Protein AF-A0A7R9LXF0-F1 (afdb_monomer_lite)

Organism: NCBI:txid334625

Secondary structure (DSSP, 8-state):
-EEEEE-------------GGGTTS----HIIIIIS--HHHHHHHHHHS-TT--SHHHHTT---TT--HHHHHHHHHHTT-SEEEEEEE-TT--BSS--TTSTTSBTTTSSS-S-HHHHHHHHHHHHT-EEEEEEES--TT-HHHHHHHHTTTS--HHIIIIIHHHHHHHHHHH--SEEEEE--SSS-HHHHTHHHHHHHHHHTSTTTTT-EE-S-SSTT-TTTSSSSB--STT---SS--SS-EEEEEESBSS-SS--TT--GGGBPPHHHHHHHHHHHHHTTEEEEEEE---TTS---HHHHHHHHHHHHHHHHHGGGTTT-EEEEEEE-SS-TTEEEEEETTEEEEEESSPPTTSEEEEEEEEGGGB---EETTS-SBPEEEE-STTEEEEE--SS---PPPP-------S----PPPGGG-S---HHHHHHHHHHS-TT--THHHHTT---TT--HHHHHHHHHHTT-SEEEEEEE-TT--BSS--TTTTT-BTTTTSSSS-HHHHHHHHHHHTT-EEEEEE-S--TT-HHHHHHHHTTTS------HHHHHHHHHHHH--SEEEE-TTTT--BTTTTTHHHHHHHHHHTSTTTTT-EE-S-SSBT-TTTSSS-SSTTGGG-TT------GGG----------------------THHHHTTPPEEEEEEESS-----------------------------------------PPP-PPTTPPPPSSHHHHTTPPPPHHHHHH-EEEEE--SGGGTT--S-TTHHHHHHTT-HHHHHHHHHHS-TT--SGGGGGG---TT--HHHHHHHHHHTT-SEEEEEEE-TT--BSS--SSSTTSBTTTSSS-S-HHHHHHHHHHHHT-EEEEEEES--TT-TTHHHHHHHT--THHHHHHHHHHHHHHH--SEEEEE-TTT--TTTTTHHHHHHHHHHTSTTTTT-EE-S-SSTT-TTTSSSSB--STT---SS--SS-EEEEEESSS-SS--TT--GGGS--HHHHHHHHHHHHHTTEEEEEEE---TTSPPPHHHHHHHHHHHHHHHHHGGGTTT-EEEEEEE-SSSTTEEEEEETTEEEEEESS--TTSEEEEEEEEGGGEEEEEETTSSS--EEEE-GGGEEEEEPP-----SPEEEEEEBP--------------------SS-SSTT-

InterPro domains:
  IPR000933 Glycoside hydrolase, family 29 [PTHR10030] (716-1103)
  IPR000933 Glycoside hydrolase, family 29 [SM00812] (14-365)
  IPR000933 Glycoside hydrolase, family 29 [SM00812] (407-698)
  IPR000933 Glycoside hydrolase, family 29 [SM00812] (728-1099)
  IPR013780 Glycosyl hydrolase, all-beta [G3DSA:2.60.40.1180] (327-405)
  IPR013780 Glycosyl hydrolase, all-beta [G3DSA:2.60.40.1180] (1061-1146)
  IPR016286 Alpha-L-fucosidase, metazoa-type [PR00741] (44-59)
  IPR016286 Alpha-L-fucosidase, metazoa-type [PR00741] (83-99)
  IPR016286 Alpha-L-fucosidase, metazoa-type [PR00741] (102-120)
  IPR016286 Alpha-L-fucosidase, metazoa-type [PR00741] (129-148)
  IPR016286 Alpha-L-fucosidase, metazoa-type [PR00741] (169-185)
  IPR016286 Alpha-L-fucosidase, metazoa-type [PR00741] (197-218)
  IPR016286 Alpha-L-fucosidase, metazoa-type [PR00741] (272-293)
  IPR016286 Alpha-L-fucosidase, metazoa-type [PR00741] (305-327)
  IPR017853 Glycoside hydrolase superfamily [SSF51445] (14-322)
  IPR017853 Glycoside hydrolase superfamily [SSF51445] (407-671)
  IPR017853 Glycoside hydrolase superfamily [SSF51445] (728-1056)
  IPR031919 Alpha-L-fucosidase, C-terminal [PF16757] (330-395)
  IPR031919 Alpha-L-fucosidase, C-terminal [PF16757] (1064-1137)
  IPR057739 Glycoside hydrolase family 29, N-terminal [PF01120] (30-319)

pLDDT: mean 77.34, std 23.38, range [20.3, 98.81]

Structure (mmCIF, N/CA/C/O backbone):
data_AF-A0A7R9LXF0-F1
#
_entry.id   AF-A0A7R9LXF0-F1
#
loop_
_atom_site.group_PDB
_atom_site.id
_atom_site.type_symbol
_atom_site.label_atom_id
_atom_site.label_alt_id
_atom_site.label_comp_id
_atom_site.label_asym_id
_atom_site.label_entity_id
_atom_site.label_seq_id
_atom_site.pdbx_PDB_ins_code
_atom_site.Cartn_x
_atom_site.Cartn_y
_atom_site.Cartn_z
_atom_site.occupancy
_atom_site.B_iso_or_equiv
_atom_site.auth_seq_id
_atom_site.auth_comp_id
_atom_site.auth_asym_id
_atom_site.auth_atom_id
_atom_site.pdbx_PDB_model_num
ATOM 1 N N . MET A 1 1 ? 11.409 -4.351 16.621 1.00 38.00 1 MET A N 1
ATOM 2 C CA . MET A 1 1 ? 10.015 -4.775 16.878 1.00 38.00 1 MET A CA 1
ATOM 3 C C . MET A 1 1 ? 9.324 -3.609 17.558 1.00 38.00 1 MET A C 1
ATOM 5 O O . MET A 1 1 ? 9.955 -2.987 18.412 1.00 38.00 1 MET A O 1
ATOM 9 N N . ALA A 1 2 ? 8.130 -3.239 17.103 1.00 21.48 2 ALA A N 1
ATOM 10 C CA . ALA A 1 2 ? 7.401 -2.064 17.578 1.00 21.48 2 ALA A CA 1
ATOM 11 C C . ALA A 1 2 ? 5.924 -2.429 17.760 1.00 21.48 2 ALA A C 1
ATOM 13 O O . ALA A 1 2 ? 5.340 -3.080 16.896 1.00 21.48 2 ALA A O 1
ATOM 14 N N . TYR A 1 3 ? 5.350 -2.042 18.893 1.00 31.31 3 TYR A N 1
ATOM 15 C CA . TYR A 1 3 ? 4.070 -2.530 19.393 1.00 31.31 3 TYR A CA 1
ATOM 16 C C . TYR A 1 3 ? 3.120 -1.350 19.634 1.00 31.31 3 TYR A C 1
ATOM 18 O O . TYR A 1 3 ? 3.578 -0.282 20.030 1.00 31.31 3 TYR A O 1
ATOM 26 N N . VAL A 1 4 ? 1.818 -1.534 19.401 1.00 24.91 4 VAL A N 1
ATOM 27 C CA . VAL A 1 4 ? 0.827 -0.452 19.229 1.00 24.91 4 VAL A CA 1
ATOM 28 C C . VAL A 1 4 ? -0.494 -0.813 19.934 1.00 24.91 4 VAL A C 1
ATOM 30 O O . VAL A 1 4 ? -0.960 -1.933 19.730 1.00 24.91 4 VAL A O 1
ATOM 33 N N . ALA A 1 5 ? -1.097 0.060 20.765 1.00 26.11 5 ALA A N 1
ATOM 34 C CA . ALA A 1 5 ? -2.148 -0.388 21.709 1.00 26.11 5 ALA A CA 1
ATOM 35 C C . ALA A 1 5 ? -3.353 0.527 22.044 1.00 26.11 5 ALA A C 1
ATOM 37 O O . ALA A 1 5 ? -3.339 1.737 21.797 1.00 26.11 5 ALA A O 1
ATOM 38 N N . VAL A 1 6 ? -4.390 -0.102 22.639 1.00 28.02 6 VAL A N 1
ATOM 39 C CA . VAL A 1 6 ? -5.763 0.396 22.934 1.00 28.02 6 VAL A CA 1
ATOM 40 C C . VAL A 1 6 ? -6.273 -0.120 24.312 1.00 28.02 6 VAL A C 1
ATOM 42 O O . VAL A 1 6 ? -5.919 -1.242 24.677 1.00 28.02 6 VAL A O 1
ATOM 45 N N . ASP A 1 7 ? -7.088 0.655 25.066 1.00 27.95 7 ASP A N 1
ATOM 46 C CA . ASP A 1 7 ? -7.297 0.507 26.539 1.00 27.95 7 ASP A CA 1
ATOM 47 C C . ASP A 1 7 ? -8.765 0.472 27.091 1.00 27.95 7 ASP A C 1
ATOM 49 O O . ASP A 1 7 ? -9.664 1.053 26.483 1.00 27.95 7 ASP A O 1
ATOM 53 N N . SER A 1 8 ? -9.003 -0.192 28.249 1.00 31.77 8 SER A N 1
ATOM 54 C CA . SER A 1 8 ? -10.314 -0.369 28.962 1.00 31.77 8 SER A CA 1
ATOM 55 C C . SER A 1 8 ? -10.188 -0.807 30.461 1.00 31.77 8 SER A C 1
ATOM 57 O O . SER A 1 8 ? -9.091 -1.122 30.912 1.00 31.77 8 SER A O 1
ATOM 59 N N . HIS A 1 9 ? -11.249 -0.878 31.296 1.00 33.28 9 HIS A N 1
ATOM 60 C CA . HIS A 1 9 ? -11.125 -1.143 32.771 1.00 33.28 9 HIS A CA 1
ATOM 61 C C . HIS A 1 9 ? -11.744 -2.463 33.361 1.00 33.28 9 HIS A C 1
ATOM 63 O O . HIS A 1 9 ? -12.365 -3.252 32.661 1.00 33.28 9 HIS A O 1
ATOM 69 N N . LEU A 1 10 ? -11.489 -2.728 34.663 1.00 30.44 10 LEU A N 1
ATOM 70 C CA . LEU A 1 10 ? -11.404 -4.030 35.402 1.00 30.44 10 LEU A CA 1
ATOM 71 C C . LEU A 1 10 ? -12.709 -4.769 35.858 1.00 30.44 10 LEU A C 1
ATOM 73 O O . LEU A 1 10 ? -13.658 -4.095 36.255 1.00 30.44 10 LEU A O 1
ATOM 77 N N . THR A 1 11 ? -12.696 -6.124 36.019 1.00 25.38 11 THR A N 1
ATOM 78 C CA . THR A 1 11 ? -12.847 -6.906 37.311 1.00 25.38 11 THR A CA 1
ATOM 79 C C . THR A 1 11 ? -13.361 -8.389 37.241 1.00 25.38 11 THR A C 1
ATOM 81 O O . THR A 1 11 ? -14.346 -8.677 36.584 1.00 25.38 11 THR A O 1
ATOM 84 N N . VAL A 1 12 ? -12.791 -9.284 38.095 1.00 26.23 12 VAL A N 1
ATOM 85 C CA . VAL A 1 12 ? -13.080 -10.734 38.411 1.00 26.23 12 VAL A CA 1
ATOM 86 C C . VAL A 1 12 ? -12.916 -11.763 37.242 1.00 26.23 12 VAL A C 1
ATOM 88 O O . VAL A 1 12 ? -13.495 -11.526 36.203 1.00 26.23 12 VAL A O 1
ATOM 91 N N . GLN A 1 13 ? -12.211 -12.934 37.272 1.00 24.94 13 GLN A N 1
ATOM 92 C CA . GLN A 1 13 ? -11.401 -13.677 38.294 1.00 24.94 13 GLN A CA 1
ATOM 93 C C . GLN A 1 13 ? -10.072 -14.369 37.794 1.00 24.94 13 GLN A C 1
ATOM 95 O O . GLN A 1 13 ? -9.106 -13.643 37.572 1.00 24.94 13 GLN A O 1
ATOM 100 N N . LYS A 1 14 ? -9.964 -15.731 37.748 1.00 26.83 14 LYS A N 1
ATOM 101 C CA . LYS A 1 14 ? -8.750 -16.592 37.517 1.00 26.83 14 LYS A CA 1
ATOM 102 C C . LYS A 1 14 ? -9.086 -17.987 36.914 1.00 26.83 14 LYS A C 1
ATOM 104 O O . LYS A 1 14 ? -9.929 -18.669 37.493 1.00 26.83 14 LYS A O 1
ATOM 109 N N . TYR A 1 15 ? -8.334 -18.463 35.905 1.00 26.89 15 TYR A N 1
ATOM 110 C CA . TYR A 1 15 ? -8.080 -19.894 35.562 1.00 26.89 15 TYR A CA 1
ATOM 111 C C . TYR A 1 15 ? -6.872 -20.020 34.588 1.00 26.89 15 TYR A C 1
ATOM 113 O O . TYR A 1 15 ? -6.433 -18.994 34.072 1.00 26.89 15 TYR A O 1
ATOM 121 N N . THR A 1 16 ? -6.311 -21.221 34.343 1.00 34.50 16 THR A N 1
ATOM 122 C CA . THR A 1 16 ? -5.069 -21.412 33.534 1.00 34.50 16 THR A CA 1
ATOM 123 C C . THR A 1 16 ? -4.983 -22.724 32.724 1.00 34.50 16 THR A C 1
ATOM 125 O O . THR A 1 16 ? -5.030 -23.798 33.326 1.00 34.50 16 THR A O 1
ATOM 128 N N . PRO A 1 17 ? -4.744 -22.629 31.402 1.00 30.95 17 PRO A N 1
ATOM 129 C CA . PRO A 1 17 ? -4.029 -23.614 30.560 1.00 30.95 17 PRO A CA 1
ATOM 130 C C . PRO A 1 17 ? -2.977 -22.917 29.645 1.00 30.95 17 PRO A C 1
ATOM 132 O O . PRO A 1 17 ? -2.837 -21.699 29.704 1.00 30.95 17 PRO A O 1
ATOM 135 N N . ASP A 1 18 ? -2.294 -23.557 28.690 1.00 25.62 18 ASP A N 1
ATOM 136 C CA . ASP A 1 18 ? -1.430 -24.754 28.742 1.00 25.62 18 ASP A CA 1
ATOM 137 C C . ASP A 1 18 ? -0.419 -24.653 27.561 1.00 25.62 18 ASP A C 1
ATOM 139 O O . ASP A 1 18 ? -0.731 -24.043 26.535 1.00 25.62 18 ASP A O 1
ATOM 143 N N . TRP A 1 19 ? 0.811 -25.161 27.698 1.00 26.73 19 TRP A N 1
ATOM 144 C CA . TRP A 1 19 ? 1.976 -24.652 26.939 1.00 26.73 19 TRP A CA 1
ATOM 145 C C . TRP A 1 19 ? 2.473 -25.515 25.761 1.00 26.73 19 TRP A C 1
ATOM 147 O O . TRP A 1 19 ? 3.267 -25.031 24.953 1.00 26.73 19 TRP A O 1
ATOM 157 N N . GLU A 1 20 ? 2.025 -26.764 25.610 1.00 26.02 20 GLU A N 1
ATOM 158 C CA . GLU A 1 20 ? 2.669 -27.738 24.698 1.00 26.02 20 GLU A CA 1
ATOM 159 C C . GLU A 1 20 ? 2.456 -27.489 23.185 1.00 26.02 20 GLU A C 1
ATOM 161 O O . GLU A 1 20 ? 3.100 -28.119 22.347 1.00 26.02 20 GLU A O 1
ATOM 166 N N . SER A 1 21 ? 1.590 -26.551 22.787 1.00 28.12 21 SER A N 1
ATOM 167 C CA . SER A 1 21 ? 1.220 -26.339 21.371 1.00 28.12 21 SER A CA 1
ATOM 168 C C . SER A 1 21 ? 2.234 -25.547 20.520 1.00 28.12 21 SER A C 1
ATOM 170 O O . SER A 1 21 ? 2.050 -25.412 19.308 1.00 28.12 21 SER A O 1
ATOM 172 N N . LEU A 1 22 ? 3.303 -25.011 21.120 1.00 37.50 22 LEU A N 1
ATOM 173 C CA . LEU A 1 22 ? 4.189 -24.029 20.475 1.00 37.50 22 LEU A CA 1
ATOM 174 C C . LEU A 1 22 ? 5.225 -24.611 19.491 1.00 37.50 22 LEU A C 1
ATOM 176 O O . LEU A 1 22 ? 5.720 -23.874 18.636 1.00 37.50 22 LEU A O 1
ATOM 180 N N . ASP A 1 23 ? 5.519 -25.912 19.554 1.00 34.50 23 ASP A N 1
ATOM 181 C CA . ASP A 1 23 ? 6.698 -26.556 18.932 1.00 34.50 23 ASP A CA 1
ATOM 182 C C . ASP A 1 23 ? 6.630 -26.754 17.394 1.00 34.50 23 ASP A C 1
ATOM 184 O O . ASP A 1 23 ? 7.362 -27.548 16.809 1.00 34.50 23 ASP A O 1
ATOM 188 N N . LYS A 1 24 ? 5.725 -26.047 16.701 1.00 33.03 24 LYS A N 1
ATOM 189 C CA . LYS A 1 24 ? 5.471 -26.205 15.251 1.00 33.03 24 LYS A CA 1
ATOM 190 C C . LYS A 1 24 ? 5.678 -24.943 14.404 1.00 33.03 24 LYS A C 1
ATOM 192 O O . LYS A 1 24 ? 5.348 -24.962 13.220 1.00 33.03 24 LYS A O 1
ATOM 197 N N . ARG A 1 25 ? 6.193 -23.837 14.964 1.00 46.12 25 ARG A N 1
ATOM 198 C CA . ARG A 1 25 ? 6.322 -22.550 14.239 1.00 46.12 25 ARG A CA 1
ATOM 199 C C . ARG A 1 25 ? 7.779 -22.181 13.889 1.00 46.12 25 ARG A C 1
ATOM 201 O O . ARG A 1 25 ? 8.650 -22.250 14.757 1.00 46.12 25 ARG A O 1
ATOM 208 N N . PRO A 1 26 ? 8.074 -21.771 12.636 1.00 38.28 26 PRO A N 1
ATOM 209 C CA . PRO A 1 26 ? 9.445 -21.646 12.140 1.00 38.28 26 PRO A CA 1
ATOM 210 C C . PRO A 1 26 ? 10.094 -20.300 12.502 1.00 38.28 26 PRO A C 1
ATOM 212 O O . PRO A 1 26 ? 10.246 -19.422 11.657 1.00 38.28 26 PRO A O 1
ATOM 215 N N . LEU A 1 27 ? 10.556 -20.149 13.745 1.00 48.62 27 LEU A N 1
ATOM 216 C CA . LEU A 1 27 ? 11.424 -19.027 14.130 1.00 48.62 27 LEU A CA 1
ATOM 217 C C . LEU A 1 27 ? 12.909 -19.377 13.934 1.00 48.62 27 LEU A C 1
ATOM 219 O O . LEU A 1 27 ? 13.361 -20.372 14.506 1.00 48.62 27 LEU A O 1
ATOM 223 N N . PRO A 1 28 ? 13.690 -18.590 13.169 1.00 51.81 28 PRO A N 1
ATOM 224 C CA . PRO A 1 28 ? 15.143 -18.702 13.102 1.00 51.81 28 PRO A CA 1
ATOM 225 C C . PRO A 1 28 ? 15.823 -17.784 14.130 1.00 51.81 28 PRO A C 1
ATOM 227 O O . PRO A 1 28 ? 16.499 -16.823 13.780 1.00 51.81 28 PRO A O 1
ATOM 230 N N . THR A 1 29 ? 15.658 -18.078 15.423 1.00 61.91 29 THR A N 1
ATOM 231 C CA . THR A 1 29 ? 16.507 -17.456 16.456 1.00 61.91 29 THR A CA 1
ATOM 232 C C . THR A 1 29 ? 17.909 -18.075 16.420 1.00 61.91 29 THR A C 1
ATOM 234 O O . THR A 1 29 ? 18.072 -19.227 16.004 1.00 61.91 29 THR A O 1
ATOM 237 N N . TRP A 1 30 ? 18.934 -17.364 16.911 1.00 68.62 30 TRP A N 1
ATOM 238 C CA . TRP A 1 30 ? 20.289 -17.929 17.047 1.00 68.62 30 TRP A CA 1
ATOM 239 C C . TRP A 1 30 ? 20.292 -19.261 17.805 1.00 68.62 30 TRP A C 1
ATOM 241 O O . TRP A 1 30 ? 20.980 -20.193 17.394 1.00 68.62 30 TRP A O 1
ATOM 251 N N . LYS A 1 31 ? 19.461 -19.383 18.850 1.00 71.25 31 LYS A N 1
ATOM 252 C CA . LYS A 1 31 ? 19.276 -20.623 19.612 1.00 71.25 31 LYS A CA 1
ATOM 253 C C . LYS A 1 31 ? 18.918 -21.806 18.706 1.00 71.25 31 LYS A C 1
ATOM 255 O O . LYS A 1 31 ? 19.488 -22.886 18.849 1.00 71.25 31 LYS A O 1
ATOM 260 N N . TYR A 1 32 ? 18.037 -21.613 17.723 1.00 77.06 32 TYR A N 1
ATOM 261 C CA . TYR A 1 32 ? 17.716 -22.667 16.758 1.00 77.06 32 TYR A CA 1
ATOM 262 C C . TYR A 1 32 ? 18.815 -22.906 15.709 1.00 77.06 32 TYR A C 1
ATOM 264 O O . TYR A 1 32 ? 18.924 -24.025 15.213 1.00 77.06 32 TYR A O 1
ATOM 272 N N . TRP A 1 33 ? 19.662 -21.917 15.403 1.00 80.25 33 TRP A N 1
ATOM 273 C CA . TRP A 1 33 ? 20.796 -22.071 14.479 1.00 80.25 33 TRP A CA 1
ATOM 274 C C . TRP A 1 33 ? 22.010 -22.773 15.109 1.00 80.25 33 TRP A C 1
ATOM 276 O O . TRP A 1 33 ? 22.572 -23.683 14.498 1.00 80.25 33 TRP A O 1
ATOM 286 N N . LYS A 1 34 ? 22.443 -22.356 16.306 1.00 80.38 34 LYS A N 1
ATOM 287 C CA . LYS A 1 34 ? 23.710 -22.795 16.916 1.00 80.38 34 LYS A CA 1
ATOM 288 C C . LYS A 1 34 ? 23.545 -23.817 18.038 1.00 80.38 34 LYS A C 1
ATOM 290 O O . LYS A 1 34 ? 24.379 -24.719 18.117 1.00 80.38 34 LYS A O 1
ATOM 295 N N . ASP A 1 35 ? 22.490 -23.717 18.846 1.00 76.88 35 ASP A N 1
ATOM 296 C CA . ASP A 1 35 ? 22.322 -24.567 20.034 1.00 76.88 35 ASP A CA 1
ATOM 297 C C . ASP A 1 35 ? 21.516 -25.826 19.680 1.00 76.88 35 ASP A C 1
ATOM 299 O O . ASP A 1 35 ? 22.019 -26.943 19.789 1.00 76.88 35 ASP A O 1
ATOM 303 N N . VAL A 1 36 ? 20.292 -25.641 19.168 1.00 82.75 36 VAL A N 1
ATOM 304 C CA . VAL A 1 36 ? 19.391 -26.728 18.726 1.00 82.75 36 VAL A CA 1
ATOM 305 C C . VAL A 1 36 ? 19.761 -27.247 17.330 1.00 82.75 36 VAL A C 1
ATOM 307 O O . VAL A 1 36 ? 19.506 -28.406 17.017 1.00 82.75 36 VAL A O 1
ATOM 310 N N . LYS A 1 37 ? 20.382 -26.403 16.491 1.00 85.94 37 LYS A N 1
ATOM 311 C CA . LYS A 1 37 ? 20.848 -26.728 15.127 1.00 85.94 37 LYS A CA 1
ATOM 312 C C . LYS A 1 37 ? 19.748 -27.319 14.230 1.00 85.94 37 LYS A C 1
ATOM 314 O O . LYS A 1 37 ? 19.950 -28.339 13.570 1.00 85.94 37 LYS A O 1
ATOM 319 N N . ARG A 1 38 ? 18.576 -26.670 14.194 1.00 83.56 38 ARG A N 1
ATOM 320 C CA . ARG A 1 38 ? 17.436 -27.072 13.348 1.00 83.56 38 ARG A CA 1
ATOM 321 C C . ARG A 1 38 ? 17.885 -27.106 11.882 1.00 83.56 38 ARG A C 1
ATOM 323 O O . ARG A 1 38 ? 18.442 -26.123 11.387 1.00 83.56 38 ARG A O 1
ATOM 330 N N . LYS A 1 39 ? 17.700 -28.251 11.212 1.00 88.19 39 LYS A N 1
ATOM 331 C CA . LYS A 1 39 ? 18.365 -28.548 9.931 1.00 88.19 39 LYS A CA 1
ATOM 332 C C . LYS A 1 39 ? 18.087 -27.502 8.851 1.00 88.19 39 LYS A C 1
ATOM 334 O O . LYS A 1 39 ? 19.024 -27.059 8.205 1.00 88.19 39 LYS A O 1
ATOM 339 N N . ASP A 1 40 ? 16.839 -27.077 8.700 1.00 82.31 40 ASP A N 1
ATOM 340 C CA . ASP A 1 40 ? 16.418 -26.051 7.742 1.00 82.31 40 ASP A CA 1
ATOM 341 C C . ASP A 1 40 ? 17.159 -24.716 7.933 1.00 82.31 40 ASP A C 1
ATOM 343 O O . ASP A 1 40 ? 17.581 -24.102 6.957 1.00 82.31 40 ASP A O 1
ATOM 347 N N . ILE A 1 41 ? 17.390 -24.295 9.182 1.00 83.25 41 ILE A N 1
ATOM 348 C CA . ILE A 1 41 ? 18.146 -23.071 9.487 1.00 83.25 41 ILE A CA 1
ATOM 349 C C . ILE A 1 41 ? 19.637 -23.271 9.210 1.00 83.25 41 ILE A C 1
ATOM 351 O O . ILE A 1 41 ? 20.283 -22.385 8.657 1.00 83.25 41 ILE A O 1
ATOM 355 N N . VAL A 1 42 ? 20.202 -24.423 9.582 1.00 88.81 42 VAL A N 1
ATOM 356 C CA . VAL A 1 42 ? 21.620 -24.725 9.326 1.00 88.81 42 VAL A CA 1
ATOM 357 C C . VAL A 1 42 ? 21.895 -24.800 7.820 1.00 88.81 42 VAL A C 1
ATOM 359 O O . VAL A 1 42 ? 22.864 -24.199 7.361 1.00 88.81 42 VAL A O 1
ATOM 362 N N . ASP A 1 43 ? 21.019 -25.455 7.056 1.00 89.75 43 ASP A N 1
ATOM 363 C CA . ASP A 1 43 ? 21.077 -25.535 5.594 1.00 89.75 43 ASP A CA 1
ATOM 364 C C . ASP A 1 43 ? 20.928 -24.143 4.956 1.00 89.75 43 ASP A C 1
ATOM 366 O O . ASP A 1 43 ? 21.733 -23.773 4.104 1.00 89.75 43 ASP A O 1
ATOM 370 N N . PHE A 1 44 ? 19.948 -23.339 5.394 1.00 86.12 44 PHE A N 1
ATOM 371 C CA . PHE A 1 44 ? 19.748 -21.962 4.922 1.00 86.12 44 PHE A CA 1
ATOM 372 C C . PHE A 1 44 ? 20.988 -21.091 5.164 1.00 86.12 44 PHE A C 1
ATOM 374 O O . PHE A 1 44 ? 21.473 -20.421 4.251 1.00 86.12 44 PHE A O 1
ATOM 381 N N . MET A 1 45 ? 21.549 -21.144 6.376 1.00 88.00 45 MET A N 1
ATOM 382 C CA . MET A 1 45 ? 22.745 -20.377 6.723 1.00 88.00 45 MET A CA 1
ATOM 383 C C . MET A 1 45 ? 23.986 -20.855 5.957 1.00 88.00 45 MET A C 1
ATOM 385 O O . MET A 1 45 ? 24.805 -20.026 5.572 1.00 88.00 45 MET A O 1
ATOM 389 N N . ALA A 1 46 ? 24.119 -22.158 5.689 1.00 89.56 46 ALA A N 1
ATOM 390 C CA . ALA A 1 46 ? 25.215 -22.710 4.889 1.00 89.56 46 ALA A CA 1
ATOM 391 C C . ALA A 1 46 ? 25.073 -22.439 3.378 1.00 89.56 46 ALA A C 1
ATOM 393 O O . ALA A 1 46 ? 26.082 -22.352 2.682 1.00 89.56 46 ALA A O 1
ATOM 394 N N . LYS A 1 47 ? 23.840 -22.300 2.869 1.00 86.50 47 LYS A N 1
ATOM 395 C CA . LYS A 1 47 ? 23.546 -21.962 1.467 1.00 86.50 47 LYS A CA 1
ATOM 396 C C . LYS A 1 47 ? 23.803 -20.482 1.165 1.00 86.50 47 LYS A C 1
ATOM 398 O O . LYS A 1 47 ? 24.353 -20.167 0.115 1.00 86.50 47 LYS A O 1
ATOM 403 N N . ASN A 1 48 ? 23.386 -19.593 2.069 1.00 85.31 48 ASN A N 1
ATOM 404 C CA . ASN A 1 48 ? 23.254 -18.161 1.780 1.00 85.31 48 ASN A CA 1
ATOM 405 C C . ASN A 1 48 ? 24.330 -17.266 2.431 1.00 85.31 48 ASN A C 1
ATOM 407 O O . ASN A 1 48 ? 24.418 -16.090 2.085 1.00 85.31 48 ASN A O 1
ATOM 411 N N . TYR A 1 49 ? 25.155 -17.784 3.352 1.00 86.06 49 TYR A N 1
ATOM 412 C CA . TYR A 1 49 ? 26.184 -17.005 4.056 1.00 86.06 49 TYR A CA 1
ATOM 413 C C . TYR A 1 49 ? 27.562 -17.671 3.984 1.00 86.06 49 TYR A C 1
ATOM 415 O O . TYR A 1 49 ? 27.691 -18.885 3.831 1.00 86.06 49 TYR A O 1
ATOM 423 N N . ARG A 1 50 ? 28.624 -16.861 4.104 1.00 90.31 50 ARG A N 1
ATOM 424 C CA . ARG A 1 50 ? 30.015 -17.341 4.043 1.00 90.31 50 ARG A CA 1
ATOM 425 C C . ARG A 1 50 ? 30.317 -18.389 5.132 1.00 90.31 50 ARG A C 1
ATOM 427 O O . ARG A 1 50 ? 29.818 -18.258 6.254 1.00 90.31 50 ARG A O 1
ATOM 434 N N . PRO A 1 51 ? 31.200 -19.372 4.871 1.00 91.25 51 PRO A N 1
ATOM 435 C CA . PRO A 1 51 ? 31.726 -20.243 5.917 1.00 91.25 51 PRO A CA 1
ATOM 436 C C . PRO A 1 51 ? 32.260 -19.432 7.109 1.00 91.25 51 PRO A C 1
ATOM 438 O O . PRO A 1 51 ? 32.966 -18.442 6.929 1.00 91.25 51 PRO A O 1
ATOM 441 N N . GLY A 1 52 ? 31.901 -19.845 8.327 1.00 88.12 52 GLY A N 1
ATOM 442 C CA . GLY A 1 52 ? 32.308 -19.176 9.570 1.00 88.12 52 GLY A CA 1
ATOM 443 C C . GLY A 1 52 ? 31.405 -18.034 10.063 1.00 88.12 52 GLY A C 1
ATOM 444 O O . GLY A 1 52 ? 31.678 -17.509 11.136 1.00 88.12 52 GLY A O 1
ATOM 445 N N . PHE A 1 53 ? 30.329 -17.671 9.352 1.00 90.25 53 PHE A N 1
ATOM 446 C CA . PHE A 1 53 ? 29.420 -16.579 9.749 1.00 90.25 53 PHE A CA 1
ATOM 447 C C . PHE A 1 53 ? 28.828 -16.750 11.173 1.00 90.25 53 PHE A C 1
ATOM 449 O O . PHE A 1 53 ? 28.462 -17.856 11.612 1.00 90.25 53 PHE A O 1
ATOM 456 N N . THR A 1 54 ? 28.716 -15.635 11.900 1.00 86.38 54 THR A N 1
ATOM 457 C CA . THR A 1 54 ? 28.270 -15.526 13.302 1.00 86.38 54 THR A CA 1
ATOM 458 C C . THR A 1 54 ? 27.043 -14.604 13.437 1.00 86.38 54 THR A C 1
ATOM 460 O O . THR A 1 54 ? 26.522 -14.123 12.438 1.00 86.38 54 THR A O 1
ATOM 463 N N . TYR A 1 55 ? 26.541 -14.362 14.658 1.00 81.75 55 TYR A N 1
ATOM 464 C CA . TYR A 1 55 ? 25.462 -13.384 14.874 1.00 81.75 55 TYR A CA 1
ATOM 465 C C . TYR A 1 55 ? 25.983 -11.949 14.787 1.00 81.75 55 TYR A C 1
ATOM 467 O O . TYR A 1 55 ? 25.279 -11.064 14.317 1.00 81.75 55 TYR A O 1
ATOM 475 N N . ALA A 1 56 ? 27.231 -11.718 15.209 1.00 86.50 56 ALA A N 1
ATOM 476 C CA . ALA A 1 56 ? 27.844 -10.395 15.189 1.00 86.50 56 ALA A CA 1
ATOM 477 C C . ALA A 1 56 ? 28.013 -9.861 13.757 1.00 86.50 56 ALA A C 1
ATOM 479 O O . ALA A 1 56 ? 27.877 -8.661 13.535 1.00 86.50 56 ALA A O 1
ATOM 480 N N . ASP A 1 57 ? 28.197 -10.746 12.770 1.00 88.94 57 ASP A N 1
ATOM 481 C CA . ASP A 1 57 ? 28.195 -10.374 11.353 1.00 88.94 57 ASP A CA 1
ATOM 482 C C . ASP A 1 57 ? 26.854 -9.760 10.882 1.00 88.94 57 ASP A C 1
ATOM 484 O O . ASP A 1 57 ? 26.850 -9.008 9.907 1.00 88.94 57 ASP A O 1
ATOM 488 N N . PHE A 1 58 ? 25.724 -10.037 11.555 1.00 88.75 58 PHE A N 1
ATOM 489 C CA . PHE A 1 58 ? 24.436 -9.392 11.259 1.00 88.75 58 PHE A CA 1
ATOM 490 C C . PHE A 1 58 ? 24.326 -7.970 11.824 1.00 88.75 58 PHE A C 1
ATOM 492 O O . PHE A 1 58 ? 23.576 -7.172 11.267 1.00 88.75 58 PHE A O 1
ATOM 499 N N . ALA A 1 59 ? 25.062 -7.610 12.882 1.00 90.06 59 ALA A N 1
ATOM 500 C CA . ALA A 1 59 ? 24.974 -6.267 13.468 1.00 90.06 59 ALA A CA 1
ATOM 501 C C . ALA A 1 59 ? 25.426 -5.183 12.470 1.00 90.06 59 ALA A C 1
ATOM 503 O O . ALA A 1 59 ? 24.805 -4.131 12.371 1.00 90.06 59 ALA A O 1
ATOM 504 N N . ALA A 1 60 ? 26.430 -5.485 11.640 1.00 89.06 60 ALA A N 1
ATOM 505 C CA . ALA A 1 60 ? 26.856 -4.628 10.529 1.00 89.06 60 ALA A CA 1
ATOM 506 C C . ALA A 1 60 ? 25.893 -4.636 9.316 1.00 89.06 60 ALA A C 1
ATOM 508 O O . ALA A 1 60 ? 26.077 -3.853 8.389 1.00 89.06 60 ALA A O 1
ATOM 509 N N . GLN A 1 61 ? 24.883 -5.515 9.301 1.00 89.94 61 GLN A N 1
ATOM 510 C CA . GLN A 1 61 ? 23.812 -5.565 8.289 1.00 89.94 61 GLN A CA 1
ATOM 511 C C . GLN A 1 61 ? 22.512 -4.906 8.785 1.00 89.94 61 GLN A C 1
ATOM 513 O O . GLN A 1 61 ? 21.592 -4.681 7.998 1.00 89.94 61 GLN A O 1
ATOM 518 N N . PHE A 1 62 ? 22.426 -4.572 10.076 1.00 92.69 62 PHE A N 1
ATOM 519 C CA . PHE A 1 62 ? 21.370 -3.734 10.626 1.00 92.69 62 PHE A CA 1
ATOM 520 C C . PHE A 1 62 ? 21.718 -2.264 10.363 1.00 92.69 62 PHE A C 1
ATOM 522 O O . PHE A 1 62 ? 22.519 -1.657 11.066 1.00 92.69 62 PHE A O 1
ATOM 529 N N . THR A 1 63 ? 21.163 -1.721 9.283 1.00 92.44 63 THR A N 1
ATOM 530 C CA . THR A 1 63 ? 21.600 -0.466 8.651 1.00 92.44 63 THR A CA 1
ATOM 531 C C . THR A 1 63 ? 20.647 0.701 8.886 1.00 92.44 63 THR A C 1
ATOM 533 O O . THR A 1 63 ? 21.086 1.849 8.897 1.00 92.44 63 THR A O 1
ATOM 536 N N . ALA A 1 64 ? 19.356 0.417 9.091 1.00 94.19 64 ALA A N 1
ATOM 537 C CA . ALA A 1 64 ? 18.287 1.385 9.339 1.00 94.19 64 ALA A CA 1
ATOM 538 C C . ALA A 1 64 ? 18.281 2.596 8.372 1.00 94.19 64 ALA A C 1
ATOM 540 O O . ALA A 1 64 ? 17.910 3.704 8.769 1.00 94.19 64 ALA A O 1
ATOM 541 N N . GLU A 1 65 ? 18.712 2.434 7.111 1.00 92.25 65 GLU A N 1
ATOM 542 C CA . GLU A 1 65 ? 19.029 3.580 6.250 1.00 92.25 65 GLU A CA 1
ATOM 543 C C . GLU A 1 65 ? 17.813 4.425 5.835 1.00 92.25 65 GLU A C 1
ATOM 545 O O . GLU A 1 65 ? 18.007 5.594 5.480 1.00 92.25 65 GLU A O 1
ATOM 550 N N . PHE A 1 66 ? 16.602 3.860 5.939 1.00 93.06 66 PHE A N 1
ATOM 551 C CA . PHE A 1 66 ? 15.298 4.500 5.721 1.00 93.06 66 PHE A CA 1
ATOM 552 C C . PHE A 1 66 ? 14.499 4.724 7.017 1.00 93.06 66 PHE A C 1
ATOM 554 O O . PHE A 1 66 ? 13.298 4.979 6.961 1.00 93.06 66 PHE A O 1
ATOM 561 N N . TYR A 1 67 ? 15.124 4.618 8.193 1.00 95.25 67 TYR A N 1
ATOM 562 C CA . TYR A 1 67 ? 14.431 4.833 9.462 1.00 95.25 67 TYR A CA 1
ATOM 563 C C . TYR A 1 67 ? 14.026 6.305 9.662 1.00 95.25 67 TYR A C 1
ATOM 565 O O . TYR A 1 67 ? 14.849 7.148 10.042 1.00 95.25 67 TYR A O 1
ATOM 573 N N . ASP A 1 68 ? 12.742 6.596 9.445 1.00 95.69 68 ASP A N 1
ATOM 574 C CA . ASP A 1 68 ? 12.096 7.854 9.818 1.00 95.69 68 ASP A CA 1
ATOM 575 C C . ASP A 1 68 ? 11.189 7.648 11.057 1.00 95.69 68 ASP A C 1
ATOM 577 O O . ASP A 1 68 ? 10.121 7.032 10.956 1.00 95.69 68 ASP A O 1
ATOM 581 N N . PRO A 1 69 ? 11.571 8.177 12.236 1.00 96.81 69 PRO A N 1
ATOM 582 C CA . PRO A 1 69 ? 10.783 8.036 13.458 1.00 96.81 69 PRO A CA 1
ATOM 583 C C . PRO A 1 69 ? 9.473 8.841 13.425 1.00 96.81 69 PRO A C 1
ATOM 585 O O . PRO A 1 69 ? 8.507 8.448 14.078 1.00 96.81 69 PRO A O 1
ATOM 588 N N . LYS A 1 70 ? 9.407 9.954 12.674 1.00 96.69 70 LYS A N 1
ATOM 589 C CA . LYS A 1 70 ? 8.191 10.777 12.539 1.00 96.69 70 LYS A CA 1
ATOM 590 C C . LYS A 1 70 ? 7.143 10.040 11.725 1.00 96.69 70 LYS A C 1
ATOM 592 O O . LYS A 1 70 ? 5.977 10.043 12.094 1.00 96.69 70 LYS A O 1
ATOM 597 N N . GLN A 1 71 ? 7.575 9.379 10.658 1.00 94.75 71 GLN A N 1
ATOM 598 C CA . GLN A 1 71 ? 6.719 8.528 9.844 1.00 94.75 71 GLN A CA 1
ATOM 599 C C . GLN A 1 71 ? 6.202 7.315 10.627 1.00 94.75 71 GLN A C 1
ATOM 601 O O . GLN A 1 71 ? 5.018 7.005 10.553 1.00 94.75 71 GLN A O 1
ATOM 606 N N . TRP A 1 72 ? 7.053 6.652 11.418 1.00 96.75 72 TRP A N 1
ATOM 607 C CA . TRP A 1 72 ? 6.590 5.582 12.308 1.00 96.75 72 TRP A CA 1
ATOM 608 C C . TRP A 1 72 ? 5.536 6.112 13.297 1.00 96.75 72 TRP A C 1
ATOM 610 O O . TRP A 1 72 ? 4.488 5.493 13.463 1.00 96.75 72 TRP A O 1
ATOM 620 N N . ALA A 1 73 ? 5.766 7.284 13.899 1.00 96.94 73 ALA A N 1
ATOM 621 C CA . ALA A 1 73 ? 4.803 7.924 14.795 1.00 96.94 73 ALA A CA 1
ATOM 622 C C . ALA A 1 73 ? 3.493 8.351 14.096 1.00 96.94 73 ALA A C 1
ATOM 624 O O . ALA A 1 73 ? 2.437 8.257 14.720 1.00 96.94 73 ALA A O 1
ATOM 625 N N . ASP A 1 74 ? 3.530 8.758 12.820 1.00 96.06 74 ASP A N 1
ATOM 626 C CA . ASP A 1 74 ? 2.328 8.975 12.000 1.00 96.06 74 ASP A CA 1
ATOM 627 C C . ASP A 1 74 ? 1.537 7.677 11.821 1.00 96.06 74 ASP A C 1
ATOM 629 O O . ASP A 1 74 ? 0.361 7.642 12.164 1.00 96.06 74 ASP A O 1
ATOM 633 N N . ILE A 1 75 ? 2.185 6.593 11.380 1.00 95.25 75 ILE A N 1
ATOM 634 C CA . ILE A 1 75 ? 1.541 5.285 11.174 1.00 95.25 75 ILE A CA 1
ATOM 635 C C . ILE A 1 75 ? 0.888 4.787 12.473 1.00 95.25 75 ILE A C 1
ATOM 637 O O . ILE A 1 75 ? -0.255 4.330 12.460 1.00 95.25 75 ILE A O 1
ATOM 641 N N . PHE A 1 76 ? 1.576 4.916 13.613 1.00 96.19 76 PHE A N 1
ATOM 642 C CA . PHE A 1 76 ? 1.027 4.531 14.916 1.00 96.19 76 PHE A CA 1
ATOM 643 C C . PHE A 1 76 ? -0.126 5.445 15.365 1.00 96.19 76 PHE A C 1
ATOM 645 O O . PHE A 1 76 ? -1.109 4.968 15.925 1.00 96.19 76 PHE A O 1
ATOM 652 N N . LYS A 1 77 ? -0.061 6.756 15.101 1.00 95.25 77 LYS A N 1
ATOM 653 C CA . LYS A 1 77 ? -1.158 7.686 15.417 1.00 95.25 77 LYS A CA 1
ATOM 654 C C . LYS A 1 77 ? -2.382 7.437 14.536 1.00 95.25 77 LYS A C 1
ATOM 656 O O . LYS A 1 77 ? -3.505 7.398 15.038 1.00 95.25 77 LYS A O 1
ATOM 661 N N . ALA A 1 78 ? -2.156 7.233 13.242 1.00 89.56 78 ALA A N 1
ATOM 662 C CA . ALA A 1 78 ? -3.176 6.936 12.247 1.00 89.56 78 ALA A CA 1
ATOM 663 C C . ALA A 1 78 ? -3.900 5.614 12.523 1.00 89.56 78 ALA A C 1
ATOM 665 O O . ALA A 1 78 ? -5.028 5.464 12.073 1.00 89.56 78 ALA A O 1
ATOM 666 N N . SER A 1 79 ? -3.309 4.696 13.300 1.00 92.00 79 SER A N 1
ATOM 667 C CA . SER A 1 79 ? -3.940 3.437 13.716 1.00 92.00 79 SER A CA 1
ATOM 668 C C . SER A 1 79 ? -4.857 3.540 14.943 1.00 92.00 79 SER A C 1
ATOM 670 O O . SER A 1 79 ? -5.303 2.516 15.459 1.00 92.00 79 SER A O 1
ATOM 672 N N . GLY A 1 80 ? -5.090 4.745 15.475 1.00 91.81 80 GLY A N 1
ATOM 673 C CA . GLY A 1 80 ? -5.893 4.962 16.686 1.00 91.81 80 GLY A CA 1
ATOM 674 C C . GLY A 1 80 ? -5.172 4.671 18.012 1.00 91.81 80 GLY A C 1
ATOM 675 O O . GLY A 1 80 ? -5.774 4.818 19.080 1.00 91.81 80 GLY A O 1
ATOM 676 N N . ALA A 1 81 ? -3.887 4.306 17.971 1.00 94.88 81 ALA A N 1
ATOM 677 C CA . ALA A 1 81 ? -3.103 3.949 19.152 1.00 94.88 81 ALA A CA 1
ATOM 678 C C . ALA A 1 81 ? -3.130 5.021 20.252 1.00 94.88 81 ALA A C 1
ATOM 680 O O . ALA A 1 81 ? -3.281 6.215 19.980 1.00 94.88 81 ALA A O 1
ATOM 681 N N . LYS A 1 82 ? -2.918 4.595 21.503 1.00 95.31 82 LYS A N 1
ATOM 682 C CA . LYS A 1 82 ? -2.670 5.491 22.650 1.00 95.31 82 LYS A CA 1
ATOM 683 C C . LYS A 1 82 ? -1.251 5.367 23.202 1.00 95.31 82 LYS A C 1
ATOM 685 O O . LYS A 1 82 ? -0.692 6.366 23.652 1.00 95.31 82 LYS A O 1
ATOM 690 N N . TYR A 1 83 ? -0.646 4.182 23.105 1.00 96.31 83 TYR A N 1
ATOM 691 C CA . TYR A 1 83 ? 0.757 3.951 23.449 1.00 96.31 83 TYR A CA 1
ATOM 692 C C . TYR A 1 83 ? 1.492 3.111 22.399 1.00 96.31 83 TYR A C 1
ATOM 694 O O . TYR A 1 83 ? 0.886 2.304 21.687 1.00 96.31 83 TYR A O 1
ATOM 702 N N . VAL A 1 84 ? 2.808 3.329 22.318 1.00 97.81 84 VAL A N 1
ATOM 703 C CA . VAL A 1 84 ? 3.744 2.609 21.444 1.00 97.81 84 VAL A CA 1
ATOM 704 C C . VAL A 1 84 ? 4.885 2.051 22.286 1.00 97.81 84 VAL A C 1
ATOM 706 O O . VAL A 1 84 ? 5.548 2.820 22.975 1.00 97.81 84 VAL A O 1
ATOM 709 N N . VAL A 1 85 ? 5.161 0.747 22.208 1.00 97.88 85 VAL A N 1
ATOM 710 C CA . VAL A 1 85 ? 6.302 0.110 22.896 1.00 97.88 85 VAL A CA 1
ATOM 711 C C . VAL A 1 85 ? 7.368 -0.295 21.876 1.00 97.88 85 VAL A C 1
ATOM 713 O O . VAL A 1 85 ? 7.073 -0.984 20.900 1.00 97.88 85 VAL A O 1
ATOM 716 N N . LEU A 1 86 ? 8.622 0.111 22.090 1.00 97.75 86 LEU A N 1
ATOM 717 C CA . LEU A 1 86 ? 9.765 -0.265 21.246 1.00 97.75 86 LEU A CA 1
ATOM 718 C C . LEU A 1 86 ? 10.625 -1.334 21.932 1.00 97.75 86 LEU A C 1
ATOM 720 O O . LEU A 1 86 ? 11.069 -1.123 23.057 1.00 97.75 86 LEU A O 1
ATOM 724 N N . THR A 1 87 ? 10.960 -2.435 21.249 1.00 95.56 87 THR A N 1
ATOM 725 C CA . THR A 1 87 ? 12.037 -3.339 21.706 1.00 95.56 87 THR A CA 1
ATOM 726 C C . THR A 1 87 ? 13.370 -2.611 21.667 1.00 95.56 87 THR A C 1
ATOM 728 O O . THR A 1 87 ? 13.971 -2.471 20.606 1.00 95.56 87 THR A O 1
ATOM 731 N N . THR A 1 88 ? 13.832 -2.161 22.833 1.00 97.38 88 THR A N 1
ATOM 732 C CA . THR A 1 88 ? 15.111 -1.456 22.982 1.00 97.38 88 THR A CA 1
ATOM 733 C C . THR A 1 88 ? 16.283 -2.428 23.120 1.00 97.38 88 THR A C 1
ATOM 735 O O . THR A 1 88 ? 17.362 -2.146 22.605 1.00 97.38 88 THR A O 1
ATOM 738 N N . LYS A 1 89 ? 16.059 -3.587 23.760 1.00 94.38 89 LYS A N 1
ATOM 739 C CA . LYS A 1 89 ? 16.991 -4.722 23.851 1.00 94.38 89 LYS A CA 1
ATOM 740 C C . LYS A 1 89 ? 16.224 -6.044 23.866 1.00 94.38 89 LYS A C 1
ATOM 742 O O . LYS A 1 89 ? 15.256 -6.177 24.614 1.00 94.38 89 LYS A O 1
ATOM 747 N N . HIS A 1 90 ? 16.682 -7.025 23.094 1.00 91.19 90 HIS A N 1
ATOM 748 C CA . HIS A 1 90 ? 16.166 -8.402 23.073 1.00 91.19 90 HIS A CA 1
ATOM 749 C C . HIS A 1 90 ? 17.236 -9.394 23.594 1.00 91.19 90 HIS A C 1
ATOM 751 O O . HIS A 1 90 ? 18.303 -8.970 24.041 1.00 91.19 90 HIS A O 1
ATOM 757 N N . HIS A 1 91 ? 16.950 -10.700 23.615 1.00 88.19 91 HIS A N 1
ATOM 758 C CA . HIS A 1 91 ? 17.740 -11.722 24.324 1.00 88.19 91 HIS A CA 1
ATOM 759 C C . HIS A 1 91 ? 19.198 -11.914 23.835 1.00 88.19 91 HIS A C 1
ATOM 761 O O . HIS A 1 91 ? 19.987 -12.582 24.503 1.00 88.19 91 HIS A O 1
ATOM 767 N N . GLU A 1 92 ? 19.587 -11.347 22.690 1.00 85.50 92 GLU A N 1
ATOM 768 C CA . GLU A 1 92 ? 20.980 -11.255 22.218 1.00 85.50 92 GLU A CA 1
ATOM 769 C C . GLU A 1 92 ? 21.803 -10.128 22.871 1.00 85.50 92 GLU A C 1
ATOM 771 O O . GLU A 1 92 ? 23.009 -10.045 22.644 1.00 85.50 92 GLU A O 1
ATOM 776 N N . GLY A 1 93 ? 21.176 -9.236 23.642 1.00 90.25 93 GLY A N 1
ATOM 777 C CA . GLY A 1 93 ? 21.848 -8.142 24.354 1.00 90.25 93 GLY A CA 1
ATOM 778 C C . GLY A 1 93 ? 22.189 -6.901 23.525 1.00 90.25 93 GLY A C 1
ATOM 779 O O . GLY A 1 93 ? 22.748 -5.957 24.078 1.00 90.25 93 GLY A O 1
ATOM 780 N N . PHE A 1 94 ? 21.861 -6.877 22.229 1.00 92.75 94 PHE A N 1
ATOM 781 C CA . PHE A 1 94 ? 22.106 -5.716 21.367 1.00 92.75 94 PHE A CA 1
ATOM 782 C C . PHE A 1 94 ? 21.114 -4.591 21.691 1.00 92.75 94 PHE A C 1
ATOM 784 O O . PHE A 1 94 ? 19.899 -4.810 21.635 1.00 92.75 94 PHE A O 1
ATOM 791 N N . THR A 1 95 ? 21.610 -3.397 22.032 1.00 97.19 95 THR A N 1
ATOM 792 C CA . THR A 1 95 ? 20.760 -2.251 22.405 1.00 97.19 95 THR A CA 1
ATOM 793 C C . THR A 1 95 ? 20.558 -1.276 21.244 1.00 97.19 95 THR A C 1
ATOM 795 O O . THR A 1 95 ? 21.512 -0.864 20.589 1.00 97.19 95 THR A O 1
ATOM 798 N N . LEU A 1 96 ? 19.322 -0.827 21.010 1.00 97.81 96 LEU A N 1
ATOM 799 C CA . LEU A 1 96 ? 18.989 0.152 19.957 1.00 97.81 96 LEU A CA 1
ATOM 800 C C . LEU A 1 96 ? 19.346 1.614 20.312 1.00 97.81 96 LEU A C 1
ATOM 802 O O . LEU A 1 96 ? 18.960 2.540 19.599 1.00 97.81 96 LEU A O 1
ATOM 806 N N . TRP A 1 97 ? 20.070 1.813 21.414 1.00 97.69 97 TRP A N 1
ATOM 807 C CA . TRP A 1 97 ? 20.493 3.100 21.965 1.00 97.69 97 TRP A CA 1
ATOM 808 C C . TRP A 1 97 ? 21.954 3.012 22.460 1.00 97.69 97 TRP A C 1
ATOM 810 O O . TRP A 1 97 ? 22.426 1.893 22.706 1.00 97.69 97 TRP A O 1
ATOM 820 N N . PRO A 1 98 ? 22.677 4.144 22.618 1.00 96.25 98 PRO A N 1
ATOM 821 C CA . PRO A 1 98 ? 24.101 4.195 22.985 1.00 96.25 98 PRO A CA 1
ATOM 822 C C . PRO A 1 98 ? 24.348 3.844 24.464 1.00 96.25 98 PRO A C 1
ATOM 824 O O . PRO A 1 98 ? 24.739 4.692 25.270 1.00 96.25 98 PRO A O 1
ATOM 827 N N . SER A 1 99 ? 24.077 2.596 24.850 1.00 96.19 99 SER A N 1
ATOM 828 C CA . SER A 1 99 ? 24.130 2.197 26.254 1.00 96.19 99 SER A CA 1
ATOM 829 C C . SER A 1 99 ? 25.552 2.062 26.783 1.00 96.19 99 SER A C 1
ATOM 831 O O . SER A 1 99 ? 26.377 1.328 26.231 1.00 96.19 99 SER A O 1
ATOM 833 N N . LYS A 1 100 ? 25.818 2.691 27.933 1.00 94.19 100 LYS A N 1
ATOM 834 C CA . LYS A 1 100 ? 27.152 2.735 28.561 1.00 94.19 100 LYS A CA 1
ATOM 835 C C . LYS A 1 100 ? 27.665 1.372 29.033 1.00 94.19 100 LYS A C 1
ATOM 837 O O . LYS A 1 100 ? 28.853 1.237 29.311 1.00 94.19 100 LYS A O 1
ATOM 842 N N . VAL A 1 101 ? 26.787 0.371 29.115 1.00 93.81 101 VAL A N 1
ATOM 843 C CA . VAL A 1 101 ? 27.115 -1.023 29.466 1.00 93.81 101 VAL A CA 1
ATOM 844 C C . VAL A 1 101 ? 26.897 -2.003 28.298 1.00 93.81 101 VAL A C 1
ATOM 846 O O . VAL A 1 101 ? 26.986 -3.218 28.475 1.00 93.81 101 VAL A O 1
ATOM 849 N N . SER A 1 102 ? 26.663 -1.494 27.082 1.00 92.12 102 SER A N 1
ATOM 850 C CA . SER A 1 102 ? 26.562 -2.258 25.821 1.00 92.12 102 SER A CA 1
ATOM 851 C C . SER A 1 102 ? 27.637 -1.851 24.811 1.00 92.12 102 SER A C 1
ATOM 853 O O . SER A 1 102 ? 27.391 -1.845 23.605 1.00 92.12 102 SER A O 1
ATOM 855 N N . TYR A 1 103 ? 28.819 -1.471 25.297 1.00 85.19 103 TYR A N 1
ATOM 856 C CA . TYR A 1 103 ? 29.931 -0.995 24.472 1.00 85.19 103 TYR A CA 1
ATOM 857 C C . TYR A 1 103 ? 30.277 -1.971 23.330 1.00 85.19 103 TYR A C 1
ATOM 859 O O . TYR A 1 103 ? 30.437 -3.170 23.563 1.00 85.19 103 TYR A O 1
ATOM 867 N N . ASN A 1 104 ? 30.376 -1.451 22.102 1.00 90.56 104 ASN A N 1
ATOM 868 C CA . ASN A 1 104 ? 30.551 -2.190 20.842 1.00 90.56 104 ASN A CA 1
ATOM 869 C C . ASN A 1 104 ? 29.450 -3.230 20.517 1.00 90.56 104 ASN A C 1
ATOM 871 O O . ASN A 1 104 ? 29.623 -4.055 19.620 1.00 90.56 104 ASN A O 1
ATOM 875 N N . TRP A 1 105 ? 28.307 -3.198 21.211 1.00 94.12 105 TRP A N 1
ATOM 876 C CA . TRP A 1 105 ? 27.159 -4.087 20.981 1.00 94.12 105 TRP A CA 1
ATOM 877 C C . TRP A 1 105 ? 25.831 -3.316 21.039 1.00 94.12 105 TRP A C 1
ATOM 879 O O . TRP A 1 105 ? 24.878 -3.687 21.728 1.00 94.12 105 TRP A O 1
ATOM 889 N N . ASN A 1 106 ? 25.792 -2.190 20.328 1.00 96.00 106 ASN A N 1
ATOM 890 C CA . ASN A 1 106 ? 24.638 -1.303 20.250 1.00 96.00 106 ASN A CA 1
ATOM 891 C C . ASN A 1 106 ? 24.578 -0.549 18.913 1.00 96.00 106 ASN A C 1
ATOM 893 O O . ASN A 1 106 ? 25.576 -0.465 18.200 1.00 96.00 106 ASN A O 1
ATOM 897 N N . ALA A 1 107 ? 23.417 0.037 18.612 1.00 95.75 107 ALA A N 1
ATOM 898 C CA . ALA A 1 107 ? 23.124 0.723 17.352 1.00 95.75 107 ALA A CA 1
ATOM 899 C C . ALA A 1 107 ? 23.912 2.030 17.103 1.00 95.75 107 ALA A C 1
ATOM 901 O O . ALA A 1 107 ? 23.888 2.543 15.983 1.00 95.75 107 ALA A O 1
ATOM 902 N N . MET A 1 108 ? 24.608 2.577 18.105 1.00 95.50 108 MET A N 1
ATOM 903 C CA . MET A 1 108 ? 25.514 3.718 17.929 1.00 95.50 108 MET A CA 1
ATOM 904 C C . MET A 1 108 ? 26.934 3.268 17.566 1.00 95.50 108 MET A C 1
ATOM 906 O O . MET A 1 108 ? 27.550 3.877 16.700 1.00 95.50 108 MET A O 1
ATOM 910 N N . ASP A 1 109 ? 27.431 2.195 18.188 1.00 95.56 109 ASP A N 1
ATOM 911 C CA . ASP A 1 109 ? 28.792 1.690 17.955 1.00 95.56 109 ASP A CA 1
ATOM 912 C C . ASP A 1 109 ? 28.889 0.758 16.728 1.00 95.56 109 ASP A C 1
ATOM 914 O O . ASP A 1 109 ? 29.956 0.631 16.127 1.00 95.56 109 ASP A O 1
ATOM 918 N N . VAL A 1 110 ? 27.798 0.067 16.364 1.00 93.25 110 VAL A N 1
ATOM 919 C CA . VAL A 1 110 ? 27.747 -0.893 15.246 1.00 93.25 110 VAL A CA 1
ATOM 920 C C . VAL A 1 110 ? 26.401 -0.810 14.520 1.00 93.25 110 VAL A C 1
ATOM 922 O O . VAL A 1 110 ? 25.343 -0.823 15.146 1.00 93.25 110 VAL A O 1
ATOM 925 N N . GLY A 1 111 ? 26.431 -0.793 13.185 1.00 92.38 111 GLY A N 1
ATOM 926 C CA . GLY A 1 111 ? 25.231 -0.787 12.344 1.00 92.38 111 GLY A CA 1
ATOM 927 C C . GLY A 1 111 ? 24.847 0.627 11.890 1.00 92.38 111 GLY A C 1
ATOM 928 O O . GLY A 1 111 ? 25.578 1.196 11.077 1.00 92.38 111 GLY A O 1
ATOM 929 N N . PRO A 1 112 ? 23.735 1.219 12.369 1.00 92.81 112 PRO A N 1
ATOM 930 C CA . PRO A 1 112 ? 23.208 2.475 11.833 1.00 92.81 112 PRO A CA 1
ATOM 931 C C . PRO A 1 112 ? 23.911 3.738 12.363 1.00 92.81 112 PRO A C 1
ATOM 933 O O . PRO A 1 112 ? 23.679 4.817 11.824 1.00 92.81 112 PRO A O 1
ATOM 936 N N . ASN A 1 113 ? 24.763 3.619 13.390 1.00 95.00 113 ASN A N 1
ATOM 937 C CA . ASN A 1 113 ? 25.460 4.723 14.069 1.00 95.00 113 ASN A CA 1
ATOM 938 C C . ASN A 1 113 ? 24.491 5.808 14.590 1.00 95.00 113 ASN A C 1
ATOM 940 O O . ASN A 1 113 ? 24.671 7.001 14.338 1.00 95.00 113 ASN A O 1
ATOM 944 N N . ARG A 1 114 ? 23.399 5.385 15.249 1.00 95.81 114 ARG A N 1
ATOM 945 C CA . ARG A 1 114 ? 22.256 6.249 15.596 1.00 95.81 114 ARG A CA 1
ATOM 946 C C . ARG A 1 114 ? 21.520 5.772 16.853 1.00 95.81 114 ARG A C 1
ATOM 948 O O . ARG A 1 114 ? 21.334 4.573 17.045 1.00 95.81 114 ARG A O 1
ATOM 955 N N . ASP A 1 115 ? 21.045 6.709 17.677 1.00 97.75 115 ASP A N 1
ATOM 956 C CA . ASP A 1 115 ? 20.136 6.415 18.796 1.00 97.75 115 ASP A CA 1
ATOM 957 C C . ASP A 1 115 ? 18.701 6.275 18.274 1.00 97.75 115 ASP A C 1
ATOM 959 O O . ASP A 1 115 ? 17.972 7.256 18.118 1.00 97.75 115 ASP A O 1
ATOM 963 N N . LEU A 1 116 ? 18.296 5.042 17.973 1.00 98.06 116 LEU A N 1
ATOM 964 C CA . LEU A 1 116 ? 16.970 4.774 17.418 1.00 98.06 116 LEU A CA 1
ATOM 965 C C . LEU A 1 116 ? 15.865 4.957 18.472 1.00 98.06 116 LEU A C 1
ATOM 967 O O . LEU A 1 116 ? 14.737 5.300 18.113 1.00 98.06 116 LEU A O 1
ATOM 971 N N . VAL A 1 117 ? 16.184 4.744 19.756 1.00 98.50 117 VAL A N 1
ATOM 972 C CA . VAL A 1 117 ? 15.238 4.850 20.879 1.00 98.50 117 VAL A CA 1
ATOM 973 C C . VAL A 1 117 ? 14.926 6.311 21.182 1.00 98.50 117 VAL A C 1
ATOM 975 O O . VAL A 1 117 ? 13.752 6.663 21.284 1.00 98.50 117 VAL A O 1
ATOM 978 N N . GLY A 1 118 ? 15.948 7.168 21.267 1.00 98.31 118 GLY A N 1
ATOM 979 C CA . GLY A 1 118 ? 15.781 8.610 21.464 1.00 98.31 118 GLY A CA 1
ATOM 980 C C . GLY A 1 118 ? 14.975 9.261 20.347 1.00 98.31 118 GLY A C 1
ATOM 981 O O . GLY A 1 118 ? 14.016 9.988 20.613 1.00 98.31 118 GLY A O 1
ATOM 982 N N . ASP A 1 119 ? 15.300 8.918 19.102 1.00 98.25 119 ASP A N 1
ATOM 983 C CA . ASP A 1 119 ? 14.593 9.406 17.921 1.00 98.25 119 ASP A CA 1
ATOM 984 C C . ASP A 1 119 ? 13.107 9.005 17.912 1.00 98.25 119 ASP A C 1
ATOM 986 O O . ASP A 1 119 ? 12.249 9.853 17.640 1.00 98.25 119 ASP A O 1
ATOM 990 N N . LEU A 1 120 ? 12.769 7.753 18.265 1.00 98.31 120 LEU A N 1
ATOM 991 C CA . LEU A 1 120 ? 11.362 7.338 18.345 1.00 98.31 120 LEU A CA 1
ATOM 992 C C . LEU A 1 120 ? 10.642 7.983 19.530 1.00 98.31 120 LEU A C 1
ATOM 994 O O . LEU A 1 120 ? 9.496 8.401 19.386 1.00 98.31 120 LEU A O 1
ATOM 998 N N . ALA A 1 121 ? 11.304 8.096 20.685 1.00 98.38 121 ALA A N 1
ATOM 999 C CA . ALA A 1 121 ? 10.733 8.705 21.883 1.00 98.38 121 ALA A CA 1
ATOM 1000 C C . ALA A 1 121 ? 10.315 10.161 21.635 1.00 98.38 121 ALA A C 1
ATOM 1002 O O . ALA A 1 121 ? 9.236 10.572 22.062 1.00 98.38 121 ALA A O 1
ATOM 1003 N N . ILE A 1 122 ? 11.138 10.927 20.910 1.00 98.56 122 ILE A N 1
ATOM 1004 C CA . ILE A 1 122 ? 10.830 12.307 20.513 1.00 98.56 122 ILE A CA 1
ATOM 1005 C C . ILE A 1 122 ? 9.638 12.341 19.547 1.00 98.56 122 ILE A C 1
ATOM 1007 O O . ILE A 1 122 ? 8.720 13.138 19.739 1.00 98.56 122 ILE A O 1
ATOM 1011 N N . ALA A 1 123 ? 9.618 11.473 18.532 1.00 98.50 123 ALA A N 1
ATOM 1012 C CA . ALA A 1 123 ? 8.563 11.467 17.521 1.00 98.50 123 ALA A CA 1
ATOM 1013 C C . ALA A 1 123 ? 7.196 11.007 18.061 1.00 98.50 123 ALA A C 1
ATOM 1015 O O . ALA A 1 123 ? 6.193 11.676 17.826 1.00 98.50 123 ALA A O 1
ATOM 1016 N N . VAL A 1 124 ? 7.153 9.910 18.824 1.00 97.88 124 VAL A N 1
ATOM 1017 C CA . VAL A 1 124 ? 5.926 9.350 19.424 1.00 97.88 124 VAL A CA 1
ATOM 1018 C C . VAL A 1 124 ? 5.305 10.345 20.408 1.00 97.88 124 VAL A C 1
ATOM 1020 O O . VAL A 1 124 ? 4.119 10.661 20.296 1.00 97.88 124 VAL A O 1
ATOM 1023 N N . LYS A 1 125 ? 6.111 10.941 21.297 1.00 97.12 125 LYS A N 1
ATOM 1024 C CA . LYS A 1 125 ? 5.630 11.979 22.225 1.00 97.12 125 LYS A CA 1
ATOM 1025 C C . LYS A 1 125 ? 5.201 13.249 21.488 1.00 97.12 125 LYS A C 1
ATOM 1027 O O . LYS A 1 125 ? 4.161 13.815 21.810 1.00 97.12 125 LYS A O 1
ATOM 1032 N N . GLY A 1 126 ? 5.944 13.662 20.458 1.00 97.69 126 GLY A N 1
ATOM 1033 C CA . GLY A 1 126 ? 5.583 14.789 19.591 1.00 97.69 126 GLY A CA 1
ATOM 1034 C C . GLY A 1 126 ? 4.283 14.577 18.802 1.00 97.69 126 GLY A C 1
ATOM 1035 O O . GLY A 1 126 ? 3.583 15.542 18.509 1.00 97.69 126 GLY A O 1
ATOM 1036 N N . ALA A 1 127 ? 3.919 13.326 18.508 1.00 95.00 127 ALA A N 1
ATOM 1037 C CA . ALA A 1 127 ? 2.644 12.968 17.892 1.00 95.00 127 ALA A CA 1
ATOM 1038 C C . ALA A 1 127 ? 1.455 13.003 18.878 1.00 95.00 127 ALA A C 1
ATOM 1040 O O . ALA A 1 127 ? 0.303 13.012 18.432 1.00 95.00 127 ALA A O 1
ATOM 1041 N N . GLY A 1 128 ? 1.713 13.066 20.191 1.00 96.00 128 GLY A N 1
ATOM 1042 C CA . GLY A 1 128 ? 0.700 12.998 21.251 1.00 96.00 128 GLY A CA 1
ATOM 1043 C C . GLY A 1 128 ? 0.394 11.576 21.735 1.00 96.00 128 GLY A C 1
ATOM 1044 O O . GLY A 1 128 ? -0.711 11.328 22.205 1.00 96.00 128 GLY A O 1
ATOM 1045 N N . LEU A 1 129 ? 1.341 10.644 21.585 1.00 96.75 129 LEU A N 1
ATOM 1046 C CA . LEU A 1 129 ? 1.231 9.254 22.035 1.00 96.75 129 LEU A CA 1
ATOM 1047 C C . LEU A 1 129 ? 2.144 8.991 23.241 1.00 96.75 129 LEU A C 1
ATOM 1049 O O . LEU A 1 129 ? 3.238 9.554 23.341 1.00 96.75 129 LEU A O 1
ATOM 1053 N N . HIS A 1 130 ? 1.734 8.074 24.116 1.00 97.69 130 HIS A N 1
ATOM 1054 C CA . HIS A 1 130 ? 2.597 7.560 25.180 1.00 97.69 130 HIS A CA 1
ATOM 1055 C C . HIS A 1 130 ? 3.704 6.667 24.607 1.00 97.69 130 HIS A C 1
ATOM 1057 O O . HIS A 1 130 ? 3.477 5.877 23.685 1.00 97.69 130 HIS A O 1
ATOM 1063 N N . PHE A 1 131 ? 4.908 6.772 25.169 1.00 98.31 131 PHE A N 1
ATOM 1064 C CA . PHE A 1 131 ? 6.081 6.032 24.695 1.00 98.31 131 PHE A CA 1
ATOM 1065 C C . PHE A 1 131 ? 6.548 5.016 25.733 1.00 98.31 131 PHE A C 1
ATOM 1067 O O . PHE A 1 131 ? 6.850 5.376 26.869 1.00 98.31 131 PHE A O 1
ATOM 1074 N N . GLY A 1 132 ? 6.660 3.758 25.325 1.00 98.12 132 GLY A N 1
ATOM 1075 C CA . GLY A 1 132 ? 7.108 2.642 26.142 1.00 98.12 132 GLY A CA 1
ATOM 1076 C C . GLY A 1 132 ? 8.360 1.958 25.603 1.00 98.12 132 GLY A C 1
ATOM 1077 O O . GLY A 1 132 ? 8.688 2.029 24.416 1.00 98.12 132 GLY A O 1
ATOM 1078 N N . VAL A 1 133 ? 9.038 1.228 26.483 1.00 98.25 133 VAL A N 1
ATOM 1079 C CA . VAL A 1 133 ? 10.224 0.430 26.157 1.00 98.25 133 VAL A CA 1
ATOM 1080 C C . VAL A 1 133 ? 10.014 -1.030 26.545 1.00 98.25 133 VAL A C 1
ATOM 1082 O O . VAL A 1 133 ? 9.618 -1.336 27.665 1.00 98.25 133 VAL A O 1
ATOM 1085 N N . TYR A 1 134 ? 10.305 -1.938 25.618 1.00 96.94 134 TYR A N 1
ATOM 1086 C CA . TYR A 1 134 ? 10.494 -3.358 25.896 1.00 96.94 134 TYR A CA 1
ATOM 1087 C C . TYR A 1 134 ? 11.976 -3.599 26.209 1.00 96.94 134 TYR A C 1
ATOM 1089 O O . TYR A 1 134 ? 12.851 -3.077 25.498 1.00 96.94 134 TYR A O 1
ATOM 1097 N N . HIS A 1 135 ? 12.263 -4.409 27.231 1.00 96.38 135 HIS A N 1
ATOM 1098 C CA . HIS A 1 135 ? 13.626 -4.776 27.630 1.00 96.38 135 HIS A CA 1
ATOM 1099 C C . HIS A 1 135 ? 13.720 -6.231 28.120 1.00 96.38 135 HIS A C 1
ATOM 1101 O O . HIS A 1 135 ? 13.040 -6.637 29.061 1.00 96.38 135 HIS A O 1
ATOM 1107 N N . SER A 1 136 ? 14.601 -7.008 27.482 1.00 93.69 136 SER A N 1
ATOM 1108 C CA . SER A 1 136 ? 14.967 -8.361 27.920 1.00 93.69 136 SER A CA 1
ATOM 1109 C C . SER A 1 136 ? 15.861 -8.325 29.160 1.00 93.69 136 SER A C 1
ATOM 1111 O O . SER A 1 136 ? 16.997 -7.838 29.091 1.00 93.69 136 SER A O 1
ATOM 1113 N N . LEU A 1 137 ? 15.405 -8.927 30.262 1.00 93.88 137 LEU A N 1
ATOM 1114 C CA . LEU A 1 137 ? 16.185 -8.998 31.497 1.00 93.88 137 LEU A CA 1
ATOM 1115 C C . LEU A 1 137 ? 17.444 -9.860 31.327 1.00 93.88 137 LEU A C 1
ATOM 1117 O O . LEU A 1 137 ? 18.498 -9.482 31.839 1.00 93.88 137 LEU A O 1
ATOM 1121 N N . PHE A 1 138 ? 17.355 -10.970 30.578 1.00 89.12 138 PHE A N 1
ATOM 1122 C CA . PHE A 1 138 ? 18.458 -11.908 30.315 1.00 89.12 138 PHE A CA 1
ATOM 1123 C C . PHE A 1 138 ? 19.147 -11.706 28.960 1.00 89.12 138 PHE A C 1
ATOM 1125 O O . PHE A 1 138 ? 18.601 -11.096 28.040 1.00 89.12 138 PHE A O 1
ATOM 1132 N N . GLU A 1 139 ? 20.352 -12.273 28.835 1.00 89.25 139 GLU A N 1
ATOM 1133 C CA . GLU A 1 139 ? 21.140 -12.320 27.599 1.00 89.25 139 GLU A CA 1
ATOM 1134 C C . GLU A 1 139 ? 21.732 -13.714 27.397 1.00 89.25 139 GLU A C 1
ATOM 1136 O O . GLU A 1 139 ? 22.576 -14.149 28.178 1.00 89.25 139 GLU A O 1
ATOM 1141 N N . TRP A 1 140 ? 21.331 -14.409 26.331 1.00 82.12 140 TRP A N 1
ATOM 1142 C CA . TRP A 1 140 ? 21.689 -15.816 26.098 1.00 82.12 140 TRP A CA 1
ATOM 1143 C C . TRP A 1 140 ? 23.201 -16.091 26.006 1.00 82.12 140 TRP A C 1
ATOM 1145 O O . TRP A 1 140 ? 23.618 -17.228 26.208 1.00 82.12 140 TRP A O 1
ATOM 1155 N N . PHE A 1 141 ? 24.020 -15.080 25.692 1.00 81.44 141 PHE A N 1
ATOM 1156 C CA . PHE A 1 141 ? 25.456 -15.241 25.404 1.00 81.44 141 PHE A CA 1
ATOM 1157 C C . PHE A 1 141 ? 26.364 -14.406 26.312 1.00 81.44 141 PHE A C 1
ATOM 1159 O O . PHE A 1 141 ? 27.583 -14.437 26.150 1.00 81.44 141 PHE A O 1
ATOM 1166 N N . ASN A 1 142 ? 25.799 -13.645 27.255 1.00 89.38 142 ASN A N 1
ATOM 1167 C CA . ASN A 1 142 ? 26.596 -12.769 28.105 1.00 89.38 142 ASN A CA 1
ATOM 1168 C C . ASN A 1 142 ? 27.409 -13.604 29.116 1.00 89.38 142 ASN A C 1
ATOM 1170 O O . ASN A 1 142 ? 26.807 -14.374 29.871 1.00 89.38 142 ASN A O 1
ATOM 1174 N N . PRO A 1 143 ? 28.748 -13.455 29.190 1.00 92.75 143 PRO A N 1
ATOM 1175 C CA . PRO A 1 143 ? 29.575 -14.249 30.097 1.00 92.75 143 PRO A CA 1
ATOM 1176 C C . PRO A 1 143 ? 29.175 -14.137 31.572 1.00 92.75 143 PRO A C 1
ATOM 1178 O O . PRO A 1 143 ? 29.292 -15.120 32.301 1.00 92.75 143 PRO A O 1
ATOM 1181 N N . TYR A 1 144 ? 28.666 -12.982 32.020 1.00 94.38 144 TYR A N 1
ATOM 1182 C CA . TYR A 1 144 ? 28.175 -12.831 33.391 1.00 94.38 144 TYR A CA 1
ATOM 1183 C C . TYR A 1 144 ? 26.839 -13.555 33.601 1.00 94.38 144 TYR A C 1
ATOM 1185 O O . TYR A 1 144 ? 26.682 -14.221 34.621 1.00 94.38 144 TYR A O 1
ATOM 1193 N N . PHE A 1 145 ? 25.905 -13.495 32.640 1.00 92.62 145 PHE A N 1
ATOM 1194 C CA . PHE A 1 145 ? 24.631 -14.220 32.747 1.00 92.62 145 PHE A CA 1
ATOM 1195 C C . PHE A 1 145 ? 24.857 -15.735 32.754 1.00 92.62 145 PHE A C 1
ATOM 1197 O O . PHE A 1 145 ? 24.313 -16.437 33.600 1.00 92.62 145 PHE A O 1
ATOM 1204 N N . LEU A 1 146 ? 25.720 -16.235 31.863 1.00 92.81 146 LEU A N 1
ATOM 1205 C CA . LEU A 1 146 ? 26.083 -17.652 31.798 1.00 92.81 146 LEU A CA 1
ATOM 1206 C C . LEU A 1 146 ? 26.807 -18.123 33.070 1.00 92.81 146 LEU A C 1
ATOM 1208 O O . LEU A 1 146 ? 26.530 -19.217 33.561 1.00 92.81 146 LEU A O 1
ATOM 1212 N N . LYS A 1 147 ? 27.690 -17.292 33.645 1.00 95.75 147 LYS A N 1
ATOM 1213 C CA . LYS A 1 147 ? 28.337 -17.553 34.942 1.00 95.75 147 LYS A CA 1
ATOM 1214 C C . LYS A 1 147 ? 27.313 -17.631 36.078 1.00 95.75 147 LYS A C 1
ATOM 1216 O O . LYS A 1 147 ? 27.338 -18.588 36.849 1.00 95.75 147 LYS A O 1
ATOM 1221 N N . ASP A 1 148 ? 26.422 -16.648 36.182 1.00 95.75 148 ASP A N 1
ATOM 1222 C CA . ASP A 1 148 ? 25.385 -16.616 37.215 1.00 95.75 148 ASP A CA 1
ATOM 1223 C C . ASP A 1 148 ? 24.409 -17.794 37.067 1.00 95.75 148 ASP A C 1
ATOM 1225 O O . ASP A 1 148 ? 24.084 -18.448 38.056 1.00 95.75 148 ASP A O 1
ATOM 1229 N N . GLN A 1 149 ? 24.001 -18.129 35.838 1.00 92.88 149 GLN A N 1
ATOM 1230 C CA . GLN A 1 149 ? 23.154 -19.283 35.527 1.00 92.88 149 GLN A CA 1
ATOM 1231 C C . GLN A 1 149 ? 23.822 -20.609 35.919 1.00 92.88 149 GLN A C 1
ATOM 1233 O O . GLN A 1 149 ? 23.189 -21.440 36.571 1.00 92.88 149 GLN A O 1
ATOM 1238 N N . ALA A 1 150 ? 25.103 -20.799 35.584 1.00 94.75 150 ALA A N 1
ATOM 1239 C CA . ALA A 1 150 ? 25.880 -21.967 36.010 1.00 94.75 150 ALA A CA 1
ATOM 1240 C C . ALA A 1 150 ? 26.027 -22.049 37.543 1.00 94.75 150 ALA A C 1
ATOM 1242 O O . ALA A 1 150 ? 26.141 -23.139 38.101 1.00 94.75 150 ALA A O 1
ATOM 1243 N N . ASN A 1 151 ? 25.961 -20.905 38.228 1.00 95.50 151 ASN A N 1
ATOM 1244 C CA . ASN A 1 151 ? 25.943 -20.782 39.684 1.00 95.50 151 ASN A CA 1
ATOM 1245 C C . ASN A 1 151 ? 24.511 -20.732 40.279 1.00 95.50 151 ASN A C 1
ATOM 1247 O O . ASN A 1 151 ? 24.293 -20.201 41.372 1.00 95.50 151 ASN A O 1
ATOM 1251 N N . ASN A 1 152 ? 23.517 -21.268 39.556 1.00 93.56 152 ASN A N 1
ATOM 1252 C CA . ASN A 1 152 ? 22.100 -21.346 39.944 1.00 93.56 152 ASN A CA 1
ATOM 1253 C C . ASN A 1 152 ? 21.480 -20.002 40.388 1.00 93.56 152 ASN A C 1
ATOM 1255 O O . ASN A 1 152 ? 20.616 -19.972 41.262 1.00 93.56 152 ASN A O 1
ATOM 1259 N N . PHE A 1 153 ? 21.932 -18.892 39.796 1.00 94.44 153 PHE A N 1
ATOM 1260 C CA . PHE A 1 153 ? 21.516 -17.518 40.106 1.00 94.44 153 PHE A CA 1
ATOM 1261 C C . PHE A 1 153 ? 21.778 -17.080 41.564 1.00 94.44 153 PHE A C 1
ATOM 1263 O O . PHE A 1 153 ? 21.128 -16.166 42.072 1.00 94.44 153 PHE A O 1
ATOM 1270 N N . THR A 1 154 ? 22.742 -17.716 42.246 1.00 93.06 154 THR A N 1
ATOM 1271 C CA . THR A 1 154 ? 23.158 -17.342 43.616 1.00 93.06 154 THR A CA 1
ATOM 1272 C C . THR A 1 154 ? 24.158 -16.178 43.652 1.00 93.06 154 THR A C 1
ATOM 1274 O O . THR A 1 154 ? 24.209 -15.436 44.632 1.00 93.06 154 THR A O 1
ATOM 1277 N N . THR A 1 155 ? 24.915 -15.968 42.571 1.00 94.06 155 THR A N 1
ATOM 1278 C CA . THR A 1 155 ? 25.551 -14.679 42.246 1.00 94.06 155 THR A CA 1
ATOM 1279 C C . THR A 1 155 ? 24.636 -13.869 41.331 1.00 94.06 155 THR A C 1
ATOM 1281 O O . THR A 1 155 ? 23.739 -14.427 40.707 1.00 94.06 155 THR A O 1
ATOM 1284 N N . ASN A 1 156 ? 24.841 -12.550 41.278 1.00 94.00 156 ASN A N 1
ATOM 1285 C CA . ASN A 1 156 ? 24.091 -11.628 40.419 1.00 94.00 156 ASN A CA 1
ATOM 1286 C C . ASN A 1 156 ? 24.985 -10.529 39.830 1.00 94.00 156 ASN A C 1
ATOM 1288 O O . ASN A 1 156 ? 24.650 -9.340 39.855 1.00 94.00 156 ASN A O 1
ATOM 1292 N N . ASP A 1 157 ? 26.146 -10.945 39.322 1.00 95.88 157 ASP A N 1
ATOM 1293 C CA . ASP A 1 157 ? 27.121 -10.059 38.686 1.00 95.88 157 ASP A CA 1
ATOM 1294 C C . ASP A 1 157 ? 26.531 -9.417 37.426 1.00 95.88 157 ASP A C 1
ATOM 1296 O O . ASP A 1 157 ? 26.691 -8.215 37.212 1.00 95.88 157 ASP A O 1
ATOM 1300 N N . PHE A 1 158 ? 25.784 -10.188 36.629 1.00 96.00 158 PHE A N 1
ATOM 1301 C CA . PHE A 1 158 ? 25.119 -9.698 35.423 1.00 96.00 158 PHE A CA 1
ATOM 1302 C C . PHE A 1 158 ? 24.044 -8.659 35.753 1.00 96.00 158 PHE A C 1
ATOM 1304 O O . PHE A 1 158 ? 24.102 -7.543 35.242 1.00 96.00 158 PHE A O 1
ATOM 1311 N N . THR A 1 159 ? 23.128 -8.950 36.683 1.00 95.31 159 THR A N 1
ATOM 1312 C CA . THR A 1 159 ? 22.093 -7.987 37.098 1.00 95.31 159 THR A CA 1
ATOM 1313 C C . THR A 1 159 ? 22.699 -6.658 37.556 1.00 95.31 159 THR A C 1
ATOM 1315 O O . THR A 1 159 ? 22.222 -5.595 37.162 1.00 95.31 159 THR A O 1
ATOM 1318 N N . LYS A 1 160 ? 23.769 -6.708 38.365 1.00 95.25 160 LYS A N 1
ATOM 1319 C CA . LYS A 1 160 ? 24.454 -5.523 38.912 1.00 95.25 160 LYS A CA 1
ATOM 1320 C C . LYS A 1 160 ? 25.202 -4.702 37.861 1.00 95.25 160 LYS A C 1
ATOM 1322 O O . LYS A 1 160 ? 25.236 -3.483 37.981 1.00 95.25 160 LYS A O 1
ATOM 1327 N N . THR A 1 161 ? 25.835 -5.353 36.886 1.00 94.12 161 THR A N 1
ATOM 1328 C CA . THR A 1 161 ? 26.718 -4.691 35.905 1.00 94.12 161 THR A CA 1
ATOM 1329 C C . THR A 1 161 ? 26.034 -4.356 34.582 1.00 94.12 161 THR A C 1
ATOM 1331 O O . THR A 1 161 ? 26.521 -3.487 33.864 1.00 94.12 161 THR A O 1
ATOM 1334 N N . LYS A 1 162 ? 24.914 -5.016 34.267 1.00 94.62 162 LYS A N 1
ATOM 1335 C CA . LYS A 1 162 ? 24.262 -4.980 32.955 1.00 94.62 162 LYS A CA 1
ATOM 1336 C C . LYS A 1 162 ? 22.784 -4.594 33.059 1.00 94.62 162 LYS A C 1
ATOM 1338 O O . LYS A 1 162 ? 22.447 -3.432 32.849 1.00 94.62 162 LYS A O 1
ATOM 1343 N N . THR A 1 163 ? 21.912 -5.525 33.452 1.00 95.06 163 THR A N 1
ATOM 1344 C CA . THR A 1 163 ? 20.445 -5.359 33.399 1.00 95.06 163 THR A CA 1
ATOM 1345 C C . THR A 1 163 ? 19.933 -4.157 34.195 1.00 95.06 163 THR A C 1
ATOM 1347 O O . THR A 1 163 ? 19.154 -3.363 33.672 1.00 95.06 163 THR A O 1
ATOM 1350 N N . ARG A 1 164 ? 20.367 -3.987 35.452 1.00 95.19 164 ARG A N 1
ATOM 1351 C CA . ARG A 1 164 ? 19.897 -2.875 36.290 1.00 95.19 164 ARG A CA 1
ATOM 1352 C C . ARG A 1 164 ? 20.415 -1.507 35.807 1.00 95.19 164 ARG A C 1
ATOM 1354 O O . ARG A 1 164 ? 19.586 -0.604 35.693 1.00 95.19 164 ARG A O 1
ATOM 1361 N N . PRO A 1 165 ? 21.715 -1.325 35.486 1.00 97.00 165 PRO A N 1
ATOM 1362 C CA . PRO A 1 165 ? 22.194 -0.101 34.845 1.00 97.00 165 PRO A CA 1
ATOM 1363 C C . PRO A 1 165 ? 21.436 0.274 33.565 1.00 97.00 165 PRO A C 1
ATOM 1365 O O . PRO A 1 165 ? 21.075 1.437 33.424 1.00 97.00 165 PRO A O 1
ATOM 1368 N N . GLU A 1 166 ? 21.136 -0.679 32.675 1.00 97.31 166 GLU A N 1
ATOM 1369 C CA . GLU A 1 166 ? 20.370 -0.413 31.442 1.00 97.31 166 GLU A CA 1
ATOM 1370 C C . GLU A 1 166 ? 18.949 0.081 31.718 1.00 97.31 166 GLU A C 1
ATOM 1372 O O . GLU A 1 166 ? 18.522 1.075 31.135 1.00 97.31 166 GLU A O 1
ATOM 1377 N N . LEU A 1 167 ? 18.216 -0.585 32.616 1.00 97.69 167 LEU A N 1
ATOM 1378 C CA . LEU A 1 167 ? 16.852 -0.189 32.974 1.00 97.69 167 LEU A CA 1
ATOM 1379 C C . LEU A 1 167 ? 16.821 1.200 33.628 1.00 97.69 167 LEU A C 1
ATOM 1381 O O . LEU A 1 167 ? 15.995 2.042 33.275 1.00 97.69 167 LEU A O 1
ATOM 1385 N N . GLU A 1 168 ? 17.752 1.475 34.546 1.00 97.56 168 GLU A N 1
ATOM 1386 C CA . GLU A 1 168 ? 17.889 2.801 35.150 1.00 97.56 168 GLU A CA 1
ATOM 1387 C C . GLU A 1 168 ? 18.296 3.874 34.116 1.00 97.56 168 GLU A C 1
ATOM 1389 O O . GLU A 1 168 ? 17.835 5.012 34.210 1.00 97.56 168 GLU A O 1
ATOM 1394 N N . GLU A 1 169 ? 19.126 3.539 33.124 1.00 97.31 169 GLU A N 1
ATOM 1395 C CA . GLU A 1 169 ? 19.548 4.438 32.040 1.00 97.31 169 GLU A CA 1
ATOM 1396 C C . GLU A 1 169 ? 18.400 4.751 31.069 1.00 97.31 169 GLU A C 1
ATOM 1398 O O . GLU A 1 169 ? 18.165 5.928 30.780 1.00 97.31 169 GLU A O 1
ATOM 1403 N N . LEU A 1 170 ? 17.631 3.742 30.640 1.00 97.75 170 LEU A N 1
ATOM 1404 C CA . LEU A 1 170 ? 16.438 3.908 29.800 1.00 97.75 170 LEU A CA 1
ATOM 1405 C C . LEU A 1 170 ? 15.422 4.850 30.457 1.00 97.75 170 LEU A C 1
ATOM 1407 O O . LEU A 1 170 ? 14.944 5.796 29.825 1.00 97.75 170 LEU A O 1
ATOM 1411 N N . VAL A 1 171 ? 15.133 4.626 31.743 1.00 98.44 171 VAL A N 1
ATOM 1412 C CA . VAL A 1 171 ? 14.171 5.428 32.511 1.00 98.44 171 VAL A CA 1
ATOM 1413 C C . VAL A 1 171 ? 14.640 6.872 32.682 1.00 98.44 171 VAL A C 1
ATOM 1415 O O . VAL A 1 171 ? 13.866 7.802 32.452 1.00 98.44 171 VAL A O 1
ATOM 1418 N N . LYS A 1 172 ? 15.909 7.084 33.052 1.00 98.19 172 LYS A N 1
ATOM 1419 C CA . LYS A 1 172 ? 16.464 8.431 33.275 1.00 98.19 172 LYS A CA 1
ATOM 1420 C C . LYS A 1 172 ? 16.599 9.233 31.973 1.00 98.19 172 LYS A C 1
ATOM 1422 O O . LYS A 1 172 ? 16.434 10.451 32.008 1.00 98.19 172 LYS A O 1
ATOM 1427 N N . THR A 1 173 ? 16.868 8.563 30.850 1.00 97.88 173 THR A N 1
ATOM 1428 C CA . THR A 1 173 ? 17.130 9.200 29.545 1.00 97.88 173 THR A CA 1
ATOM 1429 C C . THR A 1 173 ? 15.850 9.457 28.752 1.00 97.88 173 THR A C 1
ATOM 1431 O O . THR A 1 173 ? 15.551 10.605 28.427 1.00 97.88 173 THR A O 1
ATOM 1434 N N . TYR A 1 174 ? 15.067 8.413 28.464 1.00 98.12 174 TYR A N 1
ATOM 1435 C CA . TYR A 1 174 ? 13.934 8.491 27.527 1.00 98.12 174 TYR A CA 1
ATOM 1436 C C . TYR A 1 174 ? 12.583 8.732 28.214 1.00 98.12 174 TYR A C 1
ATOM 1438 O O . TYR A 1 174 ? 11.618 9.145 27.559 1.00 98.12 174 TYR A O 1
ATOM 1446 N N . LYS A 1 175 ? 12.527 8.531 29.540 1.00 98.12 175 LYS A N 1
ATOM 1447 C CA . LYS A 1 175 ? 11.348 8.739 30.398 1.00 98.12 175 LYS A CA 1
ATOM 1448 C C . LYS A 1 175 ? 10.090 8.036 29.853 1.00 98.12 175 LYS A C 1
ATOM 1450 O O . LYS A 1 175 ? 9.152 8.727 29.458 1.00 98.12 175 LYS A O 1
ATOM 1455 N N . PRO A 1 176 ? 10.087 6.701 29.721 1.00 98.31 176 PRO A N 1
ATOM 1456 C CA . PRO A 1 176 ? 8.943 5.971 29.189 1.00 98.31 176 PRO A CA 1
ATOM 1457 C C . PRO A 1 176 ? 7.750 6.003 30.156 1.00 98.31 176 PRO A C 1
ATOM 1459 O O . PRO A 1 176 ? 7.947 6.073 31.365 1.00 98.31 176 PRO A O 1
ATOM 1462 N N . ASP A 1 177 ? 6.542 5.886 29.609 1.00 98.12 177 ASP A N 1
ATOM 1463 C CA . ASP A 1 177 ? 5.288 5.680 30.351 1.00 98.12 177 ASP A CA 1
ATOM 1464 C C . ASP A 1 177 ? 4.958 4.182 30.523 1.00 98.12 177 ASP A C 1
ATOM 1466 O O . ASP A 1 177 ? 4.150 3.812 31.367 1.00 98.12 177 ASP A O 1
ATOM 1470 N N . VAL A 1 178 ? 5.609 3.293 29.758 1.00 98.00 178 VAL A N 1
ATOM 1471 C CA . VAL A 1 178 ? 5.459 1.831 29.881 1.00 98.00 178 VAL A CA 1
ATOM 1472 C C . VAL A 1 178 ? 6.828 1.147 29.889 1.00 98.00 178 VAL A C 1
ATOM 1474 O O . VAL A 1 178 ? 7.648 1.415 29.006 1.00 98.00 178 VAL A O 1
ATOM 1477 N N . ILE A 1 179 ? 7.068 0.221 30.824 1.00 97.88 179 ILE A N 1
ATOM 1478 C CA . ILE A 1 179 ? 8.179 -0.743 30.732 1.00 97.88 179 ILE A CA 1
ATOM 1479 C C . ILE A 1 179 ? 7.614 -2.154 30.585 1.00 97.88 179 ILE A C 1
ATOM 1481 O O . ILE A 1 179 ? 7.014 -2.710 31.505 1.00 97.88 179 ILE A O 1
ATOM 1485 N N . TRP A 1 180 ? 7.850 -2.743 29.417 1.00 96.44 180 TRP A N 1
ATOM 1486 C CA . TRP A 1 180 ? 7.487 -4.117 29.099 1.00 96.44 180 TRP A CA 1
ATOM 1487 C C . TRP A 1 180 ? 8.714 -5.008 29.327 1.00 96.44 180 TRP A C 1
ATOM 1489 O O . TRP A 1 180 ? 9.656 -5.034 28.533 1.00 96.44 180 TRP A O 1
ATOM 1499 N N . SER A 1 181 ? 8.744 -5.683 30.468 1.00 94.81 181 SER A N 1
ATOM 1500 C CA . SER A 1 181 ? 9.839 -6.563 30.870 1.00 94.81 181 SER A CA 1
ATOM 1501 C C . SER A 1 181 ? 9.715 -7.922 30.187 1.00 94.81 181 SER A C 1
ATOM 1503 O O . SER A 1 181 ? 8.602 -8.420 30.021 1.00 94.81 181 SER A O 1
ATOM 1505 N N . ASP A 1 182 ? 10.836 -8.546 29.829 1.00 90.00 182 ASP A N 1
ATOM 1506 C CA . ASP A 1 182 ? 10.864 -9.947 29.398 1.00 90.00 182 ASP A CA 1
ATOM 1507 C C . ASP A 1 182 ? 11.927 -10.728 30.187 1.00 90.00 182 ASP A C 1
ATOM 1509 O O . ASP A 1 182 ? 13.135 -10.610 29.954 1.00 90.00 182 ASP A O 1
ATOM 1513 N N . GLY A 1 183 ? 11.473 -11.472 31.201 1.00 86.38 183 GLY A N 1
ATOM 1514 C CA . GLY A 1 183 ? 12.348 -12.167 32.143 1.00 86.38 183 GLY A CA 1
ATOM 1515 C C . GLY A 1 183 ? 11.680 -13.228 33.018 1.00 86.38 183 GLY A C 1
ATOM 1516 O O . GLY A 1 183 ? 12.285 -13.652 34.004 1.00 86.38 183 GLY A O 1
ATOM 1517 N N . ASP A 1 184 ? 10.462 -13.682 32.694 1.00 79.62 184 ASP A N 1
ATOM 1518 C CA . ASP A 1 184 ? 9.812 -14.794 33.401 1.00 79.62 184 ASP A CA 1
ATOM 1519 C C . ASP A 1 184 ? 10.389 -16.171 33.018 1.00 79.62 184 ASP A C 1
ATOM 1521 O O . ASP A 1 184 ? 10.235 -17.150 33.756 1.00 79.62 184 ASP A O 1
ATOM 1525 N N . ALA A 1 185 ? 11.168 -16.231 31.937 1.00 71.25 185 ALA A N 1
ATOM 1526 C CA . ALA A 1 185 ? 12.064 -17.337 31.639 1.00 71.25 185 ALA A CA 1
ATOM 1527 C C . ALA A 1 185 ? 13.345 -17.314 32.506 1.00 71.25 185 ALA A C 1
ATOM 1529 O O . ALA A 1 185 ? 14.030 -16.303 32.658 1.00 71.25 185 ALA A O 1
ATOM 1530 N N . GLY A 1 186 ? 13.736 -18.484 33.021 1.00 74.00 186 GLY A N 1
ATOM 1531 C CA . GLY A 1 186 ? 15.042 -18.697 33.657 1.00 74.00 186 GLY A CA 1
ATOM 1532 C C . GLY A 1 186 ? 15.104 -18.365 35.151 1.00 74.00 186 GLY A C 1
ATOM 1533 O O . GLY A 1 186 ? 15.005 -19.279 35.974 1.00 74.00 186 GLY A O 1
ATOM 1534 N N . ALA A 1 187 ? 15.336 -17.096 35.494 1.00 90.69 187 ALA A N 1
ATOM 1535 C CA . ALA A 1 187 ? 15.815 -16.668 36.816 1.00 90.69 187 ALA A CA 1
ATOM 1536 C C . ALA A 1 187 ? 14.721 -16.028 37.704 1.00 90.69 187 ALA A C 1
ATOM 1538 O O . ALA A 1 187 ? 13.783 -15.430 37.176 1.00 90.69 187 ALA A O 1
ATOM 1539 N N . PRO A 1 188 ? 14.805 -16.142 39.046 1.00 93.88 188 PRO A N 1
ATOM 1540 C CA . PRO A 1 188 ? 13.809 -15.587 39.970 1.00 93.88 188 PRO A CA 1
ATOM 1541 C C . PRO A 1 188 ? 13.908 -14.049 40.111 1.00 93.88 188 PRO A C 1
ATOM 1543 O O . PRO A 1 188 ? 14.979 -13.486 39.870 1.00 93.88 188 PRO A O 1
ATOM 1546 N N . PRO A 1 189 ? 12.835 -13.350 40.534 1.00 94.56 189 PRO A N 1
ATOM 1547 C CA . PRO A 1 189 ? 12.833 -11.886 40.685 1.00 94.56 189 PRO A CA 1
ATOM 1548 C C . PRO A 1 189 ? 13.907 -11.352 41.653 1.00 94.56 189 PRO A C 1
ATOM 1550 O O . PRO A 1 189 ? 14.432 -10.260 41.442 1.00 94.56 189 PRO A O 1
ATOM 1553 N N . GLU A 1 190 ? 14.308 -12.132 42.660 1.00 94.62 190 GLU A N 1
ATOM 1554 C CA . GLU A 1 190 ? 15.374 -11.774 43.609 1.00 94.62 190 GLU A CA 1
ATOM 1555 C C . GLU A 1 190 ? 16.745 -11.651 42.923 1.00 94.62 190 GLU A C 1
ATOM 1557 O O . GLU A 1 190 ? 17.545 -10.779 43.269 1.00 94.62 190 GLU A O 1
ATOM 1562 N N . TYR A 1 191 ? 17.014 -12.496 41.919 1.00 95.56 191 TYR A N 1
ATOM 1563 C CA . TYR A 1 191 ? 18.231 -12.420 41.106 1.00 95.56 191 TYR A CA 1
ATOM 1564 C C . TYR A 1 191 ? 18.231 -11.161 40.233 1.00 95.56 191 TYR A C 1
ATOM 1566 O O . TYR A 1 191 ? 19.253 -10.474 40.139 1.00 95.56 191 TYR A O 1
ATOM 1574 N N . TRP A 1 192 ? 17.071 -10.826 39.660 1.00 94.62 192 TRP A N 1
ATOM 1575 C CA . TRP A 1 192 ? 16.842 -9.612 38.873 1.00 94.62 192 TRP A CA 1
ATOM 1576 C C . TRP A 1 192 ? 16.827 -8.319 39.696 1.00 94.62 192 TRP A C 1
ATOM 1578 O O . TRP A 1 192 ? 16.868 -7.235 39.119 1.00 94.62 192 TRP A O 1
ATOM 1588 N N . GLN A 1 193 ? 16.808 -8.412 41.031 1.00 95.06 193 GLN A N 1
ATOM 1589 C CA . GLN A 1 193 ? 16.563 -7.280 41.933 1.00 95.06 193 GLN A CA 1
ATOM 1590 C C . GLN A 1 193 ? 15.248 -6.546 41.603 1.00 95.06 193 GLN A C 1
ATOM 1592 O O . GLN A 1 193 ? 15.140 -5.329 41.770 1.00 95.06 193 GLN A O 1
ATOM 1597 N N . THR A 1 194 ? 14.245 -7.290 41.124 1.00 94.94 194 THR A N 1
ATOM 1598 C CA . THR A 1 194 ? 12.952 -6.766 40.661 1.00 94.94 194 THR A CA 1
ATOM 1599 C C . THR A 1 194 ? 12.285 -5.906 41.727 1.00 94.94 194 THR A C 1
ATOM 1601 O O . THR A 1 194 ? 11.848 -4.794 41.436 1.00 94.94 194 THR A O 1
ATOM 1604 N N . GLN A 1 195 ? 12.251 -6.372 42.980 1.00 95.50 195 GLN A N 1
ATOM 1605 C CA . GLN A 1 195 ? 11.638 -5.622 44.076 1.00 95.50 195 GLN A CA 1
ATOM 1606 C C . GLN A 1 195 ? 12.344 -4.279 44.317 1.00 95.50 195 GLN A C 1
ATOM 1608 O O . GLN A 1 195 ? 11.682 -3.279 44.576 1.00 95.50 195 GLN A O 1
ATOM 1613 N N . GLN A 1 196 ? 13.676 -4.232 44.209 1.00 96.31 196 GLN A N 1
ATOM 1614 C CA . GLN A 1 196 ? 14.458 -3.011 44.411 1.00 96.31 196 GLN A CA 1
ATOM 1615 C C . GLN A 1 196 ? 14.360 -2.054 43.216 1.00 96.31 196 GLN A C 1
ATOM 1617 O O . GLN A 1 196 ? 14.348 -0.841 43.421 1.00 96.31 196 GLN A O 1
ATOM 1622 N N . PHE A 1 197 ? 14.285 -2.574 41.986 1.00 97.38 197 PHE A N 1
ATOM 1623 C CA . PHE A 1 197 ? 14.094 -1.749 40.793 1.00 97.38 197 PHE A CA 1
ATOM 1624 C C . PHE A 1 197 ? 12.693 -1.131 40.756 1.00 97.38 197 PHE A C 1
ATOM 1626 O O . PHE A 1 197 ? 12.581 0.082 40.608 1.00 97.38 197 PHE A O 1
ATOM 1633 N N . LEU A 1 198 ? 11.635 -1.923 40.965 1.00 97.56 198 LEU A N 1
ATOM 1634 C CA . LEU A 1 198 ? 10.260 -1.414 40.974 1.00 97.56 198 LEU A CA 1
ATOM 1635 C C . LEU A 1 198 ? 10.006 -0.460 42.154 1.00 97.56 198 LEU A C 1
ATOM 1637 O O . LEU A 1 198 ? 9.357 0.567 41.979 1.00 97.56 198 LEU A O 1
ATOM 1641 N N . ALA A 1 199 ? 10.586 -0.717 43.333 1.00 98.06 199 ALA A N 1
ATOM 1642 C CA . ALA A 1 199 ? 10.520 0.235 44.445 1.00 98.06 199 ALA A CA 1
ATOM 1643 C C . ALA A 1 199 ? 11.155 1.593 44.088 1.00 98.06 199 ALA A C 1
ATOM 1645 O O . ALA A 1 199 ? 10.558 2.627 44.375 1.00 98.06 199 ALA A O 1
ATOM 1646 N N . TRP A 1 200 ? 12.313 1.610 43.420 1.00 98.44 200 TRP A N 1
ATOM 1647 C CA . TRP A 1 200 ? 12.902 2.851 42.904 1.00 98.44 200 TRP A CA 1
ATOM 1648 C C . TRP A 1 200 ? 12.024 3.495 41.813 1.00 98.44 200 TRP A C 1
ATOM 1650 O O . TRP A 1 200 ? 11.812 4.710 41.821 1.00 98.44 200 TRP A O 1
ATOM 1660 N N . LEU A 1 201 ? 11.468 2.682 40.907 1.00 98.31 201 LEU A N 1
ATOM 1661 C CA . LEU A 1 201 ? 10.652 3.127 39.777 1.00 98.31 201 LEU A CA 1
ATOM 1662 C C . LEU A 1 201 ? 9.427 3.939 40.228 1.00 98.31 201 LEU A C 1
ATOM 1664 O O . LEU A 1 201 ? 9.206 5.029 39.704 1.00 98.31 201 LEU A O 1
ATOM 1668 N N . TYR A 1 202 ? 8.685 3.451 41.226 1.00 97.88 202 TYR A N 1
ATOM 1669 C CA . TYR A 1 202 ? 7.452 4.087 41.711 1.00 97.88 202 TYR A CA 1
ATOM 1670 C C . TYR A 1 202 ? 7.651 5.154 42.808 1.00 97.88 202 TYR A C 1
ATOM 1672 O O . TYR A 1 202 ? 6.722 5.907 43.084 1.00 97.88 202 TYR A O 1
ATOM 1680 N N . ASN A 1 203 ? 8.824 5.252 43.453 1.00 98.12 203 ASN A N 1
ATOM 1681 C CA . ASN A 1 203 ? 9.059 6.246 44.521 1.00 98.12 203 ASN A CA 1
ATOM 1682 C C . ASN A 1 203 ? 9.976 7.404 44.091 1.00 98.12 203 ASN A C 1
ATOM 1684 O O . ASN A 1 203 ? 9.695 8.567 44.404 1.00 98.12 203 ASN A O 1
ATOM 1688 N N . ASP A 1 204 ? 11.044 7.104 43.346 1.00 98.12 204 ASP A N 1
ATOM 1689 C CA . ASP A 1 204 ? 12.190 8.006 43.154 1.00 98.12 204 ASP A CA 1
ATOM 1690 C C . ASP A 1 204 ? 12.463 8.370 41.684 1.00 98.12 204 ASP A C 1
ATOM 1692 O O . ASP A 1 204 ? 13.221 9.301 41.403 1.00 98.12 204 ASP A O 1
ATOM 1696 N N . SER A 1 205 ? 11.893 7.628 40.730 1.00 98.25 205 SER A N 1
ATOM 1697 C CA . SER A 1 205 ? 12.183 7.809 39.304 1.00 98.25 205 SER A CA 1
ATOM 1698 C C . SER A 1 205 ? 11.522 9.066 38.701 1.00 98.25 205 SER A C 1
ATOM 1700 O O . SER A 1 205 ? 10.508 9.546 39.213 1.00 98.25 205 SER A O 1
ATOM 1702 N N . PRO A 1 206 ? 12.038 9.594 37.571 1.00 98.12 206 PRO A N 1
ATOM 1703 C CA . PRO A 1 206 ? 11.473 10.765 36.892 1.00 98.12 206 PRO A CA 1
ATOM 1704 C C . PRO A 1 206 ? 10.167 10.492 36.116 1.00 98.12 206 PRO A C 1
ATOM 1706 O O . PRO A 1 206 ? 9.734 11.368 35.370 1.00 98.12 206 PRO A O 1
ATOM 1709 N N . VAL A 1 207 ? 9.583 9.293 36.239 1.00 98.00 207 VAL A N 1
ATOM 1710 C CA . VAL A 1 207 ? 8.341 8.857 35.559 1.00 98.00 207 VAL A CA 1
ATOM 1711 C C . VAL A 1 207 ? 7.329 8.215 36.512 1.00 98.00 207 VAL A C 1
ATOM 1713 O O . VAL A 1 207 ? 6.298 7.716 36.079 1.00 98.00 207 VAL A O 1
ATOM 1716 N N . LYS A 1 208 ? 7.611 8.216 37.818 1.00 97.56 208 LYS A N 1
ATOM 1717 C CA . LYS A 1 208 ? 6.847 7.487 38.843 1.00 97.56 208 LYS A CA 1
ATOM 1718 C C . LYS A 1 208 ? 5.341 7.779 38.885 1.00 97.56 208 LYS A C 1
ATOM 1720 O O . LYS A 1 208 ? 4.580 6.937 39.343 1.00 97.56 208 LYS A O 1
ATOM 1725 N N . ASP A 1 209 ? 4.934 8.956 38.412 1.00 96.00 209 ASP A N 1
ATOM 1726 C CA . ASP A 1 209 ? 3.547 9.423 38.407 1.00 96.00 209 ASP A CA 1
ATOM 1727 C C . ASP A 1 209 ? 2.765 9.004 37.136 1.00 96.00 209 ASP A C 1
ATOM 1729 O O . ASP A 1 209 ? 1.552 9.197 37.086 1.00 96.00 209 ASP A O 1
ATOM 1733 N N . THR A 1 210 ? 3.432 8.439 36.112 1.00 94.44 210 THR A N 1
ATOM 1734 C CA . THR A 1 210 ? 2.805 7.952 34.857 1.00 94.44 210 THR A CA 1
ATOM 1735 C C . THR A 1 210 ? 3.169 6.516 34.469 1.00 94.44 210 THR A C 1
ATOM 1737 O O . THR A 1 210 ? 2.469 5.918 33.655 1.00 94.44 210 THR A O 1
ATOM 1740 N N . ILE A 1 211 ? 4.249 5.956 35.022 1.00 97.81 211 ILE A N 1
ATOM 1741 C CA . ILE A 1 211 ? 4.810 4.671 34.596 1.00 97.81 211 ILE A CA 1
ATOM 1742 C C . ILE A 1 211 ? 3.945 3.462 34.978 1.00 97.81 211 ILE A C 1
ATOM 1744 O O . ILE A 1 211 ? 3.575 3.291 36.138 1.00 97.81 211 ILE A O 1
ATOM 1748 N N . VAL A 1 212 ? 3.721 2.569 34.011 1.00 97.50 212 VAL A N 1
ATOM 1749 C CA . VAL A 1 212 ? 3.131 1.236 34.225 1.00 97.50 212 VAL A CA 1
ATOM 1750 C C . VAL A 1 212 ? 4.044 0.113 33.725 1.00 97.50 212 VAL A C 1
ATOM 1752 O O . VAL A 1 212 ? 4.820 0.289 32.779 1.00 97.50 212 VAL A O 1
ATOM 1755 N N . VAL A 1 213 ? 3.950 -1.067 34.342 1.00 97.62 213 VAL A N 1
ATOM 1756 C CA . VAL A 1 213 ? 4.744 -2.252 33.976 1.00 97.62 213 VAL A CA 1
ATOM 1757 C C . VAL A 1 213 ? 3.899 -3.512 33.777 1.00 97.62 213 VAL A C 1
ATOM 1759 O O . VAL A 1 213 ? 2.851 -3.686 34.403 1.00 97.62 213 VAL A O 1
ATOM 1762 N N . ASN A 1 214 ? 4.394 -4.425 32.938 1.00 96.31 214 ASN A N 1
ATOM 1763 C CA . ASN A 1 214 ? 3.805 -5.756 32.766 1.00 96.31 214 ASN A CA 1
ATOM 1764 C C . ASN A 1 214 ? 4.182 -6.730 33.905 1.00 96.31 214 ASN A C 1
ATOM 1766 O O . ASN A 1 214 ? 4.803 -6.340 34.891 1.00 96.31 214 ASN A O 1
ATOM 1770 N N . ASP A 1 215 ? 3.832 -8.013 33.771 1.00 94.25 215 ASP A N 1
ATOM 1771 C CA . ASP A 1 215 ? 3.971 -9.035 34.818 1.00 94.25 215 ASP A CA 1
ATOM 1772 C C . ASP A 1 215 ? 5.113 -10.051 34.632 1.00 94.25 215 ASP A C 1
ATOM 1774 O O . ASP A 1 215 ? 5.170 -11.039 35.364 1.00 94.25 215 ASP A O 1
ATOM 1778 N N . ARG A 1 216 ? 6.042 -9.838 33.688 1.00 93.75 216 ARG A N 1
ATOM 1779 C CA . ARG A 1 216 ? 7.114 -10.803 33.344 1.00 93.75 216 ARG A CA 1
ATOM 1780 C C . ARG A 1 216 ? 8.467 -10.538 34.037 1.00 93.75 216 ARG A C 1
ATOM 1782 O O . ARG A 1 216 ? 9.524 -10.884 33.515 1.00 93.75 216 ARG A O 1
ATOM 1789 N N . TRP A 1 217 ? 8.458 -9.969 35.242 1.00 94.94 217 TRP A N 1
ATOM 1790 C CA . TRP A 1 217 ? 9.651 -9.535 35.999 1.00 94.94 217 TRP A CA 1
ATOM 1791 C C . TRP A 1 217 ? 10.436 -10.642 36.741 1.00 94.94 217 TRP A C 1
ATOM 1793 O O . TRP A 1 217 ? 11.009 -10.403 37.809 1.00 94.94 217 TRP A O 1
ATOM 1803 N N . GLY A 1 218 ? 10.461 -11.872 36.229 1.00 93.50 218 GLY A N 1
ATOM 1804 C CA . GLY A 1 218 ? 11.145 -13.001 36.875 1.00 93.50 218 GLY A CA 1
ATOM 1805 C C . GLY A 1 218 ? 10.313 -14.275 36.931 1.00 93.50 218 GLY A C 1
ATOM 1806 O O . GLY A 1 218 ? 9.080 -14.243 36.885 1.00 93.50 218 GLY A O 1
ATOM 1807 N N . LYS A 1 219 ? 10.982 -15.421 37.053 1.00 92.31 219 LYS A N 1
ATOM 1808 C CA . LYS A 1 219 ? 10.364 -16.749 37.036 1.00 92.31 219 LYS A CA 1
ATOM 1809 C C . LYS A 1 219 ? 9.217 -16.866 38.038 1.00 92.31 219 LYS A C 1
ATOM 1811 O O . LYS A 1 219 ? 9.421 -16.896 39.249 1.00 92.31 219 LYS A O 1
ATOM 1816 N N . GLY A 1 220 ? 8.001 -16.992 37.506 1.00 89.88 220 GLY A N 1
ATOM 1817 C CA . GLY A 1 220 ? 6.778 -17.140 38.292 1.00 89.88 220 GLY A CA 1
ATOM 1818 C C . GLY A 1 220 ? 6.160 -15.836 38.811 1.00 89.88 220 GLY A C 1
ATOM 1819 O O . GLY A 1 220 ? 5.300 -15.927 39.687 1.00 89.88 220 GLY A O 1
ATOM 1820 N N . THR A 1 221 ? 6.552 -14.663 38.305 1.00 91.88 221 THR A N 1
ATOM 1821 C CA . THR A 1 221 ? 5.852 -13.375 38.542 1.00 91.88 221 THR A CA 1
ATOM 1822 C C . THR A 1 221 ? 4.596 -13.203 37.677 1.00 91.88 221 THR A C 1
ATOM 1824 O O . THR A 1 221 ? 3.617 -12.602 38.127 1.00 91.88 221 THR A O 1
ATOM 1827 N N . ASN A 1 222 ? 4.604 -13.832 36.500 1.00 88.94 222 ASN A N 1
ATOM 1828 C CA . ASN A 1 222 ? 3.521 -13.889 35.522 1.00 88.94 222 ASN A CA 1
ATOM 1829 C C . ASN A 1 222 ? 2.173 -14.294 36.171 1.00 88.94 222 ASN A C 1
ATOM 1831 O O . ASN A 1 222 ? 2.095 -15.250 36.956 1.00 88.94 222 ASN A O 1
ATOM 1835 N N . GLY A 1 223 ? 1.122 -13.516 35.896 1.00 89.19 223 GLY A N 1
ATOM 1836 C CA . GLY A 1 223 ? -0.219 -13.628 36.470 1.00 89.19 223 GLY A CA 1
ATOM 1837 C C . GLY A 1 223 ? -0.342 -13.209 37.943 1.00 89.19 223 GLY A C 1
ATOM 1838 O O . GLY A 1 223 ? -1.302 -13.628 38.607 1.00 89.19 223 GLY A O 1
ATOM 1839 N N . LYS A 1 224 ? 0.639 -12.468 38.492 1.00 91.38 224 LYS A N 1
ATOM 1840 C CA . LYS A 1 224 ? 0.696 -12.088 39.922 1.00 91.38 224 LYS A CA 1
ATOM 1841 C C . LYS A 1 224 ? 1.216 -10.676 40.216 1.00 91.38 224 LYS A C 1
ATOM 1843 O O . LYS A 1 224 ? 0.720 -10.077 41.170 1.00 91.38 224 LYS A O 1
ATOM 1848 N N . HIS A 1 225 ? 2.230 -10.184 39.496 1.00 90.62 225 HIS A N 1
ATOM 1849 C CA . HIS A 1 225 ? 2.998 -8.992 39.896 1.00 90.62 225 HIS A CA 1
ATOM 1850 C C . HIS A 1 225 ? 3.327 -8.068 38.711 1.00 90.62 225 HIS A C 1
ATOM 1852 O O . HIS A 1 225 ? 4.342 -8.260 38.051 1.00 90.62 225 HIS A O 1
ATOM 1858 N N . GLY A 1 226 ? 2.486 -7.057 38.491 1.00 92.62 226 GLY A N 1
ATOM 1859 C CA . GLY A 1 226 ? 2.613 -6.006 37.474 1.00 92.62 226 GLY A CA 1
ATOM 1860 C C . GLY A 1 226 ? 1.376 -5.101 37.513 1.00 92.62 226 GLY A C 1
ATOM 1861 O O . GLY A 1 226 ? 0.380 -5.480 38.135 1.00 92.62 226 GLY A O 1
ATOM 1862 N N . ASP A 1 227 ? 1.409 -3.939 36.862 1.00 95.69 227 ASP A N 1
ATOM 1863 C CA . ASP A 1 227 ? 0.246 -3.038 36.753 1.00 95.69 227 ASP A CA 1
ATOM 1864 C C . ASP A 1 227 ? -0.793 -3.592 35.766 1.00 95.69 227 ASP A C 1
ATOM 1866 O O . ASP A 1 227 ? -2.003 -3.431 35.945 1.00 95.69 227 ASP A O 1
ATOM 1870 N N . PHE A 1 228 ? -0.326 -4.346 34.769 1.00 95.19 228 PHE A N 1
ATOM 1871 C CA . PHE A 1 228 ? -1.145 -5.194 33.912 1.00 95.19 228 PHE A CA 1
ATOM 1872 C C . PHE A 1 228 ? -0.501 -6.574 33.712 1.00 95.19 228 PHE A C 1
ATOM 1874 O O . PHE A 1 228 ? 0.712 -6.736 33.820 1.00 95.19 228 PHE A O 1
ATOM 1881 N N . PHE A 1 229 ? -1.326 -7.591 33.452 1.00 94.38 229 PHE A N 1
ATOM 1882 C CA . PHE A 1 229 ? -0.887 -8.976 33.253 1.00 94.38 229 PHE A CA 1
ATOM 1883 C C . PHE A 1 229 ? -0.925 -9.360 31.767 1.00 94.38 229 PHE A C 1
ATOM 1885 O O . PHE A 1 229 ? -1.972 -9.231 31.132 1.00 94.38 229 PHE A O 1
ATOM 1892 N N . ASN A 1 230 ? 0.168 -9.875 31.203 1.00 88.94 230 ASN A N 1
ATOM 1893 C CA . ASN A 1 230 ? 0.163 -10.418 29.841 1.00 88.94 230 ASN A CA 1
ATOM 1894 C C . ASN A 1 230 ? -0.222 -11.897 29.792 1.00 88.94 230 ASN A C 1
ATOM 1896 O O . ASN A 1 230 ? -0.720 -12.352 28.767 1.00 88.94 230 ASN A O 1
ATOM 1900 N N . TYR A 1 231 ? 0.016 -12.663 30.862 1.00 86.25 231 TYR A N 1
ATOM 1901 C CA . TYR A 1 231 ? -0.024 -14.126 30.799 1.00 86.25 231 TYR A CA 1
ATOM 1902 C C . TYR A 1 231 ? 0.873 -14.666 29.656 1.00 86.25 231 TYR A C 1
ATOM 1904 O O . TYR A 1 231 ? 2.071 -14.363 29.608 1.00 86.25 231 TYR A O 1
ATOM 1912 N N . ALA A 1 232 ? 0.328 -15.478 28.747 1.00 83.88 232 ALA A N 1
ATOM 1913 C CA . ALA A 1 232 ? 1.044 -16.038 27.599 1.00 83.88 232 ALA A CA 1
ATOM 1914 C C . ALA A 1 232 ? 1.049 -15.091 26.381 1.00 83.88 232 ALA A C 1
ATOM 1916 O O . ALA A 1 232 ? 0.277 -14.140 26.296 1.00 83.88 232 ALA A O 1
ATOM 1917 N N . ASP A 1 233 ? 1.902 -15.366 25.395 1.00 83.25 233 ASP A N 1
ATOM 1918 C CA . ASP A 1 233 ? 1.866 -14.661 24.109 1.00 83.25 233 ASP A CA 1
ATOM 1919 C C . ASP A 1 233 ? 0.513 -14.888 23.407 1.00 83.25 233 ASP A C 1
ATOM 1921 O O . ASP A 1 233 ? 0.048 -16.025 23.300 1.00 83.25 233 ASP A O 1
ATOM 1925 N N . ARG A 1 234 ? -0.101 -13.816 22.886 1.00 87.12 234 ARG A N 1
ATOM 1926 C CA . ARG A 1 234 ? -1.466 -13.793 22.318 1.00 87.12 234 ARG A CA 1
ATOM 1927 C C . ARG A 1 234 ? -2.562 -14.266 23.278 1.00 87.12 234 ARG A C 1
ATOM 1929 O O . ARG A 1 234 ? -3.574 -14.814 22.834 1.00 87.12 234 ARG A O 1
ATOM 1936 N N . TYR A 1 235 ? -2.363 -14.111 24.585 1.00 88.88 235 TYR A N 1
ATOM 1937 C CA . TYR A 1 235 ? -3.384 -14.470 25.559 1.00 88.88 235 TYR A CA 1
ATOM 1938 C C . TYR A 1 235 ? -4.674 -13.685 25.298 1.00 88.88 235 TYR A C 1
ATOM 1940 O O . TYR A 1 235 ? -4.687 -12.459 25.326 1.00 88.88 235 TYR A O 1
ATOM 1948 N N . ASN A 1 236 ? -5.762 -14.410 25.054 1.00 89.19 236 ASN A N 1
ATOM 1949 C CA . ASN A 1 236 ? -7.117 -13.887 24.976 1.00 89.19 236 ASN A CA 1
ATOM 1950 C C . ASN A 1 236 ? -8.029 -14.912 25.675 1.00 89.19 236 ASN A C 1
ATOM 1952 O O . ASN A 1 236 ? -8.207 -16.016 25.156 1.00 89.19 236 ASN A O 1
ATOM 1956 N N . PRO A 1 237 ? -8.554 -14.609 26.874 1.00 88.00 237 PRO A N 1
ATOM 1957 C CA . PRO A 1 237 ? -9.260 -15.576 27.710 1.00 88.00 237 PRO A CA 1
ATOM 1958 C C . PRO A 1 237 ? -10.697 -15.857 27.245 1.00 88.00 237 PRO A C 1
ATOM 1960 O O . PRO A 1 237 ? -11.302 -16.812 27.726 1.00 88.00 237 PRO A O 1
ATOM 1963 N N . GLY A 1 238 ? -11.280 -15.006 26.388 1.00 86.06 238 GLY A N 1
ATOM 1964 C CA . GLY A 1 238 ? -12.705 -15.054 26.026 1.00 86.06 238 GLY A CA 1
ATOM 1965 C C . GLY A 1 238 ? -13.682 -14.793 27.188 1.00 86.06 238 GLY A C 1
ATOM 1966 O O . GLY A 1 238 ? -14.892 -14.914 27.009 1.00 86.06 238 GLY A O 1
ATOM 1967 N N . VAL A 1 239 ? -13.173 -14.450 28.377 1.00 88.00 239 VAL A N 1
ATOM 1968 C CA . VAL A 1 239 ? -13.933 -14.163 29.602 1.00 88.00 239 VAL A CA 1
ATOM 1969 C C . VAL A 1 239 ? -13.318 -12.983 30.355 1.00 88.00 239 VAL A C 1
ATOM 1971 O O . VAL A 1 239 ? -12.124 -12.716 30.242 1.00 88.00 239 VAL A O 1
ATOM 1974 N N . LEU A 1 240 ? -14.126 -12.292 31.157 1.00 89.25 240 LEU A N 1
ATOM 1975 C CA . LEU A 1 240 ? -13.671 -11.189 32.003 1.00 89.25 240 LEU A CA 1
ATOM 1976 C C . LEU A 1 240 ? -12.688 -11.665 33.100 1.00 89.25 240 LEU A C 1
ATOM 1978 O O . LEU A 1 240 ? -12.816 -12.774 33.628 1.00 89.25 240 LEU A O 1
ATOM 1982 N N . LEU A 1 241 ? -11.695 -10.828 33.433 1.00 84.31 241 LEU A N 1
ATOM 1983 C CA . LEU A 1 241 ? -10.623 -11.125 34.397 1.00 84.31 241 LEU A CA 1
ATOM 1984 C C . LEU A 1 241 ? -10.489 -10.079 35.514 1.00 84.31 241 LEU A C 1
ATOM 1986 O O . LEU A 1 241 ? -10.960 -8.946 35.410 1.00 84.31 241 LEU A O 1
ATOM 1990 N N . LYS A 1 242 ? -9.805 -10.459 36.611 1.00 84.25 242 LYS A N 1
ATOM 1991 C CA . LYS A 1 242 ? -9.634 -9.566 37.771 1.00 84.25 242 LYS A CA 1
ATOM 1992 C C . LYS A 1 242 ? -8.652 -8.438 37.583 1.00 84.25 242 LYS A C 1
ATOM 1994 O O . LYS A 1 242 ? -8.972 -7.321 37.983 1.00 84.25 242 LYS A O 1
ATOM 1999 N N . HIS A 1 243 ? -7.467 -8.752 37.091 1.00 88.25 243 HIS A N 1
ATOM 2000 C CA . HIS A 1 243 ? -6.449 -7.741 36.903 1.00 88.25 243 HIS A CA 1
ATOM 2001 C C . HIS A 1 243 ? -6.653 -7.028 35.576 1.00 88.25 243 HIS A C 1
ATOM 2003 O O . HIS A 1 243 ? -7.294 -7.566 34.669 1.00 88.25 243 HIS A O 1
ATOM 2009 N N . LYS A 1 244 ? -6.067 -5.836 35.451 1.00 89.94 244 LYS A N 1
ATOM 2010 C CA . LYS A 1 244 ? -5.857 -5.255 34.136 1.00 89.94 244 LYS A CA 1
ATOM 2011 C C . LYS A 1 244 ? -4.934 -6.211 33.388 1.00 89.94 244 LYS A C 1
ATOM 2013 O O . LYS A 1 244 ? -3.977 -6.717 33.977 1.00 89.94 244 LYS A O 1
ATOM 2018 N N . TRP A 1 245 ? -5.257 -6.520 32.141 1.00 93.75 245 TRP A N 1
ATOM 2019 C CA . TRP A 1 245 ? -4.521 -7.497 31.349 1.00 93.75 245 TRP A CA 1
ATOM 2020 C C . TRP A 1 245 ? -4.356 -7.012 29.908 1.00 93.75 245 TRP A C 1
ATOM 2022 O O . TRP A 1 245 ? -5.107 -6.145 29.464 1.00 93.75 245 TRP A O 1
ATOM 2032 N N . GLU A 1 246 ? -3.357 -7.531 29.198 1.00 94.94 246 GLU A N 1
ATOM 2033 C CA . GLU A 1 246 ? -2.986 -7.083 27.852 1.00 94.94 246 GLU A CA 1
ATOM 2034 C C . GLU A 1 246 ? -2.690 -8.274 26.923 1.00 94.94 246 GLU A C 1
ATOM 2036 O O . GLU A 1 246 ? -1.754 -9.045 27.144 1.00 94.94 246 GLU A O 1
ATOM 2041 N N . ASN A 1 247 ? -3.468 -8.381 25.844 1.00 94.75 247 ASN A N 1
ATOM 2042 C CA . ASN A 1 247 ? -3.246 -9.262 24.704 1.00 94.75 247 ASN A CA 1
ATOM 2043 C C . ASN A 1 247 ? -2.074 -8.736 23.858 1.00 94.75 247 ASN A C 1
ATOM 2045 O O . ASN A 1 247 ? -2.267 -8.023 22.868 1.00 94.75 247 ASN A O 1
ATOM 2049 N N . ALA A 1 248 ? -0.851 -9.078 24.258 1.00 92.50 248 ALA A N 1
ATOM 2050 C CA . ALA A 1 248 ? 0.332 -8.863 23.436 1.00 92.50 248 ALA A CA 1
ATOM 2051 C C . ALA A 1 248 ? 0.327 -9.866 22.269 1.00 92.50 248 ALA A C 1
ATOM 2053 O O . ALA A 1 248 ? 0.449 -11.076 22.474 1.00 92.50 248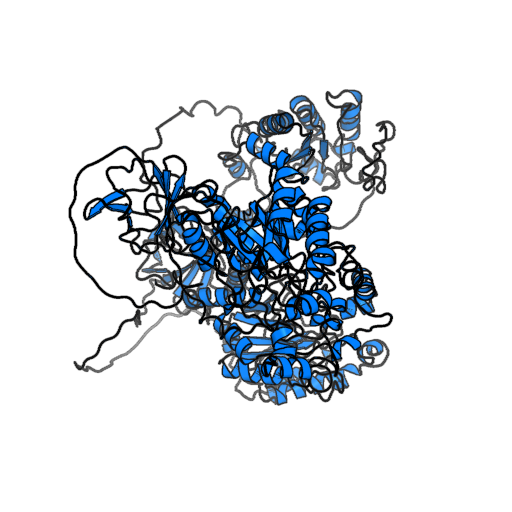 ALA A O 1
ATOM 2054 N N . MET A 1 249 ? 0.203 -9.372 21.036 1.00 92.06 249 MET A N 1
ATOM 2055 C CA . MET A 1 249 ? 0.074 -10.189 19.823 1.00 92.06 249 MET A CA 1
ATOM 2056 C C . MET A 1 249 ? 0.744 -9.552 18.596 1.00 92.06 249 MET A C 1
ATOM 2058 O O . MET A 1 249 ? 1.150 -8.398 18.616 1.00 92.06 249 MET A O 1
ATOM 2062 N N . THR A 1 250 ? 0.854 -10.297 17.493 1.00 91.19 250 THR A N 1
ATOM 2063 C CA . THR A 1 250 ? 1.543 -9.870 16.259 1.00 91.19 250 THR A CA 1
ATOM 2064 C C . THR A 1 250 ? 0.632 -9.997 15.036 1.00 91.19 250 THR A C 1
ATOM 2066 O O . THR A 1 250 ? -0.124 -10.971 14.935 1.00 91.19 250 THR A O 1
ATOM 2069 N N . ILE A 1 251 ? 0.732 -9.059 14.082 1.00 93.25 251 ILE A N 1
ATOM 2070 C CA . ILE A 1 251 ? -0.027 -9.129 12.813 1.00 93.25 251 ILE A CA 1
ATOM 2071 C C . ILE A 1 251 ? 0.416 -10.340 11.971 1.00 93.25 251 ILE A C 1
ATOM 2073 O O . ILE A 1 251 ? -0.418 -11.012 11.375 1.00 93.25 251 ILE A O 1
ATOM 2077 N N . ASP A 1 252 ? 1.707 -10.678 11.970 1.00 90.94 252 ASP A N 1
ATOM 2078 C CA . ASP A 1 252 ? 2.209 -11.956 11.443 1.00 90.94 252 ASP A CA 1
ATOM 2079 C C . ASP A 1 252 ? 1.785 -13.114 12.377 1.00 90.94 252 ASP A C 1
ATOM 2081 O O . ASP A 1 252 ? 1.944 -13.026 13.593 1.00 90.94 252 ASP A O 1
ATOM 2085 N N . LYS A 1 253 ? 1.244 -14.215 11.847 1.00 88.50 253 LYS A N 1
ATOM 2086 C CA . LYS A 1 253 ? 0.697 -15.379 12.583 1.00 88.50 253 LYS A CA 1
ATOM 2087 C C . LYS A 1 253 ? 1.765 -16.274 13.241 1.00 88.50 253 LYS A C 1
ATOM 2089 O O . LYS A 1 253 ? 1.439 -17.126 14.080 1.00 88.50 253 LYS A O 1
ATOM 2094 N N . TYR A 1 254 ? 3.039 -16.065 12.920 1.00 82.62 254 TYR A N 1
ATOM 2095 C CA . TYR A 1 254 ? 4.158 -16.928 13.297 1.00 82.62 254 TYR A CA 1
ATOM 2096 C C . TYR A 1 254 ? 5.276 -16.226 14.078 1.00 82.62 254 TYR A C 1
ATOM 2098 O O . TYR A 1 254 ? 5.951 -16.905 14.849 1.00 82.62 254 TYR A O 1
ATOM 2106 N N . THR A 1 255 ? 5.481 -14.913 13.912 1.00 80.88 255 THR A N 1
ATOM 2107 C CA . THR A 1 255 ? 6.672 -14.214 14.441 1.00 80.88 255 THR A CA 1
ATOM 2108 C C . THR A 1 255 ? 6.425 -12.796 14.971 1.00 80.88 255 THR A C 1
ATOM 2110 O O . THR A 1 255 ? 5.569 -12.063 14.482 1.00 80.88 255 THR A O 1
ATOM 2113 N N . TRP A 1 256 ? 7.242 -12.405 15.958 1.00 86.00 256 TRP A N 1
ATOM 2114 C CA . TRP A 1 256 ? 7.400 -11.028 16.443 1.00 86.00 256 TRP A CA 1
ATOM 2115 C C . TRP A 1 256 ? 8.347 -10.193 15.548 1.00 86.00 256 TRP A C 1
ATOM 2117 O O . TRP A 1 256 ? 8.116 -9.005 15.321 1.00 86.00 256 TRP A O 1
ATOM 2127 N N . GLY A 1 257 ? 9.395 -10.810 14.990 1.00 84.75 257 GLY A N 1
ATOM 2128 C CA . GLY A 1 257 ? 10.347 -10.174 14.067 1.00 84.75 257 GLY A CA 1
ATOM 2129 C C . GLY A 1 257 ? 9.940 -10.286 12.592 1.00 84.75 257 GLY A C 1
ATOM 2130 O O . GLY A 1 257 ? 9.161 -11.163 12.224 1.00 84.75 257 GLY A O 1
ATOM 2131 N N . TYR A 1 258 ? 10.491 -9.422 11.734 1.00 88.50 258 TYR A N 1
ATOM 2132 C CA . TYR A 1 258 ? 10.252 -9.436 10.283 1.00 88.50 258 TYR A CA 1
ATOM 2133 C C . TYR A 1 258 ? 10.793 -10.701 9.589 1.00 88.50 258 TYR A C 1
ATOM 2135 O O . TYR A 1 258 ? 11.870 -11.195 9.924 1.00 88.50 258 TYR A O 1
ATOM 2143 N N . ARG A 1 259 ? 10.088 -11.177 8.552 1.00 86.31 259 ARG A N 1
ATOM 2144 C CA . ARG A 1 259 ? 10.520 -12.260 7.653 1.00 86.31 259 ARG A CA 1
ATOM 2145 C C . ARG A 1 259 ? 10.501 -11.800 6.198 1.00 86.31 259 ARG A C 1
ATOM 2147 O O . ARG A 1 259 ? 9.477 -11.338 5.709 1.00 86.31 259 ARG A O 1
ATOM 2154 N N . ARG A 1 260 ? 11.606 -12.023 5.476 1.00 85.81 260 ARG A N 1
ATOM 2155 C CA . ARG A 1 260 ? 11.714 -11.750 4.026 1.00 85.81 260 ARG A CA 1
ATOM 2156 C C . ARG A 1 260 ? 10.887 -12.709 3.151 1.00 85.81 260 ARG A C 1
ATOM 2158 O O . ARG A 1 260 ? 10.618 -12.379 2.003 1.00 85.81 260 ARG A O 1
ATOM 2165 N N . ASN A 1 261 ? 10.489 -13.867 3.687 1.00 85.50 261 ASN A N 1
ATOM 2166 C CA . ASN A 1 261 ? 9.745 -14.920 2.986 1.00 85.50 261 ASN A CA 1
ATOM 2167 C C . ASN A 1 261 ? 8.258 -15.022 3.388 1.00 85.50 261 ASN A C 1
ATOM 2169 O O . ASN A 1 261 ? 7.637 -16.050 3.131 1.00 85.50 261 ASN A O 1
ATOM 2173 N N . ALA A 1 262 ? 7.701 -14.016 4.068 1.00 87.19 262 ALA A N 1
ATOM 2174 C CA . ALA A 1 262 ? 6.302 -14.037 4.488 1.00 87.19 262 ALA A CA 1
ATOM 2175 C C . ALA A 1 262 ? 5.348 -13.819 3.301 1.00 87.19 262 ALA A C 1
ATOM 2177 O O . ALA A 1 262 ? 5.501 -12.853 2.551 1.00 87.19 262 ALA A O 1
ATOM 2178 N N . GLN A 1 263 ? 4.354 -14.697 3.159 1.00 88.94 263 GLN A N 1
ATOM 2179 C CA . GLN A 1 263 ? 3.274 -14.582 2.168 1.00 88.94 263 GLN A CA 1
ATOM 2180 C C . GLN A 1 263 ? 2.056 -13.867 2.770 1.00 88.94 263 GLN A C 1
ATOM 2182 O O . GLN A 1 263 ? 1.954 -13.751 3.992 1.00 88.94 263 GLN A O 1
ATOM 2187 N N . LEU A 1 264 ? 1.094 -13.423 1.949 1.00 88.94 264 LEU A N 1
ATOM 2188 C CA . LEU A 1 264 ? -0.120 -12.755 2.452 1.00 88.94 264 LEU A CA 1
ATOM 2189 C C . LEU A 1 264 ? -0.888 -13.606 3.482 1.00 88.94 264 LEU A C 1
ATOM 2191 O O . LEU A 1 264 ? -1.358 -13.082 4.492 1.00 88.94 264 LEU A O 1
ATOM 2195 N N . SER A 1 265 ? -0.949 -14.924 3.271 1.00 85.81 265 SER A N 1
ATOM 2196 C CA . SER A 1 265 ? -1.562 -15.903 4.183 1.00 85.81 265 SER A CA 1
ATOM 2197 C C . SER A 1 265 ? -1.018 -15.858 5.613 1.00 85.81 265 SER A C 1
ATOM 2199 O O . SER A 1 265 ? -1.727 -16.237 6.551 1.00 85.81 265 SER A O 1
ATOM 2201 N N . ASP A 1 266 ? 0.220 -15.393 5.790 1.00 89.19 266 ASP A N 1
ATOM 2202 C CA . ASP A 1 266 ? 0.905 -15.344 7.077 1.00 89.19 266 ASP A CA 1
ATOM 2203 C C . ASP A 1 266 ? 0.473 -14.153 7.935 1.00 89.19 266 ASP A C 1
ATOM 2205 O O . ASP A 1 266 ? 0.721 -14.156 9.137 1.00 89.19 266 ASP A O 1
ATOM 2209 N N . TYR A 1 267 ? -0.197 -13.156 7.360 1.00 88.00 267 TYR A N 1
ATOM 2210 C CA . TYR A 1 267 ? -0.675 -11.974 8.074 1.00 88.00 267 TYR A CA 1
ATOM 2211 C C . TYR A 1 267 ? -2.142 -12.132 8.466 1.00 88.00 267 TYR A C 1
ATOM 2213 O O . TYR A 1 267 ? -2.934 -12.741 7.744 1.00 88.00 267 TYR A O 1
ATOM 2221 N N . LEU A 1 268 ? -2.527 -11.599 9.623 1.00 86.62 268 LEU A N 1
ATOM 2222 C CA . LEU A 1 268 ? -3.930 -11.432 9.994 1.00 86.62 268 LEU A CA 1
ATOM 2223 C C . LEU A 1 268 ? -4.604 -10.457 9.014 1.00 86.62 268 LEU A C 1
ATOM 2225 O O . LEU A 1 268 ? -4.023 -9.446 8.607 1.00 86.62 268 LEU A O 1
ATOM 2229 N N . THR A 1 269 ? -5.836 -10.769 8.619 1.00 82.50 269 THR A N 1
ATOM 2230 C CA . THR A 1 269 ? -6.684 -9.814 7.891 1.00 82.50 269 THR A CA 1
ATOM 2231 C C . THR A 1 269 ? -7.216 -8.757 8.853 1.00 82.50 269 THR A C 1
ATOM 2233 O O . THR A 1 269 ? -7.289 -8.992 10.061 1.00 82.50 269 THR A O 1
ATOM 2236 N N . THR A 1 270 ? -7.635 -7.605 8.334 1.00 80.50 270 THR A N 1
ATOM 2237 C CA . THR A 1 270 ? -8.237 -6.538 9.146 1.00 80.50 270 THR A CA 1
ATOM 2238 C C . THR A 1 270 ? -9.438 -7.045 9.944 1.00 80.50 270 THR A C 1
ATOM 2240 O O . THR A 1 270 ? -9.519 -6.800 11.143 1.00 80.50 270 THR A O 1
ATOM 2243 N N . HIS A 1 271 ? -10.288 -7.885 9.343 1.00 78.06 271 HIS A N 1
ATOM 2244 C CA . HIS A 1 271 ? -11.374 -8.574 10.051 1.00 78.06 271 HIS A CA 1
ATOM 2245 C C . HIS A 1 271 ? -10.895 -9.412 11.252 1.00 78.06 271 HIS A C 1
ATOM 2247 O O . HIS A 1 271 ? -11.460 -9.341 12.343 1.00 78.06 271 HIS A O 1
ATOM 2253 N N . GLN A 1 272 ? -9.805 -10.171 11.091 1.00 83.81 272 GLN A N 1
ATOM 2254 C CA . GLN A 1 272 ? -9.219 -10.968 12.176 1.00 83.81 272 GLN A CA 1
ATOM 2255 C C . GLN A 1 272 ? -8.617 -10.079 13.283 1.00 83.81 272 GLN A C 1
ATOM 2257 O O . GLN A 1 272 ? -8.692 -10.439 14.461 1.00 83.81 272 GLN A O 1
ATOM 2262 N N . LEU A 1 273 ? -8.077 -8.903 12.940 1.00 86.75 273 LEU A N 1
ATOM 2263 C CA . LEU A 1 273 ? -7.603 -7.907 13.910 1.00 86.75 273 LEU A CA 1
ATOM 2264 C C . LEU A 1 273 ? -8.767 -7.256 14.674 1.00 86.75 273 LEU A C 1
ATOM 2266 O O . LEU A 1 273 ? -8.746 -7.249 15.904 1.00 86.75 273 LEU A O 1
ATOM 2270 N N . LEU A 1 274 ? -9.806 -6.788 13.972 1.00 85.69 274 LEU A N 1
ATOM 2271 C CA . LEU A 1 274 ? -11.011 -6.197 14.568 1.00 85.69 274 LEU A CA 1
ATOM 2272 C C . LEU A 1 274 ? -11.737 -7.198 15.477 1.00 85.69 274 LEU A C 1
ATOM 2274 O O . LEU A 1 274 ? -12.061 -6.866 16.615 1.00 85.69 274 LEU A O 1
ATOM 2278 N N . THR A 1 275 ? -11.886 -8.449 15.033 1.00 85.88 275 THR A N 1
ATOM 2279 C CA . THR A 1 275 ? -12.405 -9.562 15.845 1.00 85.88 275 THR A CA 1
ATOM 2280 C C . THR A 1 275 ? -11.591 -9.756 17.127 1.00 85.88 275 THR A C 1
ATOM 2282 O O . THR A 1 275 ? -12.156 -9.841 18.219 1.00 85.88 275 THR A O 1
ATOM 2285 N N . THR A 1 276 ? -10.257 -9.783 17.023 1.00 91.19 276 THR A N 1
ATOM 2286 C CA . THR A 1 276 ? -9.375 -9.971 18.188 1.00 91.19 276 THR A CA 1
ATOM 2287 C C . THR A 1 276 ? -9.452 -8.782 19.152 1.00 91.19 276 THR A C 1
ATOM 2289 O O . THR A 1 276 ? -9.460 -8.981 20.369 1.00 91.19 276 THR A O 1
ATOM 2292 N N . MET A 1 277 ? -9.567 -7.551 18.641 1.00 93.31 277 MET A N 1
ATOM 2293 C CA . MET A 1 277 ? -9.768 -6.350 19.457 1.00 93.31 277 MET A CA 1
ATOM 2294 C C . MET A 1 277 ? -11.126 -6.373 20.169 1.00 93.31 277 MET A C 1
ATOM 2296 O O . MET A 1 277 ? -11.158 -6.228 21.389 1.00 93.31 277 MET A O 1
ATOM 2300 N N . ALA A 1 278 ? -12.227 -6.615 19.451 1.00 90.00 278 ALA A N 1
ATOM 2301 C CA . ALA A 1 278 ? -13.578 -6.668 20.013 1.00 90.00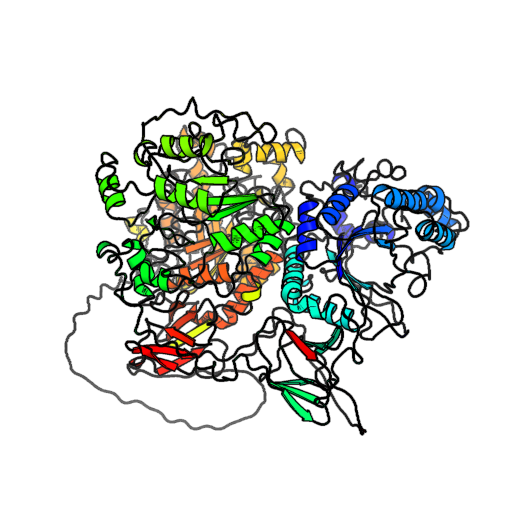 278 ALA A CA 1
ATOM 2302 C C . ALA A 1 278 ? -13.681 -7.675 21.172 1.00 90.00 278 ALA A C 1
ATOM 2304 O O . ALA A 1 278 ? -14.191 -7.342 22.244 1.00 90.00 278 ALA A O 1
ATOM 2305 N N . GLN A 1 279 ? -13.108 -8.870 20.992 1.00 93.06 279 GLN A N 1
ATOM 2306 C CA . GLN A 1 279 ? -12.973 -9.891 22.036 1.00 93.06 279 GLN A CA 1
ATOM 2307 C C . GLN A 1 279 ? -12.176 -9.387 23.246 1.00 93.06 279 GLN A C 1
ATOM 2309 O O . GLN A 1 279 ? -12.634 -9.485 24.386 1.00 93.06 279 GLN A O 1
ATOM 2314 N N . THR A 1 280 ? -10.988 -8.832 22.991 1.00 94.38 280 THR A N 1
ATOM 2315 C CA . THR A 1 280 ? -10.046 -8.387 24.027 1.00 94.38 280 THR A CA 1
ATOM 2316 C C . THR A 1 280 ? -10.646 -7.279 24.896 1.00 94.38 280 THR A C 1
ATOM 2318 O O . THR A 1 280 ? -10.676 -7.414 26.120 1.00 94.38 280 THR A O 1
ATOM 2321 N N . ILE A 1 281 ? -11.177 -6.219 24.277 1.00 94.12 281 ILE A N 1
ATOM 2322 C CA . ILE A 1 281 ? -11.743 -5.051 24.970 1.00 94.12 281 ILE A CA 1
ATOM 2323 C C . ILE A 1 281 ? -13.012 -5.433 25.751 1.00 94.12 281 ILE A C 1
ATOM 2325 O O . ILE A 1 281 ? -13.135 -5.097 26.929 1.00 94.12 281 ILE A O 1
ATOM 2329 N N . SER A 1 282 ? -13.915 -6.228 25.162 1.00 92.62 282 SER A N 1
ATOM 2330 C CA . SER A 1 282 ? -15.146 -6.684 25.841 1.00 92.62 282 SER A CA 1
ATOM 2331 C C . SER A 1 282 ? -14.865 -7.565 27.069 1.00 92.62 282 SER A C 1
ATOM 2333 O O . SER A 1 282 ? -15.668 -7.611 28.005 1.00 92.62 282 SER A O 1
ATOM 2335 N N . CYS A 1 283 ? -13.701 -8.228 27.099 1.00 93.38 283 CYS A N 1
ATOM 2336 C CA . CYS A 1 283 ? -13.181 -9.007 28.230 1.00 93.38 283 CYS A CA 1
ATOM 2337 C C . CYS A 1 283 ? -12.265 -8.200 29.184 1.00 93.38 283 CYS A C 1
ATOM 2339 O O . CYS A 1 283 ? -11.620 -8.779 30.063 1.00 93.38 283 CYS A O 1
ATOM 2341 N N . GLY A 1 284 ? -12.202 -6.871 29.044 1.00 91.38 284 GLY A N 1
ATOM 2342 C CA . GLY A 1 284 ? -11.459 -5.962 29.933 1.00 91.38 284 GLY A CA 1
ATOM 2343 C C . GLY A 1 284 ? -9.948 -5.929 29.695 1.00 91.38 284 GLY A C 1
ATOM 2344 O O . GLY A 1 284 ? -9.188 -5.468 30.555 1.00 91.38 284 GLY A O 1
ATOM 2345 N N . GLY A 1 285 ? -9.500 -6.449 28.555 1.00 92.62 285 GLY A N 1
ATOM 2346 C CA . GLY A 1 285 ? -8.107 -6.435 28.137 1.00 92.62 285 GLY A CA 1
ATOM 2347 C C . GLY A 1 285 ? -7.710 -5.137 27.443 1.00 92.62 285 GLY A C 1
ATOM 2348 O O . GLY A 1 285 ? -8.554 -4.326 27.064 1.00 92.62 285 GLY A O 1
ATOM 2349 N N . ASN A 1 286 ? -6.406 -4.965 27.274 1.00 94.56 286 ASN A N 1
ATOM 2350 C CA . ASN A 1 286 ? -5.805 -4.114 26.247 1.00 94.56 286 ASN A CA 1
ATOM 2351 C C . ASN A 1 286 ? -5.331 -5.001 25.113 1.00 94.56 286 ASN A C 1
ATOM 2353 O O . ASN A 1 286 ? -5.013 -6.164 25.347 1.00 94.56 286 ASN A O 1
ATOM 2357 N N . ILE A 1 287 ? -5.248 -4.470 23.901 1.00 95.00 287 ILE A N 1
ATOM 2358 C CA . ILE A 1 287 ? -4.587 -5.164 22.794 1.00 95.00 287 ILE A CA 1
ATOM 2359 C C . ILE A 1 287 ? -3.296 -4.423 22.464 1.00 95.00 287 ILE A C 1
ATOM 2361 O O . ILE A 1 287 ? -3.319 -3.203 22.334 1.00 95.00 287 ILE A O 1
ATOM 2365 N N . LEU A 1 288 ? -2.185 -5.153 22.360 1.00 95.38 288 LEU A N 1
ATOM 2366 C CA . LEU A 1 288 ? -0.860 -4.628 22.034 1.00 95.38 288 LEU A CA 1
ATOM 2367 C C . LEU A 1 288 ? -0.357 -5.350 20.779 1.00 95.38 288 LEU A C 1
ATOM 2369 O O . LEU A 1 288 ? 0.092 -6.494 20.828 1.00 95.38 288 LEU A O 1
ATOM 2373 N N . ILE A 1 289 ? -0.482 -4.674 19.640 1.00 95.62 289 ILE A N 1
ATOM 2374 C CA . ILE A 1 289 ? -0.274 -5.206 18.293 1.00 95.62 289 ILE A CA 1
ATOM 2375 C C . ILE A 1 289 ? 1.150 -4.887 17.832 1.00 95.62 289 ILE A C 1
ATOM 2377 O O . ILE A 1 289 ? 1.487 -3.734 17.572 1.00 95.62 289 ILE A O 1
ATOM 2381 N N . ASN A 1 290 ? 1.991 -5.909 17.701 1.00 93.94 290 ASN A N 1
ATOM 2382 C CA . ASN A 1 290 ? 3.344 -5.788 17.171 1.00 93.94 290 ASN A CA 1
ATOM 2383 C C . ASN A 1 290 ? 3.398 -5.869 15.641 1.00 93.94 290 ASN A C 1
ATOM 2385 O O . ASN A 1 290 ? 2.878 -6.807 15.019 1.00 93.94 290 ASN A O 1
ATOM 2389 N N . VAL A 1 291 ? 4.176 -4.945 15.078 1.00 92.56 291 VAL A N 1
ATOM 2390 C CA . VAL A 1 291 ? 4.700 -4.967 13.714 1.00 92.56 291 VAL A CA 1
ATOM 2391 C C . VAL A 1 291 ? 6.210 -5.221 13.727 1.00 92.56 291 VAL A C 1
ATOM 2393 O O . VAL A 1 291 ? 6.932 -4.834 14.651 1.00 92.56 291 VAL A O 1
ATOM 2396 N N . GLY A 1 292 ? 6.706 -5.882 12.680 1.00 88.88 292 GLY A N 1
ATOM 2397 C CA . GLY A 1 292 ? 8.129 -6.165 12.496 1.00 88.88 292 GLY A CA 1
ATOM 2398 C C . GLY A 1 292 ? 8.746 -5.258 11.430 1.00 88.88 292 GLY A C 1
ATOM 2399 O O . GLY A 1 292 ? 8.590 -5.565 10.248 1.00 88.88 292 GLY A O 1
ATOM 2400 N N . PRO A 1 293 ? 9.463 -4.179 11.799 1.00 93.38 293 PRO A N 1
ATOM 2401 C CA . PRO A 1 293 ? 10.251 -3.405 10.848 1.00 93.38 293 PRO A CA 1
ATOM 2402 C C . PRO A 1 293 ? 11.393 -4.232 10.255 1.00 93.38 293 PRO A C 1
ATOM 2404 O O . PRO A 1 293 ? 11.894 -5.176 10.875 1.00 93.38 293 PRO A O 1
ATOM 2407 N N . THR A 1 294 ? 11.825 -3.848 9.063 1.00 93.44 294 THR A N 1
ATOM 2408 C CA . THR A 1 294 ? 12.980 -4.427 8.376 1.00 93.44 294 THR A CA 1
ATOM 2409 C C . THR A 1 294 ? 14.320 -3.926 8.933 1.00 93.44 294 THR A C 1
ATOM 2411 O O . THR A 1 294 ? 14.378 -2.941 9.670 1.00 93.44 294 THR A O 1
ATOM 2414 N N . HIS A 1 295 ? 15.427 -4.581 8.555 1.00 92.12 295 HIS A N 1
ATOM 2415 C CA . HIS A 1 295 ? 16.780 -4.176 8.973 1.00 92.12 295 HIS A CA 1
ATOM 2416 C C . HIS A 1 295 ? 17.216 -2.810 8.406 1.00 92.12 295 HIS A C 1
ATOM 2418 O O . HIS A 1 295 ? 18.063 -2.151 9.002 1.00 92.12 295 HIS A O 1
ATOM 2424 N N . ASP A 1 296 ? 16.615 -2.379 7.290 1.00 93.19 296 ASP A N 1
ATOM 2425 C CA . ASP A 1 296 ? 16.782 -1.068 6.651 1.00 93.19 296 ASP A CA 1
ATOM 2426 C C . ASP A 1 296 ? 15.804 0.004 7.184 1.00 93.19 296 ASP A C 1
ATOM 2428 O O . ASP A 1 296 ? 15.813 1.141 6.716 1.00 93.19 296 ASP A O 1
ATOM 2432 N N . GLY A 1 297 ? 15.012 -0.306 8.222 1.00 93.69 297 GLY A N 1
ATOM 2433 C CA . GLY A 1 297 ? 14.233 0.681 8.987 1.00 93.69 297 GLY A CA 1
ATOM 2434 C C . GLY A 1 297 ? 12.801 0.935 8.502 1.00 93.69 297 GLY A C 1
ATOM 2435 O O . GLY A 1 297 ? 12.172 1.895 8.946 1.00 93.69 297 GLY A O 1
ATOM 2436 N N . VAL A 1 298 ? 12.263 0.086 7.622 1.00 93.94 298 VAL A N 1
ATOM 2437 C CA . VAL A 1 298 ? 10.941 0.261 7.001 1.00 93.94 298 VAL A CA 1
ATOM 2438 C C . VAL A 1 298 ? 9.880 -0.584 7.718 1.00 93.94 298 VAL A C 1
ATOM 2440 O O . VAL A 1 298 ? 10.022 -1.802 7.852 1.00 93.94 298 VAL A O 1
ATOM 2443 N N . ILE A 1 299 ? 8.766 0.034 8.123 1.00 94.81 299 ILE A N 1
ATOM 2444 C CA . ILE A 1 299 ? 7.515 -0.693 8.395 1.00 94.81 299 ILE A CA 1
ATOM 2445 C C . ILE A 1 299 ? 6.944 -1.082 7.027 1.00 94.81 299 ILE A C 1
ATOM 2447 O O . ILE A 1 299 ? 6.579 -0.208 6.246 1.00 94.81 299 ILE A O 1
ATOM 2451 N N . LYS A 1 300 ? 6.926 -2.379 6.679 1.00 92.19 300 LYS A N 1
ATOM 2452 C CA . LYS A 1 300 ? 6.451 -2.797 5.346 1.00 92.19 300 LYS A CA 1
ATOM 2453 C C . LYS A 1 300 ? 4.973 -2.420 5.133 1.00 92.19 300 LYS A C 1
ATOM 2455 O O . LYS A 1 300 ? 4.197 -2.579 6.072 1.00 92.19 300 LYS A O 1
ATOM 2460 N N . PRO A 1 301 ? 4.556 -2.047 3.904 1.00 92.94 301 PRO A N 1
ATOM 2461 C CA . PRO A 1 301 ? 3.198 -1.577 3.617 1.00 92.94 301 PRO A CA 1
ATOM 2462 C C . PRO A 1 301 ? 2.060 -2.470 4.116 1.00 92.94 301 PRO A C 1
ATOM 2464 O O . PRO A 1 301 ? 1.062 -1.939 4.561 1.00 92.94 301 PRO A O 1
ATOM 2467 N N . ILE A 1 302 ? 2.207 -3.801 4.141 1.00 92.56 302 ILE A N 1
ATOM 2468 C CA . ILE A 1 302 ? 1.173 -4.702 4.696 1.00 92.56 302 ILE A CA 1
ATOM 2469 C C . ILE A 1 302 ? 0.944 -4.521 6.210 1.00 92.56 302 ILE A C 1
ATOM 2471 O O . ILE A 1 302 ? -0.139 -4.800 6.709 1.00 92.56 302 ILE A O 1
ATOM 2475 N N . PHE A 1 303 ? 1.942 -4.048 6.962 1.00 94.94 303 PHE A N 1
ATOM 2476 C CA . PHE A 1 303 ? 1.753 -3.649 8.358 1.00 94.94 303 PHE A CA 1
ATOM 2477 C C . PHE A 1 303 ? 1.121 -2.255 8.462 1.00 94.94 303 PHE A C 1
ATOM 2479 O O . PHE A 1 303 ? 0.314 -2.030 9.355 1.00 94.94 303 PHE A O 1
ATOM 2486 N N . GLU A 1 304 ? 1.486 -1.330 7.569 1.00 94.31 304 GLU A N 1
ATOM 2487 C CA . GLU A 1 304 ? 0.932 0.029 7.532 1.00 94.31 304 GLU A CA 1
ATOM 2488 C C . GLU A 1 304 ? -0.553 0.031 7.139 1.00 94.31 304 GLU A C 1
ATOM 2490 O O . GLU A 1 304 ? -1.354 0.643 7.833 1.00 94.31 304 GLU A O 1
ATOM 2495 N N . ASP A 1 305 ? -0.916 -0.708 6.090 1.00 87.69 305 ASP A N 1
ATOM 2496 C CA . ASP A 1 305 ? -2.276 -0.957 5.597 1.00 87.69 305 ASP A CA 1
ATOM 2497 C C . ASP A 1 305 ? -3.190 -1.433 6.740 1.00 87.69 305 ASP A C 1
ATOM 2499 O O . ASP A 1 305 ? -4.109 -0.725 7.139 1.00 87.69 305 ASP A O 1
ATOM 2503 N N . ARG A 1 306 ? -2.822 -2.537 7.406 1.00 89.56 306 ARG A N 1
ATOM 2504 C CA . ARG A 1 306 ? -3.555 -3.086 8.564 1.00 89.56 306 ARG A CA 1
ATOM 2505 C C . ARG A 1 306 ? -3.639 -2.156 9.772 1.00 89.56 306 ARG A C 1
ATOM 2507 O O . ARG A 1 306 ? -4.590 -2.256 10.546 1.00 89.56 306 ARG A O 1
ATOM 2514 N N . LEU A 1 307 ? -2.639 -1.298 9.976 1.00 92.12 307 LEU A N 1
ATOM 2515 C CA . LEU A 1 307 ? -2.659 -0.307 11.048 1.00 92.12 307 LEU A CA 1
ATOM 2516 C C . LEU A 1 307 ? -3.587 0.864 10.694 1.00 92.12 307 LEU A C 1
ATOM 2518 O O . LEU A 1 307 ? -4.426 1.220 11.517 1.00 92.12 307 LEU A O 1
ATOM 2522 N N . ARG A 1 308 ? -3.497 1.430 9.484 1.00 88.12 308 ARG A N 1
ATOM 2523 C CA . ARG A 1 308 ? -4.380 2.524 9.045 1.00 88.12 308 ARG A CA 1
ATOM 2524 C C . ARG A 1 308 ? -5.836 2.058 8.958 1.00 88.12 308 ARG A C 1
ATOM 2526 O O . ARG A 1 308 ? -6.693 2.731 9.514 1.00 88.12 308 ARG A O 1
ATOM 2533 N N . ASP A 1 309 ? -6.105 0.873 8.411 1.00 78.44 309 ASP A N 1
ATOM 2534 C CA . ASP A 1 309 ? -7.422 0.218 8.419 1.00 78.44 309 ASP A CA 1
ATOM 2535 C C . ASP A 1 309 ? -8.077 0.199 9.816 1.00 78.44 309 ASP A C 1
ATOM 2537 O O . ASP A 1 309 ? -9.213 0.641 10.005 1.00 78.44 309 ASP A O 1
ATOM 2541 N N . LEU A 1 310 ? -7.336 -0.293 10.819 1.00 81.94 310 LEU A N 1
ATOM 2542 C CA . LEU A 1 310 ? -7.782 -0.365 12.212 1.00 81.94 310 LEU A CA 1
ATOM 2543 C C . LEU A 1 310 ? -8.127 1.027 12.762 1.00 81.94 310 LEU A C 1
ATOM 2545 O O . LEU A 1 310 ? -9.139 1.196 13.442 1.00 81.94 310 LEU A O 1
ATOM 2549 N N . GLY A 1 311 ? -7.309 2.029 12.442 1.00 82.44 311 GLY A N 1
ATOM 2550 C CA . GLY A 1 311 ? -7.539 3.413 12.839 1.00 82.44 311 GLY A CA 1
ATOM 2551 C C . GLY A 1 311 ? -8.707 4.087 12.123 1.00 82.44 311 GLY A C 1
ATOM 2552 O O . GLY A 1 311 ? -9.443 4.840 12.758 1.00 82.44 311 GLY A O 1
ATOM 2553 N N . HIS A 1 312 ? -8.937 3.778 10.844 1.00 73.94 312 HIS A N 1
ATOM 2554 C CA . HIS A 1 312 ? -10.108 4.238 10.095 1.00 73.94 312 HIS A CA 1
ATOM 2555 C C . HIS A 1 312 ? -11.383 3.682 10.737 1.00 73.94 312 HIS A C 1
ATOM 2557 O O . HIS A 1 312 ? -12.289 4.452 11.061 1.00 73.94 312 HIS A O 1
ATOM 2563 N N . TRP A 1 313 ? -11.420 2.381 11.044 1.00 78.50 313 TRP A N 1
ATOM 2564 C CA . TRP A 1 313 ? -12.538 1.774 11.771 1.00 78.50 313 TRP A CA 1
ATOM 2565 C C . TRP A 1 313 ? -12.752 2.408 13.158 1.00 78.50 313 TRP A C 1
ATOM 2567 O O . TRP A 1 313 ? -13.885 2.730 13.528 1.00 78.50 313 TRP A O 1
ATOM 2577 N N . LEU A 1 314 ? -11.665 2.660 13.899 1.00 81.31 314 LEU A N 1
ATOM 2578 C CA . LEU A 1 314 ? -11.678 3.344 15.198 1.00 81.31 314 LEU A CA 1
ATOM 2579 C C . LEU A 1 314 ? -12.023 4.842 15.116 1.00 81.31 314 LEU A C 1
ATOM 2581 O O . LEU A 1 314 ? -12.338 5.427 16.151 1.00 81.31 314 LEU A O 1
ATOM 2585 N N . SER A 1 315 ? -11.981 5.474 13.940 1.00 76.69 315 SER A N 1
ATOM 2586 C CA . SER A 1 315 ? -12.385 6.879 13.776 1.00 76.69 315 SER A CA 1
ATOM 2587 C C . SER A 1 315 ? -13.908 7.059 13.820 1.00 76.69 315 SER A C 1
ATOM 2589 O O . SER A 1 315 ? -14.385 8.096 14.274 1.00 76.69 315 SER A O 1
ATOM 2591 N N . VAL A 1 316 ? -14.655 6.019 13.426 1.00 74.56 316 VAL A N 1
ATOM 2592 C CA . VAL A 1 316 ? -16.124 5.954 13.492 1.00 74.56 316 VAL A CA 1
ATOM 2593 C C . VAL A 1 316 ? -16.582 5.241 14.767 1.00 74.56 316 VAL A C 1
ATOM 2595 O O . VAL A 1 316 ? -17.400 5.755 15.521 1.00 74.56 316 VAL A O 1
ATOM 2598 N N . ASN A 1 317 ? -16.018 4.063 15.046 1.00 80.25 317 ASN A N 1
ATOM 2599 C CA . ASN A 1 317 ? -16.489 3.163 16.106 1.00 80.25 317 ASN A CA 1
ATOM 2600 C C . ASN A 1 317 ? -15.743 3.331 17.444 1.00 80.25 317 ASN A C 1
ATOM 2602 O O . ASN A 1 317 ? -16.016 2.613 18.408 1.00 80.25 317 ASN A O 1
ATOM 2606 N N . GLY A 1 318 ? -14.786 4.261 17.528 1.00 82.12 318 GLY A N 1
ATOM 2607 C CA . GLY A 1 318 ? -13.889 4.413 18.678 1.00 82.12 318 GLY A CA 1
ATOM 2608 C C . GLY A 1 318 ? -14.582 4.729 20.004 1.00 82.12 318 GLY A C 1
ATOM 2609 O O . GLY A 1 318 ? -14.042 4.388 21.055 1.00 82.12 318 GLY A O 1
ATOM 2610 N N . GLU A 1 319 ? -15.779 5.321 19.986 1.00 85.00 319 GLU A N 1
ATOM 2611 C CA . GLU A 1 319 ? -16.564 5.603 21.198 1.00 85.00 319 GLU A CA 1
ATOM 2612 C C . GLU A 1 319 ? -16.913 4.330 21.984 1.00 85.00 319 GLU A C 1
ATOM 2614 O O . GLU A 1 319 ? -16.842 4.318 23.213 1.00 85.00 319 GLU A O 1
ATOM 2619 N N . ALA A 1 320 ? -17.189 3.232 21.275 1.00 84.19 320 ALA A N 1
ATOM 2620 C CA . ALA A 1 320 ? -17.459 1.926 21.866 1.00 84.19 320 ALA A CA 1
ATOM 2621 C C . ALA A 1 320 ? -16.211 1.241 22.448 1.00 84.19 320 ALA A C 1
ATOM 2623 O O . ALA A 1 320 ? -16.330 0.231 23.142 1.00 84.19 320 ALA A O 1
ATOM 2624 N N . ILE A 1 321 ? -15.016 1.759 22.156 1.00 91.38 321 ILE A N 1
ATOM 2625 C CA . ILE A 1 321 ? -13.736 1.140 22.506 1.00 91.38 321 ILE A CA 1
ATOM 2626 C C . ILE A 1 321 ? -13.009 1.952 23.579 1.00 91.38 321 ILE A C 1
ATOM 2628 O O . ILE A 1 321 ? -12.751 1.432 24.666 1.00 91.38 321 ILE A O 1
ATOM 2632 N N . TYR A 1 322 ? -12.694 3.220 23.309 1.00 90.19 322 TYR A N 1
ATOM 2633 C CA . TYR A 1 322 ? -11.894 4.047 24.213 1.00 90.19 322 TYR A CA 1
ATOM 2634 C C . TYR A 1 322 ? -12.685 4.442 25.463 1.00 90.19 322 TYR A C 1
ATOM 2636 O O . TYR A 1 322 ? -13.816 4.924 25.372 1.00 90.19 322 TYR A O 1
ATOM 2644 N N . GLU A 1 323 ? -12.058 4.279 26.634 1.00 90.19 323 GLU A N 1
ATOM 2645 C CA . GLU A 1 323 ? -12.646 4.563 27.960 1.00 90.19 323 GLU A CA 1
ATOM 2646 C C . GLU A 1 323 ? -13.851 3.660 28.304 1.00 90.19 323 GLU A C 1
ATOM 2648 O O . GLU A 1 323 ? -14.519 3.848 29.328 1.00 90.19 323 GLU A O 1
ATOM 2653 N N . SER A 1 324 ? -14.121 2.657 27.462 1.00 89.69 324 SER A N 1
ATOM 2654 C CA . SER A 1 324 ? -15.187 1.684 27.660 1.00 89.69 324 SER A CA 1
ATOM 2655 C C . SER A 1 324 ? -14.873 0.718 28.807 1.00 89.69 324 SER A C 1
ATOM 2657 O O . SER A 1 324 ? -13.745 0.596 29.307 1.00 89.69 324 SER A O 1
ATOM 2659 N N . LYS A 1 325 ? -15.914 0.021 29.257 1.00 91.31 325 LYS A N 1
ATOM 2660 C CA . LYS A 1 325 ? -15.848 -1.005 30.297 1.00 91.31 325 LYS A CA 1
ATOM 2661 C C . LYS A 1 325 ? -16.539 -2.278 29.801 1.00 91.31 325 LYS A C 1
ATOM 2663 O O . LYS A 1 325 ? -17.510 -2.182 29.049 1.00 91.31 325 LYS A O 1
ATOM 2668 N N . PRO A 1 326 ? -16.100 -3.463 30.244 1.00 91.75 326 PRO A N 1
ATOM 2669 C CA . PRO A 1 326 ? -16.825 -4.711 30.039 1.00 91.75 326 PRO A CA 1
ATOM 2670 C C . PRO A 1 326 ? -18.275 -4.593 30.508 1.00 91.75 326 PRO A C 1
ATOM 2672 O O . PRO A 1 326 ? -18.543 -4.147 31.628 1.00 91.75 326 PRO A O 1
ATOM 2675 N N . TRP A 1 327 ? -19.223 -4.996 29.664 1.00 91.25 327 TRP A N 1
ATOM 2676 C CA . TRP A 1 327 ? -20.624 -5.065 30.071 1.00 91.25 327 TRP A CA 1
ATOM 2677 C C . TRP A 1 327 ? -20.895 -6.317 30.926 1.00 91.25 327 TRP A C 1
ATOM 2679 O O . TRP A 1 327 ? -20.049 -7.202 31.066 1.00 91.25 327 TRP A O 1
ATOM 2689 N N . LYS A 1 328 ? -22.110 -6.420 31.486 1.00 88.25 328 LYS A N 1
ATOM 2690 C CA . LYS A 1 328 ? -22.583 -7.586 32.271 1.00 88.25 328 LYS A CA 1
ATOM 2691 C C . LYS A 1 328 ? -22.587 -8.917 31.492 1.00 88.25 328 LYS A C 1
ATOM 2693 O O . LYS A 1 328 ? -22.756 -9.970 32.100 1.00 88.25 328 LYS A O 1
ATOM 2698 N N . HIS A 1 329 ? -22.435 -8.856 30.171 1.00 88.25 329 HIS A N 1
ATOM 2699 C CA . HIS A 1 329 ? -22.163 -9.978 29.279 1.00 88.25 329 HIS A CA 1
ATOM 2700 C C . HIS A 1 329 ? -21.050 -9.539 28.323 1.00 88.25 329 HIS A C 1
ATOM 2702 O O . HIS A 1 329 ? -21.090 -8.409 27.852 1.00 88.25 329 HIS A O 1
ATOM 2708 N N . GLN A 1 330 ? -20.082 -10.409 28.036 1.00 90.88 330 GLN A N 1
ATOM 2709 C CA . GLN A 1 330 ? -18.966 -10.126 27.114 1.00 90.88 330 GLN A CA 1
ATOM 2710 C C . GLN A 1 330 ? -19.366 -10.352 25.648 1.00 90.88 330 GLN A C 1
ATOM 2712 O O . GLN A 1 330 ? -18.846 -9.697 24.750 1.00 90.88 330 GLN A O 1
ATOM 2717 N N . ASN A 1 331 ? -20.282 -11.296 25.434 1.00 90.19 331 ASN A N 1
ATOM 2718 C CA . ASN A 1 331 ? -20.704 -11.855 24.154 1.00 90.19 331 ASN A CA 1
ATOM 2719 C C . ASN A 1 331 ? -22.229 -12.092 24.194 1.00 90.19 331 ASN A C 1
ATOM 2721 O O . ASN A 1 331 ? -22.812 -12.157 25.287 1.00 90.19 331 ASN A O 1
ATOM 2725 N N . ASP A 1 332 ? -22.891 -12.197 23.042 1.00 87.62 332 ASP A N 1
ATOM 2726 C CA . ASP A 1 332 ? -24.332 -12.461 22.994 1.00 87.62 332 ASP A CA 1
ATOM 2727 C C . ASP A 1 332 ? -24.711 -13.941 23.192 1.00 87.62 332 ASP A C 1
ATOM 2729 O O . ASP A 1 332 ? -24.064 -14.862 22.699 1.00 87.62 332 ASP A O 1
ATOM 2733 N N . THR A 1 333 ? -25.810 -14.183 23.912 1.00 83.19 333 THR A N 1
ATOM 2734 C CA . THR A 1 333 ? -26.308 -15.540 24.191 1.00 83.19 333 THR A CA 1
ATOM 2735 C C . THR A 1 333 ? -26.970 -16.218 22.991 1.00 83.19 333 THR A C 1
ATOM 2737 O O . THR A 1 333 ? -27.098 -17.442 22.994 1.00 83.19 333 THR A O 1
ATOM 2740 N N . THR A 1 334 ? -27.380 -15.454 21.974 1.00 79.12 334 THR A N 1
ATOM 2741 C CA . THR A 1 334 ? -28.002 -15.948 20.737 1.00 79.12 334 THR A CA 1
ATOM 2742 C C . THR A 1 334 ? -27.022 -15.880 19.568 1.00 79.12 334 THR A C 1
ATOM 2744 O O . THR A 1 334 ? -26.739 -16.903 18.940 1.00 79.12 334 THR A O 1
ATOM 2747 N N . THR A 1 335 ? -26.439 -14.708 19.308 1.00 76.38 335 THR A N 1
ATOM 2748 C CA . THR A 1 335 ? -25.547 -14.485 18.161 1.00 76.38 335 THR A CA 1
ATOM 2749 C C . THR A 1 335 ? -24.093 -14.369 18.617 1.00 76.38 335 THR A C 1
ATOM 2751 O O . THR A 1 335 ? -23.571 -13.283 18.843 1.00 76.38 335 THR A O 1
ATOM 2754 N N . LYS A 1 336 ? -23.419 -15.523 18.712 1.00 77.44 336 LYS A N 1
ATOM 2755 C CA . LYS A 1 336 ? -22.047 -15.693 19.246 1.00 77.44 336 LYS A CA 1
ATOM 2756 C C . LYS A 1 336 ? -20.958 -14.807 18.630 1.00 77.44 336 LYS A C 1
ATOM 2758 O O . LYS A 1 336 ? -19.873 -14.686 19.194 1.00 77.44 336 LYS A O 1
ATOM 2763 N N . ASP A 1 337 ? -21.222 -14.229 17.468 1.00 80.62 337 ASP A N 1
ATOM 2764 C CA . ASP A 1 337 ? -20.310 -13.342 16.753 1.00 80.62 337 ASP A CA 1
ATOM 2765 C C . ASP A 1 337 ? -20.547 -11.850 17.108 1.00 80.62 337 ASP A C 1
ATOM 2767 O O . ASP A 1 337 ? -20.118 -10.958 16.381 1.00 80.62 337 ASP A O 1
ATOM 2771 N N . ILE A 1 338 ? -21.222 -11.567 18.233 1.00 86.25 338 ILE A N 1
ATOM 2772 C CA . ILE A 1 338 ? -21.444 -10.220 18.785 1.00 86.25 338 ILE A CA 1
ATOM 2773 C C . ILE A 1 338 ? -20.755 -10.083 20.144 1.00 86.25 338 ILE A C 1
ATOM 2775 O O . ILE A 1 338 ? -20.890 -10.949 21.012 1.00 86.25 338 ILE A O 1
ATOM 2779 N N . TRP A 1 339 ? -20.052 -8.968 20.338 1.00 89.56 339 TRP A N 1
ATOM 2780 C CA . TRP A 1 339 ? -19.295 -8.633 21.548 1.00 89.56 339 TRP A CA 1
ATOM 2781 C C . TRP A 1 339 ? -19.776 -7.310 22.152 1.00 89.56 339 TRP A C 1
ATOM 2783 O O . TRP A 1 339 ? -20.281 -6.453 21.431 1.00 89.56 339 TRP A O 1
ATOM 2793 N N . TYR A 1 340 ? -19.658 -7.143 23.471 1.00 91.31 340 TYR A N 1
ATOM 2794 C CA . TYR A 1 340 ? -20.295 -6.033 24.190 1.00 91.31 340 TYR A CA 1
ATOM 2795 C C . TYR A 1 340 ? -19.348 -5.204 25.056 1.00 91.31 340 TYR A C 1
ATOM 2797 O O . TYR A 1 340 ? -18.675 -5.717 25.957 1.00 91.31 340 TYR A O 1
ATOM 2805 N N . THR A 1 341 ? -19.448 -3.886 24.895 1.00 91.12 341 THR A N 1
ATOM 2806 C CA . THR A 1 341 ? -18.854 -2.893 25.796 1.00 91.12 341 THR A CA 1
ATOM 2807 C C . THR A 1 341 ? -19.926 -1.953 26.361 1.00 91.12 341 THR A C 1
ATOM 2809 O O . THR A 1 341 ? -21.078 -1.921 25.919 1.00 91.12 341 THR A O 1
ATOM 2812 N N . LEU A 1 342 ? -19.560 -1.205 27.399 1.00 88.81 342 LEU A N 1
ATOM 2813 C CA . LEU A 1 342 ? -20.392 -0.224 28.086 1.00 88.81 342 LEU A CA 1
ATOM 2814 C C . LEU A 1 342 ? -19.606 1.083 28.227 1.00 88.81 342 LEU A C 1
ATOM 2816 O O . LEU A 1 342 ? -18.523 1.083 28.819 1.00 88.81 342 LEU A O 1
ATOM 2820 N N . LYS A 1 343 ? -20.181 2.201 27.778 1.00 87.75 343 LYS A N 1
ATOM 2821 C CA . LYS A 1 343 ? -19.718 3.552 28.129 1.00 87.75 343 LYS A CA 1
ATOM 2822 C C . LYS A 1 343 ? -20.875 4.314 28.766 1.00 87.75 343 LYS A C 1
ATOM 2824 O O . LYS A 1 343 ? -21.981 4.329 28.236 1.00 87.75 343 LYS A O 1
ATOM 2829 N N . ASP A 1 344 ? -20.634 4.856 29.956 1.00 86.31 344 ASP A N 1
ATOM 2830 C CA . ASP A 1 344 ? -21.616 5.494 30.845 1.00 86.31 344 ASP A CA 1
ATOM 2831 C C . ASP A 1 344 ? -22.913 4.697 31.087 1.00 86.31 344 ASP A C 1
ATOM 2833 O O . ASP A 1 344 ? -23.014 3.969 32.078 1.00 86.31 344 ASP A O 1
ATOM 2837 N N . LYS A 1 345 ? -23.913 4.838 30.208 1.00 82.38 345 LYS A N 1
ATOM 2838 C CA . LYS A 1 345 ? -25.205 4.115 30.243 1.00 82.38 345 LYS A CA 1
ATOM 2839 C C . LYS A 1 345 ? -25.561 3.428 28.916 1.00 82.38 345 LYS A C 1
ATOM 2841 O O . LYS A 1 345 ? -26.585 2.738 28.850 1.00 82.38 345 LYS A O 1
ATOM 2846 N N . THR A 1 346 ? -24.737 3.624 27.891 1.00 85.88 346 THR A N 1
ATOM 2847 C CA . THR A 1 346 ? -24.920 3.115 26.533 1.00 85.88 346 THR A CA 1
ATOM 2848 C C . THR A 1 346 ? -24.168 1.802 26.389 1.00 85.88 346 THR A C 1
ATOM 2850 O O . THR A 1 346 ? -22.975 1.708 26.687 1.00 85.88 346 THR A O 1
ATOM 2853 N N . VAL A 1 347 ? -24.891 0.768 25.972 1.00 89.56 347 VAL A N 1
ATOM 2854 C CA . VAL A 1 347 ? -24.324 -0.533 25.615 1.00 89.56 347 VAL A CA 1
ATOM 2855 C C . VAL A 1 347 ? -24.007 -0.499 24.134 1.00 89.56 347 VAL A C 1
ATOM 2857 O O . VAL A 1 347 ? -24.864 -0.118 23.341 1.00 89.56 347 VAL A O 1
ATOM 2860 N N . TYR A 1 348 ? -22.797 -0.914 23.778 1.00 89.25 348 TYR A N 1
ATOM 2861 C CA . TYR A 1 348 ? -22.366 -1.013 22.391 1.00 89.25 348 TYR A CA 1
ATOM 2862 C C . TYR A 1 348 ? -22.293 -2.482 22.000 1.00 89.25 348 TYR A C 1
ATOM 2864 O O . TYR A 1 348 ? -21.659 -3.284 22.688 1.00 89.25 348 TYR A O 1
ATOM 2872 N N . SER A 1 349 ? -22.966 -2.825 20.907 1.00 88.31 349 SER A N 1
ATOM 2873 C CA . SER A 1 349 ? -23.024 -4.177 20.351 1.00 88.31 349 SER A CA 1
ATOM 2874 C C . SER A 1 349 ? -22.104 -4.222 19.138 1.00 88.31 349 SER A C 1
ATOM 2876 O O . SER A 1 349 ? -22.456 -3.689 18.089 1.00 88.31 349 SER A O 1
ATOM 2878 N N . ILE A 1 350 ? -20.919 -4.808 19.291 1.00 86.44 350 ILE A N 1
ATOM 2879 C CA . ILE A 1 350 ? -19.915 -4.958 18.235 1.00 86.44 350 ILE A CA 1
ATOM 2880 C C . ILE A 1 350 ? -20.255 -6.223 17.442 1.00 86.44 350 ILE A C 1
ATOM 2882 O O . ILE A 1 350 ? -20.043 -7.339 17.917 1.00 86.44 350 ILE A O 1
ATOM 2886 N N . VAL A 1 351 ? -20.825 -6.039 16.257 1.00 82.06 351 VAL A N 1
ATOM 2887 C CA . VAL A 1 351 ? -21.369 -7.073 15.370 1.00 82.06 351 VAL A CA 1
ATOM 2888 C C . VAL A 1 351 ? -20.304 -7.457 14.346 1.00 82.06 351 VAL A C 1
ATOM 2890 O O . VAL A 1 351 ? -19.958 -6.633 13.507 1.00 82.06 351 VAL A O 1
ATOM 2893 N N . LEU A 1 352 ? -19.762 -8.679 14.406 1.00 77.12 352 LEU A N 1
ATOM 2894 C CA . LEU A 1 352 ? -18.621 -9.062 13.558 1.00 77.12 352 LEU A CA 1
ATOM 2895 C C . LEU A 1 352 ? -18.980 -9.413 12.102 1.00 77.12 352 LEU A C 1
ATOM 2897 O O . LEU A 1 352 ? -18.102 -9.338 11.252 1.00 77.12 352 LEU A O 1
ATOM 2901 N N . TYR A 1 353 ? -20.223 -9.808 11.821 1.00 70.94 353 TYR A N 1
ATOM 2902 C CA . TYR A 1 353 ? -20.715 -10.172 10.481 1.00 70.94 353 TYR A CA 1
ATOM 2903 C C . TYR A 1 353 ? -22.134 -9.641 10.304 1.00 70.94 353 TYR A C 1
ATOM 2905 O O . TYR A 1 353 ? -22.897 -9.623 11.278 1.00 70.94 353 TYR A O 1
ATOM 2913 N N . TRP A 1 354 ? -22.533 -9.267 9.090 1.00 66.44 354 TRP A N 1
ATOM 2914 C CA . TRP A 1 354 ? -23.881 -8.757 8.873 1.00 66.44 354 TRP A CA 1
ATOM 2915 C C . TRP A 1 354 ? -24.936 -9.880 8.982 1.00 66.44 354 TRP A C 1
ATOM 2917 O O . TRP A 1 354 ? -24.762 -10.977 8.435 1.00 66.44 354 TRP A O 1
ATOM 2927 N N . PRO A 1 355 ? -26.061 -9.665 9.694 1.00 67.12 355 PRO A N 1
ATOM 2928 C CA . PRO A 1 355 ? -27.098 -10.680 9.831 1.00 67.12 355 PRO A CA 1
ATOM 2929 C C . PRO A 1 355 ? -27.827 -10.921 8.505 1.00 67.12 355 PRO A C 1
ATOM 2931 O O . PRO A 1 355 ? -28.339 -10.006 7.858 1.00 67.12 355 PRO A O 1
ATOM 2934 N N . LYS A 1 356 ? -27.949 -12.194 8.119 1.00 63.69 356 LYS A N 1
ATOM 2935 C CA . LYS A 1 356 ? -28.662 -12.584 6.896 1.00 63.69 356 LYS A CA 1
ATOM 2936 C C . LYS A 1 356 ? -30.147 -12.235 7.016 1.00 63.69 356 LYS A C 1
ATOM 2938 O O . LYS A 1 356 ? -30.800 -12.653 7.965 1.00 63.69 356 LYS A O 1
ATOM 2943 N N . GLY A 1 357 ? -30.666 -11.493 6.038 1.00 64.94 357 GLY A N 1
ATOM 2944 C CA . GLY A 1 357 ? -32.036 -10.970 6.061 1.00 64.94 357 GLY A CA 1
ATOM 2945 C C . GLY A 1 357 ? -32.201 -9.648 6.821 1.00 64.94 357 GLY A C 1
ATOM 2946 O O . GLY A 1 357 ? -33.330 -9.207 6.991 1.00 64.94 357 GLY A O 1
ATOM 2947 N N . ASN A 1 358 ? -31.105 -9.003 7.241 1.00 70.62 358 ASN A N 1
ATOM 2948 C CA . ASN A 1 358 ? -31.092 -7.707 7.931 1.00 70.62 358 ASN A CA 1
ATOM 2949 C C . ASN A 1 358 ? -31.788 -7.702 9.311 1.00 70.62 358 ASN A C 1
ATOM 2951 O O . ASN A 1 358 ? -32.162 -6.639 9.800 1.00 70.62 358 ASN A O 1
ATOM 2955 N N . GLU A 1 359 ? -31.929 -8.854 9.975 1.00 80.38 359 GLU A N 1
ATOM 2956 C CA . GLU A 1 359 ? -32.487 -8.954 11.334 1.00 80.38 359 GLU A CA 1
ATOM 2957 C C . GLU A 1 359 ? -31.448 -9.473 12.337 1.00 80.38 359 GLU A C 1
ATOM 2959 O O . GLU A 1 359 ? -31.033 -10.632 12.303 1.00 80.38 359 GLU A O 1
ATOM 2964 N N . LEU A 1 360 ? -31.032 -8.608 13.263 1.00 83.69 360 LEU A N 1
ATOM 2965 C CA . LEU A 1 360 ? -30.073 -8.930 14.315 1.00 83.69 360 LEU A CA 1
ATOM 2966 C C . LEU A 1 360 ? -30.807 -9.303 15.608 1.00 83.69 360 LEU A C 1
ATOM 2968 O O . LEU A 1 360 ? -31.511 -8.472 16.176 1.00 83.69 360 LEU A O 1
ATOM 2972 N N . THR A 1 361 ? -30.619 -10.523 16.114 1.00 88.06 361 THR A N 1
ATOM 2973 C CA . THR A 1 361 ? -31.170 -10.928 17.421 1.00 88.06 361 THR A CA 1
ATOM 2974 C C . THR A 1 361 ? -30.117 -10.791 18.515 1.00 88.06 361 THR A C 1
ATOM 2976 O O . THR A 1 361 ? -29.088 -11.454 18.474 1.00 88.06 361 THR A O 1
ATOM 2979 N N . LEU A 1 362 ? -30.396 -9.957 19.516 1.00 87.81 362 LEU A N 1
ATOM 2980 C CA . LEU A 1 362 ? -29.572 -9.759 20.706 1.00 87.81 362 LEU A CA 1
ATOM 2981 C C . LEU A 1 362 ? -30.237 -10.439 21.912 1.00 87.81 362 LEU A C 1
ATOM 2983 O O . LEU A 1 362 ? -31.192 -9.912 22.489 1.00 87.81 362 LEU A O 1
ATOM 2987 N N . GLY A 1 363 ? -29.746 -11.615 22.303 1.00 88.06 363 GLY A N 1
ATOM 2988 C CA . GLY A 1 363 ? -30.257 -12.376 23.449 1.00 88.06 363 GLY A CA 1
ATOM 2989 C C . GLY A 1 363 ? -29.901 -11.781 24.819 1.00 88.06 363 GLY A C 1
ATOM 2990 O O . GLY A 1 363 ? -30.681 -11.884 25.768 1.00 88.06 363 GLY A O 1
ATOM 2991 N N . SER A 1 364 ? -28.743 -11.130 24.930 1.00 87.94 364 SER A N 1
ATOM 2992 C CA . SER A 1 364 ? -28.216 -10.502 26.150 1.00 87.94 364 SER A CA 1
ATOM 2993 C C . SER A 1 364 ? -28.805 -9.106 26.415 1.00 87.94 364 SER A C 1
ATOM 2995 O O . SER A 1 364 ? -28.800 -8.634 27.566 1.00 87.94 364 SER A O 1
ATOM 2997 N N . LEU A 1 365 ? -29.316 -8.442 25.369 1.00 85.00 365 LEU A N 1
ATOM 2998 C CA . LEU A 1 365 ? -29.982 -7.141 25.441 1.00 85.00 365 LEU A CA 1
ATOM 2999 C C . LEU A 1 365 ? -31.486 -7.322 25.668 1.00 85.00 365 LEU A C 1
ATOM 3001 O O . LEU A 1 365 ? -32.218 -7.771 24.788 1.00 85.00 365 LEU A O 1
ATOM 3005 N N . ASN A 1 366 ? -31.945 -6.958 26.867 1.00 85.81 366 ASN A N 1
ATOM 3006 C CA . ASN A 1 366 ? -33.358 -7.030 27.217 1.00 85.81 366 ASN A CA 1
ATOM 3007 C C . ASN A 1 366 ? -34.135 -5.903 26.525 1.00 85.81 366 ASN A C 1
ATOM 3009 O O . ASN A 1 366 ? -33.922 -4.737 26.857 1.00 85.81 366 ASN A O 1
ATOM 3013 N N . HIS A 1 367 ? -35.081 -6.253 25.654 1.00 83.94 367 HIS A N 1
ATOM 3014 C CA . HIS A 1 367 ? -35.934 -5.292 24.950 1.00 83.94 367 HIS A CA 1
ATOM 3015 C C . HIS A 1 367 ? -36.614 -4.303 25.914 1.00 83.94 367 HIS A C 1
ATOM 3017 O O . HIS A 1 367 ? -36.675 -3.110 25.637 1.00 83.94 367 HIS A O 1
ATOM 3023 N N . SER A 1 368 ? -37.022 -4.755 27.110 1.00 84.00 368 SER A N 1
ATOM 3024 C CA . SER A 1 368 ? -37.692 -3.904 28.107 1.00 84.00 368 SER A CA 1
ATOM 3025 C C . SER A 1 368 ? -36.791 -2.856 28.788 1.00 84.00 368 SER A C 1
ATOM 3027 O O . SER A 1 368 ? -37.247 -2.183 29.714 1.00 84.00 368 SER A O 1
ATOM 3029 N N . THR A 1 369 ? -35.506 -2.767 28.430 1.00 80.00 369 THR A N 1
ATOM 3030 C CA . THR A 1 369 ? -34.576 -1.745 28.942 1.00 80.00 369 THR A CA 1
ATOM 3031 C C . THR A 1 369 ? -33.980 -0.862 27.847 1.00 80.00 369 THR A C 1
ATOM 3033 O O . THR A 1 369 ? -33.279 0.086 28.188 1.00 80.00 369 THR A O 1
ATOM 3036 N N . VAL A 1 370 ? -34.250 -1.138 26.568 1.00 79.00 370 VAL A N 1
ATOM 3037 C CA . VAL A 1 370 ? -33.751 -0.354 25.426 1.00 79.00 370 VAL A CA 1
ATOM 3038 C C . VAL A 1 370 ? -34.621 0.890 25.237 1.00 79.00 370 VAL A C 1
ATOM 3040 O O . VAL A 1 370 ? -35.833 0.769 25.081 1.00 79.00 370 VAL A O 1
ATOM 3043 N N . GLY A 1 371 ? -34.015 2.081 25.275 1.00 76.00 371 GLY A N 1
ATOM 3044 C CA . GLY A 1 371 ? -34.715 3.337 24.970 1.00 76.00 371 GLY A CA 1
ATOM 3045 C C . GLY A 1 371 ? -34.774 3.651 23.472 1.00 76.00 371 GLY A C 1
ATOM 3046 O O . GLY A 1 371 ? -35.827 4.019 22.969 1.00 76.00 371 GLY A O 1
ATOM 3047 N N . ALA A 1 372 ? -33.643 3.466 22.791 1.00 81.31 372 ALA A N 1
ATOM 3048 C CA . ALA A 1 372 ? -33.422 3.685 21.362 1.00 81.31 372 ALA A CA 1
ATOM 3049 C C . ALA A 1 372 ? -32.328 2.715 20.876 1.00 81.31 372 ALA A C 1
ATOM 3051 O O . ALA A 1 372 ? -31.645 2.096 21.702 1.00 81.31 372 ALA A O 1
ATOM 3052 N N . VAL A 1 373 ? -32.139 2.600 19.560 1.00 78.50 373 VAL A N 1
ATOM 3053 C CA . VAL A 1 373 ? -31.005 1.884 18.951 1.00 78.50 373 VAL A CA 1
ATOM 3054 C C . VAL A 1 373 ? -30.452 2.706 17.793 1.00 78.50 373 VAL A C 1
ATOM 3056 O O . VAL A 1 373 ? -31.216 3.126 16.935 1.00 78.50 373 VAL A O 1
ATOM 3059 N N . GLU A 1 374 ? -29.136 2.882 17.721 1.00 77.94 374 GLU A N 1
ATOM 3060 C CA . GLU A 1 374 ? -28.451 3.619 16.644 1.00 77.94 374 GLU A CA 1
ATOM 3061 C C . GLU A 1 374 ? -27.307 2.774 16.059 1.00 77.94 374 GLU A C 1
ATOM 3063 O O . GLU A 1 374 ? -26.793 1.881 16.734 1.00 77.94 374 GLU A O 1
ATOM 3068 N N . LEU A 1 375 ? -26.867 3.068 14.832 1.00 74.25 375 LEU A N 1
ATOM 3069 C CA . LEU A 1 375 ? -25.644 2.518 14.226 1.00 74.25 375 LEU A CA 1
ATOM 3070 C C . LEU A 1 375 ? -24.558 3.602 14.221 1.00 74.25 375 LEU A C 1
ATOM 3072 O O . LEU A 1 375 ? -24.780 4.687 13.686 1.00 74.25 375 LEU A O 1
ATOM 3076 N N . LEU A 1 376 ? -23.386 3.328 14.805 1.00 68.31 376 LEU A N 1
ATOM 3077 C CA . LEU A 1 376 ? -22.294 4.304 14.834 1.00 68.31 376 LEU A CA 1
ATOM 3078 C C . LEU A 1 376 ? -21.815 4.638 13.413 1.00 68.31 376 LEU A C 1
ATOM 3080 O O . LEU A 1 376 ? -21.552 3.751 12.605 1.00 68.31 376 LEU A O 1
ATOM 3084 N N . GLY A 1 377 ? -21.694 5.938 13.137 1.00 61.25 377 GLY A N 1
ATOM 3085 C CA . GLY A 1 377 ? -21.396 6.490 11.812 1.00 61.25 377 GLY A CA 1
ATOM 3086 C C . GLY A 1 377 ? -22.630 6.937 11.025 1.00 61.25 377 GLY A C 1
ATOM 3087 O O . GLY A 1 377 ? -22.503 7.823 10.184 1.00 61.25 377 GLY A O 1
ATOM 3088 N N . GLU A 1 378 ? -23.813 6.406 11.341 1.00 58.91 378 GLU A N 1
ATOM 3089 C CA . GLU A 1 378 ? -25.062 6.700 10.632 1.00 58.91 378 GLU A CA 1
ATOM 3090 C C . GLU A 1 378 ? -25.991 7.665 11.381 1.00 58.91 378 GLU A C 1
ATOM 3092 O O . GLU A 1 378 ? -25.801 7.973 12.560 1.00 58.91 378 GLU A O 1
ATOM 3097 N N . LYS A 1 379 ? -27.006 8.182 10.674 1.00 55.25 379 LYS A N 1
ATOM 3098 C CA . LYS A 1 379 ? -27.997 9.119 11.231 1.00 55.25 379 LYS A CA 1
ATOM 3099 C C . LYS A 1 379 ? -29.379 8.483 11.382 1.00 55.25 379 LYS A C 1
ATOM 3101 O O . LYS A 1 379 ? -30.048 8.213 10.389 1.00 55.25 379 LYS A O 1
ATOM 3106 N N . GLY A 1 380 ? -29.852 8.401 12.625 1.00 62.56 380 GLY A N 1
ATOM 3107 C CA . GLY A 1 380 ? -31.232 8.049 12.970 1.00 62.56 380 GLY A CA 1
ATOM 3108 C C . GLY A 1 380 ? -31.361 6.736 13.740 1.00 62.56 380 GLY A C 1
ATOM 3109 O O . GLY A 1 380 ? -30.436 5.927 13.794 1.00 62.56 380 GLY A O 1
ATOM 3110 N N . GLU A 1 381 ? -32.531 6.537 14.347 1.00 70.88 381 GLU A N 1
ATOM 3111 C CA . GLU A 1 381 ? -32.824 5.331 15.121 1.00 70.88 381 GLU A CA 1
ATOM 3112 C C . GLU A 1 381 ? -33.185 4.142 14.215 1.00 70.88 381 GLU A C 1
ATOM 3114 O O . GLU A 1 381 ? -34.002 4.241 13.295 1.00 70.88 381 GLU A O 1
ATOM 3119 N N . LEU A 1 382 ? -32.602 2.982 14.514 1.00 74.06 382 LEU A N 1
ATOM 3120 C CA . LEU A 1 382 ? -32.953 1.700 13.917 1.00 74.06 382 LEU A CA 1
ATOM 3121 C C . LEU A 1 382 ? -34.227 1.139 14.549 1.00 74.06 382 LEU A C 1
ATOM 3123 O O . LEU A 1 382 ? -34.458 1.251 15.752 1.00 74.06 382 LEU A O 1
ATOM 3127 N N . LYS A 1 383 ? -35.036 0.442 13.749 1.00 81.44 383 LYS A N 1
ATOM 3128 C CA . LYS A 1 383 ? -36.247 -0.217 14.252 1.00 81.44 383 LYS A CA 1
ATOM 3129 C C . LYS A 1 383 ? -35.879 -1.457 15.056 1.00 81.44 383 LYS A C 1
ATOM 3131 O O . LYS A 1 383 ? -35.129 -2.309 14.583 1.00 81.44 383 LYS A O 1
ATOM 3136 N N . PHE A 1 384 ? -36.462 -1.595 16.242 1.00 83.69 384 PHE A N 1
ATOM 3137 C CA . PHE A 1 384 ? -36.275 -2.762 17.097 1.00 83.69 384 PHE A CA 1
ATOM 3138 C C . PHE A 1 384 ? -37.596 -3.240 17.710 1.00 83.69 384 PHE A C 1
ATOM 3140 O O . PHE A 1 384 ? -38.538 -2.474 17.905 1.00 83.69 384 PHE A O 1
ATOM 3147 N N . THR A 1 385 ? -37.672 -4.537 17.994 1.00 89.44 385 THR A N 1
ATOM 3148 C CA . THR A 1 385 ? -38.864 -5.242 18.482 1.00 89.44 385 THR A CA 1
ATOM 3149 C C . THR A 1 385 ? -38.486 -6.279 19.545 1.00 89.44 385 THR A C 1
ATOM 3151 O O . THR A 1 385 ? -37.305 -6.569 19.766 1.00 89.44 385 THR A O 1
ATOM 3154 N N . ALA A 1 386 ? -39.488 -6.824 20.238 1.00 87.31 386 ALA A N 1
ATOM 3155 C CA . ALA A 1 386 ? -39.300 -7.941 21.156 1.00 87.31 386 ALA A CA 1
ATOM 3156 C C . ALA A 1 386 ? -39.135 -9.254 20.374 1.00 87.31 386 ALA A C 1
ATOM 3158 O O . ALA A 1 386 ? -40.023 -9.645 19.616 1.00 87.31 386 ALA A O 1
ATOM 3159 N N . GLY A 1 387 ? -38.014 -9.943 20.588 1.00 83.00 387 GLY A N 1
ATOM 3160 C CA . GLY A 1 387 ? -37.783 -11.295 20.087 1.00 83.00 387 GLY A CA 1
ATOM 3161 C C . GLY A 1 387 ? -38.351 -12.374 21.010 1.00 83.00 387 GLY A C 1
ATOM 3162 O O . GLY A 1 387 ? -39.200 -12.131 21.869 1.00 83.00 387 GLY A O 1
ATOM 3163 N N . SER A 1 388 ? -37.841 -13.599 20.879 1.00 79.50 388 SER A N 1
ATOM 3164 C CA . SER A 1 388 ? -38.177 -14.687 21.801 1.00 79.50 388 SER A CA 1
ATOM 3165 C C . SER A 1 388 ? -37.693 -14.387 23.227 1.00 79.50 388 SER A C 1
ATOM 3167 O O . SER A 1 388 ? -36.511 -14.097 23.448 1.00 79.50 388 SER A O 1
ATOM 3169 N N . GLY A 1 389 ? -38.591 -14.497 24.210 1.00 81.56 389 GLY A N 1
ATOM 3170 C CA . GLY A 1 389 ? -38.285 -14.249 25.621 1.00 81.56 389 GLY A CA 1
ATOM 3171 C C . GLY A 1 389 ? -38.113 -12.758 25.919 1.00 81.56 389 GLY A C 1
ATOM 3172 O O . GLY A 1 389 ? -39.064 -11.995 25.813 1.00 81.56 389 GLY A O 1
ATOM 3173 N N . THR A 1 390 ? -36.907 -12.353 26.324 1.00 82.94 390 THR A N 1
ATOM 3174 C CA . THR A 1 390 ? -36.548 -10.942 26.575 1.00 82.94 390 THR A CA 1
ATOM 3175 C C . THR A 1 390 ? -35.647 -10.341 25.495 1.00 82.94 390 THR A C 1
ATOM 3177 O O . THR A 1 390 ? -35.249 -9.188 25.627 1.00 82.94 390 THR A O 1
ATOM 3180 N N . SER A 1 391 ? -35.268 -11.112 24.472 1.00 86.31 391 SER A N 1
ATOM 3181 C CA . SER A 1 391 ? -34.312 -10.676 23.443 1.00 86.31 391 SER A CA 1
ATOM 3182 C C . SER A 1 391 ? -34.802 -9.452 22.661 1.00 86.31 391 SER A C 1
ATOM 3184 O O . SER A 1 391 ? -36.004 -9.238 22.498 1.00 86.31 391 SER A O 1
ATOM 3186 N N . THR A 1 392 ? -33.861 -8.651 22.164 1.00 84.69 392 THR A N 1
ATOM 3187 C CA . THR A 1 392 ? -34.147 -7.533 21.253 1.00 84.69 392 THR A CA 1
ATOM 3188 C C . THR A 1 392 ? -33.860 -7.978 19.824 1.00 84.69 392 THR A C 1
ATOM 3190 O O . THR A 1 392 ? -32.746 -8.415 19.546 1.00 84.69 392 THR A O 1
ATOM 3193 N N . VAL A 1 393 ? -34.828 -7.856 18.916 1.00 88.00 393 VAL A N 1
ATOM 3194 C CA . VAL A 1 393 ? -34.606 -8.035 17.471 1.00 88.00 393 VAL A CA 1
ATOM 3195 C C . VAL A 1 393 ? -34.522 -6.658 16.833 1.00 88.00 393 VAL A C 1
ATOM 3197 O O . VAL A 1 393 ? -35.457 -5.872 16.955 1.00 88.00 393 VAL A O 1
ATOM 3200 N N . ILE A 1 394 ? -33.406 -6.354 16.178 1.00 81.88 394 ILE A N 1
ATOM 3201 C CA . ILE A 1 394 ? -33.150 -5.073 15.513 1.00 81.88 394 ILE A CA 1
ATOM 3202 C C . ILE A 1 394 ? -33.203 -5.315 14.005 1.00 81.88 394 ILE A C 1
ATOM 3204 O O . ILE A 1 394 ? -32.428 -6.113 13.476 1.00 81.88 394 ILE A O 1
ATOM 3208 N N . THR A 1 395 ? -34.102 -4.624 13.309 1.00 79.50 395 THR A N 1
ATOM 3209 C CA . THR A 1 395 ? -34.161 -4.640 11.846 1.00 79.50 395 THR A CA 1
ATOM 3210 C C . THR A 1 395 ? -33.194 -3.583 11.314 1.00 79.50 395 THR A C 1
ATOM 3212 O O . THR A 1 395 ? -33.443 -2.380 11.416 1.00 79.50 395 THR A O 1
ATOM 3215 N N . LEU A 1 396 ? -32.079 -4.034 10.742 1.00 65.69 396 LEU A N 1
ATOM 3216 C CA . LEU A 1 396 ? -31.022 -3.202 10.170 1.00 65.69 396 LEU A CA 1
ATOM 3217 C C . LEU A 1 396 ? -31.436 -2.676 8.784 1.00 65.69 396 LEU A C 1
ATOM 3219 O O . LEU A 1 396 ? -30.919 -3.093 7.747 1.00 65.69 396 LEU A O 1
ATOM 3223 N N . ILE A 1 397 ? -32.424 -1.781 8.762 1.00 53.34 397 ILE A N 1
ATOM 3224 C CA . ILE A 1 397 ? -32.899 -1.129 7.539 1.00 53.34 397 ILE A CA 1
ATOM 3225 C C . ILE A 1 397 ? -31.970 0.042 7.208 1.00 53.34 397 ILE A C 1
ATOM 3227 O O . ILE A 1 397 ? -32.020 1.075 7.872 1.00 53.34 397 ILE A O 1
ATOM 3231 N N . TYR A 1 398 ? -31.182 -0.081 6.138 1.00 40.06 398 TYR A N 1
ATOM 3232 C CA . TYR A 1 398 ? -30.452 1.050 5.554 1.00 40.06 398 TYR A CA 1
ATOM 3233 C C . TYR A 1 398 ? -31.412 1.938 4.745 1.00 40.06 398 TYR A C 1
ATOM 3235 O O . TYR A 1 398 ? -31.487 1.876 3.517 1.00 40.06 398 TYR A O 1
ATOM 3243 N N . GLY A 1 399 ? -32.219 2.727 5.453 1.00 34.94 399 GLY A N 1
ATOM 3244 C CA . GLY A 1 399 ? -33.195 3.625 4.848 1.00 34.94 399 GLY A CA 1
ATOM 3245 C C . GLY A 1 399 ? -34.138 4.244 5.873 1.00 34.94 399 GLY A C 1
ATOM 3246 O O . GLY A 1 399 ? -34.773 3.536 6.654 1.00 34.94 399 GLY A O 1
ATOM 3247 N N . PHE A 1 400 ? -34.253 5.573 5.828 1.00 25.27 400 PHE A N 1
ATOM 3248 C CA . PHE A 1 400 ? -35.151 6.360 6.670 1.00 25.27 400 PHE A CA 1
ATOM 3249 C C . PHE A 1 400 ? -36.573 5.779 6.694 1.00 25.27 400 PHE A C 1
ATOM 3251 O O . PHE A 1 400 ? -37.240 5.681 5.660 1.00 25.27 400 PHE A O 1
ATOM 3258 N N . SER A 1 401 ? -37.108 5.522 7.890 1.00 26.31 401 SER A N 1
ATOM 3259 C CA . SER A 1 401 ? -38.545 5.708 8.083 1.00 26.31 401 SER A CA 1
ATOM 3260 C C . SER A 1 401 ? -38.851 7.187 7.899 1.00 26.31 401 SER A C 1
ATOM 3262 O O . SER A 1 401 ? -38.391 8.010 8.686 1.00 26.31 401 SER A O 1
ATOM 3264 N N . GLY A 1 402 ? -39.606 7.520 6.854 1.00 31.81 402 GLY A N 1
ATOM 3265 C CA . GLY A 1 402 ? -40.018 8.894 6.609 1.00 31.81 402 GLY A CA 1
ATOM 3266 C C . GLY A 1 402 ? -40.958 9.392 7.702 1.00 31.81 402 GLY A C 1
ATOM 3267 O O . GLY A 1 402 ? -42.127 9.013 7.724 1.00 31.81 402 GLY A O 1
ATOM 3268 N N . GLU A 1 403 ? -40.460 10.277 8.559 1.00 24.56 403 GLU A N 1
ATOM 3269 C CA . GLU A 1 403 ? -41.294 11.293 9.197 1.00 24.56 403 GLU A CA 1
ATOM 3270 C C . GLU A 1 403 ? -41.338 12.532 8.292 1.00 24.56 403 GLU A C 1
ATOM 3272 O O . GLU A 1 403 ? -40.375 12.834 7.581 1.00 24.56 403 GLU A O 1
ATOM 3277 N N . GLU A 1 404 ? -42.470 13.240 8.261 1.00 27.56 404 GLU A N 1
ATOM 3278 C CA . GLU A 1 404 ? -42.584 14.455 7.452 1.00 27.56 404 GLU A CA 1
ATOM 3279 C C . GLU A 1 404 ? -41.645 15.537 8.000 1.00 27.56 404 GLU A C 1
ATOM 3281 O O . GLU A 1 404 ? -41.833 16.021 9.118 1.00 27.56 404 GLU A O 1
ATOM 3286 N N . ALA A 1 405 ? -40.683 15.987 7.186 1.00 23.25 405 ALA A N 1
ATOM 3287 C CA . ALA A 1 405 ? -39.951 17.214 7.478 1.00 23.25 405 ALA A CA 1
ATOM 3288 C C . ALA A 1 405 ? -40.965 18.354 7.717 1.00 23.25 405 ALA A C 1
ATOM 3290 O O . ALA A 1 405 ? -41.895 18.517 6.913 1.00 23.25 405 ALA A O 1
ATOM 3291 N N . PRO A 1 406 ? -40.839 19.133 8.810 1.00 23.47 406 PRO A N 1
ATOM 3292 C CA . PRO A 1 406 ? -41.847 20.116 9.179 1.00 23.47 406 PRO A CA 1
ATOM 3293 C C . PRO A 1 406 ? -42.026 21.125 8.044 1.00 23.47 406 PRO A C 1
ATOM 3295 O O . PRO A 1 406 ? -41.058 21.732 7.587 1.00 23.47 406 PRO A O 1
ATOM 3298 N N . LYS A 1 407 ? -43.275 21.304 7.592 1.00 27.20 407 LYS A N 1
ATOM 3299 C CA . LYS A 1 407 ? -43.646 22.197 6.482 1.00 27.20 407 LYS A CA 1
ATOM 3300 C C . LYS A 1 407 ? -43.452 23.668 6.861 1.00 27.20 407 LYS A C 1
ATOM 3302 O O . LYS A 1 407 ? -44.412 24.403 7.078 1.00 27.20 407 LYS A O 1
ATOM 3307 N N . TYR A 1 408 ? -42.199 24.105 6.905 1.00 23.08 408 TYR A N 1
ATOM 3308 C CA . TYR A 1 408 ? -41.854 25.513 6.901 1.00 23.08 408 TYR A CA 1
ATOM 3309 C C . TYR A 1 408 ? -41.947 26.013 5.460 1.00 23.08 408 TYR A C 1
ATOM 3311 O O . TYR A 1 408 ? -41.053 25.794 4.645 1.00 23.08 408 TYR A O 1
ATOM 3319 N N . THR A 1 409 ? -43.063 26.661 5.134 1.00 28.23 409 THR A N 1
ATOM 3320 C CA . THR A 1 409 ? -43.260 27.363 3.862 1.00 28.23 409 THR A CA 1
ATOM 3321 C C . THR A 1 409 ? -43.164 28.873 4.084 1.00 28.23 409 THR A C 1
ATOM 3323 O O . THR A 1 409 ? -44.188 29.506 4.358 1.00 28.23 409 THR A O 1
ATOM 3326 N N . PRO A 1 410 ? -41.972 29.485 3.960 1.00 26.05 410 PRO A N 1
ATOM 3327 C CA . PRO A 1 410 ? -41.879 30.908 3.665 1.00 26.05 410 PRO A CA 1
ATOM 3328 C C . PRO A 1 410 ? -42.597 31.198 2.341 1.00 26.05 410 PRO A C 1
ATOM 3330 O O . PRO A 1 410 ? -42.492 30.426 1.386 1.00 26.05 410 PRO A O 1
ATOM 3333 N N . ASP A 1 411 ? -43.334 32.306 2.273 1.00 30.53 411 ASP A N 1
ATOM 3334 C CA . ASP A 1 411 ? -43.981 32.740 1.033 1.00 30.53 411 ASP A CA 1
ATOM 3335 C C . ASP A 1 411 ? -42.949 33.429 0.127 1.00 30.53 411 ASP A C 1
ATOM 3337 O O . ASP A 1 411 ? -42.716 34.635 0.212 1.00 30.53 411 ASP A O 1
ATOM 3341 N N . TRP A 1 412 ? -42.295 32.644 -0.731 1.00 32.44 412 TRP A N 1
ATOM 3342 C CA . TRP A 1 412 ? -41.186 33.071 -1.597 1.00 32.44 412 TRP A CA 1
ATOM 3343 C C . TRP A 1 412 ? -41.572 34.048 -2.734 1.00 32.44 412 TRP A C 1
ATOM 3345 O O . TRP A 1 412 ? -40.823 34.213 -3.694 1.00 32.44 412 TRP A O 1
ATOM 3355 N N . LYS A 1 413 ? -42.730 34.715 -2.663 1.00 33.34 413 LYS A N 1
ATOM 3356 C CA . LYS A 1 413 ? -43.270 35.586 -3.725 1.00 33.34 413 LYS A CA 1
ATOM 3357 C C . LYS A 1 413 ? -42.827 37.057 -3.685 1.00 33.34 413 LYS A C 1
ATOM 3359 O O . LYS A 1 413 ? -43.400 37.867 -4.408 1.00 33.34 413 LYS A O 1
ATOM 3364 N N . SER A 1 414 ? -41.841 37.429 -2.865 1.00 32.88 414 SER A N 1
ATOM 3365 C CA . SER A 1 414 ? -41.514 38.843 -2.585 1.00 32.88 414 SER A CA 1
ATOM 3366 C C . SER A 1 414 ? -40.056 39.280 -2.804 1.00 32.88 414 SER A C 1
ATOM 3368 O O . SER A 1 414 ? -39.745 40.439 -2.536 1.00 32.88 414 SER A O 1
ATOM 3370 N N . LEU A 1 415 ? -39.167 38.419 -3.325 1.00 33.59 415 LEU A N 1
ATOM 3371 C CA . LEU A 1 415 ? -37.751 38.762 -3.582 1.00 33.59 415 LEU A CA 1
ATOM 3372 C C . LEU A 1 415 ? -37.281 38.579 -5.041 1.00 33.59 415 LEU A C 1
ATOM 3374 O O . LEU A 1 415 ? -36.096 38.391 -5.301 1.00 33.59 415 LEU A O 1
ATOM 3378 N N . ASP A 1 416 ? -38.182 38.761 -6.007 1.00 41.41 416 ASP A N 1
ATOM 3379 C CA . ASP A 1 416 ? -37.805 39.077 -7.394 1.00 41.41 416 ASP A CA 1
ATOM 3380 C C . ASP A 1 416 ? -37.710 40.608 -7.566 1.00 41.41 416 ASP A C 1
ATOM 3382 O O . ASP A 1 416 ? -38.709 41.278 -7.828 1.00 41.41 416 ASP A O 1
ATOM 3386 N N . SER A 1 417 ? -36.532 41.197 -7.301 1.00 35.88 417 SER A N 1
ATOM 3387 C CA . SER A 1 417 ? -36.326 42.657 -7.470 1.00 35.88 417 SER A CA 1
ATOM 3388 C C . SER A 1 417 ? -34.887 43.161 -7.690 1.00 35.88 417 SER A C 1
ATOM 3390 O O . SER A 1 417 ? -34.707 44.353 -7.944 1.00 35.88 417 SER A O 1
ATOM 3392 N N . ARG A 1 418 ? -33.853 42.303 -7.677 1.00 38.38 418 ARG A N 1
ATOM 3393 C CA . ARG A 1 418 ? -32.505 42.652 -8.180 1.00 38.38 418 ARG A CA 1
ATOM 3394 C C . ARG A 1 418 ? -32.104 41.714 -9.327 1.00 38.38 418 ARG A C 1
ATOM 3396 O O . ARG A 1 418 ? -31.444 40.707 -9.080 1.00 38.38 418 ARG A O 1
ATOM 3403 N N . PRO A 1 419 ? -32.511 42.004 -10.579 1.00 43.00 419 PRO A N 1
ATOM 3404 C CA . PRO A 1 419 ? -32.112 41.196 -11.723 1.00 43.00 419 PRO A CA 1
ATOM 3405 C C . PRO A 1 419 ? -30.603 41.321 -11.958 1.00 43.00 419 PRO A C 1
ATOM 3407 O O . PRO A 1 419 ? -30.086 42.421 -12.161 1.00 43.00 419 PRO A O 1
ATOM 3410 N N . LEU A 1 420 ? -29.908 40.182 -11.965 1.00 47.06 420 LEU A N 1
ATOM 3411 C CA . LEU A 1 420 ? -28.501 40.107 -12.360 1.00 47.06 420 LEU A CA 1
ATOM 3412 C C . LEU A 1 420 ? -28.307 40.679 -13.776 1.00 47.06 420 LEU A C 1
ATOM 3414 O O . LEU A 1 420 ? -29.184 40.494 -14.631 1.00 47.06 420 LEU A O 1
ATOM 3418 N N . PRO A 1 421 ? -27.167 41.339 -14.061 1.00 49.88 421 PRO A N 1
ATOM 3419 C CA . PRO A 1 421 ? -26.896 41.897 -15.379 1.00 49.88 421 PRO A CA 1
ATOM 3420 C C . PRO A 1 421 ? -27.063 40.851 -16.486 1.00 49.88 421 PRO A C 1
ATOM 3422 O O . PRO A 1 421 ? -26.557 39.735 -16.382 1.00 49.88 421 PRO A O 1
ATOM 3425 N N . ALA A 1 422 ? -27.747 41.213 -17.575 1.00 45.69 422 ALA A N 1
ATOM 3426 C CA . ALA A 1 422 ? -28.137 40.262 -18.624 1.00 45.69 422 ALA A CA 1
ATOM 3427 C C . ALA A 1 422 ? -26.955 39.502 -19.265 1.00 45.69 422 ALA A C 1
ATOM 3429 O O . ALA A 1 422 ? -27.150 38.428 -19.827 1.00 45.69 422 ALA A O 1
ATOM 3430 N N . TRP A 1 423 ? -25.736 40.034 -19.150 1.00 51.75 423 TRP A N 1
ATOM 3431 C CA . TRP A 1 423 ? -24.507 39.414 -19.633 1.00 51.75 423 TRP A CA 1
ATOM 3432 C C . TRP A 1 423 ? -23.980 38.255 -18.767 1.00 51.75 423 TRP A C 1
ATOM 3434 O O . TRP A 1 423 ? -23.161 37.491 -19.265 1.00 51.75 423 TRP A O 1
ATOM 3444 N N . TYR A 1 424 ? -24.474 38.047 -17.537 1.00 50.56 424 TYR A N 1
ATOM 3445 C CA . TYR A 1 424 ? -24.176 36.824 -16.764 1.00 50.56 424 TYR A CA 1
ATOM 3446 C C . TYR A 1 424 ? -24.799 35.567 -17.397 1.00 50.56 424 TYR A C 1
ATOM 3448 O O . TYR A 1 424 ? -24.383 34.440 -17.132 1.00 50.56 424 TYR A O 1
ATOM 3456 N N . ARG A 1 425 ? -25.797 35.748 -18.272 1.00 47.03 425 ARG A N 1
ATOM 3457 C CA . ARG A 1 425 ? -26.456 34.668 -19.005 1.00 47.03 425 ARG A CA 1
ATOM 3458 C C . ARG A 1 425 ? -25.800 34.449 -20.368 1.00 47.03 425 ARG A C 1
ATOM 3460 O O . ARG A 1 425 ? -26.356 34.892 -21.365 1.00 47.03 425 ARG A O 1
ATOM 3467 N N . TRP A 1 426 ? -24.682 33.718 -20.418 1.00 48.22 426 TRP A N 1
ATOM 3468 C CA . TRP A 1 426 ? -24.458 32.656 -21.422 1.00 48.22 426 TRP A CA 1
ATOM 3469 C C . TRP A 1 426 ? -23.143 31.886 -21.211 1.00 48.22 426 TRP A C 1
ATOM 3471 O O . TRP A 1 426 ? -22.099 32.472 -20.967 1.00 48.22 426 TRP A O 1
ATOM 3481 N N . LYS A 1 427 ? -23.215 30.568 -21.447 1.00 44.88 427 LYS A N 1
ATOM 3482 C CA . LYS A 1 427 ? -22.113 29.669 -21.846 1.00 44.88 427 LYS A CA 1
ATOM 3483 C C . LYS A 1 427 ? -20.836 29.671 -20.987 1.00 44.88 427 LYS A C 1
ATOM 3485 O O . LYS A 1 427 ? -19.870 30.380 -21.247 1.00 44.88 427 LYS A O 1
ATOM 3490 N N . VAL A 1 428 ? -20.791 28.682 -20.090 1.00 45.97 428 VAL A N 1
ATOM 3491 C CA . VAL A 1 428 ? -19.540 28.030 -19.660 1.00 45.97 428 VAL A CA 1
ATOM 3492 C C . VAL A 1 428 ? -18.706 27.644 -20.897 1.00 45.97 428 VAL A C 1
ATOM 3494 O O . VAL A 1 428 ? -19.274 27.395 -21.966 1.00 45.97 428 VAL A O 1
ATOM 3497 N N . ALA A 1 429 ? -17.377 27.581 -20.765 1.00 46.03 429 ALA A N 1
ATOM 3498 C CA . ALA A 1 429 ? -16.471 27.216 -21.860 1.00 46.03 429 ALA A CA 1
ATOM 3499 C C . ALA A 1 429 ? -16.900 25.912 -22.561 1.00 46.03 429 ALA A C 1
ATOM 3501 O O . ALA A 1 429 ? -17.442 25.012 -21.921 1.00 46.03 429 ALA A O 1
ATOM 3502 N N . LYS A 1 430 ? -16.652 25.790 -23.874 1.00 43.25 430 LYS A N 1
ATOM 3503 C CA . LYS A 1 430 ? -17.177 24.672 -24.683 1.00 43.25 430 LYS A CA 1
ATOM 3504 C C . LYS A 1 430 ? -16.793 23.297 -24.115 1.00 43.25 430 LYS A C 1
ATOM 3506 O O . LYS A 1 430 ? -17.653 22.440 -23.987 1.00 43.25 430 LYS A O 1
ATOM 3511 N N . GLU A 1 431 ? -15.550 23.142 -23.675 1.00 44.19 431 GLU A N 1
ATOM 3512 C CA . GLU A 1 431 ? -15.028 21.923 -23.037 1.00 44.19 431 GLU A CA 1
ATOM 3513 C C . GLU A 1 431 ? -15.786 21.569 -21.740 1.00 44.19 431 GLU A C 1
ATOM 3515 O O . GLU A 1 431 ? -16.053 20.402 -21.464 1.00 44.19 431 GLU A O 1
ATOM 3520 N N . TYR A 1 432 ? -16.228 22.578 -20.980 1.00 43.94 432 TYR A N 1
ATOM 3521 C CA . TYR A 1 432 ? -17.111 22.402 -19.824 1.00 43.94 432 TYR A CA 1
ATOM 3522 C C . TYR A 1 432 ? -18.569 22.131 -20.224 1.00 43.94 432 TYR A C 1
ATOM 3524 O O . TYR A 1 432 ? -19.255 21.411 -19.501 1.00 43.94 432 TYR A O 1
ATOM 3532 N N . GLN A 1 433 ? -19.061 22.651 -21.357 1.00 43.47 433 GLN A N 1
ATOM 3533 C CA . GLN A 1 433 ? -20.376 22.256 -21.885 1.00 43.47 433 GLN A CA 1
ATOM 3534 C C . GLN A 1 433 ? -20.381 20.796 -22.343 1.00 43.47 433 GLN A C 1
ATOM 3536 O O . GLN A 1 433 ? -21.343 20.091 -22.060 1.00 43.47 433 GLN A O 1
ATOM 3541 N N . ASP A 1 434 ? -19.312 20.327 -22.983 1.00 47.78 434 ASP A N 1
ATOM 3542 C CA . ASP A 1 434 ? -19.183 18.934 -23.415 1.00 47.78 434 ASP A CA 1
ATOM 3543 C C . ASP A 1 434 ? -19.026 17.981 -22.199 1.00 47.78 434 ASP A C 1
ATOM 3545 O O . ASP A 1 434 ? -19.464 16.831 -22.251 1.00 47.78 434 ASP A O 1
ATOM 3549 N N . TYR A 1 435 ? -18.489 18.468 -21.067 1.00 41.72 435 TYR A N 1
ATOM 3550 C CA . TYR A 1 435 ? -18.382 17.710 -19.809 1.00 41.72 435 TYR A CA 1
ATOM 3551 C C . TYR A 1 435 ? -19.663 17.715 -18.951 1.00 41.72 435 TYR A C 1
ATOM 3553 O O . TYR A 1 435 ? -20.076 16.661 -18.473 1.00 41.72 435 TYR A O 1
ATOM 3561 N N . PHE A 1 436 ? -20.312 18.867 -18.736 1.00 41.59 436 PHE A N 1
ATOM 3562 C CA . PHE A 1 436 ? -21.518 18.978 -17.891 1.00 41.59 436 PHE A CA 1
ATOM 3563 C C . PHE A 1 436 ? -22.836 18.796 -18.655 1.00 41.59 436 PHE A C 1
ATOM 3565 O O . PHE A 1 436 ? -23.809 18.330 -18.069 1.00 41.59 436 PHE A O 1
ATOM 3572 N N . GLY A 1 437 ? -22.870 19.098 -19.955 1.00 43.06 437 GLY A N 1
ATOM 3573 C CA . GLY A 1 437 ? -24.044 18.931 -20.822 1.00 43.06 437 GLY A CA 1
ATOM 3574 C C . GLY A 1 437 ? -24.385 17.478 -21.167 1.00 43.06 437 GLY A C 1
ATOM 3575 O O . GLY A 1 437 ? -25.400 17.240 -21.816 1.00 43.06 437 GLY A O 1
ATOM 3576 N N . LYS A 1 438 ? -23.568 16.512 -20.720 1.00 42.72 438 LYS A N 1
ATOM 3577 C CA . LYS A 1 438 ? -23.999 15.118 -20.546 1.00 42.72 438 LYS A CA 1
ATOM 3578 C C . LYS A 1 438 ? -24.948 14.983 -19.351 1.00 42.72 438 LYS A C 1
ATOM 3580 O O . LYS A 1 438 ? -26.081 14.548 -19.521 1.00 42.72 438 LYS A O 1
ATOM 3585 N N . TYR A 1 439 ? -24.464 15.372 -18.170 1.00 40.88 439 TYR A N 1
ATOM 3586 C CA . TYR A 1 439 ? -25.023 14.970 -16.875 1.00 40.88 439 TYR A CA 1
ATOM 3587 C C . TYR A 1 439 ? -26.218 15.795 -16.400 1.00 40.88 439 TYR A C 1
ATOM 3589 O O . TYR A 1 439 ? -26.973 15.316 -15.559 1.00 40.88 439 TYR A O 1
ATOM 3597 N N . GLU A 1 440 ? -26.430 17.007 -16.922 1.00 45.84 440 GLU A N 1
ATOM 3598 C CA . GLU A 1 440 ? -27.605 17.810 -16.574 1.00 45.84 440 GLU A CA 1
ATOM 3599 C C . GLU A 1 440 ? -28.237 18.540 -17.773 1.00 45.84 440 GLU A C 1
ATOM 3601 O O . GLU A 1 440 ? -27.646 18.669 -18.845 1.00 45.84 440 GLU A O 1
ATOM 3606 N N . LYS A 1 441 ? -29.485 19.001 -17.595 1.00 40.47 441 LYS A N 1
ATOM 3607 C CA . LYS A 1 441 ? -30.368 19.464 -18.681 1.00 40.47 441 LYS A CA 1
ATOM 3608 C C . LYS A 1 441 ? -29.745 20.565 -19.566 1.00 40.47 441 LYS A C 1
ATOM 3610 O O . LYS A 1 441 ? -29.211 21.547 -19.039 1.00 40.47 441 LYS A O 1
ATOM 3615 N N . PRO A 1 442 ? -29.934 20.498 -20.902 1.00 42.81 442 PRO A N 1
ATOM 3616 C CA . PRO A 1 442 ? -29.557 21.576 -21.811 1.00 42.81 442 PRO A CA 1
ATOM 3617 C C . PRO A 1 442 ? -30.168 22.920 -21.398 1.00 42.81 442 PRO A C 1
ATOM 3619 O O . PRO A 1 442 ? -31.379 23.029 -21.208 1.00 42.81 442 PRO A O 1
ATOM 3622 N N . GLY A 1 443 ? -29.322 23.945 -21.290 1.00 50.00 443 GLY A N 1
ATOM 3623 C CA . GLY A 1 443 ? -29.705 25.291 -20.850 1.00 50.00 443 GLY A CA 1
ATOM 3624 C C . GLY A 1 443 ? -29.114 25.711 -19.502 1.00 50.00 443 GLY A C 1
ATOM 3625 O O . GLY A 1 443 ? -29.164 26.896 -19.190 1.00 50.00 443 GLY A O 1
ATOM 3626 N N . ILE A 1 444 ? -28.513 24.784 -18.748 1.00 50.53 444 ILE A N 1
ATOM 3627 C CA . ILE A 1 444 ? -27.822 25.102 -17.493 1.00 50.53 444 ILE A CA 1
ATOM 3628 C C . ILE A 1 444 ? -26.657 26.075 -17.702 1.00 50.53 444 ILE A C 1
ATOM 3630 O O . ILE A 1 444 ? -25.874 25.996 -18.656 1.00 50.53 444 ILE A O 1
ATOM 3634 N N . THR A 1 445 ? -26.579 27.017 -16.772 1.00 56.66 445 THR A N 1
ATOM 3635 C CA . THR A 1 445 ? -25.619 28.110 -16.689 1.00 56.66 445 THR A CA 1
ATOM 3636 C C . THR A 1 445 ? -24.673 27.888 -15.513 1.00 56.66 445 THR A C 1
ATOM 3638 O O . THR A 1 445 ? -24.952 27.100 -14.613 1.00 56.66 445 THR A O 1
ATOM 3641 N N . TYR A 1 446 ? -23.557 28.620 -15.467 1.00 59.97 446 TYR A N 1
ATOM 3642 C CA . TYR A 1 446 ? -22.662 28.546 -14.307 1.00 59.97 446 TYR A CA 1
ATOM 3643 C C . TYR A 1 446 ? -23.351 29.027 -13.007 1.00 59.97 446 TYR A C 1
ATOM 3645 O O . TYR A 1 446 ? -23.038 28.557 -11.915 1.00 59.97 446 TYR A O 1
ATOM 3653 N N . GLN A 1 447 ? -24.376 29.881 -13.137 1.00 59.72 447 GLN A N 1
ATOM 3654 C CA . GLN A 1 447 ? -25.237 30.326 -12.041 1.00 59.72 447 GLN A CA 1
ATOM 3655 C C . GLN A 1 447 ? -26.035 29.195 -11.377 1.00 59.72 447 GLN A C 1
ATOM 3657 O O . GLN A 1 447 ? -26.290 29.265 -10.177 1.00 59.72 447 GLN A O 1
ATOM 3662 N N . ASP A 1 448 ? -26.368 28.120 -12.090 1.00 66.06 448 ASP A N 1
ATOM 3663 C CA . ASP A 1 448 ? -27.097 26.995 -11.496 1.00 66.06 448 ASP A CA 1
ATOM 3664 C C . ASP A 1 448 ? -26.234 26.164 -10.530 1.00 66.06 448 ASP A C 1
ATOM 3666 O O . ASP A 1 448 ? -26.788 25.434 -9.709 1.00 66.06 448 ASP A O 1
ATOM 3670 N N . PHE A 1 449 ? -24.900 26.301 -10.579 1.00 68.56 449 PHE A N 1
ATOM 3671 C CA . PHE A 1 449 ? -23.991 25.747 -9.568 1.00 68.56 449 PHE A CA 1
ATOM 3672 C C . PHE A 1 449 ? -23.857 26.669 -8.352 1.00 68.56 449 PHE A C 1
ATOM 3674 O O . PHE A 1 449 ? -23.861 26.172 -7.228 1.00 68.56 449 PHE A O 1
ATOM 3681 N N . ALA A 1 450 ? -23.828 27.994 -8.548 1.00 70.44 450 ALA A N 1
ATOM 3682 C CA . ALA A 1 450 ? -23.905 28.951 -7.439 1.00 70.44 450 ALA A CA 1
ATOM 3683 C C . ALA A 1 450 ? -25.191 28.743 -6.622 1.00 70.44 450 ALA A C 1
ATOM 3685 O O . ALA A 1 450 ? -25.108 28.542 -5.416 1.00 70.44 450 ALA A O 1
ATOM 3686 N N . ASN A 1 451 ? -26.343 28.626 -7.293 1.00 66.75 451 ASN A N 1
ATOM 3687 C CA . ASN A 1 451 ? -27.650 28.323 -6.687 1.00 66.75 451 ASN A CA 1
ATOM 3688 C C . ASN A 1 451 ? -27.721 26.963 -5.946 1.00 66.75 451 ASN A C 1
ATOM 3690 O O . ASN A 1 451 ? -28.745 26.646 -5.343 1.00 66.75 451 ASN A O 1
ATOM 3694 N N . ARG A 1 452 ? -26.679 26.121 -6.027 1.00 70.31 452 ARG A N 1
ATOM 3695 C CA . ARG A 1 452 ? -26.565 24.825 -5.329 1.00 70.31 452 ARG A CA 1
ATOM 3696 C C . ARG A 1 452 ? -25.357 24.745 -4.396 1.00 70.31 452 ARG A C 1
ATOM 3698 O O . ARG A 1 452 ? -25.085 23.684 -3.839 1.00 70.31 452 ARG A O 1
ATOM 3705 N N . PHE A 1 453 ? -24.629 25.843 -4.208 1.00 75.00 453 PHE A N 1
ATOM 3706 C CA . PHE A 1 453 ? -23.476 25.906 -3.318 1.00 75.00 453 PHE A CA 1
ATOM 3707 C C . PHE A 1 453 ? -23.934 25.998 -1.853 1.00 75.00 453 PHE A C 1
ATOM 3709 O O . PHE A 1 453 ? -23.906 27.057 -1.230 1.00 75.00 453 PHE A O 1
ATOM 3716 N N . THR A 1 454 ? -24.408 24.879 -1.304 1.00 76.62 454 THR A N 1
ATOM 3717 C CA . THR A 1 454 ? -24.843 24.759 0.096 1.00 76.62 454 THR A CA 1
ATOM 3718 C C . THR A 1 454 ? -23.662 24.527 1.037 1.00 76.62 454 THR A C 1
ATOM 3720 O O . THR A 1 454 ? -22.692 23.870 0.665 1.00 76.62 454 THR A O 1
ATOM 3723 N N . THR A 1 455 ? -23.768 24.970 2.293 1.00 76.75 455 THR A N 1
ATOM 3724 C CA . THR A 1 455 ? -22.731 24.762 3.324 1.00 76.75 455 THR A CA 1
ATOM 3725 C C . THR A 1 455 ? -23.282 24.094 4.591 1.00 76.75 455 THR A C 1
ATOM 3727 O O . THR A 1 455 ? -22.930 24.447 5.715 1.00 76.75 455 THR A O 1
ATOM 3730 N N . GLU A 1 456 ? -24.145 23.091 4.405 1.00 75.00 456 GLU A N 1
ATOM 3731 C CA . GLU A 1 456 ? -24.870 22.369 5.468 1.00 75.00 456 GLU A CA 1
ATOM 3732 C C . GLU A 1 456 ? -23.951 21.725 6.530 1.00 75.00 456 GLU A C 1
ATOM 3734 O O . GLU A 1 456 ? -24.323 21.632 7.697 1.00 75.00 456 GLU A O 1
ATOM 3739 N N . PHE A 1 457 ? -22.717 21.358 6.158 1.00 70.81 457 PHE A N 1
ATOM 3740 C CA . PHE A 1 457 ? -21.704 20.788 7.064 1.00 70.81 457 PHE A CA 1
ATOM 3741 C C . PHE A 1 457 ? -20.532 21.739 7.383 1.00 70.81 457 PHE A C 1
ATOM 3743 O O . PHE A 1 457 ? -19.510 21.313 7.924 1.00 70.81 457 PHE A O 1
ATOM 3750 N N . PHE A 1 458 ? -20.649 23.030 7.055 1.00 85.69 458 PHE A N 1
ATOM 3751 C CA . PHE A 1 458 ? -19.610 24.024 7.341 1.00 85.69 458 PHE A CA 1
ATOM 3752 C C . PHE A 1 458 ? -19.725 24.568 8.771 1.00 85.69 458 PHE A C 1
ATOM 3754 O O . PHE A 1 458 ? -20.508 25.485 9.046 1.00 85.69 458 PHE A O 1
ATOM 3761 N N . ASP A 1 459 ? -18.903 24.010 9.662 1.00 90.19 459 ASP A N 1
ATOM 3762 C CA . ASP A 1 459 ? -18.622 24.557 10.991 1.00 90.19 459 ASP A CA 1
ATOM 3763 C C . ASP A 1 459 ? -17.241 25.248 11.006 1.00 90.19 459 ASP A C 1
ATOM 3765 O O . ASP A 1 459 ? -16.206 24.566 11.029 1.00 90.19 459 ASP A O 1
ATOM 3769 N N . PRO A 1 460 ? -17.192 26.593 11.038 1.00 92.38 460 PRO A N 1
ATOM 3770 C CA . PRO A 1 460 ? -15.937 27.338 11.057 1.00 92.38 460 PRO A CA 1
ATOM 3771 C C . PRO A 1 460 ? -15.130 27.124 12.351 1.00 92.38 460 PRO A C 1
ATOM 3773 O O . PRO A 1 460 ? -13.903 27.227 12.315 1.00 92.38 460 PRO A O 1
ATOM 3776 N N . ASN A 1 461 ? -15.769 26.803 13.488 1.00 91.69 461 ASN A N 1
ATOM 3777 C CA . ASN A 1 461 ? -15.070 26.555 14.756 1.00 91.69 461 ASN A CA 1
ATOM 3778 C C . ASN A 1 461 ? -14.291 25.246 14.676 1.00 91.69 461 ASN A C 1
ATOM 3780 O O . ASN A 1 461 ? -13.086 25.247 14.920 1.00 91.69 461 ASN A O 1
ATOM 3784 N N . LYS A 1 462 ? -14.947 24.161 14.249 1.00 88.19 462 LYS A N 1
ATOM 3785 C CA . LYS A 1 462 ? -14.309 22.850 14.070 1.00 88.19 462 LYS A CA 1
ATOM 3786 C C . LYS A 1 462 ? -13.174 22.899 13.044 1.00 88.19 462 LYS A C 1
ATOM 3788 O O . LYS A 1 462 ? -12.125 22.296 13.262 1.00 88.19 462 LYS A O 1
ATOM 3793 N N . TRP A 1 463 ? -13.330 23.672 11.964 1.00 93.56 463 TRP A N 1
ATOM 3794 C CA . TRP A 1 463 ? -12.243 23.928 11.008 1.00 93.56 463 TRP A CA 1
ATOM 3795 C C . TRP A 1 463 ? -11.065 24.656 11.674 1.00 93.56 463 TRP A C 1
ATOM 3797 O O . TRP A 1 463 ? -9.924 24.207 11.565 1.00 93.56 463 TRP A O 1
ATOM 3807 N N . ALA A 1 464 ? -11.319 25.737 12.418 1.00 92.31 464 ALA A N 1
ATOM 3808 C CA . ALA A 1 464 ? -10.279 26.469 13.142 1.00 92.31 464 ALA A CA 1
ATOM 3809 C C . ALA A 1 464 ? -9.582 25.623 14.230 1.00 92.31 464 ALA A C 1
ATOM 3811 O O . ALA A 1 464 ? -8.380 25.771 14.446 1.00 92.31 464 ALA A O 1
ATOM 3812 N N . GLU A 1 465 ? -10.304 24.716 14.890 1.00 89.44 465 GLU A N 1
ATOM 3813 C CA . GLU A 1 465 ? -9.767 23.775 15.882 1.00 89.44 465 GLU A CA 1
ATOM 3814 C C . GLU A 1 465 ? -8.832 22.745 15.243 1.00 89.44 465 GLU A C 1
ATOM 3816 O O . GLU A 1 465 ? -7.721 22.548 15.735 1.00 89.44 465 GLU A O 1
ATOM 3821 N N . ILE A 1 466 ? -9.213 22.162 14.102 1.00 90.56 466 ILE A N 1
ATOM 3822 C CA . ILE A 1 466 ? -8.348 21.264 13.317 1.00 90.56 466 ILE A CA 1
ATOM 3823 C C . ILE A 1 466 ? -7.090 22.008 12.837 1.00 90.56 466 ILE A C 1
ATOM 3825 O O . ILE A 1 466 ? -5.973 21.498 12.956 1.00 90.56 466 ILE A O 1
ATOM 3829 N N . LEU A 1 467 ? -7.246 23.246 12.357 1.00 83.88 467 LEU A N 1
ATOM 3830 C CA . LEU A 1 467 ? -6.129 24.104 11.952 1.00 83.88 467 LEU A CA 1
ATOM 3831 C C . LEU A 1 467 ? -5.200 24.447 13.127 1.00 83.88 467 LEU A C 1
ATOM 3833 O O . LEU A 1 467 ? -3.986 24.508 12.948 1.00 83.88 467 LEU A O 1
ATOM 3837 N N . LYS A 1 468 ? -5.734 24.614 14.342 1.00 85.06 468 LYS A N 1
ATOM 3838 C CA . LYS A 1 468 ? -4.924 24.823 15.550 1.00 85.06 468 LYS A CA 1
ATOM 3839 C C . LYS A 1 468 ? -4.196 23.545 15.971 1.00 85.06 468 LYS A C 1
ATOM 3841 O O . LYS A 1 468 ? -3.011 23.599 16.304 1.00 85.06 468 LYS A O 1
ATOM 3846 N N . ALA A 1 469 ? -4.886 22.405 15.925 1.00 75.75 469 ALA A N 1
ATOM 3847 C CA . ALA A 1 469 ? -4.373 21.093 16.311 1.00 75.75 469 ALA A CA 1
ATOM 3848 C C . ALA A 1 469 ? -3.282 20.559 15.364 1.00 75.75 469 ALA A C 1
ATOM 3850 O O . ALA A 1 469 ? -2.390 19.842 15.814 1.00 75.75 469 ALA A O 1
ATOM 3851 N N . SER A 1 470 ? -3.290 20.950 14.083 1.00 74.75 470 SER A N 1
ATOM 3852 C CA . SER A 1 470 ? -2.200 20.646 13.137 1.00 74.75 470 SER A CA 1
ATOM 3853 C C . SER A 1 470 ? -0.897 21.409 13.427 1.00 74.75 470 SER A C 1
ATOM 3855 O O . SER A 1 470 ? 0.132 21.150 12.805 1.00 74.75 470 SER A O 1
ATOM 3857 N N . GLY A 1 471 ? -0.919 22.357 14.372 1.00 76.69 471 GLY A N 1
ATOM 3858 C CA . GLY A 1 471 ? 0.230 23.178 14.745 1.00 76.69 471 GLY A CA 1
ATOM 3859 C C . GLY A 1 471 ? 0.459 24.397 13.848 1.00 76.69 471 GLY A C 1
ATOM 3860 O O . GLY A 1 471 ? 1.386 25.170 14.135 1.00 76.69 471 GLY A O 1
ATOM 3861 N N . ALA A 1 472 ? -0.382 24.608 12.826 1.00 71.44 472 ALA A N 1
ATOM 3862 C CA . ALA A 1 472 ? -0.324 25.764 11.935 1.00 71.44 472 ALA A CA 1
ATOM 3863 C C . ALA A 1 472 ? -0.355 27.100 12.705 1.00 71.44 472 ALA A C 1
ATOM 3865 O O . ALA A 1 472 ? -0.789 27.181 13.858 1.00 71.44 472 ALA A O 1
ATOM 3866 N N . LYS A 1 473 ? 0.157 28.162 12.071 1.00 81.75 473 LYS A N 1
ATOM 3867 C CA . LYS A 1 473 ? 0.195 29.531 12.632 1.00 81.75 473 LYS A CA 1
ATOM 3868 C C . LYS A 1 473 ? -0.698 30.510 11.874 1.00 81.75 473 LYS A C 1
ATOM 3870 O O . LYS A 1 473 ? -1.109 31.523 12.436 1.00 81.75 473 LYS A O 1
ATOM 3875 N N . TYR A 1 474 ? -1.019 30.178 10.628 1.00 84.88 474 TYR A N 1
ATOM 3876 C CA . TYR A 1 474 ? -1.950 30.898 9.778 1.00 84.88 474 TYR A CA 1
ATOM 3877 C C . TYR A 1 474 ? -2.759 29.912 8.927 1.00 84.88 474 TYR A C 1
ATOM 3879 O O . TYR A 1 474 ? -2.367 28.753 8.776 1.00 84.88 474 TYR A O 1
ATOM 3887 N N . PHE A 1 475 ? -3.864 30.383 8.357 1.00 85.94 475 PHE A N 1
ATOM 3888 C CA . PHE A 1 475 ? -4.648 29.681 7.339 1.00 85.94 475 PHE A CA 1
ATOM 3889 C C . PHE A 1 475 ? -5.013 30.653 6.214 1.00 85.94 475 PHE A C 1
ATOM 3891 O O . PHE A 1 475 ? -5.234 31.825 6.499 1.00 85.94 475 PHE A O 1
ATOM 3898 N N . VAL A 1 476 ? -5.081 30.189 4.962 1.00 91.50 476 VAL A N 1
ATOM 3899 C CA . VAL A 1 476 ? -5.419 31.022 3.795 1.00 91.50 476 VAL A CA 1
ATOM 3900 C C . VAL A 1 476 ? -6.686 30.483 3.132 1.00 91.50 476 VAL A C 1
ATOM 3902 O O . VAL A 1 476 ? -6.674 29.375 2.600 1.00 91.50 476 VAL A O 1
ATOM 3905 N N . LEU A 1 477 ? -7.773 31.259 3.159 1.00 95.00 477 LEU A N 1
ATOM 3906 C CA . LEU A 1 477 ? -9.050 30.901 2.530 1.00 95.00 477 LEU A CA 1
ATOM 3907 C C . LEU A 1 477 ? -9.127 31.428 1.092 1.00 95.00 477 LEU A C 1
ATOM 3909 O O . LEU A 1 477 ? -8.947 32.624 0.878 1.00 95.00 477 LEU A O 1
ATOM 3913 N N . THR A 1 478 ? -9.493 30.589 0.122 1.00 94.44 478 THR A N 1
ATOM 3914 C CA . THR A 1 478 ? -9.916 31.036 -1.219 1.00 94.44 478 THR A CA 1
ATOM 3915 C C . THR A 1 478 ? -11.214 31.835 -1.111 1.00 94.44 478 THR A C 1
ATOM 3917 O O . THR A 1 478 ? -12.283 31.263 -0.947 1.00 94.44 478 THR A O 1
ATOM 3920 N N . THR A 1 479 ? -11.123 33.164 -1.172 1.00 94.56 479 THR A N 1
ATOM 3921 C CA . THR A 1 479 ? -12.277 34.075 -1.027 1.00 94.56 479 THR A CA 1
ATOM 3922 C C . THR A 1 479 ? -13.011 34.337 -2.339 1.00 94.56 479 THR A C 1
ATOM 3924 O O . THR A 1 479 ? -14.214 34.590 -2.320 1.00 94.56 479 THR A O 1
ATOM 3927 N N . LYS A 1 480 ? -12.278 34.278 -3.456 1.00 92.06 480 LYS A N 1
ATOM 3928 C CA . LYS A 1 480 ? -12.748 34.350 -4.844 1.00 92.06 480 LYS A CA 1
ATOM 3929 C C . LYS A 1 480 ? -11.698 33.679 -5.730 1.00 92.06 480 LYS A C 1
ATOM 3931 O O . LYS A 1 480 ? -10.500 33.894 -5.508 1.00 92.06 480 LYS A O 1
AT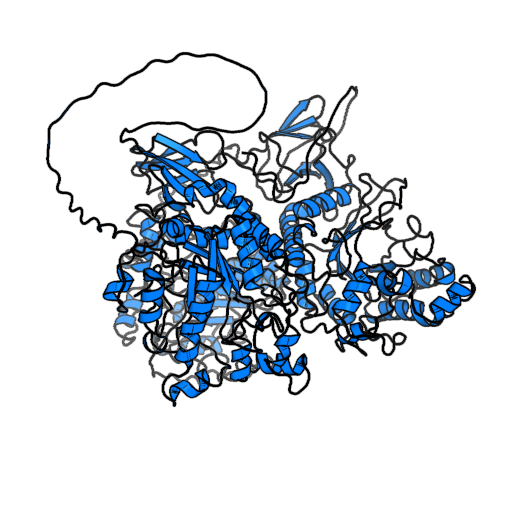OM 3936 N N . HIS A 1 481 ? -12.110 32.897 -6.718 1.00 90.25 481 HIS A N 1
ATOM 3937 C CA . HIS A 1 481 ? -11.219 32.274 -7.696 1.00 90.25 481 HIS A CA 1
ATOM 3938 C C . HIS A 1 481 ? -11.571 32.789 -9.114 1.00 90.25 481 HIS A C 1
ATOM 3940 O O . HIS A 1 481 ? -12.278 33.791 -9.249 1.00 90.25 481 HIS A O 1
ATOM 3946 N N . HIS A 1 482 ? -10.979 32.229 -10.175 1.00 87.69 482 HIS A N 1
ATOM 3947 C CA . HIS A 1 482 ? -10.993 32.818 -11.527 1.00 87.69 482 HIS A CA 1
ATOM 3948 C C . HIS A 1 482 ? -12.387 32.932 -12.187 1.00 87.69 482 HIS A C 1
ATOM 3950 O O . HIS A 1 482 ? -12.545 33.597 -13.210 1.00 87.69 482 HIS A O 1
ATOM 3956 N N . GLU A 1 483 ? -13.408 32.292 -11.620 1.00 81.25 483 GLU A N 1
ATOM 3957 C CA . GLU A 1 483 ? -14.826 32.416 -11.985 1.00 81.25 483 GLU A CA 1
ATOM 3958 C C . GLU A 1 483 ? -15.542 33.637 -11.373 1.00 81.25 483 GLU A C 1
ATOM 3960 O O . GLU A 1 483 ? -16.699 33.899 -11.706 1.00 81.25 483 GLU A O 1
ATOM 3965 N N . GLY A 1 484 ? -14.879 34.376 -10.478 1.00 84.62 484 GLY A N 1
ATOM 3966 C CA . GLY A 1 484 ? -15.376 35.623 -9.892 1.00 84.62 484 GLY A CA 1
ATOM 3967 C C . GLY A 1 484 ? -16.382 35.485 -8.744 1.00 84.62 484 GLY A C 1
ATOM 3968 O O . GLY A 1 484 ? -16.874 36.503 -8.266 1.00 84.62 484 GLY A O 1
ATOM 3969 N N . PHE A 1 485 ? -16.705 34.272 -8.284 1.00 88.50 485 PHE A N 1
ATOM 3970 C CA . PHE A 1 485 ? -17.719 34.067 -7.242 1.00 88.50 485 PHE A CA 1
ATOM 3971 C C . PHE A 1 485 ? -17.144 34.346 -5.848 1.00 88.50 485 PHE A C 1
ATOM 3973 O O . PHE A 1 485 ? -16.239 33.639 -5.397 1.00 88.50 485 PHE A O 1
ATOM 3980 N N . THR A 1 486 ? -17.642 35.369 -5.145 1.00 92.25 486 THR A N 1
ATOM 3981 C CA . THR A 1 486 ? -17.124 35.713 -3.809 1.00 92.25 486 THR A CA 1
ATOM 3982 C C . THR A 1 486 ? -17.805 34.897 -2.710 1.00 92.25 486 THR A C 1
ATOM 3984 O O . THR A 1 486 ? -19.031 34.816 -2.640 1.00 92.25 486 THR A O 1
ATOM 3987 N N . LEU A 1 487 ? -17.031 34.344 -1.771 1.00 95.12 487 LEU A N 1
ATOM 3988 C CA . LEU A 1 487 ? -17.557 33.613 -0.602 1.00 95.12 487 LEU A CA 1
ATOM 3989 C C . LEU A 1 487 ? -18.130 34.526 0.509 1.00 95.12 487 LEU A C 1
ATOM 3991 O O . LEU A 1 487 ? -18.365 34.079 1.632 1.00 95.12 487 LEU A O 1
ATOM 3995 N N . TRP A 1 488 ? -18.341 35.805 0.192 1.00 93.75 488 TRP A N 1
ATOM 3996 C CA . TRP A 1 488 ? -18.870 36.851 1.066 1.00 93.75 488 TRP A CA 1
ATOM 3997 C C . TRP A 1 488 ? -19.700 37.867 0.250 1.00 93.75 488 TRP A C 1
ATOM 3999 O O . TRP A 1 488 ? -19.508 37.946 -0.972 1.00 93.75 488 TRP A O 1
ATOM 4009 N N . PRO A 1 489 ? -20.593 38.662 0.876 1.00 89.56 489 PRO A N 1
ATOM 4010 C CA . PRO A 1 489 ? -21.439 39.651 0.194 1.00 89.56 489 PRO A CA 1
ATOM 4011 C C . PRO A 1 489 ? -20.656 40.901 -0.255 1.00 89.56 489 PRO A C 1
ATOM 4013 O O . PRO A 1 489 ? -20.792 41.978 0.323 1.00 89.56 489 PRO A O 1
ATOM 4016 N N . SER A 1 490 ? -19.825 40.774 -1.292 1.00 89.62 490 SER A N 1
ATOM 4017 C CA . SER A 1 490 ? -19.106 41.917 -1.868 1.00 89.62 490 SER A CA 1
ATOM 4018 C C . SER A 1 490 ? -20.028 42.830 -2.677 1.00 89.62 490 SER A C 1
ATOM 4020 O O . SER A 1 490 ? -20.758 42.348 -3.549 1.00 89.62 490 SER A O 1
ATOM 4022 N N . ASN A 1 491 ? -19.920 44.153 -2.503 1.00 82.38 491 ASN A N 1
ATOM 4023 C CA . ASN A 1 491 ? -20.633 45.117 -3.353 1.00 82.38 491 ASN A CA 1
ATOM 4024 C C . ASN A 1 491 ? -20.150 45.091 -4.819 1.00 82.38 491 ASN A C 1
ATOM 4026 O O . ASN A 1 491 ? -20.891 45.486 -5.720 1.00 82.38 491 ASN A O 1
ATOM 4030 N N . TYR A 1 492 ? -18.940 44.582 -5.070 1.00 84.25 492 TYR A N 1
ATOM 4031 C CA . TYR A 1 492 ? -18.314 44.488 -6.393 1.00 84.25 492 TYR A CA 1
ATOM 4032 C C . TYR A 1 492 ? -18.539 43.124 -7.076 1.00 84.25 492 TYR A C 1
ATOM 4034 O O . TYR A 1 492 ? -18.307 42.984 -8.278 1.00 84.25 492 TYR A O 1
ATOM 4042 N N . SER A 1 493 ? -19.112 42.146 -6.363 1.00 81.44 493 SER A N 1
ATOM 4043 C CA . SER A 1 493 ? -19.630 40.902 -6.962 1.00 81.44 493 SER A CA 1
ATOM 4044 C C . SER A 1 493 ? -20.880 41.115 -7.831 1.00 81.44 493 SER A C 1
ATOM 4046 O O . SER A 1 493 ? -21.256 40.234 -8.600 1.00 81.44 493 SER A O 1
ATOM 4048 N N . TRP A 1 494 ? -21.575 42.251 -7.684 1.00 77.06 494 TRP A N 1
ATOM 4049 C CA . TRP A 1 494 ? -22.877 42.530 -8.312 1.00 77.06 494 TRP A CA 1
ATOM 4050 C C . TRP A 1 494 ? -23.961 41.459 -8.055 1.00 77.06 494 TRP A C 1
ATOM 4052 O O . TRP A 1 494 ? -24.854 41.266 -8.879 1.00 77.06 494 TRP A O 1
ATOM 4062 N N . GLY A 1 495 ? -23.894 40.775 -6.906 1.00 74.50 495 GLY A N 1
ATOM 4063 C CA . GLY A 1 495 ? -24.792 39.673 -6.532 1.00 74.50 495 GLY A CA 1
ATOM 4064 C C . GLY A 1 495 ? -24.272 38.280 -6.908 1.00 74.50 495 GLY A C 1
ATOM 4065 O O . GLY A 1 495 ? -24.927 37.283 -6.622 1.00 74.50 495 GLY A O 1
ATOM 4066 N N . TRP A 1 496 ? -23.090 38.180 -7.521 1.00 84.06 496 TRP A N 1
ATOM 4067 C CA . TRP A 1 496 ? -22.430 36.915 -7.849 1.00 84.06 496 TRP A CA 1
ATOM 4068 C C . TRP A 1 496 ? -21.642 36.363 -6.645 1.00 84.06 496 TRP A C 1
ATOM 4070 O O . TRP A 1 496 ? -20.411 36.314 -6.648 1.00 84.06 496 TRP A O 1
ATOM 4080 N N . ASN A 1 497 ? -22.352 36.014 -5.567 1.00 89.25 497 ASN A N 1
ATOM 4081 C CA . ASN A 1 497 ? -21.719 35.646 -4.298 1.00 89.25 497 ASN A CA 1
ATOM 4082 C C . ASN A 1 497 ? -22.493 34.620 -3.447 1.00 89.25 497 ASN A C 1
ATOM 4084 O O . ASN A 1 497 ? -23.681 34.353 -3.654 1.00 89.25 497 ASN A O 1
ATOM 4088 N N . ALA A 1 498 ? -21.806 34.060 -2.447 1.00 88.50 498 ALA A N 1
ATOM 4089 C CA . ALA A 1 498 ? -22.327 33.022 -1.557 1.00 88.50 498 ALA A CA 1
ATOM 4090 C C . ALA A 1 498 ? -23.445 33.482 -0.600 1.00 88.50 498 ALA A C 1
ATOM 4092 O O . ALA A 1 498 ? -24.118 32.631 -0.021 1.00 88.50 498 ALA A O 1
ATOM 4093 N N . MET A 1 499 ? -23.674 34.790 -0.443 1.00 86.00 499 MET A N 1
ATOM 4094 C CA . MET A 1 499 ? -24.766 35.340 0.364 1.00 86.00 499 MET A CA 1
ATOM 4095 C C . MET A 1 499 ? -26.041 35.563 -0.467 1.00 86.00 499 MET A C 1
ATOM 4097 O O . MET A 1 499 ? -27.128 35.208 -0.019 1.00 86.00 499 MET A O 1
ATOM 4101 N N . ASP A 1 500 ? -25.919 36.126 -1.673 1.00 80.69 500 ASP A N 1
ATOM 4102 C CA . ASP A 1 500 ? -27.054 36.446 -2.552 1.00 80.69 500 ASP A CA 1
ATOM 4103 C C . ASP A 1 500 ? -27.540 35.231 -3.378 1.00 80.69 500 ASP A C 1
ATOM 4105 O O . ASP A 1 500 ? -28.732 35.144 -3.665 1.00 80.69 500 ASP A O 1
ATOM 4109 N N . LEU A 1 501 ? -26.656 34.284 -3.740 1.00 74.94 501 LEU A N 1
ATOM 4110 C CA . LEU A 1 501 ? -26.993 33.110 -4.576 1.00 74.94 501 LEU A CA 1
ATOM 4111 C C . LEU A 1 501 ? -26.613 31.748 -3.978 1.00 74.94 501 LEU A C 1
ATOM 4113 O O . LEU A 1 501 ? -27.258 30.755 -4.296 1.00 74.94 501 LEU A O 1
ATOM 4117 N N . GLY A 1 502 ? -25.539 31.686 -3.185 1.00 79.56 502 GLY A N 1
ATOM 4118 C CA . GLY A 1 502 ? -25.025 30.433 -2.619 1.00 79.56 502 GLY A CA 1
ATOM 4119 C C . GLY A 1 502 ? -25.672 30.045 -1.292 1.00 79.56 502 GLY A C 1
ATOM 4120 O O . GLY A 1 502 ? -26.883 30.085 -1.124 1.00 79.56 502 GLY A O 1
ATOM 4121 N N . SER A 1 503 ? -24.848 29.683 -0.310 1.00 81.00 503 SER A N 1
ATOM 4122 C CA . SER A 1 503 ? -25.295 29.181 0.993 1.00 81.00 503 SER A CA 1
ATOM 4123 C C . SER A 1 503 ? -25.994 30.189 1.916 1.00 81.00 503 SER A C 1
ATOM 4125 O O . SER A 1 503 ? -26.234 29.867 3.077 1.00 81.00 503 SER A O 1
ATOM 4127 N N . HIS A 1 504 ? -26.257 31.410 1.447 1.00 86.94 504 HIS A N 1
ATOM 4128 C CA . HIS A 1 504 ? -26.830 32.519 2.213 1.00 86.94 504 HIS A CA 1
ATOM 4129 C C . HIS A 1 504 ? -26.081 32.800 3.534 1.00 86.94 504 HIS A C 1
ATOM 4131 O O . HIS A 1 504 ? -26.689 33.051 4.575 1.00 86.94 504 HIS A O 1
ATOM 4137 N N . ARG A 1 505 ? -24.740 32.734 3.478 1.00 89.12 505 ARG A N 1
ATOM 4138 C CA . ARG A 1 505 ? -23.803 32.908 4.607 1.00 89.12 505 ARG A CA 1
ATOM 4139 C C . ARG A 1 505 ? -22.552 33.679 4.178 1.00 89.12 505 ARG A C 1
ATOM 4141 O O . ARG A 1 505 ? -22.097 33.537 3.044 1.00 89.12 505 ARG A O 1
ATOM 4148 N N . ASP A 1 506 ? -21.967 34.436 5.106 1.00 93.75 506 ASP A N 1
ATOM 4149 C CA . ASP A 1 506 ? -20.644 35.059 4.952 1.00 93.75 506 ASP A CA 1
ATOM 4150 C C . ASP A 1 506 ? -19.557 34.105 5.468 1.00 93.75 506 ASP A C 1
ATOM 4152 O O . ASP A 1 506 ? -19.150 34.141 6.632 1.00 93.75 506 ASP A O 1
ATOM 4156 N N . LEU A 1 507 ? -19.085 33.230 4.582 1.00 95.25 507 LEU A N 1
ATOM 4157 C CA . LEU A 1 507 ? -18.137 32.169 4.924 1.00 95.25 507 LEU A CA 1
ATOM 4158 C C . LEU A 1 507 ? -16.748 32.729 5.278 1.00 95.25 507 LEU A C 1
ATOM 4160 O O . LEU A 1 507 ? -16.012 32.118 6.058 1.00 95.25 507 LEU A O 1
ATOM 4164 N N . VAL A 1 508 ? -16.396 33.902 4.736 1.00 96.25 508 VAL A N 1
ATOM 4165 C CA . VAL A 1 508 ? -15.132 34.600 5.022 1.00 96.25 508 VAL A CA 1
ATOM 4166 C C . VAL A 1 508 ? -15.181 35.228 6.417 1.00 96.25 508 VAL A C 1
ATOM 4168 O O . VAL A 1 508 ? -14.251 35.049 7.209 1.00 96.25 508 VAL A O 1
ATOM 4171 N N . GLY A 1 509 ? -16.279 35.901 6.765 1.00 95.31 509 GLY A N 1
ATOM 4172 C CA . GLY A 1 509 ? -16.526 36.450 8.100 1.00 95.31 509 GLY A CA 1
ATOM 4173 C C . GLY A 1 509 ? -16.573 35.373 9.180 1.00 95.31 509 GLY A C 1
ATOM 4174 O O . GLY A 1 509 ? -15.853 35.455 10.180 1.00 95.31 509 GLY A O 1
ATOM 4175 N N . GLU A 1 510 ? -17.360 34.322 8.949 1.00 96.00 510 GLU A N 1
ATOM 4176 C CA . GLU A 1 510 ? -17.488 33.182 9.856 1.00 96.00 510 GLU A CA 1
ATOM 4177 C C . GLU A 1 510 ? -16.143 32.484 10.127 1.00 96.00 510 GLU A C 1
ATOM 4179 O O . GLU A 1 510 ? -15.751 32.329 11.291 1.00 96.00 510 GLU A O 1
ATOM 4184 N N . LEU A 1 511 ? -15.387 32.114 9.082 1.00 94.75 511 LEU A N 1
ATOM 4185 C CA . LEU A 1 511 ? -14.111 31.417 9.270 1.00 94.75 511 LEU A CA 1
ATOM 4186 C C . LEU A 1 511 ? -13.020 32.328 9.835 1.00 94.75 511 LEU A C 1
ATOM 4188 O O . LEU A 1 511 ? -12.278 31.900 10.717 1.00 94.75 511 LEU A O 1
ATOM 4192 N N . SER A 1 512 ? -12.930 33.585 9.391 1.00 95.44 512 SER A N 1
ATOM 4193 C CA . SER A 1 512 ? -11.925 34.523 9.914 1.00 95.44 512 SER A CA 1
ATOM 4194 C C . SER A 1 512 ? -12.129 34.833 11.400 1.00 95.44 512 SER A C 1
ATOM 4196 O O . SER A 1 512 ? -11.152 34.983 12.139 1.00 95.44 512 SER A O 1
ATOM 4198 N N . THR A 1 513 ? -13.380 34.838 11.871 1.00 95.81 513 THR A N 1
ATOM 4199 C CA . THR A 1 513 ? -13.715 34.958 13.297 1.00 95.81 513 THR A CA 1
ATOM 4200 C C . THR A 1 513 ? -13.262 33.720 14.078 1.00 95.81 513 THR A C 1
ATOM 4202 O O . THR A 1 513 ? -12.608 33.849 15.116 1.00 95.81 513 THR A O 1
ATOM 4205 N N . ALA A 1 514 ? -13.550 32.514 13.578 1.00 95.62 514 ALA A N 1
ATOM 4206 C CA . ALA A 1 514 ? -13.172 31.265 14.240 1.00 95.62 514 ALA A CA 1
ATOM 4207 C C . ALA A 1 514 ? -11.648 31.024 14.274 1.00 95.62 514 ALA A C 1
ATOM 4209 O O . ALA A 1 514 ? -11.100 30.665 15.318 1.00 95.62 514 ALA A O 1
ATOM 4210 N N . VAL A 1 515 ? -10.944 31.283 13.167 1.00 92.56 515 VAL A N 1
ATOM 4211 C CA . VAL A 1 515 ? -9.476 31.182 13.060 1.00 92.56 515 VAL A CA 1
ATOM 4212 C C . VAL A 1 515 ? -8.797 32.125 14.063 1.00 92.56 515 VAL A C 1
ATOM 4214 O O . VAL A 1 515 ? -7.919 31.696 14.816 1.00 92.56 515 VAL A O 1
ATOM 4217 N N . ARG A 1 516 ? -9.266 33.375 14.183 1.00 92.38 516 ARG A N 1
ATOM 4218 C CA . ARG A 1 516 ? -8.733 34.332 15.172 1.00 92.38 516 ARG A CA 1
ATOM 4219 C C . ARG A 1 516 ? -9.085 33.978 16.614 1.00 92.38 516 ARG A C 1
ATOM 4221 O O . ARG A 1 516 ? -8.231 34.123 17.485 1.00 92.38 516 ARG A O 1
ATOM 4228 N N . LYS A 1 517 ? -10.284 33.444 16.875 1.00 93.62 517 LYS A N 1
ATOM 4229 C CA . LYS A 1 517 ? -10.684 32.904 18.191 1.00 93.62 517 LYS A CA 1
ATOM 4230 C C . LYS A 1 517 ? -9.741 31.789 18.666 1.00 93.62 517 LYS A C 1
ATOM 4232 O O . LYS A 1 517 ? -9.471 31.698 19.858 1.00 93.62 517 LYS A O 1
ATOM 4237 N N . GLN A 1 518 ? -9.186 30.998 17.745 1.00 91.56 518 GLN A N 1
ATOM 4238 C CA . GLN A 1 518 ? -8.159 29.992 18.041 1.00 91.56 518 GLN A CA 1
ATOM 4239 C C . GLN A 1 518 ? -6.728 30.559 18.123 1.00 91.56 518 GLN A C 1
ATOM 4241 O O . GLN A 1 518 ? -5.773 29.801 18.299 1.00 91.56 518 GLN A O 1
ATOM 4246 N N . GLY A 1 519 ? -6.522 31.875 18.015 1.00 89.12 519 GLY A N 1
ATOM 4247 C CA . GLY A 1 519 ? -5.191 32.489 18.037 1.00 89.12 519 GLY A CA 1
ATOM 4248 C C . GLY A 1 519 ? -4.319 32.024 16.867 1.00 89.12 519 GLY A C 1
ATOM 4249 O O . GLY A 1 519 ? -3.192 31.564 17.076 1.00 89.12 519 GLY A O 1
ATOM 4250 N N . LEU A 1 520 ? -4.886 32.063 15.662 1.00 87.31 520 LEU A N 1
ATOM 4251 C CA . LEU A 1 520 ? -4.220 31.863 14.376 1.00 87.31 520 LEU A CA 1
ATOM 4252 C C . LEU A 1 520 ? -4.374 33.139 13.538 1.00 87.31 520 LEU A C 1
ATOM 4254 O O . LEU A 1 520 ? -5.394 33.824 13.635 1.00 87.31 520 LEU A O 1
ATOM 4258 N N . ARG A 1 521 ? -3.390 33.431 12.685 1.00 89.69 521 ARG A N 1
ATOM 4259 C CA . ARG A 1 521 ? -3.500 34.497 11.679 1.00 89.69 521 ARG A CA 1
ATOM 4260 C C . ARG A 1 521 ? -4.424 34.057 10.534 1.00 89.69 521 ARG A C 1
ATOM 4262 O O . ARG A 1 521 ? -4.359 32.907 10.096 1.00 89.69 521 ARG A O 1
ATOM 4269 N N . PHE A 1 522 ? -5.277 34.946 10.036 1.00 94.25 522 PHE A N 1
ATOM 4270 C CA . PHE A 1 522 ? -6.210 34.645 8.949 1.00 94.25 522 PHE A CA 1
ATOM 4271 C C . PHE A 1 522 ? -5.786 35.347 7.660 1.00 94.25 522 PHE A C 1
ATOM 4273 O O . PHE A 1 522 ? -5.726 36.571 7.598 1.00 94.25 522 PHE A O 1
ATOM 4280 N N . GLY A 1 523 ? -5.524 34.565 6.619 1.00 93.69 523 GLY A N 1
ATOM 4281 C CA . GLY A 1 523 ? -5.197 35.045 5.288 1.00 93.69 523 GLY A CA 1
ATOM 4282 C C . GLY A 1 523 ? -6.274 34.740 4.253 1.00 93.69 523 GLY A C 1
ATOM 4283 O O . GLY A 1 523 ? -7.125 33.866 4.432 1.00 93.69 523 GLY A O 1
ATOM 4284 N N . THR A 1 524 ? -6.191 35.438 3.129 1.00 94.88 524 THR A N 1
ATOM 4285 C CA . THR A 1 524 ? -7.090 35.293 1.985 1.00 94.88 524 THR A CA 1
ATOM 4286 C C . THR A 1 524 ? -6.290 34.999 0.721 1.00 94.88 524 THR A C 1
ATOM 4288 O O . THR A 1 524 ? -5.299 35.662 0.434 1.00 94.88 524 THR A O 1
ATOM 4291 N N . TYR A 1 525 ? -6.717 34.004 -0.053 1.00 93.94 525 TYR A N 1
ATOM 4292 C CA . TYR A 1 525 ? -6.409 33.921 -1.476 1.00 93.94 525 TYR A CA 1
ATOM 4293 C C . TYR A 1 525 ? -7.528 34.639 -2.231 1.00 93.94 525 TYR A C 1
ATOM 4295 O O . TYR A 1 525 ? -8.711 34.485 -1.894 1.00 93.94 525 TYR A O 1
ATOM 4303 N N . HIS A 1 526 ? -7.170 35.430 -3.235 1.00 91.88 526 HIS A N 1
ATOM 4304 C CA . HIS A 1 526 ? -8.129 36.142 -4.066 1.00 91.88 526 HIS A CA 1
ATOM 4305 C C . HIS A 1 526 ? -7.603 36.278 -5.497 1.00 91.88 526 HIS A C 1
ATOM 4307 O O . HIS A 1 526 ? -6.563 36.896 -5.732 1.00 91.88 526 HIS A O 1
ATOM 4313 N N . SER A 1 527 ? -8.327 35.716 -6.466 1.00 90.75 527 SER A N 1
ATOM 4314 C CA . SER A 1 527 ? -7.979 35.882 -7.878 1.00 90.75 527 SER A CA 1
ATOM 4315 C C . SER A 1 527 ? -8.383 37.262 -8.394 1.00 90.75 527 SER A C 1
ATOM 4317 O O . SER A 1 527 ? -9.505 37.716 -8.176 1.00 90.75 527 SER A O 1
ATOM 4319 N N . LEU A 1 528 ? -7.481 37.921 -9.123 1.00 89.12 528 LEU A N 1
ATOM 4320 C CA . LEU A 1 528 ? -7.786 39.190 -9.791 1.00 89.12 528 LEU A CA 1
ATOM 4321 C C . LEU A 1 528 ? -8.602 38.971 -11.080 1.00 89.12 528 LEU A C 1
ATOM 4323 O O . LEU A 1 528 ? -9.342 39.852 -11.507 1.00 89.12 528 LEU A O 1
ATOM 4327 N N . ALA A 1 529 ? -8.484 37.795 -11.704 1.00 85.75 529 ALA A N 1
ATOM 4328 C CA . ALA A 1 529 ? -9.132 37.487 -12.974 1.00 85.75 529 ALA A CA 1
ATOM 4329 C C . ALA A 1 529 ? -10.566 36.974 -12.797 1.00 85.75 529 ALA A C 1
ATOM 4331 O O . ALA A 1 529 ? -10.854 36.206 -11.884 1.00 85.75 529 ALA A O 1
ATOM 4332 N N . GLU A 1 530 ? -11.442 37.352 -13.729 1.00 84.56 530 GLU A N 1
ATOM 4333 C CA . GLU A 1 530 ? -12.821 36.863 -13.810 1.00 84.56 530 GLU A CA 1
ATOM 4334 C C . GLU A 1 530 ? -13.106 36.416 -15.244 1.00 84.56 530 GLU A C 1
ATOM 4336 O O . GLU A 1 530 ? -13.596 37.186 -16.068 1.00 84.56 530 GLU A O 1
ATOM 4341 N N . TRP A 1 531 ? -12.771 35.163 -15.562 1.00 78.62 531 TRP A N 1
ATOM 4342 C CA . TRP A 1 531 ? -12.759 34.599 -16.922 1.00 78.62 531 TRP A CA 1
ATOM 4343 C C . TRP A 1 531 ? -14.089 34.676 -17.681 1.00 78.62 531 TRP A C 1
ATOM 4345 O O . TRP A 1 531 ? -14.104 34.468 -18.892 1.00 78.62 531 TRP A O 1
ATOM 4355 N N . PHE A 1 532 ? -15.189 34.986 -16.997 1.00 70.94 532 PHE A N 1
ATOM 4356 C CA . PHE A 1 532 ? -16.528 35.110 -17.573 1.00 70.94 532 PHE A CA 1
ATOM 4357 C C . PHE A 1 532 ? -17.071 36.549 -17.541 1.00 70.94 532 PHE A C 1
ATOM 4359 O O . PHE A 1 532 ? -18.139 36.809 -18.092 1.00 70.94 532 PHE A O 1
ATOM 4366 N N . HIS A 1 533 ? -16.347 37.503 -16.943 1.00 75.38 533 HIS A N 1
ATOM 4367 C CA . HIS A 1 533 ? -16.797 38.889 -16.868 1.00 75.38 533 HIS A CA 1
ATOM 4368 C C . HIS A 1 533 ? -16.574 39.627 -18.208 1.00 75.38 533 HIS A C 1
ATOM 4370 O O . HIS A 1 533 ? -15.438 39.683 -18.688 1.00 75.38 533 HIS A O 1
ATOM 4376 N N . PRO A 1 534 ? -17.600 40.246 -18.832 1.00 73.81 534 PRO A N 1
ATOM 4377 C CA . PRO A 1 534 ? -17.478 40.788 -20.187 1.00 73.81 534 PRO A CA 1
ATOM 4378 C C . PRO A 1 534 ? -16.469 41.923 -20.338 1.00 73.81 534 PRO A C 1
ATOM 4380 O O . PRO A 1 534 ? -15.816 42.000 -21.374 1.00 73.81 534 PRO A O 1
ATOM 4383 N N . LEU A 1 535 ? -16.320 42.796 -19.333 1.00 80.12 535 LEU A N 1
ATOM 4384 C CA . LEU A 1 535 ? -15.342 43.891 -19.406 1.00 80.12 535 LEU A CA 1
ATOM 4385 C C . LEU A 1 535 ? -13.911 43.356 -19.269 1.00 80.12 535 LEU A C 1
ATOM 4387 O O . LEU A 1 535 ? -13.035 43.769 -20.019 1.00 80.12 535 LEU A O 1
ATOM 4391 N N . TYR A 1 536 ? -13.699 42.347 -18.415 1.00 83.81 536 TYR A N 1
ATOM 4392 C CA . TYR A 1 536 ? -12.414 41.648 -18.318 1.00 83.81 536 TYR A CA 1
ATOM 4393 C C . TYR A 1 536 ? -12.082 40.915 -19.626 1.00 83.81 536 TYR A C 1
ATOM 4395 O O . TYR A 1 536 ? -10.974 41.033 -20.137 1.00 83.81 536 TYR A O 1
ATOM 4403 N N . LEU A 1 537 ? -13.048 40.205 -20.223 1.00 81.38 537 LEU A N 1
ATOM 4404 C CA . LEU A 1 537 ? -12.869 39.534 -21.516 1.00 81.38 537 LEU A CA 1
ATOM 4405 C C . LEU A 1 537 ? -12.633 40.518 -22.672 1.00 81.38 537 LEU A C 1
ATOM 4407 O O . LEU A 1 537 ? -11.844 40.223 -23.571 1.00 81.38 537 LEU A O 1
ATOM 4411 N N . LYS A 1 538 ? -13.277 41.691 -22.644 1.00 81.06 538 LYS A N 1
ATOM 4412 C CA . LYS A 1 538 ? -13.052 42.782 -23.599 1.00 81.06 538 LYS A CA 1
ATOM 4413 C C . LYS A 1 538 ? -11.633 43.334 -23.477 1.00 81.06 538 LYS A C 1
ATOM 4415 O O . LYS A 1 538 ? -10.927 43.393 -24.481 1.00 81.06 538 LYS A O 1
ATOM 4420 N N . ASP A 1 539 ? -11.203 43.674 -22.265 1.00 84.50 539 ASP A N 1
ATOM 4421 C CA . ASP A 1 539 ? -9.857 44.180 -21.997 1.00 84.50 539 ASP A CA 1
ATOM 4422 C C . ASP A 1 539 ? -8.788 43.127 -22.349 1.00 84.50 539 ASP A C 1
ATOM 4424 O O . ASP A 1 539 ? -7.824 43.441 -23.045 1.00 84.50 539 ASP A O 1
ATOM 4428 N N . LYS A 1 540 ? -9.005 41.853 -21.992 1.00 83.69 540 LYS A N 1
ATOM 4429 C CA . LYS A 1 540 ? -8.160 40.703 -22.369 1.00 83.69 540 LYS A CA 1
ATOM 4430 C C . LYS A 1 540 ? -8.035 40.544 -23.883 1.00 83.69 540 LYS A C 1
ATOM 4432 O O . LYS A 1 540 ? -6.929 40.404 -24.405 1.00 83.69 540 LYS A O 1
ATOM 4437 N N . GLY A 1 541 ? -9.156 40.608 -24.605 1.00 83.19 541 GLY A N 1
ATOM 4438 C CA . GLY A 1 541 ? -9.183 40.585 -26.071 1.00 83.19 541 GLY A CA 1
ATOM 4439 C C . GLY A 1 541 ? -8.456 41.781 -26.698 1.00 83.19 541 GLY A C 1
ATOM 4440 O O . GLY A 1 541 ? -7.816 41.641 -27.740 1.00 83.19 541 GLY A O 1
ATOM 4441 N N . ASN A 1 542 ? -8.481 42.929 -26.019 1.00 82.25 542 ASN A N 1
ATOM 4442 C CA . ASN A 1 542 ? -7.743 44.144 -26.358 1.00 82.25 542 ASN A CA 1
ATOM 4443 C C . ASN A 1 542 ? -6.310 44.178 -25.771 1.00 82.25 542 ASN A C 1
ATOM 4445 O O . ASN A 1 542 ? -5.688 45.237 -25.724 1.00 82.25 542 ASN A O 1
ATOM 4449 N N . LYS A 1 543 ? -5.769 43.037 -25.313 1.00 81.88 543 LYS A N 1
ATOM 4450 C CA . LYS A 1 543 ? -4.417 42.905 -24.731 1.00 81.88 543 LYS A CA 1
ATOM 4451 C C . LYS A 1 543 ? -4.127 43.894 -23.590 1.00 81.88 543 LYS A C 1
ATOM 4453 O O . LYS A 1 543 ? -3.022 44.422 -23.500 1.00 81.88 543 LYS A O 1
ATOM 4458 N N . TRP A 1 544 ? -5.124 44.150 -22.745 1.00 83.88 544 TRP A N 1
ATOM 4459 C CA . TRP A 1 544 ? -5.045 45.036 -21.574 1.00 83.88 544 TRP A CA 1
ATOM 4460 C C . TRP A 1 544 ? -4.804 46.523 -21.905 1.00 83.88 544 TRP A C 1
ATOM 4462 O O . TRP A 1 544 ? -4.509 47.316 -21.016 1.00 83.88 544 TRP A O 1
ATOM 4472 N N . LEU A 1 545 ? -4.982 46.929 -23.172 1.00 73.50 545 LEU A N 1
ATOM 4473 C CA . LEU A 1 545 ? -4.878 48.328 -23.625 1.00 73.50 545 LEU A CA 1
ATOM 4474 C C . LEU A 1 545 ? -6.064 49.208 -23.182 1.00 73.50 545 LEU A C 1
ATOM 4476 O O . LEU A 1 545 ? -6.053 50.422 -23.386 1.00 73.50 545 LEU A O 1
ATOM 4480 N N . THR A 1 546 ? -7.092 48.601 -22.595 1.00 72.69 546 THR A N 1
ATOM 4481 C CA . THR A 1 546 ? -8.204 49.256 -21.900 1.00 72.69 546 THR A CA 1
ATOM 4482 C C . THR A 1 546 ? -8.329 48.670 -20.498 1.00 72.69 546 THR A C 1
ATOM 4484 O O . THR A 1 546 ? -7.940 47.527 -20.268 1.00 72.69 546 THR A O 1
ATOM 4487 N N . ASN A 1 547 ? -8.869 49.463 -19.572 1.00 77.94 547 ASN A N 1
ATOM 4488 C CA . ASN A 1 547 ? -9.246 49.029 -18.229 1.00 77.94 547 ASN A CA 1
ATOM 4489 C C . ASN A 1 547 ? -10.684 49.478 -17.949 1.00 77.94 547 ASN A C 1
ATOM 4491 O O . ASN A 1 547 ? -10.933 50.410 -17.185 1.00 77.94 547 ASN A O 1
ATOM 4495 N N . GLU A 1 548 ? -11.631 48.859 -18.653 1.00 78.44 548 GLU A N 1
ATOM 4496 C CA . GLU A 1 548 ? -13.059 49.049 -18.388 1.00 78.44 548 GLU A CA 1
ATOM 4497 C C . GLU A 1 548 ? -13.538 48.162 -17.234 1.00 78.44 548 GLU A C 1
ATOM 4499 O O . GLU A 1 548 ? -14.556 48.464 -16.615 1.00 78.44 548 GLU A O 1
ATOM 4504 N N . PHE A 1 549 ? -12.815 47.083 -16.921 1.00 79.31 549 PHE A N 1
ATOM 4505 C CA . PHE A 1 549 ? -13.164 46.188 -15.823 1.00 79.31 549 PHE A CA 1
ATOM 4506 C C . PHE A 1 549 ? -13.045 46.844 -14.440 1.00 79.31 549 PHE A C 1
ATOM 4508 O O . PHE A 1 549 ? -13.960 46.682 -13.638 1.00 79.31 549 PHE A O 1
ATOM 4515 N N . ASN A 1 550 ? -11.928 47.537 -14.176 1.00 75.56 550 ASN A N 1
ATOM 4516 C CA . ASN A 1 550 ? -11.587 48.405 -13.034 1.00 75.56 550 ASN A CA 1
ATOM 4517 C C . ASN A 1 550 ? -12.421 48.297 -11.727 1.00 75.56 550 ASN A C 1
ATOM 4519 O O . ASN A 1 550 ? -12.838 49.306 -11.155 1.00 75.56 550 ASN A O 1
ATOM 4523 N N . LYS A 1 551 ? -12.662 47.075 -11.233 1.00 80.50 551 LYS A N 1
ATOM 4524 C CA . LYS A 1 551 ? -13.395 46.812 -9.976 1.00 80.50 551 LYS A CA 1
ATOM 4525 C C . LYS A 1 551 ? -12.597 46.031 -8.931 1.00 80.50 551 LYS A C 1
ATOM 4527 O O . LYS A 1 551 ? -13.000 45.966 -7.776 1.00 80.50 551 LYS A O 1
ATOM 4532 N N . ILE A 1 552 ? -11.451 45.475 -9.324 1.00 83.38 552 ILE A N 1
ATOM 4533 C CA . ILE A 1 552 ? -10.653 44.556 -8.505 1.00 83.38 552 ILE A CA 1
ATOM 4534 C C . ILE A 1 552 ? -9.976 45.259 -7.326 1.00 83.38 552 ILE A C 1
ATOM 4536 O O . ILE A 1 552 ? -10.079 44.782 -6.201 1.00 83.38 552 ILE A O 1
ATOM 4540 N N . SER A 1 553 ? -9.329 46.407 -7.532 1.00 81.06 553 SER A N 1
ATOM 4541 C CA . SER A 1 553 ? -8.718 47.160 -6.428 1.00 81.06 553 SER A CA 1
ATOM 4542 C C . SER A 1 553 ? -9.776 47.625 -5.404 1.00 81.06 553 SER A C 1
ATOM 4544 O O . SER A 1 553 ? -9.566 47.390 -4.216 1.00 81.06 553 SER A O 1
ATOM 4546 N N . PRO A 1 554 ? -10.942 48.179 -5.810 1.00 80.81 554 PRO A N 1
ATOM 4547 C CA . PRO A 1 554 ? -12.067 48.437 -4.901 1.00 80.81 554 PRO A CA 1
ATOM 4548 C C . PRO A 1 554 ? -12.598 47.201 -4.147 1.00 80.81 554 PRO A C 1
ATOM 4550 O O . PRO A 1 554 ? -12.850 47.283 -2.945 1.00 80.81 554 PRO A O 1
ATOM 4553 N N . GLU A 1 555 ? -12.719 46.048 -4.811 1.00 90.50 555 GLU A N 1
ATOM 4554 C CA . GLU A 1 555 ? -13.145 44.775 -4.201 1.00 90.50 555 GLU A CA 1
ATOM 4555 C C . GLU A 1 555 ? -12.131 44.257 -3.166 1.00 90.50 555 GLU A C 1
ATOM 4557 O O . GLU A 1 555 ? -12.504 43.782 -2.092 1.00 90.50 555 GLU A O 1
ATOM 4562 N N . MET A 1 556 ? -10.836 44.432 -3.436 1.00 90.81 556 MET A N 1
ATOM 4563 C CA . MET A 1 556 ? -9.755 44.102 -2.504 1.00 90.81 556 MET A CA 1
ATOM 4564 C C . MET A 1 556 ? -9.678 45.082 -1.326 1.00 90.81 556 MET A C 1
ATOM 4566 O O . MET A 1 556 ? -9.441 44.659 -0.193 1.00 90.81 556 MET A O 1
ATOM 4570 N N . VAL A 1 557 ? -9.935 46.376 -1.550 1.00 87.94 557 VAL A N 1
ATOM 4571 C CA . VAL A 1 557 ? -10.100 47.376 -0.478 1.00 87.94 557 VAL A CA 1
ATOM 4572 C C . VAL A 1 557 ? -11.269 46.990 0.433 1.00 87.94 557 VAL A C 1
ATOM 4574 O O . VAL A 1 557 ? -11.146 47.067 1.655 1.00 87.94 557 VAL A O 1
ATOM 4577 N N . GLU A 1 558 ? -12.389 46.529 -0.124 1.00 92.31 558 GLU A N 1
ATOM 4578 C CA . GLU A 1 558 ? -13.533 46.035 0.649 1.00 92.31 558 GLU A CA 1
ATOM 4579 C C . GLU A 1 558 ? -13.182 44.782 1.469 1.00 92.31 558 GLU A C 1
ATOM 4581 O O . GLU A 1 558 ? -13.363 44.790 2.689 1.00 92.31 558 GLU A O 1
ATOM 4586 N N . LEU A 1 559 ? -12.603 43.749 0.840 1.00 94.19 559 LEU A N 1
ATOM 4587 C CA . LEU A 1 559 ? -12.151 42.519 1.508 1.00 94.19 559 LEU A CA 1
ATOM 4588 C C . LEU A 1 559 ? -11.222 42.823 2.698 1.00 94.19 559 LEU A C 1
ATOM 4590 O O . LEU A 1 559 ? -11.375 42.250 3.781 1.00 94.19 559 LEU A O 1
ATOM 4594 N N . VAL A 1 560 ? -10.273 43.747 2.513 1.00 95.38 560 VAL A N 1
ATOM 4595 C CA . VAL A 1 560 ? -9.315 44.142 3.553 1.00 95.38 560 VAL A CA 1
ATOM 4596 C C . VAL A 1 560 ? -9.982 44.910 4.692 1.00 95.38 560 VAL A C 1
ATOM 4598 O O . VAL A 1 560 ? -9.692 44.635 5.856 1.00 95.38 560 VAL A O 1
ATOM 4601 N N . ASN A 1 561 ? -10.892 45.841 4.397 1.00 91.75 561 ASN A N 1
ATOM 4602 C CA . ASN A 1 561 ? -11.575 46.611 5.440 1.00 91.75 561 ASN A CA 1
ATOM 4603 C C . ASN A 1 561 ? -12.542 45.757 6.276 1.00 91.75 561 ASN A C 1
ATOM 4605 O O . ASN A 1 561 ? -12.616 45.948 7.493 1.00 91.75 561 ASN A O 1
ATOM 4609 N N . LEU A 1 562 ? -13.244 44.808 5.644 1.00 90.62 562 LEU A N 1
ATOM 4610 C CA . LEU A 1 562 ? -14.172 43.894 6.314 1.00 90.62 562 LEU A CA 1
ATOM 4611 C C . LEU A 1 562 ? -13.435 42.845 7.162 1.00 90.62 562 LEU A C 1
ATOM 4613 O O . LEU A 1 562 ? -13.657 42.759 8.370 1.00 90.62 562 LEU A O 1
ATOM 4617 N N . TYR A 1 563 ? -12.536 42.066 6.550 1.00 95.19 563 TYR A N 1
ATOM 4618 C CA . TYR A 1 563 ? -11.993 40.842 7.162 1.00 95.19 563 TYR A CA 1
ATOM 4619 C C . TYR A 1 563 ? -10.559 40.972 7.675 1.00 95.19 563 TYR A C 1
ATOM 4621 O O . TYR A 1 563 ? -10.063 40.042 8.320 1.00 95.19 563 TYR A O 1
ATOM 4629 N N . LYS A 1 564 ? -9.907 42.118 7.432 1.00 94.62 564 LYS A N 1
ATOM 4630 C CA . LYS A 1 564 ? -8.599 42.513 7.985 1.00 94.62 564 LYS A CA 1
ATOM 4631 C C . LYS A 1 564 ? -7.537 41.406 7.907 1.00 94.62 564 LYS A C 1
ATOM 4633 O O . LYS A 1 564 ? -6.994 41.029 8.944 1.00 94.62 564 LYS A O 1
ATOM 4638 N N . PRO A 1 565 ? -7.294 40.814 6.725 1.00 94.31 565 PRO A N 1
ATOM 4639 C CA . PRO A 1 565 ? -6.436 39.648 6.591 1.00 94.31 565 PRO A CA 1
ATOM 4640 C C . PRO A 1 565 ? -4.987 39.956 6.976 1.00 94.31 565 PRO A C 1
ATOM 4642 O O . PRO A 1 565 ? -4.420 40.972 6.585 1.00 94.31 565 PRO A O 1
ATOM 4645 N N . ASP A 1 566 ? -4.390 39.022 7.703 1.00 89.12 566 ASP A N 1
ATOM 4646 C CA . ASP A 1 566 ? -2.977 38.993 8.065 1.00 89.12 566 ASP A CA 1
ATOM 4647 C C . ASP A 1 566 ? -2.077 38.685 6.850 1.00 89.12 566 ASP A C 1
ATOM 4649 O O . ASP A 1 566 ? -0.909 39.069 6.805 1.00 89.12 566 ASP A O 1
ATOM 4653 N N . ILE A 1 567 ? -2.609 37.943 5.871 1.00 88.81 567 ILE A N 1
ATOM 4654 C CA . ILE A 1 567 ? -1.900 37.511 4.660 1.00 88.81 567 ILE A CA 1
ATOM 4655 C C . ILE A 1 567 ? -2.828 37.653 3.452 1.00 88.81 567 ILE A C 1
ATOM 4657 O O . ILE A 1 567 ? -3.965 37.190 3.511 1.00 88.81 567 ILE A O 1
ATOM 4661 N N . ILE A 1 568 ? -2.348 38.216 2.342 1.00 91.12 568 ILE A N 1
ATOM 4662 C CA . ILE A 1 568 ? -3.092 38.273 1.074 1.00 91.12 568 ILE A CA 1
ATOM 4663 C C . ILE A 1 568 ? -2.288 37.589 -0.035 1.00 91.12 568 ILE A C 1
ATOM 4665 O O . ILE A 1 568 ? -1.186 38.014 -0.387 1.00 91.12 568 ILE A O 1
ATOM 4669 N N . TRP A 1 569 ? -2.857 36.530 -0.605 1.00 87.31 569 TRP A N 1
ATOM 4670 C CA . TRP A 1 569 ? -2.321 35.804 -1.749 1.00 87.31 569 TRP A CA 1
ATOM 4671 C C . TRP A 1 569 ? -3.137 36.155 -3.005 1.00 87.31 569 TRP A C 1
ATOM 4673 O O . TRP A 1 569 ? -4.262 35.698 -3.187 1.00 87.31 569 TRP A O 1
ATOM 4683 N N . SER A 1 570 ? -2.549 36.967 -3.880 1.00 86.88 570 SER A N 1
ATOM 4684 C CA . SER A 1 570 ? -3.057 37.280 -5.220 1.00 86.88 570 SER A CA 1
ATOM 4685 C C . SER A 1 570 ? -2.503 36.318 -6.279 1.00 86.88 570 SER A C 1
ATOM 4687 O O . SER A 1 570 ? -1.417 35.759 -6.106 1.00 86.88 570 SER A O 1
ATOM 4689 N N . ASP A 1 571 ? -3.216 36.132 -7.391 1.00 76.38 571 ASP A N 1
ATOM 4690 C CA . ASP A 1 571 ? -2.778 35.293 -8.522 1.00 76.38 571 ASP A CA 1
ATOM 4691 C C . ASP A 1 571 ? -2.840 36.026 -9.876 1.00 76.38 571 ASP A C 1
ATOM 4693 O O . ASP A 1 571 ? -3.113 35.452 -10.931 1.00 76.38 571 ASP A O 1
ATOM 4697 N N . GLY A 1 572 ? -2.578 37.337 -9.846 1.00 75.31 572 GLY A N 1
ATOM 4698 C CA . GLY A 1 572 ? -2.657 38.242 -10.998 1.00 75.31 572 GLY A CA 1
ATOM 4699 C C . GLY A 1 572 ? -1.663 37.975 -12.135 1.00 75.31 572 GLY A C 1
ATOM 4700 O O . GLY A 1 572 ? -1.780 38.601 -13.188 1.00 75.31 572 GLY A O 1
ATOM 4701 N N . THR A 1 573 ? -0.697 37.064 -11.958 1.00 70.69 573 THR A N 1
ATOM 4702 C CA . THR A 1 573 ? 0.272 36.695 -13.007 1.00 70.69 573 THR A CA 1
ATOM 4703 C C . THR A 1 573 ? -0.301 35.734 -14.047 1.00 70.69 573 THR A C 1
ATOM 4705 O O . THR A 1 573 ? 0.147 35.767 -15.191 1.00 70.69 573 THR A O 1
ATOM 4708 N N . PHE A 1 574 ? -1.287 34.898 -13.686 1.00 68.38 574 PHE A N 1
ATOM 4709 C CA . PHE A 1 574 ? -1.699 33.732 -14.485 1.00 68.38 574 PHE A CA 1
ATOM 4710 C C . PHE A 1 574 ? -2.097 34.075 -15.931 1.00 68.38 574 PHE A C 1
ATOM 4712 O O . PHE A 1 574 ? -1.680 33.406 -16.872 1.00 68.38 574 PHE A O 1
ATOM 4719 N N . ASP A 1 575 ? -2.875 35.143 -16.114 1.00 72.31 575 ASP A N 1
ATOM 4720 C CA . ASP A 1 575 ? -3.378 35.574 -17.424 1.00 72.31 575 ASP A CA 1
ATOM 4721 C C . ASP A 1 575 ? -2.483 36.606 -18.136 1.00 72.31 575 ASP A C 1
ATOM 4723 O O . ASP A 1 575 ? -2.856 37.123 -19.191 1.00 72.31 575 ASP A O 1
ATOM 4727 N N . GLY A 1 576 ? -1.312 36.932 -17.574 1.00 73.75 576 GLY A N 1
ATOM 4728 C CA . GLY A 1 576 ? -0.359 37.875 -18.171 1.00 73.75 576 GLY A CA 1
ATOM 4729 C C . GLY A 1 576 ? -0.839 39.332 -18.250 1.00 73.75 576 GLY A C 1
ATOM 4730 O O . GLY A 1 576 ? -0.289 40.104 -19.030 1.00 73.75 576 GLY A O 1
ATOM 4731 N N . ALA A 1 577 ? -1.863 39.714 -17.480 1.00 81.50 577 ALA A N 1
ATOM 4732 C CA . ALA A 1 577 ? -2.336 41.095 -17.380 1.00 81.50 577 ALA A CA 1
ATOM 4733 C C . ALA A 1 577 ? -1.401 41.922 -16.478 1.00 81.50 577 ALA A C 1
ATOM 4735 O O . ALA A 1 577 ? -1.160 41.489 -15.349 1.00 81.50 577 ALA A O 1
ATOM 4736 N N . PRO A 1 578 ? -0.862 43.072 -16.924 1.00 79.75 578 PRO A N 1
ATOM 4737 C CA . PRO A 1 578 ? 0.152 43.815 -16.175 1.00 79.75 578 PRO A CA 1
ATOM 4738 C C . PRO A 1 578 ? -0.389 44.397 -14.859 1.00 79.75 578 PRO A C 1
ATOM 4740 O O . PRO A 1 578 ? -1.588 44.605 -14.683 1.00 79.75 578 PRO A O 1
ATOM 4743 N N . ASP A 1 579 ? 0.514 44.712 -13.934 1.00 76.94 579 ASP A N 1
ATOM 4744 C CA . ASP A 1 579 ? 0.211 45.364 -12.648 1.00 76.94 579 ASP A CA 1
ATOM 4745 C C . ASP A 1 579 ? -0.593 46.668 -12.780 1.00 76.94 579 ASP A C 1
ATOM 4747 O O . ASP A 1 579 ? -1.491 46.936 -11.981 1.00 76.94 579 ASP A O 1
ATOM 4751 N N . THR A 1 580 ? -0.306 47.441 -13.824 1.00 78.31 580 THR A N 1
ATOM 4752 C CA . THR A 1 580 ? -1.011 48.671 -14.206 1.00 78.31 580 THR A CA 1
ATOM 4753 C C . THR A 1 580 ? -2.460 48.435 -14.638 1.00 78.31 580 THR A C 1
ATOM 4755 O O . THR A 1 580 ? -3.307 49.288 -14.382 1.00 78.31 580 THR A O 1
ATOM 4758 N N . TYR A 1 581 ? -2.791 47.275 -15.219 1.00 82.69 581 TYR A N 1
ATOM 4759 C CA . TYR A 1 581 ? -4.179 46.904 -15.525 1.00 82.69 581 TYR A CA 1
ATOM 4760 C C . TYR A 1 581 ? -4.968 46.597 -14.244 1.00 82.69 581 TYR A C 1
ATOM 4762 O O . TYR A 1 581 ? -6.099 47.044 -14.070 1.00 82.69 581 TYR A O 1
ATOM 4770 N N . TRP A 1 582 ? -4.347 45.894 -13.298 1.00 83.69 582 TRP A N 1
ATOM 4771 C CA . TRP A 1 582 ? -4.947 45.597 -11.993 1.00 83.69 582 TRP A CA 1
ATOM 4772 C C . TRP A 1 582 ? -4.994 46.791 -11.028 1.00 83.69 582 TRP A C 1
ATOM 4774 O O . TRP A 1 582 ? -5.584 46.692 -9.948 1.00 83.69 582 TRP A O 1
ATOM 4784 N N . ASN A 1 583 ? -4.334 47.894 -11.393 1.00 80.88 583 ASN A N 1
ATOM 4785 C CA . ASN A 1 583 ? -3.978 49.003 -10.512 1.00 80.88 583 ASN A CA 1
ATOM 4786 C C . ASN A 1 583 ? -3.350 48.532 -9.179 1.00 80.88 583 ASN A C 1
ATOM 4788 O O . ASN A 1 583 ? -3.621 49.046 -8.090 1.00 80.88 583 ASN A O 1
ATOM 4792 N N . SER A 1 584 ? -2.516 47.492 -9.266 1.00 83.19 584 SER A N 1
ATOM 4793 C CA . SER A 1 584 ? -1.948 46.816 -8.099 1.00 83.19 584 SER A CA 1
ATOM 4794 C C . SER A 1 584 ? -0.978 47.696 -7.321 1.00 83.19 584 SER A C 1
ATOM 4796 O O . SER A 1 584 ? -0.896 47.579 -6.102 1.00 83.19 584 SER A O 1
ATOM 4798 N N . THR A 1 585 ? -0.253 48.594 -7.990 1.00 77.56 585 THR A N 1
ATOM 4799 C CA . THR A 1 585 ? 0.706 49.489 -7.330 1.00 77.56 585 THR A CA 1
ATOM 4800 C C . THR A 1 585 ? -0.003 50.490 -6.410 1.00 77.56 585 THR A C 1
ATOM 4802 O O . THR A 1 585 ? 0.439 50.675 -5.278 1.00 77.56 585 THR A O 1
ATOM 4805 N N . GLU A 1 586 ? -1.137 51.069 -6.827 1.00 73.69 586 GLU A N 1
ATOM 4806 C CA . GLU A 1 586 ? -1.945 51.943 -5.961 1.00 73.69 586 GLU A CA 1
ATOM 4807 C C . GLU A 1 586 ? -2.652 51.154 -4.851 1.00 73.69 586 GLU A C 1
ATOM 4809 O O . GLU A 1 586 ? -2.664 51.603 -3.704 1.00 73.69 586 GLU A O 1
ATOM 4814 N N . PHE A 1 587 ? -3.169 49.950 -5.142 1.00 85.81 587 PHE A N 1
ATOM 4815 C CA . PHE A 1 587 ? -3.731 49.078 -4.104 1.00 85.81 587 PHE A CA 1
ATOM 4816 C C . PHE A 1 587 ? -2.702 48.743 -3.019 1.00 85.81 587 PHE A C 1
ATOM 4818 O O . PHE A 1 587 ? -3.002 48.860 -1.834 1.00 85.81 587 PHE A O 1
ATOM 4825 N N . LEU A 1 588 ? -1.484 48.353 -3.405 1.00 84.56 588 LEU A N 1
ATOM 4826 C CA . LEU A 1 588 ? -0.412 48.021 -2.467 1.00 84.56 588 LEU A CA 1
ATOM 4827 C C . LEU A 1 588 ? 0.107 49.260 -1.722 1.00 84.56 588 LEU A C 1
ATOM 4829 O O . LEU A 1 588 ? 0.430 49.160 -0.539 1.00 84.56 588 LEU A O 1
ATOM 4833 N N . ALA A 1 589 ? 0.132 50.432 -2.363 1.00 74.31 589 ALA A N 1
ATOM 4834 C CA . ALA A 1 589 ? 0.437 51.688 -1.683 1.00 74.31 589 ALA A CA 1
ATOM 4835 C C . ALA A 1 589 ? -0.622 52.018 -0.615 1.00 74.31 589 ALA A C 1
ATOM 4837 O O . ALA A 1 589 ? -0.258 52.291 0.527 1.00 74.31 589 ALA A O 1
ATOM 4838 N N . TRP A 1 590 ? -1.918 51.915 -0.926 1.00 88.56 590 TRP A N 1
ATOM 4839 C CA . TRP A 1 590 ? -2.984 52.052 0.075 1.00 88.56 590 TRP A CA 1
ATOM 4840 C C . TRP A 1 590 ? -2.866 50.991 1.181 1.00 88.56 590 TRP A C 1
ATOM 4842 O O . TRP A 1 590 ? -2.963 51.311 2.369 1.00 88.56 590 TRP A O 1
ATOM 4852 N N . LEU A 1 591 ? -2.597 49.735 0.804 1.00 86.69 591 LEU A N 1
ATOM 4853 C CA . LEU A 1 591 ? -2.479 48.610 1.729 1.00 86.69 591 LEU A CA 1
ATOM 4854 C C . LEU A 1 591 ? -1.411 48.867 2.799 1.00 86.69 591 LEU A C 1
ATOM 4856 O O . LEU A 1 591 ? -1.672 48.607 3.972 1.00 86.69 591 LEU A O 1
ATOM 4860 N N . TYR A 1 592 ? -0.257 49.415 2.408 1.00 81.31 592 TYR A N 1
ATOM 4861 C CA . TYR A 1 592 ? 0.885 49.654 3.296 1.00 81.31 592 TYR A CA 1
ATOM 4862 C C . TYR A 1 592 ? 0.958 51.056 3.930 1.00 81.31 592 TYR A C 1
ATOM 4864 O O . TYR A 1 592 ? 1.726 51.232 4.873 1.00 81.31 592 TYR A O 1
ATOM 4872 N N . ASN A 1 593 ? 0.170 52.044 3.486 1.00 73.62 593 ASN A N 1
ATOM 4873 C CA . ASN A 1 593 ? 0.145 53.383 4.104 1.00 73.62 593 ASN A CA 1
ATOM 4874 C C . ASN A 1 593 ? -1.125 53.672 4.918 1.00 73.62 593 ASN A C 1
ATOM 4876 O O . ASN A 1 593 ? -1.042 54.301 5.977 1.00 73.62 593 ASN A O 1
ATOM 4880 N N . ASP A 1 594 ? -2.289 53.195 4.468 1.00 80.81 594 ASP A N 1
ATOM 4881 C CA . ASP A 1 594 ? -3.595 53.720 4.897 1.00 80.81 594 ASP A CA 1
ATOM 4882 C C . ASP A 1 594 ? -4.586 52.647 5.376 1.00 80.81 594 ASP A C 1
ATOM 4884 O O . ASP A 1 594 ? -5.525 52.966 6.106 1.00 80.81 594 ASP A O 1
ATOM 4888 N N . SER A 1 595 ? -4.383 51.378 5.011 1.00 88.69 595 SER A N 1
ATOM 4889 C CA . SER A 1 595 ? -5.295 50.283 5.370 1.00 88.69 595 SER A CA 1
ATOM 4890 C C . SER A 1 595 ? -5.320 49.958 6.878 1.00 88.69 595 SER A C 1
ATOM 4892 O O . SER A 1 595 ? -4.346 50.219 7.592 1.00 88.69 595 SER A O 1
ATOM 4894 N N . PRO A 1 596 ? -6.388 49.306 7.385 1.00 89.88 596 PRO A N 1
ATOM 4895 C CA . PRO A 1 596 ? -6.491 48.895 8.789 1.00 89.88 596 PRO A CA 1
ATOM 4896 C C . PRO A 1 596 ? -5.594 47.703 9.182 1.00 89.88 596 PRO A C 1
ATOM 4898 O O . PRO A 1 596 ? -5.731 47.205 10.297 1.00 89.88 596 PRO A O 1
ATOM 4901 N N . VAL A 1 597 ? -4.725 47.219 8.284 1.00 89.81 597 VAL A N 1
ATOM 4902 C CA . VAL A 1 597 ? -3.804 46.083 8.510 1.00 89.81 597 VAL A CA 1
ATOM 4903 C C . VAL A 1 597 ? -2.355 46.377 8.107 1.00 89.81 597 VAL A C 1
ATOM 4905 O O . VAL A 1 597 ? -1.506 45.491 8.169 1.00 89.81 597 VAL A O 1
ATOM 4908 N N . LYS A 1 598 ? -2.060 47.615 7.700 1.00 79.12 598 LYS A N 1
ATOM 4909 C CA . LYS A 1 598 ? -0.776 48.042 7.119 1.00 79.12 598 LYS A CA 1
ATOM 4910 C C . LYS A 1 598 ? 0.473 47.688 7.932 1.00 79.12 598 LYS A C 1
ATOM 4912 O O . LYS A 1 598 ? 1.525 47.453 7.348 1.00 79.12 598 LYS A O 1
ATOM 4917 N N . ASP A 1 599 ? 0.341 47.629 9.256 1.00 77.69 599 ASP A N 1
ATOM 4918 C CA . ASP A 1 599 ? 1.435 47.359 10.190 1.00 77.69 599 ASP A CA 1
ATOM 4919 C C . ASP A 1 599 ? 1.757 45.852 10.334 1.00 77.69 599 ASP A C 1
ATOM 4921 O O . ASP A 1 599 ? 2.794 45.501 10.895 1.00 77.69 599 ASP A O 1
ATOM 4925 N N . GLU A 1 600 ? 0.893 44.952 9.834 1.00 78.44 600 GLU A N 1
ATOM 4926 C CA . GLU A 1 600 ? 1.037 43.490 9.987 1.00 78.44 600 GLU A CA 1
ATOM 4927 C C . GLU A 1 600 ? 0.821 42.663 8.698 1.00 78.44 600 GLU A C 1
ATOM 4929 O O . GLU A 1 600 ? 1.175 41.483 8.678 1.00 78.44 600 GLU A O 1
ATOM 4934 N N . VAL A 1 601 ? 0.251 43.232 7.627 1.00 83.88 601 VAL A N 1
ATOM 4935 C CA . VAL A 1 601 ? -0.163 42.470 6.432 1.00 83.88 601 VAL A CA 1
ATOM 4936 C C . VAL A 1 601 ? 0.998 42.027 5.533 1.00 83.88 601 VAL A C 1
ATOM 4938 O O . VAL A 1 601 ? 1.795 42.826 5.035 1.00 83.88 601 VAL A O 1
ATOM 4941 N N . ILE A 1 602 ? 1.052 40.728 5.238 1.00 82.12 602 ILE A N 1
ATOM 4942 C CA . ILE A 1 602 ? 2.025 40.137 4.309 1.00 82.12 602 ILE A CA 1
ATOM 4943 C C . ILE A 1 602 ? 1.337 39.822 2.980 1.00 82.12 602 ILE A C 1
ATOM 4945 O O . ILE A 1 602 ? 0.279 39.197 2.960 1.00 82.12 602 ILE A O 1
ATOM 4949 N N . VAL A 1 603 ? 1.950 40.190 1.852 1.00 82.19 603 VAL A N 1
ATOM 4950 C CA . VAL A 1 603 ? 1.449 39.813 0.520 1.00 82.19 603 VAL A CA 1
ATOM 4951 C C . VAL A 1 603 ? 2.493 39.072 -0.309 1.00 82.19 603 VAL A C 1
ATOM 4953 O O . VAL A 1 603 ? 3.695 39.327 -0.191 1.00 82.19 603 VAL A O 1
ATOM 4956 N N . ASN A 1 604 ? 2.028 38.164 -1.171 1.00 79.81 604 ASN A N 1
ATOM 4957 C CA . ASN A 1 604 ? 2.870 37.502 -2.171 1.00 79.81 604 ASN A CA 1
ATOM 4958 C C . ASN A 1 604 ? 3.223 38.449 -3.339 1.00 79.81 604 ASN A C 1
ATOM 4960 O O . ASN A 1 604 ? 2.847 39.616 -3.343 1.00 79.81 604 ASN A O 1
ATOM 4964 N N . ASP A 1 605 ? 3.924 37.938 -4.353 1.00 73.19 605 ASP A N 1
ATOM 4965 C CA . ASP A 1 605 ? 4.503 38.724 -5.449 1.00 73.19 605 ASP A CA 1
ATOM 4966 C C . ASP A 1 605 ? 3.794 38.592 -6.813 1.00 73.19 605 ASP A C 1
ATOM 4968 O O . ASP A 1 605 ? 4.315 39.058 -7.827 1.00 73.19 605 ASP A O 1
ATOM 4972 N N . ARG A 1 606 ? 2.594 37.995 -6.862 1.00 80.62 606 ARG A N 1
ATOM 4973 C CA . ARG A 1 606 ? 1.806 37.814 -8.099 1.00 80.62 606 ARG A CA 1
ATOM 4974 C C . ARG A 1 606 ? 0.680 38.845 -8.235 1.00 80.62 606 ARG A C 1
ATOM 4976 O O . ARG A 1 606 ? -0.498 38.501 -8.202 1.00 80.62 606 ARG A O 1
ATOM 4983 N N . TRP A 1 607 ? 1.041 40.114 -8.385 1.00 83.56 607 TRP A N 1
ATOM 4984 C CA . TRP A 1 607 ? 0.090 41.229 -8.499 1.00 83.56 607 TRP A CA 1
ATOM 4985 C C . TRP A 1 607 ? -0.116 41.730 -9.937 1.00 83.56 607 TRP A C 1
ATOM 4987 O O . TRP A 1 607 ? -0.861 42.679 -10.166 1.00 83.56 607 TRP A O 1
ATOM 4997 N N . GLY A 1 608 ? 0.499 41.064 -10.910 1.00 78.25 608 GLY A N 1
ATOM 4998 C CA . GLY A 1 608 ? 0.289 41.232 -12.344 1.00 78.25 608 GLY A CA 1
ATOM 4999 C C . GLY A 1 608 ? 1.269 40.354 -13.114 1.00 78.25 608 GLY A C 1
ATOM 5000 O O . GLY A 1 608 ? 2.203 39.815 -12.527 1.00 78.25 608 GLY A O 1
ATOM 5001 N N . GLY A 1 609 ? 1.090 40.206 -14.422 1.00 74.94 609 GLY A N 1
ATOM 5002 C CA . GLY A 1 609 ? 2.093 39.596 -15.289 1.00 74.94 609 GLY A CA 1
ATOM 5003 C C . GLY A 1 609 ? 3.458 40.248 -15.066 1.00 74.94 609 GLY A C 1
ATOM 5004 O O . GLY A 1 609 ? 3.560 41.472 -14.983 1.00 74.94 609 GLY A O 1
ATOM 5005 N N . TRP A 1 610 ? 4.496 39.420 -14.942 1.00 67.19 610 TRP A N 1
ATOM 5006 C CA . TRP A 1 610 ? 5.889 39.839 -14.765 1.00 67.19 610 TRP A CA 1
ATOM 5007 C C . TRP A 1 610 ? 6.206 40.553 -13.436 1.00 67.19 610 TRP A C 1
ATOM 5009 O O . TRP A 1 610 ? 7.309 41.095 -13.309 1.00 67.19 610 TRP A O 1
ATOM 5019 N N . THR A 1 611 ? 5.313 40.558 -12.434 1.00 64.38 611 THR A N 1
ATOM 5020 C CA . THR A 1 611 ? 5.599 41.145 -11.106 1.00 64.38 611 THR A CA 1
ATOM 5021 C C . THR A 1 611 ? 6.398 40.240 -10.172 1.00 64.38 611 THR A C 1
ATOM 5023 O O . THR A 1 611 ? 6.769 40.685 -9.083 1.00 64.38 611 THR A O 1
ATOM 5026 N N . GLU A 1 612 ? 6.655 38.987 -10.554 1.00 64.69 612 GLU A N 1
ATOM 5027 C CA . GLU A 1 612 ? 7.334 38.012 -9.705 1.00 64.69 612 GLU A CA 1
ATOM 5028 C C . GLU A 1 612 ? 8.700 38.536 -9.243 1.00 64.69 612 GLU A C 1
ATOM 5030 O O . GLU A 1 612 ? 9.525 38.982 -10.044 1.00 64.69 612 GLU A O 1
ATOM 5035 N N . CYS A 1 613 ? 8.939 38.471 -7.931 1.00 59.81 613 CYS A N 1
ATOM 5036 C CA . CYS A 1 613 ? 10.110 39.024 -7.255 1.00 59.81 613 CYS A CA 1
ATOM 5037 C C . CYS A 1 613 ? 10.316 40.549 -7.433 1.00 59.81 613 CYS A C 1
ATOM 5039 O O . CYS A 1 613 ? 11.451 41.011 -7.311 1.00 59.81 613 CYS A O 1
ATOM 5041 N N . LYS A 1 614 ? 9.255 41.321 -7.734 1.00 57.31 614 LYS A N 1
ATOM 5042 C CA . LYS A 1 614 ? 9.282 42.798 -7.883 1.00 57.31 614 LYS A CA 1
ATOM 5043 C C . LYS A 1 614 ? 8.218 43.537 -7.061 1.00 57.31 614 LYS A C 1
ATOM 5045 O O . LYS A 1 614 ? 8.424 44.694 -6.712 1.00 57.31 614 LYS A O 1
ATOM 5050 N N . HIS A 1 615 ? 7.090 42.889 -6.770 1.00 58.47 615 HIS A N 1
ATOM 5051 C CA . HIS A 1 615 ? 6.030 43.414 -5.903 1.00 58.47 615 HIS A CA 1
ATOM 5052 C C . HIS A 1 615 ? 5.855 42.525 -4.661 1.00 58.47 615 HIS A C 1
ATOM 5054 O O . HIS A 1 615 ? 6.189 41.345 -4.688 1.00 58.47 615 HIS A O 1
ATOM 5060 N N . GLY A 1 616 ? 5.293 43.079 -3.585 1.00 54.88 616 GLY A N 1
ATOM 5061 C CA . GLY A 1 616 ? 4.985 42.343 -2.355 1.00 54.88 616 GLY A CA 1
ATOM 5062 C C . GLY A 1 616 ? 6.147 42.183 -1.367 1.00 54.88 616 GLY A C 1
ATOM 5063 O O . GLY A 1 616 ? 7.194 42.815 -1.493 1.00 54.88 616 GLY A O 1
ATOM 5064 N N . GLY A 1 617 ? 5.935 41.360 -0.336 1.00 50.03 617 GLY A N 1
ATOM 5065 C CA . GLY A 1 617 ? 6.771 41.303 0.874 1.00 50.03 617 GLY A CA 1
ATOM 5066 C C . GLY A 1 617 ? 8.111 40.563 0.759 1.00 50.03 617 GLY A C 1
ATOM 5067 O O . GLY A 1 617 ? 8.643 40.145 1.780 1.00 50.03 617 GLY A O 1
ATOM 5068 N N . PHE A 1 618 ? 8.644 40.347 -0.449 1.00 51.84 618 PHE A N 1
ATOM 5069 C CA . PHE A 1 618 ? 9.896 39.611 -0.678 1.00 51.84 618 PHE A CA 1
ATOM 5070 C C . PHE A 1 618 ? 10.687 40.264 -1.820 1.00 51.84 618 PHE A C 1
ATOM 5072 O O . PHE A 1 618 ? 10.224 40.300 -2.958 1.00 51.84 618 PHE A O 1
ATOM 5079 N N . TYR A 1 619 ? 11.875 40.800 -1.524 1.00 45.22 619 TYR A N 1
ATOM 5080 C CA . TYR A 1 619 ? 12.544 41.782 -2.395 1.00 45.22 619 TYR A CA 1
ATOM 5081 C C . TYR A 1 619 ? 13.335 41.188 -3.570 1.00 45.22 619 TYR A C 1
ATOM 5083 O O . TYR A 1 619 ? 13.715 41.922 -4.480 1.00 45.22 619 TYR A O 1
ATOM 5091 N N . ASN A 1 620 ? 13.607 39.880 -3.574 1.00 47.75 620 ASN A N 1
ATOM 5092 C CA . ASN A 1 620 ? 14.097 39.156 -4.748 1.00 47.75 620 ASN A CA 1
ATOM 5093 C C . ASN A 1 620 ? 13.832 37.638 -4.635 1.00 47.75 620 ASN A C 1
ATOM 5095 O O . ASN A 1 620 ? 13.481 37.120 -3.575 1.00 47.75 620 ASN A O 1
ATOM 5099 N N . CYS A 1 621 ? 14.053 36.888 -5.721 1.00 52.47 621 CYS A N 1
ATOM 5100 C CA . CYS A 1 621 ? 13.743 35.453 -5.766 1.00 52.47 621 CYS A CA 1
ATOM 5101 C C . CYS A 1 621 ? 14.595 34.554 -4.842 1.00 52.47 621 CYS A C 1
ATOM 5103 O O . CYS A 1 621 ? 14.235 33.391 -4.665 1.00 52.47 621 CYS A O 1
ATOM 5105 N N . LYS A 1 622 ? 15.713 35.039 -4.277 1.00 49.50 622 LYS A N 1
ATOM 5106 C CA . LYS A 1 622 ? 16.526 34.297 -3.292 1.00 49.50 622 LYS A CA 1
ATOM 5107 C C . LYS A 1 622 ? 15.990 34.454 -1.867 1.00 49.50 622 LYS A C 1
ATOM 5109 O O . LYS A 1 622 ? 16.067 33.500 -1.098 1.00 49.50 622 LYS A O 1
ATOM 5114 N N . ASP A 1 623 ? 15.404 35.607 -1.541 1.00 50.00 623 ASP A N 1
ATOM 5115 C CA . ASP A 1 623 ? 14.872 35.907 -0.200 1.00 50.00 623 ASP A CA 1
ATOM 5116 C C . ASP A 1 623 ? 13.718 34.966 0.188 1.00 50.00 623 ASP A C 1
ATOM 5118 O O . ASP A 1 623 ? 13.519 34.680 1.366 1.00 50.00 623 ASP A O 1
ATOM 5122 N N . ARG A 1 624 ? 13.020 34.399 -0.812 1.00 47.34 624 ARG A N 1
ATOM 5123 C CA . ARG A 1 624 ? 11.949 33.388 -0.678 1.00 47.34 624 ARG A CA 1
ATOM 5124 C C . ARG A 1 624 ? 12.314 32.142 0.161 1.00 47.34 624 ARG A C 1
ATOM 5126 O O . ARG A 1 624 ? 11.426 31.342 0.440 1.00 47.34 624 ARG A O 1
ATOM 5133 N N . PHE A 1 625 ? 13.584 31.942 0.527 1.00 44.12 625 PHE A N 1
ATOM 5134 C CA . PHE A 1 625 ? 14.078 30.756 1.243 1.00 44.12 625 PHE A CA 1
ATOM 5135 C C . PHE A 1 625 ? 14.710 31.040 2.620 1.00 44.12 625 PHE A C 1
ATOM 5137 O O . PHE A 1 625 ? 15.292 30.130 3.207 1.00 44.12 625 PHE A O 1
ATOM 5144 N N . LEU A 1 626 ? 14.603 32.264 3.155 1.00 40.44 626 LEU A N 1
ATOM 5145 C CA . LEU A 1 626 ? 15.152 32.630 4.470 1.00 40.44 626 LEU A CA 1
ATOM 5146 C C . LEU A 1 626 ? 14.022 32.975 5.464 1.00 40.44 626 LEU A C 1
ATOM 5148 O O . LEU A 1 626 ? 13.538 34.105 5.455 1.00 40.44 626 LEU A O 1
ATOM 5152 N N . PRO A 1 627 ? 13.585 32.036 6.329 1.00 41.31 627 PRO A N 1
ATOM 5153 C CA . PRO A 1 627 ? 12.433 32.247 7.215 1.00 41.31 627 PRO A CA 1
ATOM 5154 C C . PRO A 1 627 ? 12.708 33.191 8.400 1.00 41.31 627 PRO A C 1
ATOM 5156 O O . PRO A 1 627 ? 11.764 33.660 9.030 1.00 41.31 627 PRO A O 1
ATOM 5159 N N . ASP A 1 628 ? 13.978 33.468 8.707 1.00 38.88 628 ASP A N 1
ATOM 5160 C CA . ASP A 1 628 ? 14.393 34.066 9.985 1.00 38.88 628 ASP A CA 1
ATOM 5161 C C . ASP A 1 628 ? 14.608 35.594 9.942 1.00 38.88 628 ASP A C 1
ATOM 5163 O O . ASP A 1 628 ? 14.972 36.190 10.957 1.00 38.88 628 ASP A O 1
ATOM 5167 N N . VAL A 1 629 ? 14.416 36.250 8.787 1.00 40.06 629 VAL A N 1
ATOM 5168 C CA . VAL A 1 629 ? 14.682 37.694 8.619 1.00 40.06 629 VAL A CA 1
ATOM 5169 C C . VAL A 1 629 ? 13.545 38.399 7.875 1.00 40.06 629 VAL A C 1
ATOM 5171 O O . VAL A 1 629 ? 13.585 38.567 6.657 1.00 40.06 629 VAL A O 1
ATOM 5174 N N . VAL A 1 630 ? 12.555 38.887 8.626 1.00 41.09 630 VAL A N 1
ATOM 5175 C CA . VAL A 1 630 ? 11.585 39.869 8.115 1.00 41.09 630 VAL A CA 1
ATOM 5176 C C . VAL A 1 630 ? 12.296 41.219 7.990 1.00 41.09 630 VAL A C 1
ATOM 5178 O O . VAL A 1 630 ? 12.638 41.843 8.995 1.00 41.09 630 VAL A O 1
ATOM 5181 N N . GLN A 1 631 ? 12.552 41.662 6.759 1.00 43.06 631 GLN A N 1
ATOM 5182 C CA . GLN A 1 631 ? 13.130 42.982 6.498 1.00 43.06 631 GLN A CA 1
ATOM 5183 C C . GLN A 1 631 ? 12.068 44.084 6.690 1.00 43.06 631 GLN A C 1
ATOM 5185 O O . GLN A 1 631 ? 10.883 43.846 6.447 1.00 43.06 631 GLN A O 1
ATOM 5190 N N . PRO A 1 632 ? 12.451 45.310 7.093 1.00 43.22 632 PRO A N 1
ATOM 5191 C CA . PRO A 1 632 ? 11.526 46.437 7.178 1.00 43.22 632 PRO A CA 1
ATOM 5192 C C . PRO A 1 632 ? 11.174 46.941 5.768 1.00 43.22 632 PRO A C 1
ATOM 5194 O O . PRO A 1 632 ? 11.844 47.812 5.209 1.00 43.22 632 PRO A O 1
ATOM 5197 N N . HIS A 1 633 ? 10.131 46.367 5.170 1.00 47.47 633 HIS A N 1
ATOM 5198 C CA . HIS A 1 633 ? 9.713 46.701 3.811 1.00 47.47 633 HIS A CA 1
ATOM 5199 C C . HIS A 1 633 ? 9.051 48.083 3.728 1.00 47.47 633 HIS A C 1
ATOM 5201 O O . HIS A 1 633 ? 8.051 48.362 4.384 1.00 47.47 633 HIS A O 1
ATOM 5207 N N . LYS A 1 634 ? 9.592 48.931 2.848 1.00 44.81 634 LYS A N 1
ATOM 5208 C CA . LYS A 1 634 ? 8.955 50.155 2.347 1.00 44.81 634 LYS A CA 1
ATOM 5209 C C . LYS A 1 634 ? 8.503 49.934 0.903 1.00 44.81 634 LYS A C 1
ATOM 5211 O O . LYS A 1 634 ? 9.234 49.343 0.103 1.00 44.81 634 LYS A O 1
ATOM 5216 N N . TRP A 1 635 ? 7.320 50.451 0.579 1.00 43.78 635 TRP A N 1
ATOM 5217 C CA . TRP A 1 635 ? 6.686 50.381 -0.746 1.00 43.78 635 TRP A CA 1
ATOM 5218 C C . TRP A 1 635 ? 7.389 51.242 -1.815 1.00 43.78 635 TRP A C 1
ATOM 5220 O O . TRP A 1 635 ? 7.171 51.045 -3.006 1.00 43.78 635 TRP A O 1
ATOM 5230 N N . GLU A 1 636 ? 8.260 52.161 -1.385 1.00 43.66 636 GLU A N 1
ATOM 5231 C CA . GLU A 1 636 ? 8.906 53.240 -2.158 1.00 43.66 636 GLU A CA 1
ATOM 5232 C C . GLU A 1 636 ? 9.730 52.806 -3.396 1.00 43.66 636 GLU A C 1
ATOM 5234 O O . GLU A 1 636 ? 10.169 53.671 -4.148 1.00 43.66 636 GLU A O 1
ATOM 5239 N N . ASN A 1 637 ? 9.935 51.502 -3.633 1.00 41.53 637 ASN A N 1
ATOM 5240 C CA . ASN A 1 637 ? 10.733 50.965 -4.750 1.00 41.53 637 ASN A CA 1
ATOM 5241 C C . ASN A 1 637 ? 9.945 50.076 -5.741 1.00 41.53 637 ASN A C 1
ATOM 5243 O O . ASN A 1 637 ? 10.561 49.414 -6.577 1.00 41.53 637 ASN A O 1
ATOM 5247 N N . ALA A 1 638 ? 8.612 50.011 -5.654 1.00 42.44 638 ALA A N 1
ATOM 5248 C CA . ALA A 1 638 ? 7.805 49.247 -6.610 1.00 42.44 638 ALA A CA 1
ATOM 5249 C C . ALA A 1 638 ? 7.857 49.880 -8.018 1.00 42.44 638 ALA A C 1
ATOM 5251 O O . ALA A 1 638 ? 7.544 51.058 -8.186 1.00 42.44 638 ALA A O 1
ATOM 5252 N N . LEU A 1 639 ? 8.247 49.099 -9.033 1.00 41.16 639 LEU A N 1
ATOM 5253 C CA . LEU A 1 639 ? 8.361 49.539 -10.430 1.00 41.16 639 LEU A CA 1
ATOM 5254 C C . LEU A 1 639 ? 7.673 48.539 -11.370 1.00 41.16 639 LEU A C 1
ATOM 5256 O O . LEU A 1 639 ? 7.946 47.338 -11.309 1.00 41.16 639 LEU A O 1
ATOM 5260 N N . SER A 1 640 ? 6.821 49.051 -12.263 1.00 39.66 640 SER A N 1
ATOM 5261 C CA . SER A 1 640 ? 6.142 48.263 -13.303 1.00 39.66 640 SER A CA 1
ATOM 5262 C C . SER A 1 640 ? 7.102 47.844 -14.421 1.00 39.66 640 SER A C 1
ATOM 5264 O O . SER A 1 640 ? 8.021 48.586 -14.779 1.00 39.66 640 SER A O 1
ATOM 5266 N N . VAL A 1 641 ? 6.916 46.632 -14.956 1.00 41.69 641 VAL A N 1
ATOM 5267 C CA . VAL A 1 641 ? 7.781 46.021 -15.981 1.00 41.69 641 VAL A CA 1
ATOM 5268 C C . VAL A 1 641 ? 6.961 45.079 -16.869 1.00 41.69 641 VAL A C 1
ATOM 5270 O O . VAL A 1 641 ? 6.309 44.184 -16.342 1.00 41.69 641 VAL A O 1
ATOM 5273 N N . ASP A 1 642 ? 7.059 45.208 -18.196 1.00 35.97 642 ASP A N 1
ATOM 5274 C CA . ASP A 1 642 ? 6.261 44.423 -19.156 1.00 35.97 642 ASP A CA 1
ATOM 5275 C C . ASP A 1 642 ? 7.097 43.886 -20.339 1.00 35.97 642 ASP A C 1
ATOM 5277 O O . ASP A 1 642 ? 7.480 44.643 -21.232 1.00 35.97 642 ASP A O 1
ATOM 5281 N N . HIS A 1 643 ? 7.398 42.579 -20.338 1.00 33.56 643 HIS A N 1
ATOM 5282 C CA . HIS A 1 643 ? 8.133 41.831 -21.379 1.00 33.56 643 HIS A CA 1
ATOM 5283 C C . HIS A 1 643 ? 7.690 40.353 -21.344 1.00 33.56 643 HIS A C 1
ATOM 5285 O O . HIS A 1 643 ? 7.733 39.771 -20.265 1.00 33.56 643 HIS A O 1
ATOM 5291 N N . GLY A 1 644 ? 7.337 39.705 -22.469 1.00 31.81 644 GLY A N 1
ATOM 5292 C CA . GLY A 1 644 ? 6.698 38.373 -22.407 1.00 31.81 644 GLY A CA 1
ATOM 5293 C C . GLY A 1 644 ? 7.104 37.294 -23.421 1.00 31.81 644 GLY A C 1
ATOM 5294 O O . GLY A 1 644 ? 7.725 37.575 -24.445 1.00 31.81 644 GLY A O 1
ATOM 5295 N N . GLY A 1 645 ? 6.673 36.050 -23.141 1.00 28.28 645 GLY A N 1
ATOM 5296 C CA . GLY A 1 645 ? 6.591 34.942 -24.110 1.00 28.28 645 GLY A CA 1
ATOM 5297 C C . GLY A 1 645 ? 6.838 33.513 -23.576 1.00 28.28 645 GLY A C 1
ATOM 5298 O O . GLY A 1 645 ? 7.985 33.171 -23.323 1.00 28.28 645 GLY A O 1
ATOM 5299 N N . TRP A 1 646 ? 5.787 32.665 -23.584 1.00 27.12 646 TRP A N 1
ATOM 5300 C CA . TRP A 1 646 ? 5.796 31.172 -23.541 1.00 27.12 646 TRP A CA 1
ATOM 5301 C C . TRP A 1 646 ? 6.390 30.476 -22.280 1.00 27.12 646 TRP A C 1
ATOM 5303 O O . TRP A 1 646 ? 7.253 31.017 -21.610 1.00 27.12 646 TRP A O 1
ATOM 5313 N N . SER A 1 647 ? 5.996 29.261 -21.858 1.00 25.83 647 SER A N 1
ATOM 5314 C CA . SER A 1 647 ? 4.936 28.307 -22.268 1.00 25.83 647 SER A CA 1
ATOM 5315 C C . SER A 1 647 ? 4.431 27.515 -21.035 1.00 25.83 647 SER A C 1
ATOM 5317 O O . SER A 1 647 ? 5.092 27.521 -19.998 1.00 25.83 647 SER A O 1
ATOM 5319 N N . TYR A 1 648 ? 3.288 26.819 -21.131 1.00 24.69 648 TYR A N 1
ATOM 5320 C CA . TYR A 1 648 ? 2.693 26.047 -20.023 1.00 24.69 648 TYR A CA 1
ATOM 5321 C C . TYR A 1 648 ? 2.765 24.526 -20.226 1.00 24.69 648 TYR A C 1
ATOM 5323 O O . TYR A 1 648 ? 2.523 24.016 -21.318 1.00 24.69 648 TYR A O 1
ATOM 5331 N N . THR A 1 649 ? 2.983 23.780 -19.137 1.00 25.55 649 THR A N 1
ATOM 5332 C CA . THR A 1 649 ? 2.711 22.332 -19.069 1.00 25.55 649 THR A CA 1
ATOM 5333 C C . THR A 1 649 ? 2.279 21.943 -17.656 1.00 25.55 649 THR A C 1
ATOM 5335 O O . THR A 1 649 ? 3.062 22.087 -16.716 1.00 25.55 649 THR A O 1
ATOM 5338 N N . LYS A 1 650 ? 1.042 21.453 -17.495 1.00 27.52 650 LYS A N 1
ATOM 5339 C CA . LYS A 1 650 ? 0.568 20.663 -16.341 1.00 27.52 650 LYS A CA 1
ATOM 5340 C C . LYS A 1 650 ? -0.848 20.147 -16.602 1.00 27.52 650 LYS A C 1
ATOM 5342 O O . LYS A 1 650 ? -1.696 20.901 -17.063 1.00 27.52 650 LYS A O 1
ATOM 5347 N N . MET A 1 651 ? -1.094 18.884 -16.269 1.00 23.66 651 MET A N 1
ATOM 5348 C CA . MET A 1 651 ? -2.408 18.238 -16.333 1.00 23.66 651 MET A CA 1
ATOM 5349 C C . MET A 1 651 ? -2.720 17.576 -14.984 1.00 23.66 651 MET A C 1
ATOM 5351 O O . MET A 1 651 ? -1.804 17.139 -14.294 1.00 23.66 651 MET A O 1
ATOM 5355 N N . PHE A 1 652 ? -4.010 17.542 -14.642 1.00 26.61 652 PHE A N 1
ATOM 5356 C CA . PHE A 1 652 ? -4.666 16.744 -13.594 1.00 26.61 652 PHE A CA 1
ATOM 5357 C C . PHE A 1 652 ? -3.912 16.504 -12.272 1.00 26.61 652 PHE A C 1
ATOM 5359 O O . PHE A 1 652 ? -3.170 15.538 -12.109 1.00 26.61 652 PHE A O 1
ATOM 5366 N N . GLY A 1 653 ? -4.225 17.323 -11.264 1.00 22.73 653 GLY A N 1
ATOM 5367 C CA . GLY A 1 653 ? -3.998 16.971 -9.863 1.00 22.73 653 GLY A CA 1
ATOM 5368 C C . GLY A 1 653 ? -5.249 16.344 -9.249 1.00 22.73 653 GLY A C 1
ATOM 5369 O O . GLY A 1 653 ? -6.155 17.075 -8.864 1.00 22.73 653 GLY A O 1
ATOM 5370 N N . PHE A 1 654 ? -5.291 15.017 -9.113 1.00 26.91 654 PHE A N 1
ATOM 5371 C CA . PHE A 1 654 ? -6.261 14.354 -8.233 1.00 26.91 654 PHE A CA 1
ATOM 5372 C C . PHE A 1 654 ? -5.771 14.458 -6.783 1.00 26.91 654 PHE A C 1
ATOM 5374 O O . PHE A 1 654 ? -4.743 13.874 -6.436 1.00 26.91 654 PHE A O 1
ATOM 5381 N N . LYS A 1 655 ? -6.483 15.220 -5.943 1.00 27.83 655 LYS A N 1
ATOM 5382 C CA . LYS A 1 655 ? -6.218 15.347 -4.501 1.00 27.83 655 LYS A CA 1
ATOM 5383 C C . LYS A 1 655 ? -7.498 15.614 -3.699 1.00 27.83 655 LYS A C 1
ATOM 5385 O O . LYS A 1 655 ? -7.637 16.665 -3.088 1.00 27.83 655 LYS A O 1
ATOM 5390 N N . ASP A 1 656 ? -8.361 14.606 -3.632 1.00 27.33 656 ASP A N 1
ATOM 5391 C CA . ASP A 1 656 ? -9.381 14.491 -2.587 1.00 27.33 656 ASP A CA 1
ATOM 5392 C C . ASP A 1 656 ? -9.291 13.101 -1.947 1.00 27.33 656 ASP A C 1
ATOM 5394 O O . ASP A 1 656 ? -9.121 12.088 -2.631 1.00 27.33 656 ASP A O 1
ATOM 5398 N N . TYR A 1 657 ? -9.332 13.053 -0.614 1.00 28.31 657 TYR A N 1
ATOM 5399 C CA . TYR A 1 657 ? -9.047 11.850 0.175 1.00 28.31 657 TYR A CA 1
ATOM 5400 C C . TYR A 1 657 ? -10.296 10.973 0.380 1.00 28.31 657 TYR A C 1
ATOM 5402 O O . TYR A 1 657 ? -10.704 10.721 1.509 1.00 28.31 657 TYR A O 1
ATOM 5410 N N . MET A 1 658 ? -10.861 10.444 -0.709 1.00 24.31 658 MET A N 1
ATOM 5411 C CA . MET A 1 658 ? -11.746 9.270 -0.627 1.00 24.31 658 MET A CA 1
ATOM 5412 C C . MET A 1 658 ? -10.890 8.044 -0.260 1.00 24.31 658 MET A C 1
ATOM 5414 O O . MET A 1 658 ? -9.855 7.780 -0.900 1.00 24.31 658 MET A O 1
ATOM 5418 N N . THR A 1 659 ? -11.272 7.310 0.788 1.00 33.28 659 THR A N 1
ATOM 5419 C CA . THR A 1 659 ? -10.446 6.220 1.353 1.00 33.28 659 THR A CA 1
ATOM 5420 C C . THR A 1 659 ? -11.004 4.835 1.032 1.00 33.28 659 THR A C 1
ATOM 5422 O O . THR A 1 659 ? -12.167 4.687 0.676 1.00 33.28 659 THR A O 1
ATOM 5425 N N . THR A 1 660 ? -10.179 3.793 1.178 1.00 35.09 660 THR A N 1
ATOM 5426 C CA . THR A 1 660 ? -10.542 2.392 0.885 1.00 35.09 660 THR A CA 1
ATOM 5427 C C . THR A 1 660 ? -11.768 1.894 1.669 1.00 35.09 660 THR A C 1
ATOM 5429 O O . THR A 1 660 ? -12.408 0.934 1.250 1.00 35.09 660 THR A O 1
ATOM 5432 N N . TYR A 1 661 ? -12.122 2.542 2.784 1.00 36.31 661 TYR A N 1
ATOM 5433 C CA . TYR A 1 661 ? -13.166 2.075 3.701 1.00 36.31 661 TYR A CA 1
ATOM 5434 C C . TYR A 1 661 ? -14.593 2.510 3.349 1.00 36.31 661 TYR A C 1
ATOM 5436 O O . TYR A 1 661 ? -15.525 1.759 3.609 1.00 36.31 661 TYR A O 1
ATOM 5444 N N . GLU A 1 662 ? -14.766 3.634 2.650 1.00 29.28 662 GLU A N 1
ATOM 5445 C CA . GLU A 1 662 ? -16.023 3.945 1.943 1.00 29.28 662 GLU A CA 1
ATOM 5446 C C . GLU A 1 662 ? -16.191 3.078 0.684 1.00 29.28 662 GLU A C 1
ATOM 5448 O O . GLU A 1 662 ? -17.150 3.244 -0.061 1.00 29.28 662 GLU A O 1
ATOM 5453 N N . LEU A 1 663 ? -15.219 2.203 0.402 1.00 35.78 663 LEU A N 1
ATOM 5454 C CA . LEU A 1 663 ? -14.999 1.613 -0.911 1.00 35.78 663 LEU A CA 1
ATOM 5455 C C . LEU A 1 663 ? -15.049 0.091 -0.955 1.00 35.78 663 LEU A C 1
ATOM 5457 O O . LEU A 1 663 ? -15.325 -0.477 -2.008 1.00 35.78 663 LEU A O 1
ATOM 5461 N N . ILE A 1 664 ? -14.877 -0.566 0.189 1.00 33.31 664 ILE A N 1
ATOM 5462 C CA . ILE A 1 664 ? -15.413 -1.916 0.390 1.00 33.31 664 ILE A CA 1
ATOM 5463 C C . ILE A 1 664 ? -16.947 -1.834 0.266 1.00 33.31 664 ILE A C 1
ATOM 5465 O O . ILE A 1 664 ? -17.539 -2.582 -0.504 1.00 33.31 664 ILE A O 1
ATOM 5469 N N . SER A 1 665 ? -17.562 -0.807 0.867 1.00 29.50 665 SER A N 1
ATOM 5470 C CA . SER A 1 665 ? -18.989 -0.480 0.734 1.00 29.50 665 SER A CA 1
ATOM 5471 C C . SER A 1 665 ? -19.407 0.193 -0.586 1.00 29.50 665 SER A C 1
ATOM 5473 O O . SER A 1 665 ? -20.563 0.591 -0.738 1.00 29.50 665 SER A O 1
ATOM 5475 N N . GLN A 1 666 ? -18.493 0.319 -1.554 1.00 33.59 666 GLN A N 1
ATOM 5476 C CA . GLN A 1 666 ? -18.761 0.837 -2.903 1.00 33.59 666 GLN A CA 1
ATOM 5477 C C . GLN A 1 666 ? -17.958 0.079 -3.977 1.00 33.59 666 GLN A C 1
ATOM 5479 O O . GLN A 1 666 ? -17.550 0.664 -4.981 1.00 33.59 666 GLN A O 1
ATOM 5484 N N . MET A 1 667 ? -17.708 -1.226 -3.800 1.00 36.53 667 MET A N 1
ATOM 5485 C CA . MET A 1 667 ? -17.126 -2.029 -4.882 1.00 36.53 667 MET A CA 1
ATOM 5486 C C . MET A 1 667 ? -18.006 -1.940 -6.131 1.00 36.53 667 MET A C 1
ATOM 5488 O O . MET A 1 667 ? -19.210 -2.164 -6.051 1.00 36.53 667 MET A O 1
ATOM 5492 N N . ALA A 1 668 ? -17.407 -1.621 -7.282 1.00 37.00 668 ALA A N 1
ATOM 5493 C CA . ALA A 1 668 ? -18.151 -1.297 -8.495 1.00 37.00 668 ALA A CA 1
ATOM 5494 C C . ALA A 1 668 ? -19.093 -2.437 -8.913 1.00 37.00 668 ALA A C 1
ATOM 5496 O O . ALA A 1 668 ? -18.624 -3.530 -9.231 1.00 37.00 668 ALA A O 1
ATOM 5497 N N . GLN A 1 669 ? -20.404 -2.205 -8.931 1.00 48.44 669 GLN A N 1
ATOM 5498 C CA . GLN A 1 669 ? -21.375 -3.269 -9.197 1.00 48.44 669 GLN A CA 1
ATOM 5499 C C . GLN A 1 669 ? -21.868 -3.243 -10.632 1.00 48.44 669 GLN A C 1
ATOM 5501 O O . GLN A 1 669 ? -22.178 -2.183 -11.178 1.00 48.44 669 GLN A O 1
ATOM 5506 N N . THR A 1 670 ? -21.966 -4.423 -11.244 1.00 36.41 670 THR A N 1
ATOM 5507 C CA . THR A 1 670 ? -22.391 -4.537 -12.637 1.00 36.41 670 THR A CA 1
ATOM 5508 C C . THR A 1 670 ? -23.824 -5.020 -12.772 1.00 36.41 670 THR A C 1
ATOM 5510 O O . THR A 1 670 ? -24.203 -6.090 -12.296 1.00 36.41 670 THR A O 1
ATOM 5513 N N . ILE A 1 671 ? -24.607 -4.227 -13.495 1.00 34.56 671 ILE A N 1
ATOM 5514 C CA . ILE A 1 671 ? -25.988 -4.504 -13.862 1.00 34.56 671 ILE A CA 1
ATOM 5515 C C . ILE A 1 671 ? -26.046 -4.998 -15.313 1.00 34.56 671 ILE A C 1
ATOM 5517 O O . ILE A 1 671 ? -25.481 -4.378 -16.205 1.00 34.56 671 ILE A O 1
ATOM 5521 N N . ARG A 1 672 ? -26.776 -6.082 -15.571 1.00 35.41 672 ARG A N 1
ATOM 5522 C CA . ARG A 1 672 ? -27.031 -6.667 -16.896 1.00 35.41 672 ARG A CA 1
ATOM 5523 C C . ARG A 1 672 ? -28.470 -6.396 -17.336 1.00 35.41 672 ARG A C 1
ATOM 5525 O O . ARG A 1 672 ? -29.392 -6.621 -16.552 1.00 35.41 672 ARG A O 1
ATOM 5532 N N . TYR A 1 673 ? -28.688 -6.018 -18.600 1.00 33.38 673 TYR A N 1
ATOM 5533 C CA . TYR A 1 673 ? -30.035 -5.946 -19.194 1.00 33.38 673 TYR A CA 1
ATOM 5534 C C . TYR A 1 673 ? -30.129 -6.574 -20.600 1.00 33.38 673 TYR A C 1
ATOM 5536 O O . TYR A 1 673 ? -29.130 -6.981 -21.196 1.00 33.38 673 TYR A O 1
ATOM 5544 N N . THR A 1 674 ? -31.353 -6.742 -21.122 1.00 44.25 674 THR A N 1
ATOM 5545 C CA . THR A 1 674 ? -31.644 -7.426 -22.406 1.00 44.25 674 THR A CA 1
ATOM 5546 C C . THR A 1 674 ? -32.762 -6.731 -23.192 1.00 44.25 674 THR A C 1
ATOM 5548 O O . THR A 1 674 ? -33.735 -6.268 -22.594 1.00 44.25 674 THR A O 1
ATOM 5551 N N . LYS A 1 675 ? -32.639 -6.688 -24.530 1.00 37.59 675 LYS A N 1
ATOM 5552 C CA . LYS A 1 675 ? -33.497 -5.903 -25.442 1.00 37.59 675 LYS A CA 1
ATOM 5553 C C . LYS A 1 675 ? -34.730 -6.654 -25.991 1.00 37.59 675 LYS A C 1
ATOM 5555 O O . LYS A 1 675 ? -34.778 -7.885 -25.980 1.00 37.59 675 LYS A O 1
ATOM 5560 N N . LYS A 1 676 ? -35.748 -5.910 -26.453 1.00 39.38 676 LYS A N 1
ATOM 5561 C CA . LYS A 1 676 ? -37.097 -6.402 -26.837 1.00 39.38 676 LYS A CA 1
ATOM 5562 C C . LYS A 1 676 ? -37.273 -7.022 -28.237 1.00 39.38 676 LYS A C 1
ATOM 5564 O O . LYS A 1 676 ? -38.342 -7.567 -28.512 1.00 39.38 676 LYS A O 1
ATOM 5569 N N . ASP A 1 677 ? -36.279 -6.998 -29.117 1.00 38.69 677 ASP A N 1
ATOM 5570 C CA . ASP A 1 677 ? -36.378 -7.305 -30.561 1.00 38.69 677 ASP A CA 1
ATOM 5571 C C . ASP A 1 677 ? -36.335 -8.811 -30.950 1.00 38.69 677 ASP A C 1
ATOM 5573 O O . ASP A 1 677 ? -35.991 -9.185 -32.067 1.00 38.69 677 ASP A O 1
ATOM 5577 N N . LYS A 1 678 ? -36.833 -9.681 -30.058 1.00 39.19 678 LYS A N 1
ATOM 5578 C CA . LYS A 1 678 ? -37.368 -11.033 -30.353 1.00 39.19 678 LYS A CA 1
ATOM 5579 C C . LYS A 1 678 ? -36.438 -12.048 -31.056 1.00 39.19 678 LYS A C 1
ATOM 5581 O O . LYS A 1 678 ? -36.745 -12.534 -32.144 1.00 39.19 678 LYS A O 1
ATOM 5586 N N . THR A 1 679 ? -35.409 -12.553 -30.366 1.00 26.69 679 THR A N 1
ATOM 5587 C CA . THR A 1 679 ? -34.931 -13.940 -30.604 1.00 26.69 679 THR A CA 1
ATOM 5588 C C . THR A 1 679 ? -34.362 -14.583 -29.329 1.00 26.69 679 THR A C 1
ATOM 5590 O O . THR A 1 679 ? -33.332 -14.135 -28.819 1.00 26.69 679 THR A O 1
ATOM 5593 N N . VAL A 1 680 ? -35.022 -15.651 -28.870 1.00 26.62 680 VAL A N 1
ATOM 5594 C CA . VAL A 1 680 ? -34.710 -16.555 -27.728 1.00 26.62 680 VAL A CA 1
ATOM 5595 C C . VAL A 1 680 ? -34.186 -17.881 -28.355 1.00 26.62 680 VAL A C 1
ATOM 5597 O O . VAL A 1 680 ? -34.393 -18.062 -29.553 1.00 26.62 680 VAL A O 1
ATOM 5600 N N . TYR A 1 681 ? -33.411 -18.807 -27.768 1.00 29.11 681 TYR A N 1
ATOM 5601 C CA . TYR A 1 681 ? -33.293 -19.431 -26.430 1.00 29.11 681 TYR A CA 1
ATOM 5602 C C . TYR A 1 681 ? -31.786 -19.661 -26.095 1.00 29.11 681 TYR A C 1
ATOM 5604 O O . TYR A 1 681 ? -30.955 -19.409 -26.962 1.00 29.11 681 TYR A O 1
ATOM 5612 N N . SER A 1 682 ? -31.315 -20.063 -24.903 1.00 21.48 682 SER A N 1
ATOM 5613 C CA . SER A 1 682 ? -31.925 -20.793 -23.767 1.00 21.48 682 SER A CA 1
ATOM 5614 C C . SER A 1 682 ? -31.407 -20.310 -22.393 1.00 21.48 682 SER A C 1
ATOM 5616 O O . SER A 1 682 ? -30.514 -19.473 -22.321 1.00 21.48 682 SER A O 1
ATOM 5618 N N . ILE A 1 683 ? -31.965 -20.854 -21.302 1.00 30.86 683 ILE A N 1
ATOM 5619 C CA . ILE A 1 683 ? -31.595 -20.562 -19.901 1.00 30.86 683 ILE A CA 1
ATOM 5620 C C . ILE A 1 683 ? -30.481 -21.503 -19.415 1.00 30.86 683 ILE A C 1
ATOM 5622 O O . ILE A 1 683 ? -30.560 -22.707 -19.658 1.00 30.86 683 ILE A O 1
ATOM 5626 N N . VAL A 1 684 ? -29.530 -20.981 -18.630 1.00 20.30 684 VAL A N 1
ATOM 5627 C CA . VAL A 1 684 ? -28.749 -21.759 -17.650 1.00 20.30 684 VAL A CA 1
ATOM 5628 C C . VAL A 1 684 ? -28.734 -20.997 -16.320 1.00 20.30 684 VAL A C 1
ATOM 5630 O O . VAL A 1 684 ? -28.265 -19.866 -16.253 1.00 20.30 684 VAL A O 1
ATOM 5633 N N . LEU A 1 685 ? -29.272 -21.626 -15.275 1.00 24.36 685 LEU A N 1
ATOM 5634 C CA . LEU A 1 685 ? -29.103 -21.253 -13.864 1.00 24.36 685 LEU A CA 1
ATOM 5635 C C . LEU A 1 685 ? -27.932 -22.065 -13.290 1.00 24.36 685 LEU A C 1
ATOM 5637 O O . LEU A 1 685 ? -27.680 -23.142 -13.819 1.00 24.36 685 LEU A O 1
ATOM 5641 N N . PHE A 1 686 ? -27.324 -21.647 -12.171 1.00 21.03 686 PHE A N 1
ATOM 5642 C CA . PHE A 1 686 ? -27.014 -22.565 -11.055 1.00 21.03 686 PHE A CA 1
ATOM 5643 C C . PHE A 1 686 ? -26.537 -21.837 -9.786 1.00 21.03 686 PHE A C 1
ATOM 5645 O O . PHE A 1 686 ? -25.513 -21.162 -9.792 1.00 21.03 686 PHE A O 1
ATOM 5652 N N . TRP A 1 687 ? -27.218 -22.108 -8.668 1.00 20.39 687 TRP A N 1
ATOM 5653 C CA . TRP A 1 687 ? -26.734 -21.895 -7.298 1.00 20.39 687 TRP A CA 1
ATOM 5654 C C . TRP A 1 687 ? -26.788 -23.249 -6.548 1.00 20.39 687 TRP A C 1
ATOM 5656 O O . TRP A 1 687 ? -27.651 -24.071 -6.872 1.00 20.39 687 TRP A O 1
ATOM 5666 N N . PRO A 1 688 ? -25.868 -23.570 -5.613 1.00 29.59 688 PRO A N 1
ATOM 5667 C CA . PRO A 1 688 ? -25.583 -24.975 -5.290 1.00 29.59 688 PRO A CA 1
ATOM 5668 C C . PRO A 1 688 ? -26.245 -25.529 -4.015 1.00 29.59 688 PRO A C 1
ATOM 5670 O O . PRO A 1 688 ? -26.149 -24.919 -2.946 1.00 29.59 688 PRO A O 1
ATOM 5673 N N . LYS A 1 689 ? -26.739 -26.781 -4.086 1.00 24.64 689 LYS A N 1
ATOM 5674 C CA . LYS A 1 689 ? -26.533 -27.836 -3.061 1.00 24.64 689 LYS A CA 1
ATOM 5675 C C . LYS A 1 689 ? -26.974 -29.237 -3.528 1.00 24.64 689 LYS A C 1
ATOM 5677 O O . LYS A 1 689 ? -27.792 -29.373 -4.428 1.00 24.64 689 LYS A O 1
ATOM 5682 N N . ASN A 1 690 ? -26.402 -30.269 -2.903 1.00 29.34 690 ASN A N 1
ATOM 5683 C CA . ASN A 1 690 ? -26.516 -31.683 -3.293 1.00 29.34 690 ASN A CA 1
ATOM 5684 C C . ASN A 1 690 ? -27.831 -32.343 -2.830 1.00 29.34 690 ASN A C 1
ATOM 5686 O O . ASN A 1 690 ? -28.250 -32.084 -1.704 1.00 29.34 690 ASN A O 1
ATOM 5690 N N . TYR A 1 691 ? -28.361 -33.294 -3.614 1.00 26.19 691 TYR A N 1
ATOM 5691 C CA . TYR A 1 691 ? -28.578 -34.709 -3.229 1.00 26.19 691 TYR A CA 1
ATOM 5692 C C . TYR A 1 691 ? -28.971 -35.556 -4.468 1.00 26.19 691 TYR A C 1
ATOM 5694 O O . TYR A 1 691 ? -29.173 -35.009 -5.550 1.00 26.19 691 TYR A O 1
ATOM 5702 N N . GLU A 1 692 ? -29.006 -36.885 -4.335 1.00 28.88 692 GLU A N 1
ATOM 5703 C CA . GLU A 1 692 ? -29.273 -37.858 -5.415 1.00 28.88 692 GLU A CA 1
ATOM 5704 C C . GLU A 1 692 ? -30.773 -38.222 -5.513 1.00 28.88 692 GLU A C 1
ATOM 5706 O O . GLU A 1 692 ? -31.417 -38.350 -4.473 1.00 28.88 692 GLU A O 1
ATOM 5711 N N . LEU A 1 693 ? -31.329 -38.436 -6.722 1.00 23.94 693 LEU A N 1
ATOM 5712 C CA . LEU A 1 693 ? -31.675 -39.769 -7.286 1.00 23.94 693 LEU A CA 1
ATOM 5713 C C . LEU A 1 693 ? -32.577 -39.690 -8.560 1.00 23.94 693 LEU A C 1
ATOM 5715 O O . LEU A 1 693 ? -33.477 -38.867 -8.656 1.00 23.94 693 LEU A O 1
ATOM 5719 N N . GLU A 1 694 ? -32.295 -40.586 -9.513 1.00 24.56 694 GLU A N 1
ATOM 5720 C CA . GLU A 1 694 ? -33.074 -41.170 -10.636 1.00 24.56 694 GLU A CA 1
ATOM 5721 C C . GLU A 1 694 ? -34.362 -40.571 -11.288 1.00 24.56 694 GLU A C 1
ATOM 5723 O O . GLU A 1 694 ? -35.410 -40.409 -10.675 1.00 24.56 694 GLU A O 1
ATOM 5728 N N . LEU A 1 695 ? -34.289 -40.552 -12.638 1.00 25.88 695 LEU A N 1
ATOM 5729 C CA . LEU A 1 695 ? -35.275 -40.993 -13.662 1.00 25.88 695 LEU A CA 1
ATOM 5730 C C . LEU A 1 695 ? -36.593 -40.221 -13.941 1.00 25.88 695 LEU A C 1
ATOM 5732 O O . LEU A 1 695 ? -37.483 -40.090 -13.111 1.00 25.88 695 LEU A O 1
ATOM 5736 N N . GLY A 1 696 ? -36.789 -39.882 -15.230 1.00 22.56 696 GLY A N 1
ATOM 5737 C CA . GLY A 1 696 ? -38.070 -39.447 -15.815 1.00 22.56 696 GLY A CA 1
ATOM 5738 C C . GLY A 1 696 ? -37.942 -38.942 -17.265 1.00 22.56 696 GLY A C 1
ATOM 5739 O O . GLY A 1 696 ? -37.557 -37.801 -17.488 1.00 22.56 696 GLY A O 1
ATOM 5740 N N . SER A 1 697 ? -38.247 -39.777 -18.266 1.00 26.84 697 SER A N 1
ATOM 5741 C CA . SER A 1 697 ? -37.995 -39.502 -19.699 1.00 26.84 697 SER A CA 1
ATOM 5742 C C . SER A 1 697 ? -39.252 -39.236 -20.542 1.00 26.84 697 SER A C 1
ATOM 5744 O O . SER A 1 697 ? -40.179 -40.041 -20.471 1.00 26.84 697 SER A O 1
ATOM 5746 N N . VAL A 1 698 ? -39.213 -38.252 -21.460 1.00 23.98 698 VAL A N 1
ATOM 5747 C CA . VAL A 1 698 ? -39.985 -38.228 -22.733 1.00 23.98 698 VAL A CA 1
ATOM 5748 C C . VAL A 1 698 ? -39.175 -37.496 -23.833 1.00 23.98 698 VAL A C 1
ATOM 5750 O O . VAL A 1 698 ? -38.564 -36.468 -23.560 1.00 23.98 698 VAL A O 1
ATOM 5753 N N . ASP A 1 699 ? -39.184 -38.017 -25.068 1.00 27.78 699 ASP A N 1
ATOM 5754 C CA . ASP A 1 699 ? -38.661 -37.414 -26.323 1.00 27.78 699 ASP A CA 1
ATOM 5755 C C . ASP A 1 699 ? -39.843 -36.942 -27.191 1.00 27.78 699 ASP A C 1
ATOM 5757 O O . ASP A 1 699 ? -40.838 -37.660 -27.231 1.00 27.78 699 ASP A O 1
ATOM 5761 N N . PHE A 1 700 ? -39.729 -35.818 -27.922 1.00 25.00 700 PHE A N 1
ATOM 5762 C CA . PHE A 1 700 ? -40.348 -35.700 -29.258 1.00 25.00 700 PHE A CA 1
ATOM 5763 C C . PHE A 1 700 ? -39.691 -34.653 -30.196 1.00 25.00 700 PHE A C 1
ATOM 5765 O O . PHE A 1 700 ? -39.934 -33.449 -30.134 1.00 25.00 700 PHE A O 1
ATOM 5772 N N . LYS A 1 701 ? -38.911 -35.187 -31.142 1.00 26.22 701 LYS A N 1
ATOM 5773 C CA . LYS A 1 701 ? -38.656 -34.762 -32.548 1.00 26.22 701 LYS A CA 1
ATOM 5774 C C . LYS A 1 701 ? -39.877 -34.141 -33.284 1.00 26.22 701 LYS A C 1
ATOM 5776 O O . LYS A 1 701 ? -41.001 -34.473 -32.934 1.00 26.22 701 LYS A O 1
ATOM 5781 N N . THR A 1 702 ? -39.791 -33.374 -34.392 1.00 25.98 702 THR A N 1
ATOM 5782 C CA . THR A 1 702 ? -38.680 -32.758 -35.173 1.00 25.98 702 THR A CA 1
ATOM 5783 C C . THR A 1 702 ? -39.241 -31.787 -36.248 1.00 25.98 702 THR A C 1
ATOM 5785 O O . THR A 1 702 ? -40.266 -32.087 -36.845 1.00 25.98 702 THR A O 1
ATOM 5788 N N . VAL A 1 703 ? -38.529 -30.676 -36.518 1.00 27.23 703 VAL A N 1
ATOM 5789 C CA . VAL A 1 703 ? -38.441 -29.831 -37.754 1.00 27.23 703 VAL A CA 1
ATOM 5790 C C . VAL A 1 703 ? -39.587 -29.820 -38.794 1.00 27.23 703 VAL A C 1
ATOM 5792 O O . VAL A 1 703 ? -39.846 -30.826 -39.447 1.00 27.23 703 VAL A O 1
ATOM 5795 N N . GLN A 1 704 ? -40.040 -28.609 -39.170 1.00 24.23 704 GLN A N 1
ATOM 5796 C CA . GLN A 1 704 ? -40.220 -28.236 -40.590 1.00 24.23 704 GLN A CA 1
ATOM 5797 C C . GLN A 1 704 ? -40.051 -26.723 -40.847 1.00 24.23 704 GLN A C 1
ATOM 5799 O O . GLN A 1 704 ? -40.110 -25.912 -39.926 1.00 24.23 704 GLN A O 1
ATOM 5804 N N . SER A 1 705 ? -39.763 -26.359 -42.099 1.00 25.84 705 SER A N 1
ATOM 5805 C CA . SER A 1 705 ? -39.354 -25.024 -42.575 1.00 25.84 705 SER A CA 1
ATOM 5806 C C . SER A 1 705 ? -40.065 -24.668 -43.890 1.00 25.84 705 SER A C 1
ATOM 5808 O O . SER A 1 705 ? -40.612 -25.581 -44.503 1.00 25.84 705 SER A O 1
ATOM 5810 N N . ILE A 1 706 ? -40.015 -23.387 -44.331 1.00 26.02 706 ILE A N 1
ATOM 5811 C CA . ILE A 1 706 ? -39.713 -22.909 -45.719 1.00 26.02 706 ILE A CA 1
ATOM 5812 C C . ILE A 1 706 ? -40.239 -21.473 -46.017 1.00 26.02 706 ILE A C 1
ATOM 5814 O O . ILE A 1 706 ? -41.431 -21.236 -45.908 1.00 26.02 706 ILE A O 1
ATOM 5818 N N . GLN A 1 707 ? -39.320 -20.584 -46.461 1.00 24.98 707 GLN A N 1
ATOM 5819 C CA . GLN A 1 707 ? -39.439 -19.455 -47.438 1.00 24.98 707 GLN A CA 1
ATOM 5820 C C . GLN A 1 707 ? -40.531 -18.351 -47.303 1.00 24.98 707 GLN A C 1
ATOM 5822 O O . GLN A 1 707 ? -41.557 -18.547 -46.673 1.00 24.98 707 GLN A O 1
ATOM 5827 N N . LEU A 1 708 ? -40.443 -17.175 -47.959 1.00 26.11 708 LEU A N 1
ATOM 5828 C CA . LEU A 1 708 ? -39.337 -16.247 -48.328 1.00 26.11 708 LEU A CA 1
ATOM 5829 C C . LEU A 1 708 ? -39.977 -14.912 -48.834 1.00 26.11 708 LEU A C 1
ATOM 5831 O O . LEU A 1 708 ? -41.199 -14.813 -48.884 1.00 26.11 708 LEU A O 1
ATOM 5835 N N . LEU A 1 709 ? -39.157 -13.954 -49.306 1.00 24.83 709 LEU A N 1
ATOM 5836 C CA . LEU A 1 709 ? -39.489 -12.627 -49.877 1.00 24.83 709 LEU A CA 1
ATOM 5837 C C . LEU A 1 709 ? -39.864 -11.547 -48.831 1.00 24.83 709 LEU A C 1
ATOM 5839 O O . LEU A 1 709 ? -40.672 -11.786 -47.946 1.00 24.83 709 LEU A O 1
ATOM 5843 N N . GLY A 1 710 ? -39.339 -10.316 -48.889 1.00 23.48 710 GLY A N 1
ATOM 5844 C CA . GLY A 1 710 ? -38.241 -9.813 -49.729 1.00 23.48 710 GLY A CA 1
ATOM 5845 C C . GLY A 1 710 ? -38.261 -8.288 -49.901 1.00 23.48 710 GLY A C 1
ATOM 5846 O O . GLY A 1 710 ? -39.072 -7.780 -50.666 1.00 23.48 710 GLY A O 1
ATOM 5847 N N . ALA A 1 711 ? -37.350 -7.566 -49.241 1.00 25.06 711 ALA A N 1
ATOM 5848 C CA . ALA A 1 711 ? -37.104 -6.136 -49.465 1.00 25.06 711 ALA A CA 1
ATOM 5849 C C . ALA A 1 711 ? -35.638 -5.788 -49.145 1.00 25.06 711 ALA A C 1
ATOM 5851 O O . ALA A 1 711 ? -35.068 -6.317 -48.191 1.00 25.06 711 ALA A O 1
ATOM 5852 N N . THR A 1 712 ? -35.018 -4.930 -49.957 1.00 26.45 712 THR A N 1
ATOM 5853 C CA . THR A 1 712 ? -33.561 -4.715 -49.954 1.00 26.45 712 THR A CA 1
ATOM 5854 C C . THR A 1 712 ? -33.136 -3.563 -49.044 1.00 26.45 712 THR A C 1
ATOM 5856 O O . THR A 1 712 ? -33.615 -2.444 -49.206 1.00 26.45 712 THR A O 1
ATOM 5859 N N . VAL A 1 713 ? -32.151 -3.803 -48.174 1.00 27.05 713 VAL A N 1
ATOM 5860 C CA . VAL A 1 713 ? -31.345 -2.755 -47.522 1.00 27.05 713 VAL A CA 1
ATOM 5861 C C . VAL A 1 713 ? -29.878 -2.994 -47.876 1.00 27.05 713 VAL A C 1
ATOM 5863 O O . VAL A 1 713 ? -29.410 -4.132 -47.877 1.00 27.05 713 VAL A O 1
ATOM 5866 N N . VAL A 1 714 ? -29.156 -1.929 -48.231 1.00 26.33 714 VAL A N 1
ATOM 5867 C CA . VAL A 1 714 ? -27.769 -2.016 -48.709 1.00 26.33 714 VAL A CA 1
ATOM 5868 C C . VAL A 1 714 ? -26.805 -2.145 -47.530 1.00 26.33 714 VAL A C 1
ATOM 5870 O O . VAL A 1 714 ? -26.477 -1.159 -46.875 1.00 26.33 714 VAL A O 1
ATOM 5873 N N . HIS A 1 715 ? -26.306 -3.357 -47.291 1.00 27.78 715 HIS A N 1
ATOM 5874 C CA . HIS A 1 715 ? -25.127 -3.567 -46.453 1.00 27.78 715 HIS A CA 1
ATOM 5875 C C . HIS A 1 715 ? -23.847 -3.363 -47.270 1.00 27.78 715 HIS A C 1
ATOM 5877 O O . HIS A 1 715 ? -23.544 -4.148 -48.169 1.00 27.78 715 HIS A O 1
ATOM 5883 N N . VAL A 1 716 ? -23.044 -2.365 -46.895 1.00 27.72 716 VAL A N 1
ATOM 5884 C CA . VAL A 1 716 ? -21.626 -2.303 -47.276 1.00 27.72 716 VAL A CA 1
ATOM 5885 C C . VAL A 1 716 ? -20.853 -3.264 -46.368 1.00 27.72 716 VAL A C 1
ATOM 5887 O O . VAL A 1 716 ? -20.274 -2.869 -45.362 1.00 27.72 716 VAL A O 1
ATOM 5890 N N . LEU A 1 717 ? -20.892 -4.555 -46.701 1.00 31.64 717 LEU A N 1
ATOM 5891 C CA . LEU A 1 717 ? -20.078 -5.583 -46.050 1.00 31.64 717 LEU A CA 1
ATOM 5892 C C . LEU A 1 717 ? -18.720 -5.700 -46.749 1.00 31.64 717 LEU A C 1
ATOM 5894 O O . LEU A 1 717 ? -18.487 -6.606 -47.547 1.00 31.64 717 LEU A O 1
ATOM 5898 N N . SER A 1 718 ? -17.796 -4.803 -46.408 1.00 28.00 718 SER A N 1
ATOM 5899 C CA . SER A 1 718 ? -16.363 -5.033 -46.616 1.00 28.00 718 SER A CA 1
ATOM 5900 C C . SER A 1 718 ? -15.811 -5.886 -45.471 1.00 28.00 718 SER A C 1
ATOM 5902 O O . SER A 1 718 ? -15.048 -5.405 -44.634 1.00 28.00 718 SER A O 1
ATOM 5904 N N . ALA A 1 719 ? -16.230 -7.151 -45.405 1.00 30.22 719 ALA A N 1
ATOM 5905 C CA . ALA A 1 719 ? -15.588 -8.117 -44.521 1.00 30.22 719 ALA A CA 1
ATOM 5906 C C . ALA A 1 719 ? -14.130 -8.318 -44.982 1.00 30.22 719 ALA A C 1
ATOM 5908 O O . ALA A 1 719 ? -13.915 -8.593 -46.169 1.00 30.22 719 ALA A O 1
ATOM 5909 N N . PRO A 1 720 ? -13.123 -8.215 -44.095 1.00 36.41 720 PRO A N 1
ATOM 5910 C CA . PRO A 1 720 ? -11.789 -8.697 -44.414 1.00 36.41 720 PRO A CA 1
ATOM 5911 C C . PRO A 1 720 ? -11.885 -10.202 -44.670 1.00 36.41 720 PRO A C 1
ATOM 5913 O O . PRO A 1 720 ? -12.397 -10.946 -43.833 1.00 36.41 720 PRO A O 1
ATOM 5916 N N . ASN A 1 721 ? -11.402 -10.672 -45.821 1.00 30.95 721 ASN A N 1
ATOM 5917 C CA . ASN A 1 721 ? -11.227 -12.108 -46.017 1.00 30.95 721 ASN A CA 1
ATOM 5918 C C . ASN A 1 721 ? -10.213 -12.601 -44.984 1.00 30.95 721 ASN A C 1
ATOM 5920 O O . ASN A 1 721 ? -9.051 -12.201 -45.051 1.00 30.95 721 ASN A O 1
ATOM 5924 N N . ALA A 1 722 ? -10.634 -13.487 -44.079 1.00 37.28 722 ALA A N 1
ATOM 5925 C CA . ALA A 1 722 ? -9.716 -14.196 -43.199 1.00 37.28 722 ALA A CA 1
ATOM 5926 C C . ALA A 1 722 ? -8.686 -14.944 -44.062 1.00 37.28 722 ALA A C 1
ATOM 5928 O O . ALA A 1 722 ? -9.010 -15.908 -44.766 1.00 37.28 722 ALA A O 1
ATOM 5929 N N . THR A 1 723 ? -7.447 -14.457 -44.061 1.00 37.00 723 THR A N 1
ATOM 5930 C CA . THR A 1 723 ? -6.332 -15.097 -44.752 1.00 37.00 723 THR A CA 1
ATOM 5931 C C . THR A 1 723 ? -6.083 -16.462 -44.122 1.00 37.00 723 THR A C 1
ATOM 5933 O O . THR A 1 723 ? -6.118 -16.627 -42.905 1.00 37.00 723 THR A O 1
ATOM 5936 N N . LYS A 1 724 ? -5.874 -17.483 -44.961 1.00 41.62 724 LYS A N 1
ATOM 5937 C CA . LYS A 1 724 ? -5.646 -18.848 -44.472 1.00 41.62 724 LYS A CA 1
ATOM 5938 C C . LYS A 1 724 ? -4.400 -18.896 -43.573 1.00 41.62 724 LYS A C 1
ATOM 5940 O O . LYS A 1 724 ? -3.406 -18.249 -43.919 1.00 41.62 724 LYS A O 1
ATOM 5945 N N . PRO A 1 725 ? -4.391 -19.737 -42.520 1.00 44.06 725 PRO A N 1
ATOM 5946 C CA . PRO A 1 725 ? -3.158 -20.122 -41.842 1.00 44.06 725 PRO A CA 1
ATOM 5947 C C . PRO A 1 725 ? -2.112 -20.577 -42.869 1.00 44.06 725 PRO A C 1
ATOM 5949 O O . PRO A 1 725 ? -2.421 -21.367 -43.765 1.00 44.06 725 PRO A O 1
ATOM 5952 N N . GLY A 1 726 ? -0.895 -20.039 -42.772 1.00 54.88 726 GLY A N 1
ATOM 5953 C CA . GLY A 1 726 ? 0.155 -20.227 -43.781 1.00 54.88 726 GLY A CA 1
ATOM 5954 C C . GLY A 1 726 ? 0.246 -19.143 -44.866 1.00 54.88 726 GLY A C 1
ATOM 5955 O O . GLY A 1 726 ? 0.946 -19.349 -45.857 1.00 54.88 726 GLY A O 1
ATOM 5956 N N . ALA A 1 727 ? -0.410 -17.989 -44.703 1.00 67.56 727 ALA A N 1
ATOM 5957 C CA . ALA A 1 727 ? -0.015 -16.781 -45.427 1.00 67.56 727 ALA A CA 1
ATOM 5958 C C . ALA A 1 727 ? 1.438 -16.404 -45.068 1.00 67.56 727 ALA A C 1
ATOM 5960 O O . ALA A 1 727 ? 1.805 -16.389 -43.895 1.00 67.56 727 ALA A O 1
ATOM 5961 N N . ARG A 1 728 ? 2.262 -16.112 -46.081 1.00 86.75 728 ARG A N 1
ATOM 5962 C CA . ARG A 1 728 ? 3.621 -15.589 -45.898 1.00 86.75 728 ARG A CA 1
ATOM 5963 C C . ARG A 1 728 ? 3.568 -14.070 -45.814 1.00 86.75 728 ARG A C 1
ATOM 5965 O O . ARG A 1 728 ? 2.959 -13.441 -46.676 1.00 86.75 728 ARG A O 1
ATOM 5972 N N . TYR A 1 729 ? 4.246 -13.517 -44.818 1.00 93.50 729 TYR A N 1
ATOM 5973 C CA . TYR A 1 729 ? 4.430 -12.081 -44.655 1.00 93.50 729 TYR A CA 1
ATOM 5974 C C . TYR A 1 729 ? 5.790 -11.677 -45.231 1.00 93.50 729 TYR A C 1
ATOM 5976 O O . TYR A 1 729 ? 6.787 -12.385 -45.069 1.00 93.50 729 TYR A O 1
ATOM 5984 N N . ASP A 1 730 ? 5.818 -10.543 -45.921 1.00 94.94 730 ASP A N 1
ATOM 5985 C CA . ASP A 1 730 ? 7.050 -9.924 -46.415 1.00 94.94 730 ASP A CA 1
ATOM 5986 C C . ASP A 1 730 ? 7.533 -8.881 -45.392 1.00 94.94 730 ASP A C 1
ATOM 5988 O O . ASP A 1 730 ? 6.692 -8.296 -44.706 1.00 94.94 730 ASP A O 1
ATOM 5992 N N . PRO A 1 731 ? 8.848 -8.606 -45.284 1.00 95.19 731 PRO A N 1
ATOM 5993 C CA . PRO A 1 731 ? 9.398 -7.610 -44.362 1.00 95.19 731 PRO A CA 1
ATOM 5994 C C . PRO A 1 731 ? 9.101 -6.186 -44.852 1.00 95.19 731 PRO A C 1
ATOM 5996 O O . PRO A 1 731 ? 9.963 -5.492 -45.383 1.00 95.19 731 PRO A O 1
ATOM 5999 N N . THR A 1 732 ? 7.834 -5.798 -44.732 1.00 95.00 732 THR A N 1
ATOM 6000 C CA . THR A 1 732 ? 7.295 -4.462 -44.995 1.00 95.00 732 THR A CA 1
ATOM 6001 C C . THR A 1 732 ? 6.072 -4.251 -44.106 1.00 95.00 732 THR A C 1
ATOM 6003 O O . THR A 1 732 ? 5.211 -5.134 -44.054 1.00 95.00 732 THR A O 1
ATOM 6006 N N . TRP A 1 733 ? 5.923 -3.083 -43.484 1.00 95.00 733 TRP A N 1
ATOM 6007 C CA . TRP A 1 733 ? 4.719 -2.733 -42.707 1.00 95.00 733 TRP A CA 1
ATOM 6008 C C . TRP A 1 733 ? 3.407 -3.010 -43.453 1.00 95.00 733 TRP A C 1
ATOM 6010 O O . TRP A 1 733 ? 2.533 -3.719 -42.966 1.00 95.00 733 TRP A O 1
ATOM 6020 N N . ALA A 1 734 ? 3.332 -2.615 -44.728 1.00 94.12 734 ALA A N 1
ATOM 6021 C CA . ALA A 1 734 ? 2.174 -2.863 -45.589 1.00 94.12 734 ALA A CA 1
ATOM 6022 C C . ALA A 1 734 ? 1.875 -4.355 -45.882 1.00 94.12 734 ALA A C 1
ATOM 6024 O O . ALA A 1 734 ? 0.887 -4.650 -46.560 1.00 94.12 734 ALA A O 1
ATOM 6025 N N . SER A 1 735 ? 2.704 -5.297 -45.426 1.00 94.94 735 SER A N 1
ATOM 6026 C CA . SER A 1 735 ? 2.422 -6.738 -45.388 1.00 94.94 735 SER A CA 1
ATOM 6027 C C . SER A 1 735 ? 2.131 -7.201 -43.955 1.00 94.94 735 SER A C 1
ATOM 6029 O O . SER A 1 735 ? 1.124 -7.868 -43.728 1.00 94.94 735 SER A O 1
ATOM 6031 N N . ILE A 1 736 ? 2.963 -6.785 -42.994 1.00 94.88 736 ILE A N 1
ATOM 6032 C CA . ILE A 1 736 ? 2.898 -7.138 -41.567 1.00 94.88 736 ILE A CA 1
ATOM 6033 C C . ILE A 1 736 ? 1.567 -6.689 -40.934 1.00 94.88 736 ILE A C 1
ATOM 6035 O O . ILE A 1 736 ? 0.859 -7.515 -40.360 1.00 94.88 736 ILE A O 1
ATOM 6039 N N . ASP A 1 737 ? 1.162 -5.434 -41.144 1.00 93.75 737 ASP A N 1
ATOM 6040 C CA . ASP A 1 737 ? -0.039 -4.813 -40.554 1.00 93.75 737 ASP A CA 1
ATOM 6041 C C . ASP A 1 737 ? -1.365 -5.350 -41.144 1.00 93.75 737 ASP A C 1
ATOM 6043 O O . ASP A 1 737 ? -2.454 -4.894 -40.801 1.00 93.75 737 ASP A O 1
ATOM 6047 N N . LYS A 1 738 ? -1.304 -6.327 -42.062 1.00 91.75 738 LYS A N 1
ATOM 6048 C CA . LYS A 1 738 ? -2.477 -7.072 -42.562 1.00 91.75 738 LYS A CA 1
ATOM 6049 C C . LYS A 1 738 ? -2.774 -8.333 -41.751 1.00 91.75 738 LYS A C 1
ATOM 6051 O O . LYS A 1 738 ? -3.731 -9.042 -42.073 1.00 91.75 738 LYS A O 1
ATOM 6056 N N . ARG A 1 739 ? -1.945 -8.663 -40.759 1.00 90.50 739 ARG A N 1
ATOM 6057 C CA . ARG A 1 739 ? -2.176 -9.807 -39.880 1.00 90.50 739 ARG A CA 1
ATOM 6058 C C . ARG A 1 739 ? -3.430 -9.572 -39.022 1.00 90.50 739 ARG A C 1
ATOM 6060 O O . ARG A 1 739 ? -3.526 -8.531 -38.380 1.00 90.50 739 ARG A O 1
ATOM 6067 N N . PRO A 1 740 ? -4.382 -10.520 -38.964 1.00 91.19 740 PRO A N 1
ATOM 6068 C CA . PRO A 1 740 ? -5.455 -10.460 -37.980 1.00 91.19 740 PRO A CA 1
ATOM 6069 C C . PRO A 1 740 ? -4.905 -10.780 -36.585 1.00 91.19 740 PRO A C 1
ATOM 6071 O O . PRO A 1 740 ? -4.184 -11.767 -36.410 1.00 91.19 740 PRO A O 1
ATOM 6074 N N . ILE A 1 741 ? -5.286 -9.981 -35.588 1.00 92.94 741 ILE A N 1
ATOM 6075 C CA . ILE A 1 741 ? -4.972 -10.269 -34.188 1.00 92.94 741 ILE A CA 1
ATOM 6076 C C . ILE A 1 741 ? -5.670 -11.573 -33.739 1.00 92.94 741 ILE A C 1
ATOM 6078 O O . ILE A 1 741 ? -6.859 -11.744 -34.011 1.00 92.94 741 ILE A O 1
ATOM 6082 N N . PRO A 1 742 ? -4.979 -12.507 -33.055 1.00 94.31 742 PRO A N 1
ATOM 6083 C CA . PRO A 1 742 ? -5.604 -13.700 -32.488 1.00 94.31 742 PRO A CA 1
ATOM 6084 C C . PRO A 1 742 ? -6.674 -13.376 -31.433 1.00 94.31 742 PRO A C 1
ATOM 6086 O O . PRO A 1 742 ? -6.377 -12.729 -30.425 1.00 94.31 742 PRO A O 1
ATOM 6089 N N . ASP A 1 743 ? -7.885 -13.912 -31.626 1.00 94.88 743 ASP A N 1
ATOM 6090 C CA . ASP A 1 743 ? -9.092 -13.634 -30.823 1.00 94.88 743 ASP A CA 1
ATOM 6091 C C . ASP A 1 743 ? -8.846 -13.660 -29.306 1.00 94.88 743 ASP A C 1
ATOM 6093 O O . ASP A 1 743 ? -9.285 -12.765 -28.583 1.00 94.88 743 ASP A O 1
ATOM 6097 N N . TRP A 1 744 ? -8.071 -14.645 -28.829 1.00 97.19 744 TRP A N 1
ATOM 6098 C CA . TRP A 1 744 ? -7.798 -14.857 -27.403 1.00 97.19 744 TRP A CA 1
ATOM 6099 C C . TRP A 1 744 ? -7.260 -13.605 -26.693 1.00 97.19 744 TRP A C 1
ATOM 6101 O O . TRP A 1 744 ? -7.491 -13.452 -25.493 1.00 97.19 744 TRP A O 1
ATOM 6111 N N . TYR A 1 745 ? -6.537 -12.720 -27.394 1.00 97.75 745 TYR A N 1
ATOM 6112 C CA . TYR A 1 745 ? -5.990 -11.507 -26.790 1.00 97.75 745 TYR A CA 1
ATOM 6113 C C . TYR A 1 745 ? -7.055 -10.419 -26.605 1.00 97.75 745 TYR A C 1
ATOM 6115 O O . TYR A 1 745 ? -7.028 -9.733 -25.582 1.00 97.75 745 TYR A O 1
ATOM 6123 N N . ASP A 1 746 ? -8.032 -10.282 -27.513 1.00 95.00 746 ASP A N 1
ATOM 6124 C CA . ASP A 1 746 ? -9.187 -9.422 -27.225 1.00 95.00 746 ASP A CA 1
ATOM 6125 C C . ASP A 1 746 ? -10.111 -10.060 -26.183 1.00 95.00 746 ASP A C 1
ATOM 6127 O O . ASP A 1 746 ? -10.627 -9.355 -25.323 1.00 95.00 746 ASP A O 1
ATOM 6131 N N . GLU A 1 747 ? -10.282 -11.382 -26.178 1.00 96.88 747 GLU A N 1
ATOM 6132 C CA . GLU A 1 747 ? -11.086 -12.057 -25.152 1.00 96.88 747 GLU A CA 1
ATOM 6133 C C . GLU A 1 747 ? -10.507 -11.913 -23.736 1.00 96.88 747 GLU A C 1
ATOM 6135 O O . GLU A 1 747 ? -11.257 -11.827 -22.758 1.00 96.88 747 GLU A O 1
ATOM 6140 N N . ALA A 1 748 ? -9.175 -11.873 -23.626 1.00 97.94 748 ALA A N 1
ATOM 6141 C CA . ALA A 1 748 ? -8.437 -11.916 -22.369 1.00 97.94 748 ALA A CA 1
ATOM 6142 C C . ALA A 1 748 ? -8.736 -10.752 -21.411 1.00 97.94 748 ALA A C 1
ATOM 6144 O O . ALA A 1 748 ? -8.871 -10.989 -20.208 1.00 97.94 748 ALA A O 1
ATOM 6145 N N . LYS A 1 749 ? -8.806 -9.520 -21.936 1.00 97.81 749 LYS A N 1
ATOM 6146 C CA . LYS A 1 749 ? -8.964 -8.215 -21.251 1.00 97.81 749 LYS A CA 1
ATOM 6147 C C . LYS A 1 749 ? -7.984 -7.838 -20.132 1.00 97.81 749 LYS A C 1
ATOM 6149 O O . LYS A 1 749 ? -7.671 -6.659 -20.024 1.00 97.81 749 LYS A O 1
ATOM 6154 N N . VAL A 1 750 ? -7.536 -8.771 -19.291 1.00 98.44 750 VAL A N 1
ATOM 6155 C CA . VAL A 1 750 ? -6.783 -8.498 -18.054 1.00 98.44 750 VAL A CA 1
ATOM 6156 C C . VAL A 1 750 ? -5.478 -9.293 -18.026 1.00 98.44 750 VAL A C 1
ATOM 6158 O O . VAL A 1 750 ? -5.493 -10.524 -18.137 1.00 98.44 750 VAL A O 1
ATOM 6161 N N . GLY A 1 751 ? -4.358 -8.599 -17.823 1.00 98.50 751 GLY A N 1
ATOM 6162 C CA . GLY A 1 751 ? -3.017 -9.182 -17.723 1.00 98.50 751 GLY A CA 1
ATOM 6163 C C . GLY A 1 751 ? -2.224 -8.724 -16.496 1.00 98.50 751 GLY A C 1
ATOM 6164 O O . GLY A 1 751 ? -2.558 -7.726 -15.854 1.00 98.50 751 GLY A O 1
ATOM 6165 N N . ILE A 1 752 ? -1.137 -9.439 -16.202 1.00 98.75 752 ILE A N 1
ATOM 6166 C CA . ILE A 1 752 ? -0.104 -9.040 -15.231 1.00 98.75 752 ILE A CA 1
ATOM 6167 C C . ILE A 1 752 ? 1.209 -8.760 -15.962 1.00 98.75 752 ILE A C 1
ATOM 6169 O O . ILE A 1 752 ? 1.579 -9.501 -16.868 1.00 98.75 752 ILE A O 1
ATOM 6173 N N . PHE A 1 753 ? 1.943 -7.743 -15.526 1.00 98.50 753 PHE A N 1
ATOM 6174 C CA . PHE A 1 753 ? 3.288 -7.408 -15.992 1.00 98.50 753 PHE A CA 1
ATOM 6175 C C . PHE A 1 753 ? 4.270 -7.484 -14.811 1.00 98.50 753 PHE A C 1
ATOM 6177 O O . PHE A 1 753 ? 3.922 -7.154 -13.676 1.00 98.50 753 PHE A O 1
ATOM 6184 N N . LEU A 1 754 ? 5.482 -7.975 -15.055 1.00 98.31 754 LEU A N 1
ATOM 6185 C CA . LEU A 1 754 ? 6.500 -8.207 -14.036 1.00 98.31 754 LEU A CA 1
ATOM 6186 C C . LEU A 1 754 ? 7.806 -7.529 -14.447 1.00 98.31 754 LEU A C 1
ATOM 6188 O O . LEU A 1 754 ? 8.524 -8.058 -15.299 1.00 98.31 754 LEU A O 1
ATOM 6192 N N . HIS A 1 755 ? 8.130 -6.404 -13.808 1.00 98.12 755 HIS A N 1
ATOM 6193 C CA . HIS A 1 755 ? 9.455 -5.788 -13.894 1.00 98.12 755 HIS A CA 1
ATOM 6194 C C . HIS A 1 755 ? 10.366 -6.349 -12.805 1.00 98.12 755 HIS A C 1
ATOM 6196 O O . HIS A 1 755 ? 10.328 -5.939 -11.642 1.00 98.12 755 HIS A O 1
ATOM 6202 N N . TRP A 1 756 ? 11.196 -7.312 -13.199 1.00 98.12 756 TRP A N 1
ATOM 6203 C CA . TRP A 1 756 ? 12.139 -8.001 -12.329 1.00 98.12 756 TRP A CA 1
ATOM 6204 C C . TRP A 1 756 ? 13.505 -8.127 -13.011 1.00 98.12 756 TRP A C 1
ATOM 6206 O O . TRP A 1 756 ? 13.611 -8.681 -14.105 1.00 98.12 756 TRP A O 1
ATOM 6216 N N . GLY A 1 757 ? 14.540 -7.600 -12.359 1.00 96.00 757 GLY A N 1
ATOM 6217 C CA . GLY A 1 757 ? 15.898 -7.486 -12.893 1.00 96.00 757 GLY A CA 1
ATOM 6218 C C . GLY A 1 757 ? 16.872 -6.980 -11.827 1.00 96.00 757 GLY A C 1
ATOM 6219 O O . GLY A 1 757 ? 16.547 -6.961 -10.634 1.00 96.00 757 GLY A O 1
ATOM 6220 N N . LEU A 1 758 ? 18.067 -6.543 -12.233 1.00 95.44 758 LEU A N 1
ATOM 6221 C CA . LEU A 1 758 ? 19.126 -6.179 -11.278 1.00 95.44 758 LEU A CA 1
ATOM 6222 C C . LEU A 1 758 ? 18.801 -4.914 -10.472 1.00 95.44 758 LEU A C 1
ATOM 6224 O O . LEU A 1 758 ? 19.256 -4.769 -9.338 1.00 95.44 758 LEU A O 1
ATOM 6228 N N . PHE A 1 759 ? 17.949 -4.032 -10.997 1.00 95.44 759 PHE A N 1
ATOM 6229 C CA . PHE A 1 759 ? 17.416 -2.872 -10.273 1.00 95.44 759 PHE A CA 1
ATOM 6230 C C . PHE A 1 759 ? 16.629 -3.245 -9.001 1.00 95.44 759 PHE A C 1
ATOM 6232 O O . PHE A 1 759 ? 16.634 -2.477 -8.035 1.00 95.44 759 PHE A O 1
ATOM 6239 N N . SER A 1 760 ? 16.046 -4.450 -8.918 1.00 96.88 760 SER A N 1
ATOM 6240 C CA . SER A 1 760 ? 15.406 -4.927 -7.682 1.00 96.88 760 SER A CA 1
ATOM 6241 C C . SER A 1 760 ? 16.405 -5.157 -6.535 1.00 96.88 760 SER A C 1
ATOM 6243 O O . SER A 1 760 ? 15.966 -5.328 -5.398 1.00 96.88 760 SER A O 1
ATOM 6245 N N . VAL A 1 761 ? 17.726 -5.146 -6.782 1.00 96.38 761 VAL A N 1
ATOM 6246 C CA . VAL A 1 761 ? 18.774 -5.340 -5.760 1.00 96.38 761 VAL A CA 1
ATOM 6247 C C . VAL A 1 761 ? 19.005 -4.113 -4.858 1.00 96.38 761 VAL A C 1
ATOM 6249 O O . VAL A 1 761 ? 18.948 -4.294 -3.637 1.00 96.38 761 VAL A O 1
ATOM 6252 N N . PRO A 1 762 ? 19.259 -2.891 -5.380 1.00 93.88 762 PRO A N 1
ATOM 6253 C CA . PRO A 1 762 ? 19.245 -1.671 -4.566 1.00 93.88 762 PRO A CA 1
ATOM 6254 C C . PRO A 1 762 ? 17.825 -1.270 -4.134 1.00 93.88 762 PRO A C 1
ATOM 6256 O O . PRO A 1 762 ? 17.655 -0.701 -3.052 1.00 93.88 762 PRO A O 1
ATOM 6259 N N . SER A 1 763 ? 16.825 -1.584 -4.969 1.00 94.75 763 SER A N 1
ATOM 6260 C CA . SER A 1 763 ? 15.397 -1.306 -4.762 1.00 94.75 763 SER A CA 1
ATOM 6261 C C . SER A 1 763 ? 15.092 0.163 -4.402 1.00 94.75 763 SER A C 1
ATOM 6263 O O . SER A 1 763 ? 14.350 0.443 -3.459 1.00 94.75 763 SER A O 1
ATOM 6265 N N . PHE A 1 764 ? 15.709 1.117 -5.099 1.00 93.12 764 PHE A N 1
ATOM 6266 C CA . PHE A 1 764 ? 15.670 2.544 -4.759 1.00 93.12 764 PHE A CA 1
ATOM 6267 C C . PHE A 1 764 ? 15.407 3.400 -6.001 1.00 93.12 764 PHE A C 1
ATOM 6269 O O . PHE A 1 764 ? 15.983 3.140 -7.052 1.00 93.12 764 PHE A O 1
ATOM 6276 N N . GLY A 1 765 ? 14.566 4.428 -5.877 1.00 90.06 765 GLY A N 1
ATOM 6277 C CA . GLY A 1 765 ? 14.159 5.266 -7.007 1.00 90.06 765 GLY A CA 1
ATOM 6278 C C . GLY A 1 765 ? 13.191 4.542 -7.943 1.00 90.06 765 GLY A C 1
ATOM 6279 O O . GLY A 1 765 ? 11.980 4.672 -7.782 1.00 90.06 765 GLY A O 1
ATOM 6280 N N . ASP A 1 766 ? 13.741 3.804 -8.905 1.00 92.31 766 ASP A N 1
ATOM 6281 C CA . ASP A 1 766 ? 13.048 3.214 -10.052 1.00 92.31 766 ASP A CA 1
ATOM 6282 C C . ASP A 1 766 ? 13.887 2.080 -10.692 1.00 92.31 766 ASP A C 1
ATOM 6284 O O . ASP A 1 766 ? 15.046 1.840 -10.339 1.00 92.31 766 ASP A O 1
ATOM 6288 N N . GLU A 1 767 ? 13.311 1.369 -11.663 1.00 91.69 767 GLU A N 1
ATOM 6289 C CA . GLU A 1 767 ? 14.024 0.411 -12.524 1.00 91.69 767 GLU A CA 1
ATOM 6290 C C . GLU A 1 767 ? 15.122 1.052 -13.400 1.00 91.69 767 GLU A C 1
ATOM 6292 O O . GLU A 1 767 ? 16.046 0.369 -13.845 1.00 91.69 767 GLU A O 1
ATOM 6297 N N . TRP A 1 768 ? 15.092 2.377 -13.577 1.00 91.81 768 TRP A N 1
ATOM 6298 C CA . TRP A 1 768 ? 16.112 3.164 -14.280 1.00 91.81 768 TRP A CA 1
ATOM 6299 C C . TRP A 1 768 ? 17.312 3.557 -13.390 1.00 91.81 768 TRP A C 1
ATOM 6301 O O . TRP A 1 768 ? 18.175 4.328 -13.833 1.00 91.81 768 TRP A O 1
ATOM 6311 N N . PHE A 1 769 ? 17.456 2.970 -12.190 1.00 91.94 769 PHE A N 1
ATOM 6312 C CA . PHE A 1 769 ? 18.604 3.138 -11.278 1.00 91.94 769 PHE A CA 1
ATOM 6313 C C . PHE A 1 769 ? 19.962 3.130 -11.997 1.00 91.94 769 PHE A C 1
ATOM 6315 O O . PHE A 1 769 ? 20.860 3.927 -11.709 1.00 91.94 769 PHE A O 1
ATOM 6322 N N . CYS A 1 770 ? 20.108 2.224 -12.964 1.00 86.19 770 CYS A N 1
ATOM 6323 C CA . CYS A 1 770 ? 21.308 2.045 -13.769 1.00 86.19 770 CYS A CA 1
ATOM 6324 C C . CYS A 1 770 ? 21.656 3.312 -14.587 1.00 86.19 770 CYS A C 1
ATOM 6326 O O . CYS A 1 770 ? 22.808 3.749 -14.595 1.00 86.19 770 CYS A O 1
ATOM 6328 N N . VAL A 1 771 ? 20.661 3.992 -15.169 1.00 85.31 771 VAL A N 1
ATOM 6329 C CA . VAL A 1 771 ? 20.816 5.293 -15.840 1.00 85.31 771 VAL A CA 1
ATOM 6330 C C . VAL A 1 771 ? 20.946 6.451 -14.849 1.00 85.31 771 VAL A C 1
ATOM 6332 O O . VAL A 1 771 ? 21.675 7.401 -15.141 1.00 85.31 771 VAL A O 1
ATOM 6335 N N . GLY A 1 772 ? 20.337 6.361 -13.662 1.00 83.19 772 GLY A N 1
ATOM 6336 C CA . GLY A 1 772 ? 20.610 7.277 -12.549 1.00 83.19 772 GLY A CA 1
ATOM 6337 C C . GLY A 1 772 ? 22.109 7.347 -12.228 1.00 83.19 772 GLY A C 1
ATOM 6338 O O . GLY A 1 772 ? 22.678 8.438 -12.145 1.00 83.19 772 GLY A O 1
ATOM 6339 N N . LYS A 1 773 ? 22.770 6.183 -12.179 1.00 82.81 773 LYS A N 1
ATOM 6340 C CA . LYS A 1 773 ? 24.227 6.050 -12.022 1.00 82.81 773 LYS A CA 1
ATOM 6341 C C . LYS A 1 773 ? 25.027 6.521 -13.239 1.00 82.81 773 LYS A C 1
ATOM 6343 O O . LYS A 1 773 ? 25.969 7.290 -13.062 1.00 82.81 773 LYS A O 1
ATOM 6348 N N . LEU A 1 774 ? 24.661 6.138 -14.469 1.00 82.88 774 LEU A N 1
ATOM 6349 C CA . LEU A 1 774 ? 25.367 6.615 -15.676 1.00 82.88 774 LEU A CA 1
ATOM 6350 C C . LEU A 1 774 ? 25.344 8.149 -15.795 1.00 82.88 774 LEU A C 1
ATOM 6352 O O . LEU A 1 774 ? 26.358 8.762 -16.127 1.00 82.88 774 LEU A O 1
ATOM 6356 N N . LYS A 1 775 ? 24.207 8.777 -15.468 1.00 85.56 775 LYS A N 1
ATOM 6357 C CA . LYS A 1 775 ? 24.023 10.238 -15.476 1.00 85.56 775 LYS A CA 1
ATOM 6358 C C . LYS A 1 775 ? 24.532 10.928 -14.198 1.00 85.56 775 LYS A C 1
ATOM 6360 O O . LYS A 1 775 ? 24.393 12.144 -14.090 1.00 85.56 775 LYS A O 1
ATOM 6365 N N . LYS A 1 776 ? 25.119 10.185 -13.244 1.00 86.44 776 LYS A N 1
ATOM 6366 C CA . LYS A 1 776 ? 25.626 10.674 -11.943 1.00 86.44 776 LYS A CA 1
ATOM 6367 C C . LYS A 1 776 ? 24.610 11.538 -11.183 1.00 86.44 776 LYS A C 1
ATOM 6369 O O . LYS A 1 776 ? 24.955 12.576 -10.615 1.00 86.44 776 LYS A O 1
ATOM 6374 N N . ARG A 1 777 ? 23.337 11.131 -11.202 1.00 90.94 777 ARG A N 1
ATOM 6375 C CA . ARG A 1 777 ? 22.255 11.815 -10.481 1.00 90.94 777 ARG A CA 1
ATOM 6376 C C . ARG A 1 777 ? 22.558 11.833 -8.981 1.00 90.94 777 ARG A C 1
ATOM 6378 O O . ARG A 1 777 ? 22.822 10.784 -8.396 1.00 90.94 777 ARG A O 1
ATOM 6385 N N . LYS A 1 778 ? 22.497 13.016 -8.355 1.00 92.44 778 LYS A N 1
ATOM 6386 C CA . LYS A 1 778 ? 22.922 13.216 -6.958 1.00 92.44 778 LYS A CA 1
ATOM 6387 C C . LYS A 1 778 ? 22.224 12.274 -5.976 1.00 92.44 778 LYS A C 1
ATOM 6389 O O . LYS A 1 778 ? 22.887 11.736 -5.105 1.00 92.44 778 LYS A O 1
ATOM 6394 N N . ASP A 1 779 ? 20.930 12.035 -6.135 1.00 90.31 779 ASP A N 1
ATOM 6395 C CA . ASP A 1 779 ? 20.153 11.126 -5.290 1.00 90.31 779 ASP A CA 1
ATOM 6396 C C . ASP A 1 779 ? 20.645 9.668 -5.359 1.00 90.31 779 ASP A C 1
ATOM 6398 O O . ASP A 1 779 ? 20.741 8.999 -4.330 1.00 90.31 779 ASP A O 1
ATOM 6402 N N . PHE A 1 780 ? 21.061 9.198 -6.539 1.00 91.12 780 PHE A N 1
ATOM 6403 C CA . PHE A 1 780 ? 21.652 7.866 -6.716 1.00 91.12 780 PHE A CA 1
ATOM 6404 C C . PHE A 1 780 ? 23.121 7.801 -6.259 1.00 91.12 780 PHE A C 1
ATOM 6406 O O . PHE A 1 780 ? 23.563 6.767 -5.757 1.00 91.12 780 PHE A O 1
ATOM 6413 N N . GLU A 1 781 ? 23.890 8.886 -6.391 1.00 90.69 781 GLU A N 1
ATOM 6414 C CA . GLU A 1 781 ? 25.266 8.964 -5.873 1.00 90.69 781 GLU A CA 1
ATOM 6415 C C . GLU A 1 781 ? 25.318 9.068 -4.339 1.00 90.69 781 GLU A C 1
ATOM 6417 O O . GLU A 1 781 ? 26.117 8.378 -3.702 1.00 90.69 781 GLU A O 1
ATOM 6422 N N . ASP A 1 782 ? 24.432 9.857 -3.728 1.00 91.62 782 ASP A N 1
ATOM 6423 C CA . ASP A 1 782 ? 24.258 9.951 -2.274 1.00 91.62 782 ASP A CA 1
ATOM 6424 C C . ASP A 1 782 ? 23.810 8.595 -1.699 1.00 91.62 782 ASP A C 1
ATOM 6426 O O . ASP A 1 782 ? 24.380 8.108 -0.721 1.00 91.62 782 ASP A O 1
ATOM 6430 N N . PHE A 1 783 ? 22.836 7.932 -2.338 1.00 91.38 783 PHE A N 1
ATOM 6431 C CA . PHE A 1 783 ? 22.402 6.589 -1.943 1.00 91.38 783 PHE A CA 1
ATOM 6432 C C . PHE A 1 783 ? 23.533 5.555 -2.048 1.00 91.38 783 PHE A C 1
ATOM 6434 O O . PHE A 1 783 ? 23.711 4.757 -1.127 1.00 91.38 783 PHE A O 1
ATOM 6441 N N . MET A 1 784 ? 24.327 5.568 -3.126 1.00 91.75 784 MET A N 1
ATOM 6442 C CA . MET A 1 784 ? 25.443 4.628 -3.259 1.00 91.75 784 MET A CA 1
ATOM 6443 C C . MET A 1 784 ? 26.556 4.891 -2.245 1.00 91.75 784 MET A C 1
ATOM 6445 O O . MET A 1 784 ? 27.016 3.954 -1.603 1.00 91.75 784 MET A O 1
ATOM 6449 N N . SER A 1 785 ? 26.966 6.149 -2.070 1.00 90.50 785 SER A N 1
ATOM 6450 C CA . SER A 1 785 ? 28.051 6.515 -1.150 1.00 90.50 785 SER A CA 1
ATOM 6451 C C . SER A 1 785 ? 27.697 6.325 0.329 1.00 90.50 785 SER A C 1
ATOM 6453 O O . SER A 1 785 ? 28.595 6.074 1.130 1.00 90.50 785 SER A O 1
ATOM 6455 N N . LYS A 1 786 ? 26.407 6.385 0.694 1.00 88.19 786 LYS A N 1
ATOM 6456 C CA . LYS A 1 786 ? 25.924 6.057 2.044 1.00 88.19 786 LYS A CA 1
ATOM 6457 C C . LYS A 1 786 ? 25.877 4.547 2.315 1.00 88.19 786 LYS A C 1
ATOM 6459 O O . LYS A 1 786 ? 26.177 4.135 3.431 1.00 88.19 786 LYS A O 1
ATOM 6464 N N . ASN A 1 787 ? 25.458 3.735 1.339 1.00 87.62 787 ASN A N 1
ATOM 6465 C CA . ASN A 1 787 ? 25.032 2.348 1.593 1.00 87.62 787 ASN A CA 1
ATOM 6466 C C . ASN A 1 787 ? 25.952 1.260 1.002 1.00 87.62 787 ASN A C 1
ATOM 6468 O O . ASN A 1 787 ? 25.760 0.085 1.311 1.00 87.62 787 ASN A O 1
ATOM 6472 N N . TYR A 1 788 ? 26.936 1.612 0.165 1.00 89.19 788 TYR A N 1
ATOM 6473 C CA . TYR A 1 788 ? 27.814 0.650 -0.517 1.00 89.19 788 TYR A CA 1
ATOM 6474 C C . TYR A 1 788 ? 29.298 1.055 -0.436 1.00 89.19 788 TYR A C 1
ATOM 6476 O O . TYR A 1 788 ? 29.612 2.238 -0.297 1.00 89.19 788 TYR A O 1
ATOM 6484 N N . PRO A 1 789 ? 30.241 0.094 -0.534 1.00 89.31 789 PRO A N 1
ATOM 6485 C CA . PRO A 1 789 ? 31.673 0.386 -0.517 1.00 89.31 789 PRO A CA 1
ATOM 6486 C C . PRO A 1 789 ? 32.118 1.363 -1.613 1.00 89.31 789 PRO A C 1
ATOM 6488 O O . PRO A 1 789 ? 31.581 1.382 -2.723 1.00 89.31 789 PRO A O 1
ATOM 6491 N N . ALA A 1 790 ? 33.180 2.122 -1.337 1.00 86.94 790 ALA A N 1
ATOM 6492 C CA . ALA A 1 790 ? 33.806 2.975 -2.340 1.00 86.94 790 ALA A CA 1
ATOM 6493 C C . ALA A 1 790 ? 34.223 2.159 -3.580 1.00 86.94 790 ALA A C 1
ATOM 6495 O O . ALA A 1 790 ? 34.903 1.137 -3.463 1.00 86.94 790 ALA A O 1
ATOM 6496 N N . ASN A 1 791 ? 33.868 2.664 -4.766 1.00 87.50 791 ASN A N 1
ATOM 6497 C CA . ASN A 1 791 ? 34.029 2.033 -6.087 1.00 87.50 791 ASN A CA 1
ATOM 6498 C C . ASN A 1 791 ? 33.066 0.873 -6.426 1.00 87.50 791 ASN A C 1
ATOM 6500 O O . ASN A 1 791 ? 33.241 0.277 -7.487 1.00 87.50 791 ASN A O 1
ATOM 6504 N N . PHE A 1 792 ? 32.048 0.578 -5.606 1.00 92.12 792 PHE A N 1
ATOM 6505 C CA . PHE A 1 792 ? 30.988 -0.381 -5.962 1.00 92.12 792 PHE A CA 1
ATOM 6506 C C . PHE A 1 792 ? 30.219 0.093 -7.212 1.00 92.12 792 PHE A C 1
ATOM 6508 O O . PHE A 1 792 ? 29.757 1.239 -7.275 1.00 92.12 792 PHE A O 1
ATOM 6515 N N . LYS A 1 793 ? 30.091 -0.782 -8.211 1.00 89.81 793 LYS A N 1
ATOM 6516 C CA . LYS A 1 793 ? 29.485 -0.502 -9.522 1.00 89.81 793 LYS A CA 1
ATOM 6517 C C . LYS A 1 793 ? 28.083 -1.101 -9.654 1.00 89.81 793 LYS A C 1
ATOM 6519 O O . LYS A 1 793 ? 27.580 -1.740 -8.738 1.00 89.81 793 LYS A O 1
ATOM 6524 N N . TYR A 1 794 ? 27.440 -0.915 -10.807 1.00 89.62 794 TYR A N 1
ATOM 6525 C CA . TYR A 1 794 ? 26.143 -1.549 -11.062 1.00 89.62 794 TYR A CA 1
ATOM 6526 C C . TYR A 1 794 ? 26.296 -3.064 -11.295 1.00 89.62 794 TYR A C 1
ATOM 6528 O O . TYR A 1 794 ? 25.477 -3.860 -10.849 1.00 89.62 794 TYR A O 1
ATOM 6536 N N . GLU A 1 795 ? 27.400 -3.473 -11.917 1.00 91.00 795 GLU A N 1
ATOM 6537 C CA . GLU A 1 795 ? 27.750 -4.869 -12.188 1.00 91.00 795 GLU A CA 1
ATOM 6538 C C . GLU A 1 795 ? 27.927 -5.698 -10.902 1.00 91.00 795 GLU A C 1
ATOM 6540 O O . GLU A 1 795 ? 27.604 -6.888 -10.877 1.00 91.00 795 GLU A O 1
ATOM 6545 N N . ASP A 1 796 ? 28.345 -5.057 -9.806 1.00 93.62 796 ASP A N 1
ATOM 6546 C CA . ASP A 1 796 ? 28.510 -5.681 -8.488 1.00 93.62 796 ASP A CA 1
ATOM 6547 C C . ASP A 1 796 ? 27.161 -6.025 -7.810 1.00 93.62 796 ASP A C 1
ATOM 6549 O O . ASP A 1 796 ? 27.135 -6.756 -6.817 1.00 93.62 796 ASP A O 1
ATOM 6553 N N . PHE A 1 797 ? 26.020 -5.578 -8.360 1.00 95.19 797 PHE A N 1
ATOM 6554 C CA . PHE A 1 797 ? 24.695 -6.058 -7.947 1.00 95.19 797 PHE A CA 1
ATOM 6555 C C . PHE A 1 797 ? 24.354 -7.450 -8.489 1.00 95.19 797 PHE A C 1
ATOM 6557 O O . PHE A 1 797 ? 23.551 -8.146 -7.867 1.00 95.19 797 PHE A O 1
ATOM 6564 N N . ALA A 1 798 ? 24.944 -7.894 -9.604 1.00 94.81 798 ALA A N 1
ATOM 6565 C CA . ALA A 1 798 ? 24.560 -9.163 -10.228 1.00 94.81 798 ALA A CA 1
ATOM 6566 C C . ALA A 1 798 ? 24.779 -10.396 -9.318 1.00 94.81 798 ALA A C 1
ATOM 6568 O O . ALA A 1 798 ? 23.895 -11.249 -9.267 1.00 94.81 798 ALA A O 1
ATOM 6569 N N . PRO A 1 799 ? 25.865 -10.503 -8.520 1.00 94.06 799 PRO A N 1
ATOM 6570 C CA . PRO A 1 799 ? 26.009 -11.562 -7.513 1.00 94.06 799 PRO A CA 1
ATOM 6571 C C . PRO A 1 799 ? 25.057 -11.442 -6.309 1.00 94.06 799 PRO A C 1
ATOM 6573 O O . PRO A 1 799 ? 24.902 -12.408 -5.566 1.00 94.06 799 PRO A O 1
ATOM 6576 N N . LEU A 1 800 ? 24.448 -10.270 -6.091 1.00 94.75 800 LEU A N 1
ATOM 6577 C CA . LEU A 1 800 ? 23.523 -9.984 -4.985 1.00 94.75 800 LEU A CA 1
ATOM 6578 C C . LEU A 1 800 ? 22.044 -10.167 -5.377 1.00 94.75 800 LEU A C 1
ATOM 6580 O O . LEU A 1 800 ? 21.159 -10.059 -4.524 1.00 94.75 800 LEU A O 1
ATOM 6584 N N . PHE A 1 801 ? 21.772 -10.456 -6.650 1.00 97.12 801 PHE A N 1
ATOM 6585 C CA . PHE A 1 801 ? 20.478 -10.921 -7.131 1.00 97.12 801 PHE A CA 1
ATOM 6586 C C . PHE A 1 801 ? 20.371 -12.432 -6.877 1.00 97.12 801 PHE A C 1
ATOM 6588 O O . PHE A 1 801 ? 21.029 -13.226 -7.548 1.00 97.12 801 PHE A O 1
ATOM 6595 N N . THR A 1 802 ? 19.614 -12.842 -5.853 1.00 94.31 802 THR A N 1
ATOM 6596 C CA . THR A 1 802 ? 19.660 -14.228 -5.344 1.00 94.31 802 THR A CA 1
ATOM 6597 C C . THR A 1 802 ? 18.484 -15.095 -5.774 1.00 94.31 802 THR A C 1
ATOM 6599 O O . THR A 1 802 ? 18.661 -16.305 -5.902 1.00 94.31 802 THR A O 1
ATOM 6602 N N . ALA A 1 803 ? 17.292 -14.512 -5.955 1.00 95.94 803 ALA A N 1
ATOM 6603 C CA . ALA A 1 803 ? 16.035 -15.242 -6.146 1.00 95.94 803 ALA A CA 1
ATOM 6604 C C . ALA A 1 803 ? 15.807 -16.365 -5.097 1.00 95.94 803 ALA A C 1
ATOM 6606 O O . ALA A 1 803 ? 15.215 -17.403 -5.399 1.00 95.94 803 ALA A O 1
ATOM 6607 N N . GLU A 1 804 ? 16.308 -16.187 -3.863 1.00 92.81 804 GLU A N 1
ATOM 6608 C CA . GLU A 1 804 ? 16.395 -17.253 -2.847 1.00 92.81 804 GLU A CA 1
ATOM 6609 C C . GLU A 1 804 ? 15.045 -17.831 -2.377 1.00 92.81 804 GLU A C 1
ATOM 6611 O O . GLU A 1 804 ? 15.024 -18.951 -1.862 1.00 92.81 804 GLU A O 1
ATOM 6616 N N . PHE A 1 805 ? 13.946 -17.098 -2.589 1.00 93.69 805 PHE A N 1
ATOM 6617 C CA . PHE A 1 805 ? 12.554 -17.464 -2.296 1.00 93.69 805 PHE A CA 1
ATOM 6618 C C . PHE A 1 805 ? 11.665 -17.463 -3.561 1.00 93.69 805 PHE A C 1
ATOM 6620 O O . PHE A 1 805 ? 10.443 -17.335 -3.458 1.00 93.69 805 PHE A O 1
ATOM 6627 N N . PHE A 1 806 ? 12.253 -17.569 -4.760 1.00 96.44 806 PHE A N 1
ATOM 6628 C CA . PHE A 1 806 ? 11.502 -17.586 -6.019 1.00 96.44 806 PHE A CA 1
ATOM 6629 C C . PHE A 1 806 ? 10.740 -18.904 -6.228 1.00 96.44 806 PHE A C 1
ATOM 6631 O O . PHE A 1 806 ? 11.281 -19.890 -6.743 1.00 96.44 806 PHE A O 1
ATOM 6638 N N . GLU A 1 807 ? 9.458 -18.881 -5.869 1.00 96.31 807 GLU A N 1
ATOM 6639 C CA . GLU A 1 807 ? 8.503 -19.969 -6.076 1.00 96.31 807 GLU A CA 1
ATOM 6640 C C . GLU A 1 807 ? 7.554 -19.652 -7.250 1.00 96.31 807 GLU A C 1
ATOM 6642 O O . GLU A 1 807 ? 6.508 -19.024 -7.048 1.00 96.31 807 GLU A O 1
ATOM 6647 N N . PRO A 1 808 ? 7.870 -20.082 -8.490 1.00 97.75 808 PRO A N 1
ATOM 6648 C CA . PRO A 1 808 ? 7.102 -19.713 -9.685 1.00 97.75 808 PRO A CA 1
ATOM 6649 C C . PRO A 1 808 ? 5.661 -20.243 -9.657 1.00 97.75 808 PRO A C 1
ATOM 6651 O O . PRO A 1 808 ? 4.768 -19.622 -10.226 1.00 97.75 808 PRO A O 1
ATOM 6654 N N . ASN A 1 809 ? 5.409 -21.352 -8.952 1.00 98.12 809 ASN A N 1
ATOM 6655 C CA . ASN A 1 809 ? 4.060 -21.886 -8.753 1.00 98.12 809 ASN A CA 1
ATOM 6656 C C . ASN A 1 809 ? 3.216 -21.008 -7.811 1.00 98.12 809 ASN A C 1
ATOM 6658 O O . ASN A 1 809 ? 2.017 -20.881 -8.038 1.00 98.12 809 ASN A O 1
ATOM 6662 N N . HIS A 1 810 ? 3.822 -20.361 -6.802 1.00 96.38 810 HIS A N 1
ATOM 6663 C CA . HIS A 1 810 ? 3.118 -19.373 -5.964 1.00 96.38 810 HIS A CA 1
ATOM 6664 C C . HIS A 1 810 ? 2.771 -18.132 -6.781 1.00 96.38 810 HIS A C 1
ATOM 6666 O O . HIS A 1 810 ? 1.644 -17.656 -6.744 1.00 96.38 810 HIS A O 1
ATOM 6672 N N . TRP A 1 811 ? 3.723 -17.645 -7.582 1.00 98.38 811 TRP A N 1
ATOM 6673 C CA . TRP A 1 811 ? 3.490 -16.521 -8.489 1.00 98.38 811 TRP A CA 1
ATOM 6674 C C . TRP A 1 811 ? 2.338 -16.825 -9.463 1.00 98.38 811 TRP A C 1
ATOM 6676 O O . TRP A 1 811 ? 1.410 -16.031 -9.586 1.00 98.38 811 TRP A O 1
ATOM 6686 N N . ALA A 1 812 ? 2.347 -18.001 -10.098 1.00 98.56 812 ALA A N 1
ATOM 6687 C CA . ALA A 1 812 ? 1.290 -18.420 -11.015 1.00 98.56 812 ALA A CA 1
ATOM 6688 C C . ALA A 1 812 ? -0.078 -18.629 -10.330 1.00 98.56 812 ALA A C 1
ATOM 6690 O O . ALA A 1 812 ? -1.101 -18.352 -10.956 1.00 98.56 812 ALA A O 1
ATOM 6691 N N . ASP A 1 813 ? -0.121 -19.049 -9.057 1.00 97.94 813 ASP A N 1
ATOM 6692 C CA . ASP A 1 813 ? -1.357 -19.041 -8.260 1.00 97.94 813 ASP A CA 1
ATOM 6693 C C . ASP A 1 813 ? -1.876 -17.614 -8.045 1.00 97.94 813 ASP A C 1
ATOM 6695 O O . ASP A 1 813 ? -3.034 -17.348 -8.353 1.00 97.94 813 ASP A O 1
ATOM 6699 N N . VAL A 1 814 ? -1.027 -16.671 -7.618 1.00 97.12 814 VAL A N 1
ATOM 6700 C CA . VAL A 1 814 ? -1.413 -15.259 -7.426 1.00 97.12 814 VAL A CA 1
ATOM 6701 C C . VAL A 1 814 ? -1.948 -14.642 -8.725 1.00 97.12 814 VAL A C 1
ATOM 6703 O O . VAL A 1 814 ? -2.986 -13.981 -8.706 1.00 97.12 814 VAL A O 1
ATOM 6706 N N . PHE A 1 815 ? -1.296 -14.890 -9.866 1.00 98.44 815 PHE A N 1
ATOM 6707 C CA . PHE A 1 815 ? -1.728 -14.361 -11.170 1.00 98.44 815 PHE A CA 1
ATOM 6708 C C . PHE A 1 815 ? -3.001 -15.027 -11.710 1.00 98.44 815 PHE A C 1
ATOM 6710 O O . PHE A 1 815 ? -3.745 -14.413 -12.469 1.00 98.44 815 PHE A O 1
ATOM 6717 N N . LYS A 1 816 ? -3.275 -16.277 -11.324 1.00 97.38 816 LYS A N 1
ATOM 6718 C CA . LYS A 1 816 ? -4.537 -16.954 -11.645 1.00 97.38 816 LYS A CA 1
ATOM 6719 C C . LYS A 1 816 ? -5.664 -16.477 -10.733 1.00 97.38 816 LYS A C 1
ATOM 6721 O O . LYS A 1 816 ? -6.778 -16.238 -11.197 1.00 97.38 816 LYS A O 1
ATOM 6726 N N . ALA A 1 817 ? -5.366 -16.323 -9.446 1.00 89.44 817 ALA A N 1
ATOM 6727 C CA . ALA A 1 817 ? -6.294 -15.859 -8.431 1.00 89.44 817 ALA A CA 1
ATOM 6728 C C . ALA A 1 817 ? -6.735 -14.412 -8.667 1.00 89.44 817 ALA A C 1
ATOM 6730 O O . ALA A 1 817 ? -7.867 -14.102 -8.323 1.00 89.44 817 ALA A O 1
ATOM 6731 N N . SER A 1 818 ? -5.905 -13.576 -9.307 1.00 94.00 818 SER A N 1
ATOM 6732 C CA . SER A 1 818 ? -6.246 -12.204 -9.719 1.00 94.00 818 SER A CA 1
ATOM 6733 C C . SER A 1 818 ? -7.171 -12.097 -10.936 1.00 94.00 818 SER A C 1
ATOM 6735 O O . SER A 1 818 ? -7.519 -10.996 -11.355 1.00 94.00 818 SER A O 1
ATOM 6737 N N . GLY A 1 819 ? -7.563 -13.224 -11.538 1.00 94.62 819 GLY A N 1
ATOM 6738 C CA . GLY A 1 819 ? -8.426 -13.252 -12.718 1.00 94.62 819 GLY A CA 1
ATOM 6739 C C . GLY A 1 819 ? -7.732 -12.883 -14.035 1.00 94.62 819 GLY A C 1
ATOM 6740 O O . GLY A 1 819 ? -8.376 -12.967 -15.087 1.00 94.62 819 GLY A O 1
ATOM 6741 N N . ALA A 1 820 ? -6.444 -12.529 -14.026 1.00 98.31 820 ALA A N 1
ATOM 6742 C CA . ALA A 1 820 ? -5.692 -12.286 -15.253 1.00 98.31 820 ALA A CA 1
ATOM 6743 C C . ALA A 1 820 ? -5.693 -13.520 -16.175 1.00 98.31 820 ALA A C 1
ATOM 6745 O O . ALA A 1 820 ? -5.871 -14.659 -15.738 1.00 98.31 820 ALA A O 1
ATOM 6746 N N . LYS A 1 821 ? -5.528 -13.288 -17.479 1.00 98.62 821 LYS A N 1
ATOM 6747 C CA . LYS A 1 821 ? -5.479 -14.337 -18.511 1.00 98.62 821 LYS A CA 1
ATOM 6748 C C . LYS A 1 821 ? -4.091 -14.483 -19.132 1.00 98.62 821 LYS A C 1
ATOM 6750 O O . LYS A 1 821 ? -3.777 -15.550 -19.657 1.00 98.62 821 LYS A O 1
ATOM 6755 N N . TYR A 1 822 ? -3.254 -13.450 -19.024 1.00 98.81 822 TYR A N 1
ATOM 6756 C CA . TYR A 1 822 ? -1.866 -13.442 -19.480 1.00 98.81 822 TYR A CA 1
ATOM 6757 C C . TYR A 1 822 ? -0.914 -12.825 -18.451 1.00 98.81 822 TYR A C 1
ATOM 6759 O O . TYR A 1 822 ? -1.315 -12.000 -17.629 1.00 98.81 822 TYR A O 1
ATOM 6767 N N . VAL A 1 823 ? 0.355 -13.233 -18.507 1.00 98.81 823 VAL A N 1
ATOM 6768 C CA . VAL A 1 823 ? 1.439 -12.719 -17.657 1.00 98.81 823 VAL A CA 1
ATOM 6769 C C . VAL A 1 823 ? 2.650 -12.397 -18.527 1.00 98.81 823 VAL A C 1
ATOM 6771 O O . VAL A 1 823 ? 3.191 -13.302 -19.157 1.00 98.81 823 VAL A O 1
ATOM 6774 N N . VAL A 1 824 ? 3.082 -11.137 -18.555 1.00 98.75 824 VAL A N 1
ATOM 6775 C CA . VAL A 1 824 ? 4.285 -10.654 -19.250 1.00 98.75 824 VAL A CA 1
ATOM 6776 C C . VAL A 1 824 ? 5.419 -10.473 -18.240 1.00 98.75 824 VAL A C 1
ATOM 6778 O O . VAL A 1 824 ? 5.228 -9.839 -17.205 1.00 98.75 824 VAL A O 1
ATOM 6781 N N . MET A 1 825 ? 6.615 -10.989 -18.528 1.00 98.06 825 MET A N 1
ATOM 6782 C CA . MET A 1 825 ? 7.804 -10.788 -17.685 1.00 98.06 825 MET A CA 1
ATOM 6783 C C . MET A 1 825 ? 8.936 -10.095 -18.446 1.00 98.06 825 MET A C 1
ATOM 6785 O O . MET A 1 825 ? 9.192 -10.436 -19.602 1.00 98.06 825 MET A O 1
ATOM 6789 N N . THR A 1 826 ? 9.662 -9.184 -17.787 1.00 98.06 826 THR A N 1
ATOM 6790 C CA . THR A 1 826 ? 10.941 -8.651 -18.281 1.00 98.06 826 THR A CA 1
ATOM 6791 C C . THR A 1 826 ? 11.947 -9.779 -18.509 1.00 98.06 826 THR A C 1
ATOM 6793 O O . THR A 1 826 ? 12.507 -10.338 -17.570 1.00 98.06 826 THR A O 1
ATOM 6796 N N . THR A 1 827 ? 12.189 -10.128 -19.772 1.00 98.06 827 THR A N 1
ATOM 6797 C CA . THR A 1 827 ? 13.215 -11.117 -20.155 1.00 98.06 827 THR A CA 1
ATOM 6798 C C . THR A 1 827 ? 14.608 -10.508 -20.144 1.00 98.06 827 THR A C 1
ATOM 6800 O O . THR A 1 827 ? 15.578 -11.176 -19.788 1.00 98.06 827 THR A O 1
ATOM 6803 N N . LYS A 1 828 ? 14.656 -9.230 -20.528 1.00 95.94 828 LYS A N 1
ATOM 6804 C CA . LYS A 1 828 ? 15.781 -8.308 -20.531 1.00 95.94 828 LYS A CA 1
ATOM 6805 C C . LYS A 1 828 ? 15.200 -6.898 -20.452 1.00 95.94 828 LYS A C 1
ATOM 6807 O O . LYS A 1 828 ? 14.287 -6.572 -21.213 1.00 95.94 828 LYS A O 1
ATOM 6812 N N . HIS A 1 829 ? 15.707 -6.087 -19.536 1.00 95.75 829 HIS A N 1
ATOM 6813 C CA . HIS A 1 829 ? 15.399 -4.660 -19.427 1.00 95.75 829 HIS A CA 1
ATOM 6814 C C . HIS A 1 829 ? 16.644 -3.845 -19.832 1.00 95.75 829 HIS A C 1
ATOM 6816 O O . HIS A 1 829 ? 17.644 -4.430 -20.257 1.00 95.75 829 HIS A O 1
ATOM 6822 N N . HIS A 1 830 ? 16.591 -2.513 -19.792 1.00 92.50 830 HIS A N 1
ATOM 6823 C CA . HIS A 1 830 ? 17.592 -1.645 -20.423 1.00 92.50 830 HIS A CA 1
ATOM 6824 C C . HIS A 1 830 ? 19.038 -1.804 -19.889 1.00 92.50 830 HIS A C 1
ATOM 6826 O O . HIS A 1 830 ? 19.982 -1.340 -20.532 1.00 92.50 830 HIS A O 1
ATOM 6832 N N . GLU A 1 831 ? 19.261 -2.474 -18.748 1.00 91.12 831 GLU A N 1
ATOM 6833 C CA . GLU A 1 831 ? 20.598 -2.869 -18.272 1.00 91.12 831 GLU A CA 1
ATOM 6834 C C . GLU A 1 831 ? 21.222 -4.071 -19.021 1.00 91.12 831 GLU A C 1
ATOM 6836 O O . GLU A 1 831 ? 22.371 -4.433 -18.760 1.00 91.12 831 GLU A O 1
ATOM 6841 N N . GLY A 1 832 ? 20.483 -4.715 -19.929 1.00 92.31 832 GLY A N 1
ATOM 6842 C CA . GLY A 1 832 ? 20.948 -5.831 -20.763 1.00 92.31 832 GLY A CA 1
ATOM 6843 C C . GLY A 1 832 ? 21.071 -7.191 -20.061 1.00 92.31 832 GLY A C 1
ATOM 6844 O O . GLY A 1 832 ? 21.436 -8.170 -20.704 1.00 92.31 832 GLY A O 1
ATOM 6845 N N . TYR A 1 833 ? 20.777 -7.283 -18.760 1.00 95.38 833 TYR A N 1
ATOM 6846 C CA . TYR A 1 833 ? 20.855 -8.541 -18.010 1.00 95.38 833 TYR A CA 1
ATOM 6847 C C . TYR A 1 833 ? 19.669 -9.451 -18.352 1.00 95.38 833 TYR A C 1
ATOM 6849 O O . TYR A 1 833 ? 18.513 -9.049 -18.191 1.00 95.38 833 TYR A O 1
ATOM 6857 N N . THR A 1 834 ? 19.936 -10.677 -18.811 1.00 97.31 834 THR A N 1
ATOM 6858 C CA . THR A 1 834 ? 18.877 -11.625 -19.197 1.00 97.31 834 THR A CA 1
ATOM 6859 C C . THR A 1 834 ? 18.451 -12.548 -18.056 1.00 97.31 834 THR A C 1
ATOM 6861 O O . THR A 1 834 ? 19.251 -13.177 -17.362 1.00 97.31 834 THR A O 1
ATOM 6864 N N . MET A 1 835 ? 17.137 -12.703 -17.899 1.00 98.12 835 MET A N 1
ATOM 6865 C CA . MET A 1 835 ? 16.497 -13.533 -16.865 1.00 98.12 835 MET A CA 1
ATOM 6866 C C . MET A 1 835 ? 16.484 -15.038 -17.204 1.00 98.12 835 MET A C 1
ATOM 6868 O O . MET A 1 835 ? 15.763 -15.829 -16.593 1.00 98.12 835 MET A O 1
ATOM 6872 N N . TYR A 1 836 ? 17.272 -15.423 -18.206 1.00 97.69 836 TYR A N 1
ATOM 6873 C CA . TYR A 1 836 ? 17.346 -16.739 -18.828 1.00 97.69 836 TYR A CA 1
ATOM 6874 C C . TYR A 1 836 ? 18.744 -16.926 -19.448 1.00 97.69 836 TYR A C 1
ATOM 6876 O O . TYR A 1 836 ? 19.413 -15.927 -19.707 1.00 97.69 836 TYR A O 1
ATOM 6884 N N . PRO A 1 837 ? 19.219 -18.159 -19.707 1.00 96.56 837 PRO A N 1
ATOM 6885 C CA . PRO A 1 837 ? 20.550 -18.408 -20.274 1.00 96.56 837 PRO A CA 1
ATOM 6886 C C . PRO A 1 837 ? 20.636 -18.056 -21.774 1.00 96.56 837 PRO A C 1
ATOM 6888 O O . PRO A 1 837 ? 20.722 -18.944 -22.622 1.00 96.56 837 PRO A O 1
ATOM 6891 N N . SER A 1 838 ? 20.600 -16.764 -22.110 1.00 95.50 838 SER A N 1
ATOM 6892 C CA . SER A 1 838 ? 20.879 -16.276 -23.467 1.00 95.50 838 SER A CA 1
ATOM 6893 C C . SER A 1 838 ? 22.342 -16.512 -23.838 1.00 95.50 838 SER A C 1
ATOM 6895 O O . SER A 1 838 ? 23.252 -16.150 -23.086 1.00 95.50 838 SER A O 1
ATOM 6897 N N . LYS A 1 839 ? 22.591 -17.040 -25.042 1.00 93.75 839 LYS A N 1
ATOM 6898 C CA . LYS A 1 839 ? 23.959 -17.139 -25.586 1.00 93.75 839 LYS A CA 1
ATOM 6899 C C . LYS A 1 839 ? 24.493 -15.807 -26.131 1.00 93.75 839 LYS A C 1
ATOM 6901 O O . LYS A 1 839 ? 25.669 -15.729 -26.485 1.00 93.75 839 LYS A O 1
ATOM 6906 N N . TYR A 1 840 ? 23.643 -14.781 -26.210 1.00 91.31 840 TYR A N 1
ATOM 6907 C CA . TYR A 1 840 ? 23.974 -13.438 -26.697 1.00 91.31 840 TYR A CA 1
ATOM 6908 C C . TYR A 1 840 ? 24.318 -12.454 -25.570 1.00 91.31 840 TYR A C 1
ATOM 6910 O O . TYR A 1 840 ? 25.064 -11.508 -25.813 1.00 91.31 840 TYR A O 1
ATOM 6918 N N . SER A 1 841 ? 23.908 -12.743 -24.330 1.00 90.12 841 SER A N 1
ATOM 6919 C CA . SER A 1 841 ? 24.343 -12.053 -23.103 1.00 90.12 841 SER A CA 1
ATOM 6920 C C . SER A 1 841 ? 25.181 -12.980 -22.179 1.00 90.12 841 SER A C 1
ATOM 6922 O O . SER A 1 841 ? 24.824 -13.231 -21.020 1.00 90.12 841 SER A O 1
ATOM 6924 N N . PRO A 1 842 ? 26.326 -13.521 -22.665 1.00 90.25 842 PRO A N 1
ATOM 6925 C CA . PRO A 1 842 ? 27.176 -14.430 -21.896 1.00 90.25 842 PRO A CA 1
ATOM 6926 C C . PRO A 1 842 ? 27.782 -13.729 -20.675 1.00 90.25 842 PRO A C 1
ATOM 6928 O O . PRO A 1 842 ? 28.263 -12.598 -20.762 1.00 90.25 842 PRO A O 1
ATOM 6931 N N . LYS A 1 843 ? 27.797 -14.421 -19.533 1.00 91.44 843 LYS A N 1
ATOM 6932 C CA . LYS A 1 843 ? 28.187 -13.917 -18.198 1.00 91.44 843 LYS A CA 1
ATOM 6933 C C . LYS A 1 843 ? 27.341 -12.751 -17.666 1.00 91.44 843 LYS A C 1
ATOM 6935 O O . LYS A 1 843 ? 27.659 -12.222 -16.604 1.00 91.44 843 LYS A O 1
ATOM 6940 N N . TRP A 1 844 ? 26.267 -12.368 -18.355 1.00 94.38 844 TRP A N 1
ATOM 6941 C CA . TRP A 1 844 ? 25.375 -11.268 -17.976 1.00 94.38 844 TRP A CA 1
ATOM 6942 C C . TRP A 1 844 ? 23.915 -11.743 -17.935 1.00 94.38 844 TRP A C 1
ATOM 6944 O O . TRP A 1 844 ? 23.006 -11.120 -18.476 1.00 94.38 844 TRP A O 1
ATOM 6954 N N . ASN A 1 845 ? 23.711 -12.903 -17.305 1.00 96.38 845 ASN A N 1
ATOM 6955 C CA . ASN A 1 845 ? 22.426 -13.589 -17.235 1.00 96.38 845 ASN A CA 1
ATOM 6956 C C . ASN A 1 845 ? 22.237 -14.356 -15.915 1.00 96.38 845 ASN A C 1
ATOM 6958 O O . ASN A 1 845 ? 23.212 -14.703 -15.240 1.00 96.38 845 ASN A O 1
ATOM 6962 N N . ALA A 1 846 ? 20.981 -14.668 -15.579 1.00 96.94 846 ALA A N 1
ATOM 6963 C CA . ALA A 1 846 ? 20.574 -15.311 -14.322 1.00 96.94 846 ALA A CA 1
ATOM 6964 C C . ALA A 1 846 ? 21.090 -16.747 -14.109 1.00 96.94 846 ALA A C 1
ATOM 6966 O O . ALA A 1 846 ? 21.094 -17.241 -12.977 1.00 96.94 846 ALA A O 1
ATOM 6967 N N . MET A 1 847 ? 21.565 -17.419 -15.163 1.00 96.31 847 MET A N 1
ATOM 6968 C CA . MET A 1 847 ? 22.175 -18.746 -15.061 1.00 96.31 847 MET A CA 1
ATOM 6969 C C . MET A 1 847 ? 23.679 -18.662 -14.752 1.00 96.31 847 MET A C 1
ATOM 6971 O O . MET A 1 847 ? 24.204 -19.457 -13.971 1.00 96.31 847 MET A O 1
ATOM 6975 N N . GLU A 1 848 ? 24.383 -17.679 -15.316 1.00 96.38 848 GLU A N 1
ATOM 6976 C CA . GLU A 1 848 ? 25.826 -17.506 -15.130 1.00 96.38 848 GLU A CA 1
ATOM 6977 C C . GLU A 1 848 ? 26.201 -16.635 -13.926 1.00 96.38 848 GLU A C 1
ATOM 6979 O O . GLU A 1 848 ? 27.228 -16.900 -13.295 1.00 96.38 848 GLU A O 1
ATOM 6984 N N . VAL A 1 849 ? 25.394 -15.641 -13.540 1.00 95.00 849 VAL A N 1
ATOM 6985 C CA . VAL A 1 849 ? 25.670 -14.728 -12.411 1.00 95.00 849 VAL A CA 1
ATOM 6986 C C . VAL A 1 849 ? 24.398 -14.479 -11.598 1.00 95.00 849 VAL A C 1
ATOM 6988 O O . VAL A 1 849 ? 23.316 -14.343 -12.157 1.00 95.00 849 VAL A O 1
ATOM 6991 N N . GLY A 1 850 ? 24.528 -14.432 -10.269 1.00 95.19 850 GLY A N 1
ATOM 6992 C CA . GLY A 1 850 ? 23.386 -14.336 -9.360 1.00 95.19 850 GLY A CA 1
ATOM 6993 C C . GLY A 1 850 ? 22.703 -15.700 -9.159 1.00 95.19 850 GLY A C 1
ATOM 6994 O O . GLY A 1 850 ? 23.395 -16.614 -8.696 1.00 95.19 850 GLY A O 1
ATOM 6995 N N . PRO A 1 851 ? 21.411 -15.890 -9.506 1.00 94.56 851 PRO A N 1
ATOM 6996 C CA . PRO A 1 851 ? 20.585 -17.021 -9.050 1.00 94.56 851 PRO A CA 1
ATOM 6997 C C . PRO A 1 851 ? 21.028 -18.432 -9.458 1.00 94.56 851 PRO A C 1
ATOM 6999 O O . PRO A 1 851 ? 20.630 -19.401 -8.813 1.00 94.56 851 PRO A O 1
ATOM 7002 N N . LYS A 1 852 ? 21.810 -18.565 -10.539 1.00 95.94 852 LYS A N 1
ATOM 7003 C CA . LYS A 1 852 ? 22.168 -19.848 -11.181 1.00 95.94 852 LYS A CA 1
ATOM 7004 C C . LYS A 1 852 ? 20.942 -20.648 -11.644 1.00 95.94 852 LYS A C 1
ATOM 7006 O O . LYS A 1 852 ? 20.894 -21.870 -11.499 1.00 95.94 852 LYS A O 1
ATOM 7011 N N . ARG A 1 853 ? 19.932 -19.946 -12.170 1.00 96.94 853 ARG A N 1
ATOM 7012 C CA . ARG A 1 853 ? 18.617 -20.501 -12.519 1.00 96.94 853 ARG A CA 1
ATOM 7013 C C . ARG A 1 853 ? 18.046 -19.831 -13.767 1.00 96.94 853 ARG A C 1
ATOM 7015 O O . ARG A 1 853 ? 18.132 -18.616 -13.914 1.00 96.94 853 ARG A O 1
ATOM 7022 N N . ASP A 1 854 ? 17.406 -20.620 -14.626 1.00 98.00 854 ASP A N 1
ATOM 7023 C CA . ASP A 1 854 ? 16.535 -20.122 -15.696 1.00 98.00 854 ASP A CA 1
ATOM 7024 C C . ASP A 1 854 ? 15.197 -19.665 -15.090 1.00 98.00 854 ASP A C 1
ATOM 7026 O O . ASP A 1 854 ? 14.242 -20.438 -14.972 1.00 98.00 854 ASP A O 1
ATOM 7030 N N . LEU A 1 855 ? 15.166 -18.415 -14.618 1.00 98.50 855 LEU A N 1
ATOM 7031 C CA . LEU A 1 855 ? 13.998 -17.830 -13.955 1.00 98.50 855 LEU A CA 1
ATOM 7032 C C . LEU A 1 855 ? 12.816 -17.707 -14.919 1.00 98.50 855 LEU A C 1
ATOM 7034 O O . LEU A 1 855 ? 11.680 -18.004 -14.544 1.00 98.50 855 LEU A O 1
ATOM 7038 N N . LEU A 1 856 ? 13.094 -17.310 -16.164 1.00 98.50 856 LEU A N 1
ATOM 7039 C CA . LEU A 1 856 ? 12.080 -17.146 -17.196 1.00 98.50 856 LEU A CA 1
ATOM 7040 C C . LEU A 1 856 ? 11.436 -18.481 -17.572 1.00 98.50 856 LEU A C 1
ATOM 7042 O O . LEU A 1 856 ? 10.211 -18.573 -17.609 1.00 98.50 856 LEU A O 1
ATOM 7046 N N . GLY A 1 857 ? 12.234 -19.524 -17.818 1.00 98.56 857 GLY A N 1
ATOM 7047 C CA . GLY A 1 857 ? 11.720 -20.849 -18.149 1.00 98.56 857 GLY A CA 1
ATOM 7048 C C . GLY A 1 857 ? 10.938 -21.484 -17.008 1.00 98.56 857 GLY A C 1
ATOM 7049 O O . GLY A 1 857 ? 9.925 -22.136 -17.249 1.00 98.56 857 GLY A O 1
ATOM 7050 N N . ASP A 1 858 ? 11.358 -21.287 -15.760 1.00 98.69 858 ASP A N 1
ATOM 7051 C CA . ASP A 1 858 ? 10.608 -21.775 -14.602 1.00 98.69 858 ASP A CA 1
ATOM 7052 C C . ASP A 1 858 ? 9.277 -21.035 -14.397 1.00 98.69 858 ASP A C 1
ATOM 7054 O O . ASP A 1 858 ? 8.269 -21.688 -14.110 1.00 98.69 858 ASP A O 1
ATOM 7058 N N . LEU A 1 859 ? 9.222 -19.717 -14.628 1.00 98.69 859 LEU A N 1
ATOM 7059 C CA . LEU A 1 859 ? 7.947 -18.994 -14.623 1.00 98.69 859 LEU A CA 1
ATOM 7060 C C . LEU A 1 859 ? 7.054 -19.401 -15.803 1.00 98.69 859 LEU A C 1
ATOM 7062 O O . LEU A 1 859 ? 5.860 -19.616 -15.617 1.00 98.69 859 LEU A O 1
ATOM 7066 N N . GLN A 1 860 ? 7.623 -19.562 -17.000 1.00 98.56 860 GLN A N 1
ATOM 7067 C CA . GLN A 1 860 ? 6.910 -19.964 -18.216 1.00 98.56 860 GLN A CA 1
ATOM 7068 C C . GLN A 1 860 ? 6.189 -21.308 -18.039 1.00 98.56 860 GLN A C 1
ATOM 7070 O O . GLN A 1 860 ? 5.013 -21.424 -18.397 1.00 98.56 860 GLN A O 1
ATOM 7075 N N . LYS A 1 861 ? 6.849 -22.291 -17.410 1.00 98.81 861 LYS A N 1
ATOM 7076 C CA . LYS A 1 861 ? 6.250 -23.588 -17.049 1.00 98.81 861 LYS A CA 1
ATOM 7077 C C . LYS A 1 861 ? 5.082 -23.415 -16.074 1.00 98.81 861 LYS A C 1
ATOM 7079 O O . LYS A 1 861 ? 4.027 -24.006 -16.289 1.00 98.81 861 LYS A O 1
ATOM 7084 N N . ALA A 1 862 ? 5.253 -22.607 -15.026 1.00 98.81 862 ALA A N 1
ATOM 7085 C CA . ALA A 1 862 ? 4.237 -22.408 -13.992 1.00 98.81 862 ALA A CA 1
ATOM 7086 C C . ALA A 1 862 ? 3.008 -21.637 -14.506 1.00 98.81 862 ALA A C 1
ATOM 7088 O O . ALA A 1 862 ? 1.879 -22.067 -14.284 1.00 98.81 862 ALA A O 1
ATOM 7089 N N . VAL A 1 863 ? 3.212 -20.547 -15.254 1.00 98.69 863 VAL A N 1
ATOM 7090 C CA . VAL A 1 863 ? 2.143 -19.733 -15.861 1.00 98.69 863 VAL A CA 1
ATOM 7091 C C . VAL A 1 863 ? 1.323 -20.572 -16.847 1.00 98.69 863 VAL A C 1
ATOM 7093 O O . VAL A 1 863 ? 0.100 -20.644 -16.713 1.00 98.69 863 VAL A O 1
ATOM 7096 N N . LYS A 1 864 ? 1.972 -21.298 -17.773 1.00 98.06 864 LYS A N 1
ATOM 7097 C CA . LYS A 1 864 ? 1.248 -22.186 -18.701 1.00 98.06 864 LYS A CA 1
ATOM 7098 C C . LYS A 1 864 ? 0.599 -23.375 -17.977 1.00 98.06 864 LYS A C 1
ATOM 7100 O O . LYS A 1 864 ? -0.525 -23.740 -18.310 1.00 98.06 864 LYS A O 1
ATOM 7105 N N . GLY A 1 865 ? 1.237 -23.922 -16.938 1.00 98.44 865 GLY A N 1
ATOM 7106 C CA . GLY A 1 865 ? 0.672 -24.972 -16.077 1.00 98.44 865 GLY A CA 1
ATOM 7107 C C . GLY A 1 865 ? -0.553 -24.530 -15.264 1.00 98.44 865 GLY A C 1
ATOM 7108 O O . GLY A 1 865 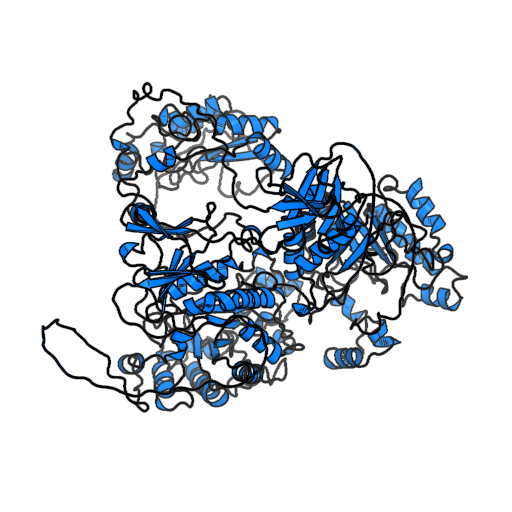? -1.461 -25.326 -15.034 1.00 98.44 865 GLY A O 1
ATOM 7109 N N . ALA A 1 866 ? -0.634 -23.251 -14.891 1.00 97.62 866 ALA A N 1
ATOM 7110 C CA . ALA A 1 866 ? -1.810 -22.657 -14.261 1.00 97.62 866 ALA A CA 1
ATOM 7111 C C . ALA A 1 866 ? -2.988 -22.460 -15.241 1.00 97.62 866 ALA A C 1
ATOM 7113 O O . ALA A 1 866 ? -4.121 -22.252 -14.794 1.00 97.62 866 ALA A O 1
ATOM 7114 N N . GLY A 1 867 ? -2.748 -22.567 -16.554 1.00 97.62 867 GLY A N 1
ATOM 7115 C CA . GLY A 1 867 ? -3.722 -22.299 -17.616 1.00 97.62 867 GLY A CA 1
ATOM 7116 C C . GLY A 1 867 ? -3.714 -20.851 -18.115 1.00 97.62 867 GLY A C 1
ATOM 7117 O O . GLY A 1 867 ? -4.705 -20.408 -18.688 1.00 97.62 867 GLY A O 1
ATOM 7118 N N . LEU A 1 868 ? -2.628 -20.109 -17.877 1.00 98.56 868 LEU A N 1
ATOM 7119 C CA . LEU A 1 868 ? -2.460 -18.719 -18.303 1.00 98.56 868 LEU A CA 1
ATOM 7120 C C . LEU A 1 868 ? -1.562 -18.615 -19.544 1.00 98.56 868 LEU A C 1
ATOM 7122 O O . LEU A 1 868 ? -0.667 -19.430 -19.774 1.00 98.56 868 LEU A O 1
ATOM 7126 N N . LYS A 1 869 ? -1.780 -17.561 -20.327 1.00 98.69 869 LYS A N 1
ATOM 7127 C CA . LYS A 1 869 ? -0.933 -17.165 -21.459 1.00 98.69 869 LYS A CA 1
ATOM 7128 C C . LYS A 1 869 ? 0.375 -16.546 -20.951 1.00 98.69 869 LYS A C 1
ATOM 7130 O O . LYS A 1 869 ? 0.360 -15.783 -19.986 1.00 98.69 869 LYS A O 1
ATOM 7135 N N . PHE A 1 870 ? 1.507 -16.853 -21.585 1.00 98.75 870 PHE A N 1
ATOM 7136 C CA . PHE A 1 870 ? 2.821 -16.377 -21.125 1.00 98.75 870 PHE A CA 1
ATOM 7137 C C . PHE A 1 870 ? 3.463 -15.436 -22.141 1.00 98.75 870 PHE A C 1
ATOM 7139 O O . PHE A 1 870 ? 3.753 -15.837 -23.265 1.00 98.75 870 PHE A O 1
ATOM 7146 N N . GLY A 1 871 ? 3.710 -14.200 -21.728 1.00 98.44 871 GLY A N 1
ATOM 7147 C CA . GLY A 1 871 ? 4.328 -13.149 -22.518 1.00 98.44 871 GLY A CA 1
ATOM 7148 C C . GLY A 1 871 ? 5.731 -12.777 -22.049 1.00 98.44 871 GLY A C 1
ATOM 7149 O O . GLY A 1 871 ? 6.137 -13.024 -20.913 1.00 98.44 871 GLY A O 1
ATOM 7150 N N . THR A 1 872 ? 6.463 -12.122 -22.937 1.00 98.44 872 THR A N 1
ATOM 7151 C CA . THR A 1 872 ? 7.851 -11.711 -22.738 1.00 98.44 872 THR A CA 1
ATOM 7152 C C . THR A 1 872 ? 8.020 -10.244 -23.098 1.00 98.44 872 THR A C 1
ATOM 7154 O O . THR A 1 872 ? 7.833 -9.886 -24.258 1.00 98.44 872 THR A O 1
ATOM 7157 N N . TYR A 1 873 ? 8.418 -9.416 -22.133 1.00 98.19 873 TYR A N 1
ATOM 7158 C CA . TYR A 1 873 ? 8.937 -8.079 -22.410 1.00 98.19 873 TYR A CA 1
ATOM 7159 C C . TYR A 1 873 ? 10.412 -8.161 -22.798 1.00 98.19 873 TYR A C 1
ATOM 7161 O O . TYR A 1 873 ? 11.170 -8.933 -22.193 1.00 98.19 873 TYR A O 1
ATOM 7169 N N . HIS A 1 874 ? 10.839 -7.359 -23.769 1.00 96.88 874 HIS A N 1
ATOM 7170 C CA . HIS A 1 874 ? 12.235 -7.291 -24.181 1.00 96.88 874 HIS A CA 1
ATOM 7171 C C . HIS A 1 874 ? 12.638 -5.871 -24.600 1.00 96.88 874 HIS A C 1
ATOM 7173 O O . HIS A 1 874 ? 12.240 -5.384 -25.658 1.00 96.88 874 HIS A O 1
ATOM 7179 N N . SER A 1 875 ? 13.489 -5.234 -23.793 1.00 94.62 875 SER A N 1
ATOM 7180 C CA . SER A 1 875 ? 14.176 -4.002 -24.189 1.00 94.62 875 SER A CA 1
ATOM 7181 C C . SER A 1 875 ? 15.082 -4.277 -25.388 1.00 94.62 875 SER A C 1
ATOM 7183 O O . SER A 1 875 ? 15.963 -5.138 -25.308 1.00 94.62 875 SER A O 1
ATOM 7185 N N . LEU A 1 876 ? 14.907 -3.524 -26.477 1.00 91.25 876 LEU A N 1
ATOM 7186 C CA . LEU A 1 876 ? 15.841 -3.568 -27.610 1.00 91.25 876 LEU A CA 1
ATOM 7187 C C . LEU A 1 876 ? 17.144 -2.817 -27.263 1.00 91.25 876 LEU A C 1
ATOM 7189 O O . LEU A 1 876 ? 18.227 -3.174 -27.722 1.00 91.25 876 LEU A O 1
ATOM 7193 N N . MET A 1 877 ? 17.039 -1.805 -26.396 1.00 87.56 877 MET A N 1
ATOM 7194 C CA . MET A 1 877 ? 18.152 -1.002 -25.883 1.00 87.56 877 MET A CA 1
ATOM 7195 C C . MET A 1 877 ? 18.962 -1.730 -24.801 1.00 87.56 877 MET A C 1
ATOM 7197 O O . MET A 1 877 ? 18.405 -2.447 -23.968 1.00 87.56 877 MET A O 1
ATOM 7201 N N . GLU A 1 878 ? 20.271 -1.461 -24.753 1.00 87.38 878 GLU A N 1
ATOM 7202 C CA . GLU A 1 878 ? 21.169 -1.920 -23.684 1.00 87.38 878 GLU A CA 1
ATOM 7203 C C . GLU A 1 878 ? 22.156 -0.814 -23.286 1.00 87.38 878 GLU A C 1
ATOM 7205 O O . GLU A 1 878 ? 23.255 -0.700 -23.830 1.00 87.38 878 GLU A O 1
ATOM 7210 N N . TRP A 1 879 ? 21.787 0.011 -22.306 1.00 82.75 879 TRP A N 1
ATOM 7211 C CA . TRP A 1 879 ? 22.526 1.225 -21.931 1.00 82.75 879 TRP A CA 1
ATOM 7212 C C . TRP A 1 879 ? 23.943 0.987 -21.386 1.00 82.75 879 TRP A C 1
ATOM 7214 O O . TRP A 1 879 ? 24.727 1.929 -21.294 1.00 82.75 879 TRP A O 1
ATOM 7224 N N . PHE A 1 880 ? 24.276 -0.256 -21.031 1.00 78.00 880 PHE A N 1
ATOM 7225 C CA . PHE A 1 880 ? 25.596 -0.666 -20.543 1.00 78.00 880 PHE A CA 1
ATOM 7226 C C . PHE A 1 880 ? 26.417 -1.437 -21.590 1.00 78.00 880 PHE A C 1
ATOM 7228 O O . PHE A 1 880 ? 27.603 -1.682 -21.367 1.00 78.00 880 PHE A O 1
ATOM 7235 N N . ASN A 1 881 ? 25.835 -1.805 -22.738 1.00 80.38 881 ASN A N 1
ATOM 7236 C CA . ASN A 1 881 ? 26.539 -2.585 -23.753 1.00 80.38 881 ASN A CA 1
ATOM 7237 C C . ASN A 1 881 ? 27.498 -1.689 -24.568 1.00 80.38 881 ASN A C 1
ATOM 7239 O O . ASN A 1 881 ? 27.050 -0.740 -25.221 1.00 80.38 881 ASN A O 1
ATOM 7243 N N . PRO A 1 882 ? 28.815 -1.987 -24.613 1.00 77.94 882 PRO A N 1
ATOM 7244 C CA . PRO A 1 882 ? 29.781 -1.196 -25.376 1.00 77.94 882 PRO A CA 1
ATOM 7245 C C . PRO A 1 882 ? 29.579 -1.195 -26.899 1.00 77.94 882 PRO A C 1
ATOM 7247 O O . PRO A 1 882 ? 30.299 -0.459 -27.574 1.00 77.94 882 PRO A O 1
ATOM 7250 N N . LEU A 1 883 ? 28.681 -2.025 -27.445 1.00 77.38 883 LEU A N 1
ATOM 7251 C CA . LEU A 1 883 ? 28.222 -1.952 -28.834 1.00 77.38 883 LEU A CA 1
ATOM 7252 C C . LEU A 1 883 ? 27.141 -0.877 -28.984 1.00 77.38 883 LEU A C 1
ATOM 7254 O O . LEU A 1 883 ? 27.355 0.065 -29.738 1.00 77.38 883 LEU A O 1
ATOM 7258 N N . PHE A 1 884 ? 26.063 -0.941 -28.193 1.00 79.50 884 PHE A N 1
ATOM 7259 C CA . PHE A 1 884 ? 24.976 0.047 -28.211 1.00 79.50 884 PHE A CA 1
ATOM 7260 C C . PHE A 1 884 ? 25.491 1.477 -27.973 1.00 79.50 884 PHE A C 1
ATOM 7262 O O . PHE A 1 884 ? 25.188 2.385 -28.742 1.00 79.50 884 PHE A O 1
ATOM 7269 N N . ILE A 1 885 ? 26.381 1.665 -26.990 1.00 76.00 885 ILE A N 1
ATOM 7270 C CA . ILE A 1 885 ? 27.007 2.970 -26.689 1.00 76.00 885 ILE A CA 1
ATOM 7271 C C . ILE A 1 885 ? 27.829 3.524 -27.878 1.00 76.00 885 ILE A C 1
ATOM 7273 O O . ILE A 1 885 ? 28.005 4.733 -27.987 1.00 76.00 885 ILE A O 1
ATOM 7277 N N . LYS A 1 886 ? 28.344 2.663 -28.769 1.00 71.50 886 LYS A N 1
ATOM 7278 C CA . LYS A 1 886 ? 29.184 3.042 -29.927 1.00 71.50 886 LYS A CA 1
ATOM 7279 C C . LYS A 1 886 ? 28.449 2.975 -31.265 1.00 71.50 886 LYS A C 1
ATOM 7281 O O . LYS A 1 886 ? 29.057 3.223 -32.309 1.00 71.50 886 LYS A O 1
ATOM 7286 N N . ASP A 1 887 ? 27.181 2.586 -31.275 1.00 72.50 887 ASP A N 1
ATOM 7287 C CA . ASP A 1 887 ? 26.460 2.333 -32.522 1.00 72.50 887 ASP A CA 1
ATOM 7288 C C . ASP A 1 887 ? 26.017 3.614 -33.225 1.00 72.50 887 ASP A C 1
ATOM 7290 O O . ASP A 1 887 ? 25.925 3.614 -34.453 1.00 72.50 887 ASP A O 1
ATOM 7294 N N . ALA A 1 888 ? 25.890 4.712 -32.472 1.00 55.28 888 ALA A N 1
ATOM 7295 C CA . ALA A 1 888 ? 25.738 6.069 -32.996 1.00 55.28 888 ALA A CA 1
ATOM 7296 C C . ALA A 1 888 ? 26.858 6.466 -33.983 1.00 55.28 888 ALA A C 1
ATOM 7298 O O . ALA A 1 888 ? 26.599 7.197 -34.935 1.00 55.28 888 ALA A O 1
ATOM 7299 N N . ASP A 1 889 ? 28.079 5.943 -33.794 1.00 51.62 889 ASP A N 1
ATOM 7300 C CA . ASP A 1 889 ? 29.264 6.305 -34.587 1.00 51.62 889 ASP A CA 1
ATOM 7301 C C . ASP A 1 889 ? 29.738 5.205 -35.559 1.00 51.62 889 ASP A C 1
ATOM 7303 O O . ASP A 1 889 ? 30.601 5.461 -36.400 1.00 51.62 889 ASP A O 1
ATOM 7307 N N . SER A 1 890 ? 29.282 3.949 -35.414 1.00 53.19 890 SER A N 1
ATOM 7308 C CA . SER A 1 890 ? 30.055 2.793 -35.921 1.00 53.19 890 SER A CA 1
ATOM 7309 C C . SER A 1 890 ? 29.310 1.734 -36.744 1.00 53.19 890 SER A C 1
ATOM 7311 O O . SER A 1 890 ? 29.866 0.651 -36.977 1.00 53.19 890 SER A O 1
ATOM 7313 N N . GLY A 1 891 ? 28.121 2.062 -37.258 1.00 56.78 891 GLY A N 1
ATOM 7314 C CA . GLY A 1 891 ? 27.462 1.297 -38.325 1.00 56.78 891 GLY A CA 1
ATOM 7315 C C . GLY A 1 891 ? 26.614 0.115 -37.853 1.00 56.78 891 GLY A C 1
ATOM 7316 O O . GLY A 1 891 ? 26.687 -0.955 -38.454 1.00 56.78 891 GLY A O 1
ATOM 7317 N N . HIS A 1 892 ? 25.815 0.320 -36.803 1.00 66.62 892 HIS A N 1
ATOM 7318 C CA . HIS A 1 892 ? 24.718 -0.565 -36.388 1.00 66.62 892 HIS A CA 1
ATOM 7319 C C . HIS A 1 892 ? 25.133 -2.036 -36.150 1.00 66.62 892 HIS A C 1
ATOM 7321 O O . HIS A 1 892 ? 24.826 -2.929 -36.942 1.00 66.62 892 HIS A O 1
ATOM 7327 N N . LYS A 1 893 ? 25.834 -2.317 -35.050 1.00 71.38 893 LYS A N 1
ATOM 7328 C CA . LYS A 1 893 ? 26.269 -3.662 -34.632 1.00 71.38 893 LYS A CA 1
ATOM 7329 C C . LYS A 1 893 ? 25.370 -4.293 -33.566 1.00 71.38 893 LYS A C 1
ATOM 7331 O O . LYS A 1 893 ? 25.416 -5.507 -33.403 1.00 71.38 893 LYS A O 1
ATOM 7336 N N . THR A 1 894 ? 24.525 -3.523 -32.887 1.00 74.38 894 THR A N 1
ATOM 7337 C CA . THR A 1 894 ? 23.581 -4.000 -31.859 1.00 74.38 894 THR A CA 1
ATOM 7338 C C . THR A 1 894 ? 22.550 -4.967 -32.455 1.00 74.38 894 THR A C 1
ATOM 7340 O O . THR A 1 894 ? 22.304 -6.047 -31.916 1.00 74.38 894 THR A O 1
ATOM 7343 N N . GLN A 1 895 ? 22.060 -4.671 -33.664 1.00 72.06 895 GLN A N 1
ATOM 7344 C CA . GLN A 1 895 ? 21.193 -5.562 -34.453 1.00 72.06 895 GLN A CA 1
ATOM 7345 C C . GLN A 1 895 ? 21.781 -6.960 -34.720 1.00 72.06 895 GLN A C 1
ATOM 7347 O O . GLN A 1 895 ? 21.042 -7.886 -35.044 1.00 72.06 895 GLN A O 1
ATOM 7352 N N . LEU A 1 896 ? 23.107 -7.134 -34.610 1.00 74.31 896 LEU A N 1
ATOM 7353 C CA . LEU A 1 896 ? 23.772 -8.421 -34.843 1.00 74.31 896 LEU A CA 1
ATOM 7354 C C . LEU A 1 896 ? 23.558 -9.416 -33.694 1.00 74.31 896 LEU A C 1
ATOM 7356 O O . LEU A 1 896 ? 23.882 -10.592 -33.860 1.00 74.31 896 LEU A O 1
ATOM 7360 N N . PHE A 1 897 ? 23.027 -8.966 -32.551 1.00 80.88 897 PHE A N 1
ATOM 7361 C CA . PHE A 1 897 ? 22.663 -9.835 -31.434 1.00 80.88 897 PHE A CA 1
ATOM 7362 C C . PHE A 1 897 ? 21.195 -9.701 -30.997 1.00 80.88 897 PHE A C 1
ATOM 7364 O O . PHE A 1 897 ? 20.632 -10.710 -30.593 1.00 80.88 897 PHE A O 1
ATOM 7371 N N . VAL A 1 898 ? 20.544 -8.536 -31.144 1.00 88.38 898 VAL A N 1
ATOM 7372 C CA . VAL A 1 898 ? 19.137 -8.347 -30.718 1.00 88.38 898 VAL A CA 1
ATOM 7373 C C . VAL A 1 898 ? 18.157 -9.235 -31.497 1.00 88.38 898 VAL A C 1
ATOM 7375 O O . VAL A 1 898 ? 17.420 -10.000 -30.882 1.00 88.38 898 VAL A O 1
ATOM 7378 N N . ASP A 1 899 ? 18.175 -9.212 -32.834 1.00 90.12 899 ASP A N 1
ATOM 7379 C CA . ASP A 1 899 ? 17.309 -10.085 -33.648 1.00 90.12 899 ASP A CA 1
ATOM 7380 C C . ASP A 1 899 ? 17.582 -11.591 -33.388 1.00 90.12 899 ASP A C 1
ATOM 7382 O O . ASP A 1 899 ? 16.634 -12.338 -33.124 1.00 90.12 899 ASP A O 1
ATOM 7386 N N . PRO A 1 900 ? 18.846 -12.064 -33.349 1.00 93.00 900 PRO A N 1
ATOM 7387 C CA . PRO A 1 900 ? 19.149 -13.442 -32.959 1.00 93.00 900 PRO A CA 1
ATOM 7388 C C . PRO A 1 900 ? 18.751 -13.823 -31.520 1.00 93.00 900 PRO A C 1
ATOM 7390 O O . PRO A 1 900 ? 18.380 -14.977 -31.289 1.00 93.00 900 PRO A O 1
ATOM 7393 N N . GLU A 1 901 ? 18.794 -12.891 -30.563 1.00 94.31 901 GLU A N 1
ATOM 7394 C CA . GLU A 1 901 ? 18.360 -13.109 -29.176 1.00 94.31 901 GLU A CA 1
ATOM 7395 C C . GLU A 1 901 ? 16.829 -13.183 -29.071 1.00 94.31 901 GLU A C 1
ATOM 7397 O O . GLU A 1 901 ? 16.307 -14.111 -28.454 1.00 94.31 901 GLU A O 1
ATOM 7402 N N . LEU A 1 902 ? 16.092 -12.309 -29.765 1.00 95.81 902 LEU A N 1
ATOM 7403 C CA . LEU A 1 902 ? 14.634 -12.409 -29.897 1.00 95.81 902 LEU A CA 1
ATOM 7404 C C . LEU A 1 902 ? 14.215 -13.731 -30.565 1.00 95.81 902 LEU A C 1
ATOM 7406 O O . LEU A 1 902 ? 13.265 -14.385 -30.126 1.00 95.81 902 LEU A O 1
ATOM 7410 N N . ARG A 1 903 ? 14.950 -14.190 -31.588 1.00 96.69 903 ARG A N 1
ATOM 7411 C CA . ARG A 1 903 ? 14.731 -15.511 -32.208 1.00 96.69 903 ARG A CA 1
ATOM 7412 C C . ARG A 1 903 ? 15.023 -16.655 -31.233 1.00 96.69 903 ARG A C 1
ATOM 7414 O O . ARG A 1 903 ? 14.280 -17.636 -31.230 1.00 96.69 903 ARG A O 1
ATOM 7421 N N . GLU A 1 904 ? 16.060 -16.564 -30.401 1.00 97.06 904 GLU A N 1
ATOM 7422 C CA . GLU A 1 904 ? 16.341 -17.550 -29.344 1.00 97.06 904 GLU A CA 1
ATOM 7423 C C . GLU A 1 904 ? 15.222 -17.592 -28.294 1.00 97.06 904 GLU A C 1
ATOM 7425 O O . GLU A 1 904 ? 14.706 -18.669 -27.982 1.00 97.06 904 GLU A O 1
ATOM 7430 N N . LEU A 1 905 ? 14.784 -16.423 -27.824 1.00 96.75 905 LEU A N 1
ATOM 7431 C CA . LEU A 1 905 ? 13.687 -16.250 -26.878 1.00 96.75 905 LEU A CA 1
ATOM 7432 C C . LEU A 1 905 ? 12.389 -16.905 -27.386 1.00 96.75 905 LEU A C 1
ATOM 7434 O O . LEU A 1 905 ? 11.778 -17.714 -26.681 1.00 96.75 905 LEU A O 1
ATOM 7438 N N . VAL A 1 906 ? 12.006 -16.620 -28.635 1.00 98.38 906 VAL A N 1
ATOM 7439 C CA . VAL A 1 906 ? 10.808 -17.190 -29.271 1.00 98.38 906 VAL A CA 1
ATOM 7440 C C . VAL A 1 906 ? 10.909 -18.705 -29.435 1.00 98.38 906 VAL A C 1
ATOM 7442 O O . VAL A 1 906 ? 9.977 -19.425 -29.072 1.00 98.38 906 VAL A O 1
ATOM 7445 N N . ASN A 1 907 ? 12.032 -19.214 -29.949 1.00 98.12 907 ASN A N 1
ATOM 7446 C CA . ASN A 1 907 ? 12.186 -20.649 -30.193 1.00 98.12 907 ASN A CA 1
ATOM 7447 C C . ASN A 1 907 ? 12.229 -21.462 -28.894 1.00 98.12 907 ASN A C 1
ATOM 7449 O O . ASN A 1 907 ? 11.637 -22.544 -28.837 1.00 98.12 907 ASN A O 1
ATOM 7453 N N . ASN A 1 908 ? 12.862 -20.947 -27.839 1.00 97.50 908 ASN A N 1
ATOM 7454 C CA . ASN A 1 908 ? 12.951 -21.633 -26.553 1.00 97.50 908 ASN A CA 1
ATOM 7455 C C . ASN A 1 908 ? 11.615 -21.562 -25.794 1.00 97.50 908 ASN A C 1
ATOM 7457 O O . ASN A 1 908 ? 10.964 -22.594 -25.592 1.00 97.50 908 ASN A O 1
ATOM 7461 N N . TYR A 1 909 ? 11.168 -20.352 -25.444 1.00 98.06 909 TYR A N 1
ATOM 7462 C CA . TYR A 1 909 ? 10.088 -20.128 -24.472 1.00 98.06 909 TYR A CA 1
ATOM 7463 C C . TYR A 1 909 ? 8.690 -20.034 -25.092 1.00 98.06 909 TYR A C 1
ATOM 7465 O O . TYR A 1 909 ? 7.705 -20.170 -24.364 1.00 98.06 909 TYR A O 1
ATOM 7473 N N . LYS A 1 910 ? 8.587 -19.884 -26.421 1.00 98.19 910 LYS A N 1
ATOM 7474 C CA . LYS A 1 910 ? 7.323 -19.893 -27.184 1.00 98.19 910 LYS A CA 1
ATOM 7475 C C . LYS A 1 910 ? 6.274 -18.957 -26.553 1.00 98.19 910 LYS A C 1
ATOM 7477 O O . LYS A 1 910 ? 5.257 -19.440 -26.033 1.00 98.19 910 LYS A O 1
ATOM 7482 N N . PRO A 1 911 ? 6.552 -17.641 -26.520 1.00 98.38 911 PRO A N 1
ATOM 7483 C CA . PRO A 1 911 ? 5.677 -16.666 -25.895 1.00 98.38 911 PRO A CA 1
ATOM 7484 C C . PRO A 1 911 ? 4.386 -16.476 -26.694 1.00 98.38 911 PRO A C 1
ATOM 7486 O O . PRO A 1 911 ? 4.364 -16.547 -27.920 1.00 98.38 911 PRO A O 1
ATOM 7489 N N . ASP A 1 912 ? 3.311 -16.205 -25.967 1.00 98.56 912 ASP A N 1
ATOM 7490 C CA . ASP A 1 912 ? 2.024 -15.774 -26.496 1.00 98.56 912 ASP A CA 1
ATOM 7491 C C . ASP A 1 912 ? 1.982 -14.248 -26.729 1.00 98.56 912 ASP A C 1
ATOM 7493 O O . ASP A 1 912 ? 1.172 -13.778 -27.516 1.00 98.56 912 ASP A O 1
ATOM 7497 N N . ILE A 1 913 ? 2.863 -13.470 -26.085 1.00 98.56 913 ILE A N 1
ATOM 7498 C CA . ILE A 1 913 ? 3.004 -12.012 -26.275 1.00 98.56 913 ILE A CA 1
ATOM 7499 C C . ILE A 1 913 ? 4.490 -11.660 -26.363 1.00 98.56 913 ILE A C 1
ATOM 7501 O O . ILE A 1 913 ? 5.253 -12.095 -25.499 1.00 98.56 913 ILE A O 1
ATOM 7505 N N . ILE A 1 914 ? 4.897 -10.834 -27.326 1.00 98.25 914 ILE A N 1
ATOM 7506 C CA . ILE A 1 914 ? 6.202 -10.158 -27.306 1.00 98.25 914 ILE A CA 1
ATOM 7507 C C . ILE A 1 914 ? 5.963 -8.659 -27.150 1.00 98.25 914 ILE A C 1
ATOM 7509 O O . ILE A 1 914 ? 5.419 -8.016 -28.040 1.00 98.25 914 ILE A O 1
ATOM 7513 N N . TRP A 1 915 ? 6.364 -8.123 -26.002 1.00 97.75 915 TRP A N 1
ATOM 7514 C CA . TRP A 1 915 ? 6.236 -6.711 -25.660 1.00 97.75 915 TRP A CA 1
ATOM 7515 C C . TRP A 1 915 ? 7.622 -6.068 -25.821 1.00 97.75 915 TRP A C 1
ATOM 7517 O O . TRP A 1 915 ? 8.461 -6.152 -24.923 1.00 97.75 915 TRP A O 1
ATOM 7527 N N . SER A 1 916 ? 7.931 -5.533 -27.000 1.00 95.62 916 SER A N 1
ATOM 7528 C CA . SER A 1 916 ? 9.217 -4.873 -27.246 1.00 95.62 916 SER A CA 1
ATOM 7529 C C . SER A 1 916 ? 9.254 -3.485 -26.612 1.00 95.62 916 SER A C 1
ATOM 7531 O O . SER A 1 916 ? 8.213 -2.889 -26.346 1.00 95.62 916 SER A O 1
ATOM 7533 N N . ASP A 1 917 ? 10.453 -2.951 -26.396 1.00 92.81 917 ASP A N 1
ATOM 7534 C CA . ASP A 1 917 ? 10.639 -1.558 -25.981 1.00 92.81 917 ASP A CA 1
ATOM 7535 C C . ASP A 1 917 ? 11.869 -0.987 -26.707 1.00 92.81 917 ASP A C 1
ATOM 7537 O O . ASP A 1 917 ? 13.021 -1.186 -26.301 1.00 92.81 917 ASP A O 1
ATOM 7541 N N . GLY A 1 918 ? 11.622 -0.389 -27.879 1.00 84.38 918 GLY A N 1
ATOM 7542 C CA . GLY A 1 918 ? 12.645 0.122 -28.804 1.00 84.38 918 GLY A CA 1
ATOM 7543 C C . GLY A 1 918 ? 12.801 1.646 -28.838 1.00 84.38 918 GLY A C 1
ATOM 7544 O O . GLY A 1 918 ? 13.655 2.166 -29.563 1.00 84.38 918 GLY A O 1
ATOM 7545 N N . ASN A 1 919 ? 11.974 2.364 -28.081 1.00 75.88 919 ASN A N 1
ATOM 7546 C CA . ASN A 1 919 ? 11.709 3.780 -28.313 1.00 75.88 919 ASN A CA 1
ATOM 7547 C C . ASN A 1 919 ? 12.750 4.657 -27.610 1.00 75.88 919 ASN A C 1
ATOM 7549 O O . ASN A 1 919 ? 13.004 4.505 -26.417 1.00 75.88 919 ASN A O 1
ATOM 7553 N N . GLY A 1 920 ? 13.369 5.576 -28.357 1.00 68.19 920 GLY A N 1
ATOM 7554 C CA . GLY A 1 920 ? 14.503 6.373 -27.876 1.00 68.19 920 GLY A CA 1
ATOM 7555 C C . GLY A 1 920 ? 15.873 5.694 -28.020 1.00 68.19 920 GLY A C 1
ATOM 7556 O O . GLY A 1 920 ? 16.851 6.193 -27.463 1.00 68.19 920 GLY A O 1
ATOM 7557 N N . GLY A 1 921 ? 15.960 4.577 -28.756 1.00 72.19 921 GLY A N 1
ATOM 7558 C CA . GLY A 1 921 ? 17.230 3.953 -29.146 1.00 72.19 921 GLY A CA 1
ATOM 7559 C C . GLY A 1 921 ? 17.554 4.044 -30.643 1.00 72.19 921 GLY A C 1
ATOM 7560 O O . GLY A 1 921 ? 18.712 4.243 -31.000 1.00 72.19 921 GLY A O 1
ATOM 7561 N N . GLY A 1 922 ? 16.552 3.897 -31.513 1.00 80.31 922 GLY A N 1
ATOM 7562 C CA . GLY A 1 922 ? 16.685 4.019 -32.968 1.00 80.31 922 GLY A CA 1
ATOM 7563 C C . GLY A 1 922 ? 15.449 3.503 -33.711 1.00 80.31 922 GLY A C 1
ATOM 7564 O O . GLY A 1 922 ? 14.532 2.967 -33.084 1.00 80.31 922 GLY A O 1
ATOM 7565 N N . ASP A 1 923 ? 15.414 3.686 -35.034 1.00 87.88 923 ASP A N 1
ATOM 7566 C CA . ASP A 1 923 ? 14.253 3.361 -35.877 1.00 87.88 923 ASP A CA 1
ATOM 7567 C C . ASP A 1 923 ? 14.038 1.834 -36.059 1.00 87.88 923 ASP A C 1
ATOM 7569 O O . ASP A 1 923 ? 14.915 1.024 -35.740 1.00 87.88 923 ASP A O 1
ATOM 7573 N N . PRO A 1 924 ? 12.885 1.389 -36.591 1.00 89.31 924 PRO A N 1
ATOM 7574 C CA . PRO A 1 924 ? 12.628 -0.041 -36.773 1.00 89.31 924 PRO A CA 1
ATOM 7575 C C . PRO A 1 924 ? 13.560 -0.759 -37.768 1.00 89.31 924 PRO A C 1
ATOM 7577 O O . PRO A 1 924 ? 13.636 -1.988 -37.743 1.00 89.31 924 PRO A O 1
ATOM 7580 N N . LYS A 1 925 ? 14.291 -0.033 -38.630 1.00 87.88 925 LYS A N 1
ATOM 7581 C CA . LYS A 1 925 ? 15.275 -0.617 -39.562 1.00 87.88 925 LYS A CA 1
ATOM 7582 C C . LYS A 1 925 ? 16.603 -0.878 -38.868 1.00 87.88 925 LYS A C 1
ATOM 7584 O O . LYS A 1 925 ? 17.219 -1.910 -39.112 1.00 87.88 925 LYS A O 1
ATOM 7589 N N . TYR A 1 926 ? 17.012 0.012 -37.966 1.00 86.06 926 TYR A N 1
ATOM 7590 C CA . TYR A 1 926 ? 18.132 -0.217 -37.059 1.00 86.06 926 TYR A CA 1
ATOM 7591 C C . TYR A 1 926 ? 17.929 -1.483 -36.217 1.00 86.06 926 TYR A C 1
ATOM 7593 O O . TYR A 1 926 ? 18.887 -2.217 -35.993 1.00 86.06 926 TYR A O 1
ATOM 7601 N N . TRP A 1 927 ? 16.692 -1.781 -35.810 1.00 88.00 927 TRP A N 1
ATOM 7602 C CA . TRP A 1 927 ? 16.358 -2.985 -35.042 1.00 88.00 927 TRP A CA 1
ATOM 7603 C C . TRP A 1 927 ? 16.064 -4.246 -35.874 1.00 88.00 927 TRP A C 1
ATOM 7605 O O . TRP A 1 927 ? 15.998 -5.332 -35.298 1.00 88.00 927 TRP A O 1
ATOM 7615 N N . LYS A 1 928 ? 15.912 -4.129 -37.203 1.00 91.19 928 LYS A N 1
ATOM 7616 C CA . LYS A 1 928 ? 15.384 -5.179 -38.106 1.00 91.19 928 LYS A CA 1
ATOM 7617 C C . LYS A 1 928 ? 13.986 -5.686 -37.746 1.00 91.19 928 LYS A C 1
ATOM 7619 O O . LYS A 1 928 ? 13.671 -6.871 -37.892 1.00 91.19 928 LYS A O 1
ATOM 7624 N N . SER A 1 929 ? 13.133 -4.798 -37.251 1.00 93.50 929 SER A N 1
ATOM 7625 C CA . SER A 1 929 ? 11.799 -5.167 -36.776 1.00 93.50 929 SER A CA 1
ATOM 7626 C C . SER A 1 929 ? 10.910 -5.698 -37.905 1.00 93.50 929 SER A C 1
ATOM 7628 O O . SER A 1 929 ? 10.152 -6.638 -37.680 1.00 93.50 929 SER A O 1
ATOM 7630 N N . GLU A 1 930 ? 11.051 -5.190 -39.137 1.00 94.75 930 GLU A N 1
ATOM 7631 C CA . GLU A 1 930 ? 10.317 -5.713 -40.298 1.00 94.75 930 GLU A CA 1
ATOM 7632 C C . GLU A 1 930 ? 10.736 -7.166 -40.628 1.00 94.75 930 GLU A C 1
ATOM 7634 O O . GLU A 1 930 ? 9.875 -8.026 -40.833 1.00 94.75 930 GLU A O 1
ATOM 7639 N N . GLU A 1 931 ? 12.035 -7.500 -40.609 1.00 95.12 931 GLU A N 1
ATOM 7640 C CA . GLU A 1 931 ? 12.522 -8.876 -40.831 1.00 95.12 931 GLU A CA 1
ATOM 7641 C C . GLU A 1 931 ? 12.296 -9.826 -39.644 1.00 95.12 931 GLU A C 1
ATOM 7643 O O . GLU A 1 931 ? 12.194 -11.048 -39.831 1.00 95.12 931 GLU A O 1
ATOM 7648 N N . PHE A 1 932 ? 12.220 -9.300 -38.419 1.00 96.38 932 PHE A N 1
ATOM 7649 C CA . PHE A 1 932 ? 11.848 -10.083 -37.246 1.00 96.38 932 PHE A CA 1
ATOM 7650 C C . PHE A 1 932 ? 10.357 -10.436 -37.266 1.00 96.38 932 PHE A C 1
ATOM 7652 O O . PHE A 1 932 ? 10.016 -11.616 -37.172 1.00 96.38 932 PHE A O 1
ATOM 7659 N N . LEU A 1 933 ? 9.470 -9.453 -37.457 1.00 96.94 933 LEU A N 1
ATOM 7660 C CA . LEU A 1 933 ? 8.017 -9.654 -37.438 1.00 96.94 933 LEU A CA 1
ATOM 7661 C C . LEU A 1 933 ? 7.523 -10.488 -38.631 1.00 96.94 933 LEU A C 1
ATOM 7663 O O . LEU A 1 933 ? 6.713 -11.399 -38.451 1.00 96.94 933 LEU A O 1
ATOM 7667 N N . ALA A 1 934 ? 8.071 -10.282 -39.835 1.00 97.00 934 ALA A N 1
ATOM 7668 C CA . ALA A 1 934 ? 7.737 -11.121 -40.990 1.00 97.00 934 ALA A CA 1
ATOM 7669 C C . ALA A 1 934 ? 8.098 -12.605 -40.764 1.00 97.00 934 ALA A C 1
ATOM 7671 O O . ALA A 1 934 ? 7.329 -13.496 -41.135 1.00 97.00 934 ALA A O 1
ATOM 7672 N N . TRP A 1 935 ? 9.225 -12.887 -40.096 1.00 97.44 935 TRP A N 1
ATOM 7673 C CA . TRP A 1 935 ? 9.579 -14.243 -39.656 1.00 97.44 935 TRP A CA 1
ATOM 7674 C C . TRP A 1 935 ? 8.674 -14.744 -38.523 1.00 97.44 935 TRP A C 1
ATOM 7676 O O . TRP A 1 935 ? 8.220 -15.893 -38.564 1.00 97.44 935 TRP A O 1
ATOM 7686 N N . LEU A 1 936 ? 8.386 -13.889 -37.534 1.00 97.44 936 LEU A N 1
ATOM 7687 C CA . LEU A 1 936 ? 7.545 -14.207 -36.381 1.00 97.44 936 LEU A CA 1
ATOM 7688 C C . LEU A 1 936 ? 6.180 -14.740 -36.828 1.00 97.44 936 LEU A C 1
ATOM 7690 O O . LEU A 1 936 ? 5.703 -15.726 -36.268 1.00 97.44 936 LEU A O 1
ATOM 7694 N N . TYR A 1 937 ? 5.598 -14.140 -37.867 1.00 96.00 937 TYR A N 1
ATOM 7695 C CA . TYR A 1 937 ? 4.282 -14.495 -38.398 1.00 96.00 937 TYR A CA 1
ATOM 7696 C C . TYR A 1 937 ? 4.293 -15.531 -39.537 1.00 96.00 937 TYR A C 1
ATOM 7698 O O . TYR A 1 937 ? 3.245 -16.097 -39.843 1.00 96.00 937 TYR A O 1
ATOM 7706 N N . THR A 1 938 ? 5.448 -15.832 -40.144 1.00 95.12 938 THR A N 1
ATOM 7707 C CA . THR A 1 938 ? 5.555 -16.823 -41.239 1.00 95.12 938 THR A CA 1
ATOM 7708 C C . THR A 1 938 ? 6.087 -18.179 -40.767 1.00 95.12 938 THR A C 1
ATOM 7710 O O . THR A 1 938 ? 5.498 -19.222 -41.071 1.00 95.12 938 THR A O 1
ATOM 7713 N N . ASP A 1 939 ? 7.187 -18.183 -40.012 1.00 95.44 939 ASP A N 1
ATOM 7714 C CA . ASP A 1 939 ? 8.035 -19.366 -39.799 1.00 95.44 939 ASP A CA 1
ATOM 7715 C C . ASP A 1 939 ? 8.187 -19.766 -38.323 1.00 95.44 939 ASP A C 1
ATOM 7717 O O . ASP A 1 939 ? 8.584 -20.895 -38.033 1.00 95.44 939 ASP A O 1
ATOM 7721 N N . SER A 1 940 ? 7.891 -18.865 -37.380 1.00 97.06 940 SER A N 1
ATOM 7722 C CA . SER A 1 940 ? 8.107 -19.120 -35.950 1.00 97.06 940 SER A CA 1
ATOM 7723 C C . SER A 1 940 ? 7.167 -20.197 -35.367 1.00 97.06 940 SER A C 1
ATOM 7725 O O . SER A 1 940 ? 6.059 -20.401 -35.875 1.00 97.06 940 SER A O 1
ATOM 7727 N N . PRO A 1 941 ? 7.544 -20.849 -34.247 1.00 97.25 941 PRO A N 1
ATOM 7728 C CA . PRO A 1 941 ? 6.702 -21.838 -33.566 1.00 97.25 941 PRO A CA 1
ATOM 7729 C C . PRO A 1 941 ? 5.484 -21.249 -32.826 1.00 97.25 941 PRO A C 1
ATOM 7731 O O . PRO A 1 941 ? 4.786 -21.998 -32.147 1.00 97.25 941 PRO A O 1
ATOM 7734 N N . VAL A 1 942 ? 5.241 -19.934 -32.907 1.00 97.00 942 VAL A N 1
ATOM 7735 C CA . VAL A 1 942 ? 4.132 -19.233 -32.220 1.00 97.00 942 VAL A CA 1
ATOM 7736 C C . VAL A 1 942 ? 3.287 -18.356 -33.149 1.00 97.00 942 VAL A C 1
ATOM 7738 O O . VAL A 1 942 ? 2.376 -17.671 -32.688 1.00 97.00 942 VAL A O 1
ATOM 7741 N N . LYS A 1 943 ? 3.567 -18.375 -34.456 1.00 95.00 943 LYS A N 1
ATOM 7742 C CA . LYS A 1 943 ? 2.984 -17.478 -35.467 1.00 95.00 943 LYS A CA 1
ATOM 7743 C C . LYS A 1 943 ? 1.454 -17.395 -35.473 1.00 95.00 943 LYS A C 1
ATOM 7745 O O . LYS A 1 943 ? 0.903 -16.319 -35.696 1.00 95.00 943 LYS A O 1
ATOM 7750 N N . ASP A 1 944 ? 0.783 -18.507 -35.182 1.00 90.38 944 ASP A N 1
ATOM 7751 C CA . ASP A 1 944 ? -0.678 -18.623 -35.185 1.00 90.38 944 ASP A CA 1
ATOM 7752 C C . ASP A 1 944 ? -1.327 -18.096 -33.884 1.00 90.38 944 ASP A C 1
ATOM 7754 O O . ASP A 1 944 ? -2.547 -17.987 -33.806 1.00 90.38 944 ASP A O 1
ATOM 7758 N N . THR A 1 945 ? -0.537 -17.774 -32.847 1.00 93.12 945 THR A N 1
ATOM 7759 C CA . THR A 1 945 ? -1.049 -17.398 -31.512 1.00 93.12 945 THR A CA 1
ATOM 7760 C C . THR A 1 945 ? -0.415 -16.164 -30.877 1.00 93.12 945 THR A C 1
ATOM 7762 O O . THR A 1 945 ? -1.012 -15.620 -29.952 1.00 93.12 945 THR A O 1
ATOM 7765 N N . VAL A 1 946 ? 0.782 -15.750 -31.299 1.00 97.81 946 VAL A N 1
ATOM 7766 C CA . VAL A 1 946 ? 1.519 -14.629 -30.690 1.00 97.81 946 VAL A CA 1
ATOM 7767 C C . VAL A 1 946 ? 0.852 -13.278 -30.970 1.00 97.81 946 VAL A C 1
ATOM 7769 O O . VAL A 1 946 ? 0.242 -13.112 -32.026 1.00 97.81 946 VAL A O 1
ATOM 7772 N N . VAL A 1 947 ? 0.993 -12.311 -30.066 1.00 98.06 947 VAL A N 1
ATOM 7773 C CA . VAL A 1 947 ? 0.729 -10.887 -30.339 1.00 98.06 947 VAL A CA 1
ATOM 7774 C C . VAL A 1 947 ? 1.925 -10.003 -30.001 1.00 98.06 947 VAL A C 1
ATOM 7776 O O . VAL A 1 947 ? 2.736 -10.366 -29.145 1.00 98.06 947 VAL A O 1
ATOM 7779 N N . VAL A 1 948 ? 2.015 -8.839 -30.641 1.00 97.88 948 VAL A N 1
ATOM 7780 C CA . VAL A 1 948 ? 3.021 -7.807 -30.354 1.00 97.88 948 VAL A CA 1
ATOM 7781 C C . VAL A 1 948 ? 2.404 -6.433 -30.096 1.00 97.88 948 VAL A C 1
ATOM 7783 O O . VAL A 1 948 ? 1.377 -6.091 -30.683 1.00 97.88 948 VAL A O 1
ATOM 7786 N N . ASN A 1 949 ? 3.065 -5.644 -29.246 1.00 96.88 949 ASN A N 1
ATOM 7787 C CA . ASN A 1 949 ? 2.781 -4.217 -29.078 1.00 96.88 949 ASN A CA 1
ATOM 7788 C C . ASN A 1 949 ? 3.353 -3.388 -30.250 1.00 96.88 949 ASN A C 1
ATOM 7790 O O . ASN A 1 949 ? 3.881 -3.937 -31.216 1.00 96.88 949 ASN A O 1
ATOM 7794 N N . ASP A 1 950 ? 3.287 -2.064 -30.148 1.00 94.44 950 ASP A N 1
ATOM 7795 C CA . ASP A 1 950 ? 3.674 -1.091 -31.175 1.00 94.44 950 ASP A CA 1
ATOM 7796 C C . ASP A 1 950 ? 5.095 -0.515 -31.044 1.00 94.44 950 ASP A C 1
ATOM 7798 O O . ASP A 1 950 ? 5.578 0.138 -31.969 1.00 94.44 950 ASP A O 1
ATOM 7802 N N . ARG A 1 951 ? 5.814 -0.792 -29.950 1.00 94.44 951 ARG A N 1
ATOM 7803 C CA . ARG A 1 951 ? 7.130 -0.197 -29.635 1.00 94.44 951 ARG A CA 1
ATOM 7804 C C . ARG A 1 951 ? 8.324 -0.912 -30.290 1.00 94.44 951 ARG A C 1
ATOM 7806 O O . ARG A 1 951 ? 9.257 -1.359 -29.612 1.00 94.44 951 ARG A O 1
ATOM 7813 N N . TRP A 1 952 ? 8.287 -1.070 -31.610 1.00 93.75 952 TRP A N 1
ATOM 7814 C CA . TRP A 1 952 ? 9.305 -1.762 -32.421 1.00 93.75 952 TRP A CA 1
ATOM 7815 C C . TRP A 1 952 ? 10.429 -0.857 -32.952 1.00 93.75 952 TRP A C 1
ATOM 7817 O O . TRP A 1 952 ? 11.295 -1.318 -33.701 1.00 93.75 952 TRP A O 1
ATOM 7827 N N . GLY A 1 953 ? 10.443 0.415 -32.559 1.00 90.44 953 GLY A N 1
ATOM 7828 C CA . GLY A 1 953 ? 11.488 1.387 -32.860 1.00 90.44 953 GLY A CA 1
ATOM 7829 C C . GLY A 1 953 ? 10.943 2.811 -32.824 1.00 90.44 953 GLY A C 1
ATOM 7830 O O . GLY A 1 953 ? 9.736 3.036 -32.820 1.00 90.44 953 GLY A O 1
ATOM 7831 N N . GLU A 1 954 ? 11.834 3.796 -32.820 1.00 88.25 954 GLU A N 1
ATOM 7832 C CA . GLU A 1 954 ? 11.437 5.203 -32.813 1.00 88.25 954 GLU A CA 1
ATOM 7833 C C . GLU A 1 954 ? 10.540 5.527 -34.023 1.00 88.25 954 GLU A C 1
ATOM 7835 O O . GLU A 1 954 ? 10.963 5.423 -35.176 1.00 88.25 954 GLU A O 1
ATOM 7840 N N . GLY A 1 955 ? 9.285 5.891 -33.737 1.00 86.25 955 GLY A N 1
ATOM 7841 C CA . GLY A 1 955 ? 8.262 6.219 -34.732 1.00 86.25 955 GLY A CA 1
ATOM 7842 C C . GLY A 1 955 ? 7.247 5.117 -35.070 1.00 86.25 955 GLY A C 1
ATOM 7843 O O . GLY A 1 955 ? 6.391 5.381 -35.908 1.00 86.25 955 GLY A O 1
ATOM 7844 N N . SER A 1 956 ? 7.290 3.922 -34.459 1.00 89.06 956 SER A N 1
ATOM 7845 C CA . SER A 1 956 ? 6.275 2.873 -34.710 1.00 89.06 956 SER A CA 1
ATOM 7846 C C . SER A 1 956 ? 5.024 2.944 -33.817 1.00 89.06 956 SER A C 1
ATOM 7848 O O . SER A 1 956 ? 3.990 2.382 -34.182 1.00 89.06 956 SER A O 1
ATOM 7850 N N . ASP A 1 957 ? 5.094 3.657 -32.689 1.00 86.94 957 ASP A N 1
ATOM 7851 C CA . ASP A 1 957 ? 4.008 3.796 -31.704 1.00 86.94 957 ASP A CA 1
ATOM 7852 C C . ASP A 1 957 ? 2.709 4.304 -32.337 1.00 86.94 957 ASP A C 1
ATOM 7854 O O . ASP A 1 957 ? 2.705 5.321 -33.033 1.00 86.94 957 ASP A O 1
ATOM 7858 N N . GLY A 1 958 ? 1.595 3.610 -32.103 1.00 87.56 958 GLY A N 1
ATOM 7859 C CA . GLY A 1 958 ? 0.296 3.931 -32.700 1.00 87.56 958 GLY A CA 1
ATOM 7860 C C . GLY A 1 958 ? 0.197 3.751 -34.225 1.00 87.56 958 GLY A C 1
ATOM 7861 O O . GLY A 1 958 ? -0.809 4.169 -34.804 1.00 87.56 958 GLY A O 1
ATOM 7862 N N . HIS A 1 959 ? 1.206 3.158 -34.877 1.00 90.19 959 HIS A N 1
ATOM 7863 C CA . HIS A 1 959 ? 1.248 2.954 -36.333 1.00 90.19 959 HIS A CA 1
ATOM 7864 C C . HIS A 1 959 ? 1.343 1.480 -36.757 1.00 90.19 959 HIS A C 1
ATOM 7866 O O . HIS A 1 959 ? 0.803 1.138 -37.808 1.00 90.19 959 HIS A O 1
ATOM 7872 N N . HIS A 1 960 ? 2.014 0.625 -35.975 1.00 92.62 960 HIS A N 1
ATOM 7873 C CA . HIS A 1 960 ? 2.317 -0.769 -36.334 1.00 92.62 960 HIS A CA 1
ATOM 7874 C C . HIS A 1 960 ? 2.131 -1.729 -35.146 1.00 92.62 960 HIS A C 1
ATOM 7876 O O . HIS A 1 960 ? 2.115 -1.292 -33.999 1.00 92.62 960 HIS A O 1
ATOM 7882 N N . GLY A 1 961 ? 2.047 -3.039 -35.406 1.00 93.56 961 GLY A N 1
ATOM 7883 C CA . GLY A 1 961 ? 1.888 -4.081 -34.371 1.00 93.56 961 GLY A CA 1
ATOM 7884 C C . GLY A 1 961 ? 0.436 -4.529 -34.144 1.00 93.56 961 GLY A C 1
ATOM 7885 O O . GLY A 1 961 ? -0.500 -3.899 -34.628 1.00 93.56 961 GLY A O 1
ATOM 7886 N N . ASP A 1 962 ? 0.228 -5.644 -33.429 1.00 96.38 962 ASP A N 1
ATOM 7887 C CA . ASP A 1 962 ? -1.124 -6.205 -33.231 1.00 96.38 962 ASP A CA 1
ATOM 7888 C C . ASP A 1 962 ? -1.978 -5.352 -32.273 1.00 96.38 962 ASP A C 1
ATOM 7890 O O . ASP A 1 962 ? -3.204 -5.329 -32.386 1.00 96.38 962 ASP A O 1
ATOM 7894 N N . PHE A 1 963 ? -1.355 -4.649 -31.322 1.00 96.00 963 PHE A N 1
ATOM 7895 C CA . PHE A 1 963 ? -2.034 -3.711 -30.426 1.00 96.00 963 PHE A CA 1
ATOM 7896 C C . PHE A 1 963 ? -1.162 -2.499 -30.078 1.00 96.00 963 PHE A C 1
ATOM 7898 O O . PHE A 1 963 ? 0.060 -2.590 -30.015 1.00 96.00 963 PHE A O 1
ATOM 7905 N N . TYR A 1 964 ? -1.806 -1.358 -29.827 1.00 93.81 964 TYR A N 1
ATOM 7906 C CA . TYR A 1 964 ? -1.133 -0.088 -29.539 1.00 93.81 964 TYR A CA 1
ATOM 7907 C C . TYR A 1 964 ? -0.975 0.194 -28.038 1.00 93.81 964 TYR A C 1
ATOM 7909 O O . TYR A 1 964 ? -1.822 -0.191 -27.226 1.00 93.81 964 TYR A O 1
ATOM 7917 N N . ASN A 1 965 ? 0.054 0.953 -27.668 1.00 88.62 965 ASN A N 1
ATOM 7918 C CA . ASN A 1 965 ? 0.281 1.463 -26.323 1.00 88.62 965 ASN A CA 1
ATOM 7919 C C . ASN A 1 965 ? 0.640 2.959 -26.366 1.00 88.62 965 ASN A C 1
ATOM 7921 O O . ASN A 1 965 ? 1.802 3.348 -26.326 1.00 88.62 965 ASN A O 1
ATOM 7925 N N . PHE A 1 966 ? -0.395 3.805 -26.408 1.00 75.31 966 PHE A N 1
ATOM 7926 C CA . PHE A 1 966 ? -0.290 5.259 -26.605 1.00 75.31 966 PHE A CA 1
ATOM 7927 C C . PHE A 1 966 ? 0.734 5.979 -25.716 1.00 75.31 966 PHE A C 1
ATOM 7929 O O . PHE A 1 966 ? 1.383 6.913 -26.179 1.00 75.31 966 PHE A O 1
ATOM 7936 N N . ASN A 1 967 ? 0.813 5.602 -24.436 1.00 73.25 967 ASN A N 1
ATOM 7937 C CA . ASN A 1 967 ? 1.842 6.017 -23.482 1.00 73.25 967 ASN A CA 1
ATOM 7938 C C . ASN A 1 967 ? 1.725 5.161 -22.205 1.00 73.25 967 ASN A C 1
ATOM 7940 O O . ASN A 1 967 ? 0.662 4.607 -21.906 1.00 73.25 967 ASN A O 1
ATOM 7944 N N . ASP A 1 968 ? 2.782 5.137 -21.396 1.00 76.75 968 ASP A N 1
ATOM 7945 C CA . ASP A 1 968 ? 2.745 4.666 -20.013 1.00 76.75 968 ASP A CA 1
ATOM 7946 C C . ASP A 1 968 ? 1.587 5.326 -19.243 1.00 76.75 968 ASP A C 1
ATOM 7948 O O . ASP A 1 968 ? 1.503 6.553 -19.148 1.00 76.75 968 ASP A O 1
ATOM 7952 N N . ARG A 1 969 ? 0.723 4.510 -18.621 1.00 73.06 969 ARG A N 1
ATOM 7953 C CA . ARG A 1 969 ? -0.345 4.959 -17.705 1.00 73.06 969 ARG A CA 1
ATOM 7954 C C . ARG A 1 969 ? -1.383 5.896 -18.348 1.00 73.06 969 ARG A C 1
ATOM 7956 O O . ARG A 1 969 ? -2.127 6.556 -17.623 1.00 73.06 969 ARG A O 1
ATOM 7963 N N . PHE A 1 970 ? -1.477 5.933 -19.679 1.00 77.94 970 PHE A N 1
ATOM 7964 C CA . PHE A 1 970 ? -2.466 6.732 -20.401 1.00 77.94 970 PHE A CA 1
ATOM 7965 C C . PHE A 1 970 ? -3.670 5.901 -20.855 1.00 77.94 970 PHE A C 1
ATOM 7967 O O . PHE A 1 970 ? -3.537 4.920 -21.583 1.00 77.94 970 PHE A O 1
ATOM 7974 N N . ASN A 1 971 ? -4.863 6.377 -20.499 1.00 75.69 971 ASN A N 1
ATOM 7975 C CA . ASN A 1 971 ? -6.135 5.875 -20.999 1.00 75.69 971 ASN A CA 1
ATOM 7976 C C . ASN A 1 971 ? -6.805 6.985 -21.839 1.00 75.69 971 ASN A C 1
ATOM 7978 O O . ASN A 1 971 ? -6.992 8.085 -21.314 1.00 75.69 971 ASN A O 1
ATOM 7982 N N . PRO A 1 972 ? -7.179 6.739 -23.111 1.00 74.31 972 PRO A N 1
ATOM 7983 C CA . PRO A 1 972 ? -7.768 7.753 -23.984 1.00 74.31 972 PRO A CA 1
ATOM 7984 C C . PRO A 1 972 ? -9.173 8.199 -23.553 1.00 74.31 972 PRO A C 1
ATOM 7986 O O . PRO A 1 972 ? -9.634 9.245 -24.005 1.00 74.31 972 PRO A O 1
ATOM 7989 N N . GLY A 1 973 ? -9.885 7.424 -22.722 1.00 75.94 973 GLY A N 1
ATOM 7990 C CA . GLY A 1 973 ? -11.244 7.745 -22.258 1.00 75.94 973 GLY A CA 1
ATOM 7991 C C . GLY A 1 973 ? -12.325 7.762 -23.352 1.00 75.94 973 GLY A C 1
ATOM 7992 O O . GLY A 1 973 ? -13.469 8.131 -23.078 1.00 75.94 973 GLY A O 1
ATOM 7993 N N . VAL A 1 974 ? -11.972 7.369 -24.579 1.00 82.56 974 VAL A N 1
ATOM 7994 C CA . VAL A 1 974 ? -12.829 7.300 -25.770 1.00 82.56 974 VAL A CA 1
ATOM 7995 C C . VAL A 1 974 ? -12.551 6.012 -26.543 1.00 82.56 974 VAL A C 1
ATOM 7997 O O . VAL A 1 974 ? -11.457 5.456 -26.454 1.00 82.56 974 VAL A O 1
ATOM 8000 N N . LEU A 1 975 ? -13.527 5.547 -27.326 1.00 88.50 975 LEU A N 1
ATOM 8001 C CA . LEU A 1 975 ? -13.383 4.352 -28.158 1.00 88.50 975 LEU A CA 1
ATOM 8002 C C . LEU A 1 975 ? -12.273 4.514 -29.207 1.00 88.50 975 LEU A C 1
ATOM 8004 O O . LEU A 1 975 ? -12.318 5.419 -30.041 1.00 88.50 975 LEU A O 1
ATOM 8008 N N . VAL A 1 976 ? -11.323 3.582 -29.200 1.00 87.44 976 VAL A N 1
ATOM 8009 C CA . VAL A 1 976 ? -10.260 3.462 -30.204 1.00 87.44 976 VAL A CA 1
ATOM 8010 C C . VAL A 1 976 ? -10.638 2.372 -31.223 1.00 87.44 976 VAL A C 1
ATOM 8012 O O . VAL A 1 976 ? -11.004 1.276 -30.802 1.00 87.44 976 VAL A O 1
ATOM 8015 N N . PRO A 1 977 ? -10.546 2.618 -32.548 1.00 86.12 977 PRO A N 1
ATOM 8016 C CA . PRO A 1 977 ? -10.863 1.600 -33.561 1.00 86.12 977 PRO A CA 1
ATOM 8017 C C . PRO A 1 977 ? -9.850 0.449 -33.671 1.00 86.12 977 PRO A C 1
ATOM 8019 O O . PRO A 1 977 ? -10.222 -0.646 -34.083 1.00 86.12 977 PRO A O 1
ATOM 8022 N N . HIS A 1 978 ? -8.578 0.695 -33.345 1.00 91.00 978 HIS A N 1
ATOM 8023 C CA . HIS A 1 978 ? -7.535 -0.332 -33.278 1.00 91.00 978 HIS A CA 1
ATOM 8024 C C . HIS A 1 978 ? -7.470 -0.956 -31.877 1.00 91.00 978 HIS A C 1
ATOM 8026 O O . HIS A 1 978 ? -7.807 -0.299 -30.887 1.00 91.00 978 HIS A O 1
ATOM 8032 N N . LYS A 1 979 ? -6.991 -2.201 -31.764 1.00 94.94 979 LYS A N 1
ATOM 8033 C CA . LYS A 1 979 ? -6.748 -2.800 -30.448 1.00 94.94 979 LYS A CA 1
ATOM 8034 C C . LYS A 1 979 ? -5.615 -2.055 -29.737 1.00 94.94 979 LYS A C 1
ATOM 8036 O O . LYS A 1 979 ? -4.636 -1.648 -30.364 1.00 94.94 979 LYS A O 1
ATOM 8041 N N . TRP A 1 980 ? -5.750 -1.882 -28.426 1.00 95.69 980 TRP A N 1
ATOM 8042 C CA . TRP A 1 980 ? -4.765 -1.206 -27.586 1.00 95.69 980 TRP A CA 1
ATOM 8043 C C . TRP A 1 980 ? -4.717 -1.804 -26.171 1.00 95.69 980 TRP A C 1
ATOM 8045 O O . TRP A 1 980 ? -5.591 -2.589 -25.788 1.00 95.69 980 TRP A O 1
ATOM 8055 N N . GLU A 1 981 ? -3.696 -1.443 -25.397 1.00 96.56 981 GLU A N 1
ATOM 8056 C CA . GLU A 1 981 ? -3.471 -1.910 -24.025 1.00 96.56 981 GLU A CA 1
ATOM 8057 C C . GLU A 1 981 ? -3.128 -0.741 -23.090 1.00 96.56 981 GLU A C 1
ATOM 8059 O O . GLU A 1 981 ? -2.162 -0.009 -23.319 1.00 96.56 981 GLU A O 1
ATOM 8064 N N . HIS A 1 982 ? -3.908 -0.583 -22.016 1.00 94.94 982 HIS A N 1
ATOM 8065 C CA . HIS A 1 982 ? -3.580 0.292 -20.890 1.00 94.94 982 HIS A CA 1
ATOM 8066 C C . HIS A 1 982 ? -2.604 -0.436 -19.962 1.00 94.94 982 HIS A C 1
ATOM 8068 O O . HIS A 1 982 ? -2.871 -1.565 -19.543 1.00 94.94 982 HIS A O 1
ATOM 8074 N N . ILE A 1 983 ? -1.481 0.203 -19.628 1.00 93.88 983 ILE A N 1
ATOM 8075 C CA . ILE A 1 983 ? -0.454 -0.365 -18.744 1.00 93.88 983 ILE A CA 1
ATOM 8076 C C . ILE A 1 983 ? -0.320 0.469 -17.473 1.00 93.88 983 ILE A C 1
ATOM 8078 O O . ILE A 1 983 ? -0.139 1.689 -17.520 1.00 93.88 983 ILE A O 1
ATOM 8082 N N . ARG A 1 984 ? -0.374 -0.189 -16.312 1.00 92.81 984 ARG A N 1
ATOM 8083 C CA . ARG A 1 984 ? -0.372 0.498 -15.017 1.00 92.81 984 ARG A CA 1
ATOM 8084 C C . ARG A 1 984 ? 0.397 -0.272 -13.958 1.00 92.81 984 ARG A C 1
ATOM 8086 O O . ARG A 1 984 ? -0.010 -1.355 -13.555 1.00 92.81 984 ARG A O 1
ATOM 8093 N N . SER A 1 985 ? 1.472 0.306 -13.429 1.00 93.38 985 SER A N 1
ATOM 8094 C CA . SER A 1 985 ? 2.073 -0.227 -12.203 1.00 93.38 985 SER A CA 1
ATOM 8095 C C . SER A 1 985 ? 1.176 0.015 -10.993 1.00 93.38 985 SER A C 1
ATOM 8097 O O . SER A 1 985 ? 0.576 1.086 -10.867 1.00 93.38 985 SER A O 1
ATOM 8099 N N . LEU A 1 986 ? 1.144 -0.962 -10.079 1.00 93.12 986 LEU A N 1
ATOM 8100 C CA . LEU A 1 986 ? 0.523 -0.830 -8.760 1.00 93.12 986 LEU A CA 1
ATOM 8101 C C . LEU A 1 986 ? 1.265 0.159 -7.842 1.00 93.12 986 LEU A C 1
ATOM 8103 O O . LEU A 1 986 ? 0.820 0.364 -6.718 1.00 93.12 986 LEU A O 1
ATOM 8107 N N . THR A 1 987 ? 2.366 0.778 -8.292 1.00 91.69 987 THR A N 1
ATOM 8108 C CA . THR A 1 987 ? 3.042 1.893 -7.601 1.00 91.69 987 THR A CA 1
ATOM 8109 C C . THR A 1 987 ? 3.424 3.026 -8.568 1.00 91.69 987 THR A C 1
ATOM 8111 O O . THR A 1 987 ? 3.052 3.013 -9.743 1.00 91.69 987 THR A O 1
ATOM 8114 N N . GLY A 1 988 ? 4.197 4.011 -8.096 1.00 86.94 988 GLY A N 1
ATOM 8115 C CA . GLY A 1 988 ? 4.837 5.022 -8.946 1.00 86.94 988 GLY A CA 1
ATOM 8116 C C . GLY A 1 988 ? 5.981 4.506 -9.842 1.00 86.94 988 GLY A C 1
ATOM 8117 O O . GLY A 1 988 ? 6.276 5.154 -10.846 1.00 86.94 988 GLY A O 1
ATOM 8118 N N . SER A 1 989 ? 6.580 3.352 -9.526 1.00 92.62 989 SER A N 1
ATOM 8119 C CA . SER A 1 989 ? 7.723 2.716 -10.216 1.00 92.62 989 SER A CA 1
ATOM 8120 C C . SER A 1 989 ? 7.289 1.422 -10.917 1.00 92.62 989 SER A C 1
ATOM 8122 O O . SER A 1 989 ? 6.324 0.794 -10.472 1.00 92.62 989 SER A O 1
ATOM 8124 N N . TRP A 1 990 ? 7.974 0.988 -11.980 1.00 95.69 990 TRP A N 1
ATOM 8125 C CA . TRP A 1 990 ? 7.756 -0.343 -12.556 1.00 95.69 990 TRP A CA 1
ATOM 8126 C C . TRP A 1 990 ? 8.510 -1.413 -11.742 1.00 95.69 990 TRP A C 1
ATOM 8128 O O . TRP A 1 990 ? 7.911 -2.406 -11.323 1.00 95.69 990 TRP A O 1
ATOM 8138 N N . GLY A 1 991 ? 9.788 -1.183 -11.432 1.00 95.75 991 GLY A N 1
ATOM 8139 C CA . GLY A 1 991 ? 10.614 -2.045 -10.579 1.00 95.75 991 GLY A CA 1
ATOM 8140 C C . GLY A 1 991 ? 10.304 -1.932 -9.080 1.00 95.75 991 GLY A C 1
ATOM 8141 O O . GLY A 1 991 ? 9.576 -1.040 -8.635 1.00 95.75 991 GLY A O 1
ATOM 8142 N N . TYR A 1 992 ? 10.872 -2.841 -8.274 1.00 96.38 992 TYR A N 1
ATOM 8143 C CA . TYR A 1 992 ? 10.665 -2.845 -6.820 1.00 96.38 992 TYR A CA 1
ATOM 8144 C C . TYR A 1 992 ? 11.376 -1.678 -6.121 1.00 96.38 992 TYR A C 1
ATOM 8146 O O . TYR A 1 992 ? 12.591 -1.536 -6.237 1.00 96.38 992 TYR A O 1
ATOM 8154 N N . VAL A 1 993 ? 10.641 -0.916 -5.304 1.00 94.81 993 VAL A N 1
ATOM 8155 C CA . VAL A 1 993 ? 11.186 0.156 -4.455 1.00 94.81 993 VAL A CA 1
ATOM 8156 C C . VAL A 1 993 ? 10.887 -0.154 -2.985 1.00 94.81 993 VAL A C 1
ATOM 8158 O O . VAL A 1 993 ? 9.729 -0.309 -2.590 1.00 94.81 993 VAL A O 1
ATOM 8161 N N . ARG A 1 994 ? 11.930 -0.299 -2.155 1.00 91.12 994 ARG A N 1
ATOM 8162 C CA . ARG A 1 994 ? 11.815 -0.914 -0.814 1.00 91.12 994 ARG A CA 1
ATOM 8163 C C . ARG A 1 994 ? 11.341 0.016 0.302 1.00 91.12 994 ARG A C 1
ATOM 8165 O O . ARG A 1 994 ? 10.926 -0.500 1.343 1.00 91.12 994 ARG A O 1
ATOM 8172 N N . ASN A 1 995 ? 11.358 1.327 0.054 1.00 88.44 995 ASN A N 1
ATOM 8173 C CA . ASN A 1 995 ? 10.987 2.414 0.967 1.00 88.44 995 ASN A CA 1
ATOM 8174 C C . ASN A 1 995 ? 9.699 3.162 0.543 1.00 88.44 995 ASN A C 1
ATOM 8176 O O . ASN A 1 995 ? 9.588 4.364 0.763 1.00 88.44 995 ASN A O 1
ATOM 8180 N N . LEU A 1 996 ? 8.749 2.473 -0.099 1.00 88.81 996 LEU A N 1
ATOM 8181 C CA . LEU A 1 996 ? 7.409 3.012 -0.374 1.00 88.81 996 LEU A CA 1
ATOM 8182 C C . LEU A 1 996 ? 6.446 2.770 0.797 1.00 88.81 996 LEU A C 1
ATOM 8184 O O . LEU A 1 996 ? 6.502 1.718 1.436 1.00 88.81 996 LEU A O 1
ATOM 8188 N N . HIS A 1 997 ? 5.521 3.711 0.989 1.00 86.69 997 HIS A N 1
ATOM 8189 C CA . HIS A 1 997 ? 4.431 3.690 1.978 1.00 86.69 997 HIS A CA 1
ATOM 8190 C C . HIS A 1 997 ? 3.112 3.318 1.317 1.00 86.69 997 HIS A C 1
ATOM 8192 O O . HIS A 1 997 ? 3.025 3.368 0.090 1.00 86.69 997 HIS A O 1
ATOM 8198 N N . ILE A 1 998 ? 2.095 2.949 2.099 1.00 87.56 998 ILE A N 1
ATOM 8199 C CA . ILE A 1 998 ? 0.838 2.426 1.544 1.00 87.56 998 ILE A CA 1
ATOM 8200 C C . ILE A 1 998 ? 0.147 3.403 0.573 1.00 87.56 998 ILE A C 1
ATOM 8202 O O . ILE A 1 998 ? -0.361 2.965 -0.454 1.00 87.56 998 ILE A O 1
ATOM 8206 N N . ASP A 1 999 ? 0.257 4.714 0.809 1.00 83.50 999 ASP A N 1
ATOM 8207 C CA . ASP A 1 999 ? -0.263 5.778 -0.071 1.00 83.50 999 ASP A CA 1
ATOM 8208 C C . ASP A 1 999 ? 0.383 5.815 -1.473 1.00 83.50 999 ASP A C 1
ATOM 8210 O O . ASP A 1 999 ? -0.135 6.458 -2.384 1.00 83.50 999 ASP A O 1
ATOM 8214 N N . ALA A 1 1000 ? 1.525 5.146 -1.664 1.00 87.19 1000 ALA A N 1
ATOM 8215 C CA . ALA A 1 1000 ? 2.184 5.002 -2.962 1.00 87.19 1000 ALA A CA 1
ATOM 8216 C C . ALA A 1 1000 ? 1.728 3.749 -3.740 1.00 87.19 1000 ALA A C 1
ATOM 8218 O O . ALA A 1 1000 ? 2.248 3.504 -4.833 1.00 87.19 1000 ALA A O 1
ATOM 8219 N N . TYR A 1 1001 ? 0.796 2.961 -3.189 1.00 88.12 1001 TYR A N 1
ATOM 8220 C CA . TYR A 1 1001 ? 0.204 1.782 -3.824 1.00 88.12 1001 TYR A CA 1
ATOM 8221 C C . TYR A 1 1001 ? -1.208 2.088 -4.327 1.00 88.12 1001 TYR A C 1
ATOM 8223 O O . TYR A 1 1001 ? -1.997 2.744 -3.653 1.00 88.12 1001 TYR A O 1
ATOM 8231 N N . LEU A 1 1002 ? -1.536 1.567 -5.509 1.00 83.12 1002 LEU A N 1
ATOM 8232 C CA . LEU A 1 1002 ? -2.837 1.754 -6.151 1.00 83.12 1002 LEU A CA 1
ATOM 8233 C C . LEU A 1 1002 ? -3.969 1.146 -5.297 1.00 83.12 1002 LEU A C 1
ATOM 8235 O O . LEU A 1 1002 ? -3.860 0.009 -4.818 1.00 83.12 1002 LEU A O 1
ATOM 8239 N N . LYS A 1 1003 ? -5.061 1.891 -5.095 1.00 77.19 1003 LYS A N 1
ATOM 8240 C CA . LYS A 1 1003 ? -6.236 1.418 -4.344 1.00 77.19 1003 LYS A CA 1
ATOM 8241 C C . LYS A 1 1003 ? -7.075 0.442 -5.187 1.00 77.19 1003 LYS A C 1
ATOM 8243 O O . LYS A 1 1003 ? -7.095 0.562 -6.414 1.00 77.19 1003 LYS A O 1
ATOM 8248 N N . PRO A 1 1004 ? -7.859 -0.458 -4.561 1.00 75.56 1004 PRO A N 1
ATOM 8249 C CA . PRO A 1 1004 ? -8.760 -1.364 -5.280 1.00 75.56 1004 PRO A CA 1
ATOM 8250 C C . PRO A 1 1004 ? -9.736 -0.667 -6.247 1.00 75.56 1004 PRO A C 1
ATOM 8252 O O . PRO A 1 1004 ? -9.886 -1.136 -7.373 1.00 75.56 1004 PRO A O 1
ATOM 8255 N N . LEU A 1 1005 ? -10.337 0.480 -5.880 1.00 70.31 1005 LEU A N 1
ATOM 8256 C CA . LEU A 1 1005 ? -11.178 1.242 -6.823 1.00 70.31 1005 LEU A CA 1
ATOM 8257 C C . LEU A 1 1005 ? -10.381 1.751 -8.016 1.00 70.31 1005 LEU A C 1
ATOM 8259 O O . LEU A 1 1005 ? -10.876 1.695 -9.132 1.00 70.31 1005 LEU A O 1
ATOM 8263 N N . GLU A 1 1006 ? -9.186 2.288 -7.789 1.00 77.06 1006 GLU A N 1
ATOM 8264 C CA . GLU A 1 1006 ? -8.371 2.896 -8.844 1.00 77.06 1006 GLU A CA 1
ATOM 8265 C C . GLU A 1 1006 ? -7.984 1.822 -9.874 1.00 77.06 1006 GLU A C 1
ATOM 8267 O O . GLU A 1 1006 ? -8.124 2.043 -11.075 1.00 77.06 1006 GLU A O 1
ATOM 8272 N N . MET A 1 1007 ? -7.652 0.609 -9.412 1.00 84.12 1007 MET A N 1
ATOM 8273 C CA . MET A 1 1007 ? -7.494 -0.572 -10.268 1.00 84.12 1007 MET A CA 1
ATOM 8274 C C . MET A 1 1007 ? -8.772 -0.894 -11.058 1.00 84.12 1007 MET A C 1
ATOM 8276 O O . MET A 1 1007 ? -8.742 -0.958 -12.287 1.00 84.12 1007 MET A O 1
ATOM 8280 N N . ILE A 1 1008 ? -9.901 -1.087 -10.370 1.00 81.38 1008 ILE A N 1
ATOM 8281 C CA . ILE A 1 1008 ? -11.177 -1.473 -10.992 1.00 81.38 1008 ILE A CA 1
ATOM 8282 C C . ILE A 1 1008 ? -11.640 -0.405 -12.005 1.00 81.38 1008 ILE A C 1
ATOM 8284 O O . ILE A 1 1008 ? -12.034 -0.738 -13.120 1.00 81.38 1008 ILE A O 1
ATOM 8288 N N . THR A 1 1009 ? -11.489 0.876 -11.668 1.00 80.62 1009 THR A N 1
ATOM 8289 C CA . THR A 1 1009 ? -11.830 2.035 -12.505 1.00 80.62 1009 THR A CA 1
ATOM 8290 C C . THR A 1 1009 ? -10.961 2.111 -13.753 1.00 80.62 1009 THR A C 1
ATOM 8292 O O . THR A 1 1009 ? -11.503 2.126 -14.857 1.00 80.62 1009 THR A O 1
ATOM 8295 N N . GLU A 1 1010 ? -9.627 2.114 -13.614 1.00 86.50 1010 GLU A N 1
ATOM 8296 C CA . GLU A 1 1010 ? -8.716 2.173 -14.767 1.00 86.50 1010 GLU A CA 1
ATOM 8297 C C . GLU A 1 1010 ? -8.936 0.981 -15.723 1.00 86.50 1010 GLU A C 1
ATOM 8299 O O . GLU A 1 1010 ? -8.908 1.155 -16.944 1.00 86.50 1010 GLU A O 1
ATOM 8304 N N . MET A 1 1011 ? -9.232 -0.207 -15.176 1.00 92.56 1011 MET A N 1
ATOM 8305 C CA . MET A 1 1011 ? -9.574 -1.413 -15.937 1.00 92.56 1011 MET A CA 1
ATOM 8306 C C . MET A 1 1011 ? -10.887 -1.270 -16.722 1.00 92.56 1011 MET A C 1
ATOM 8308 O O . MET A 1 1011 ? -10.902 -1.486 -17.935 1.00 92.56 1011 MET A O 1
ATOM 8312 N N . ILE A 1 1012 ? -11.987 -0.899 -16.058 1.00 87.75 1012 ILE A N 1
ATOM 8313 C CA . ILE A 1 1012 ? -13.306 -0.755 -16.697 1.00 87.75 1012 ILE A CA 1
ATOM 8314 C C . ILE A 1 1012 ? -13.272 0.340 -17.769 1.00 87.75 1012 ILE A C 1
ATOM 8316 O O . ILE A 1 1012 ? -13.798 0.140 -18.868 1.00 87.75 1012 ILE A O 1
ATOM 8320 N N . MET A 1 1013 ? -12.614 1.470 -17.482 1.00 87.75 1013 MET A N 1
ATOM 8321 C CA . MET A 1 1013 ? -12.424 2.559 -18.441 1.00 87.75 1013 MET A CA 1
ATOM 8322 C C . MET A 1 1013 ? -11.695 2.084 -19.699 1.00 87.75 1013 MET A C 1
ATOM 8324 O O . MET A 1 1013 ? -12.124 2.406 -20.805 1.00 87.75 1013 MET A O 1
ATOM 8328 N N . ALA A 1 1014 ? -10.614 1.307 -19.552 1.00 92.75 1014 ALA A N 1
ATOM 8329 C CA . ALA A 1 1014 ? -9.862 0.786 -20.692 1.00 92.75 1014 ALA A CA 1
ATOM 8330 C C . ALA A 1 1014 ? -10.723 -0.151 -21.552 1.00 92.75 1014 ALA A C 1
ATOM 8332 O O . ALA A 1 1014 ? -10.840 0.052 -22.760 1.00 92.75 1014 ALA A O 1
ATOM 8333 N N . ILE A 1 1015 ? -11.387 -1.125 -20.926 1.00 94.62 1015 ILE A N 1
ATOM 8334 C CA . ILE A 1 1015 ? -12.156 -2.171 -21.618 1.00 94.62 1015 ILE A CA 1
ATOM 8335 C C . ILE A 1 1015 ? -13.390 -1.594 -22.325 1.00 94.62 1015 ILE A C 1
ATOM 8337 O O . ILE A 1 1015 ? -13.627 -1.905 -23.493 1.00 94.62 1015 ILE A O 1
ATOM 8341 N N . SER A 1 1016 ? -14.114 -0.671 -21.682 1.00 88.50 1016 SER A N 1
ATOM 8342 C CA . SER A 1 1016 ? -15.250 0.049 -22.292 1.00 88.50 1016 SER A CA 1
ATOM 8343 C C . SER A 1 1016 ? -14.835 0.887 -23.514 1.00 88.50 1016 SER A C 1
ATOM 8345 O O . SER A 1 1016 ? -15.661 1.172 -24.383 1.00 88.50 1016 SER A O 1
ATOM 8347 N N . CYS A 1 1017 ? -13.550 1.253 -23.604 1.00 93.25 1017 CYS A N 1
ATOM 8348 C CA . CYS A 1 1017 ? -12.925 1.997 -24.704 1.00 93.25 1017 CYS A CA 1
ATOM 8349 C C . CYS A 1 1017 ? -12.137 1.105 -25.696 1.00 93.25 1017 CYS A C 1
ATOM 8351 O O . CYS A 1 1017 ? -11.428 1.617 -26.566 1.00 93.25 1017 CYS A O 1
ATOM 8353 N N . GLY A 1 1018 ? -12.256 -0.224 -25.588 1.00 92.12 1018 GLY A N 1
ATOM 8354 C CA . GLY A 1 1018 ? -11.684 -1.216 -26.515 1.00 92.12 1018 GLY A CA 1
ATOM 8355 C C . GLY A 1 1018 ? -10.338 -1.802 -26.089 1.00 92.12 1018 GLY A C 1
ATOM 8356 O O . GLY A 1 1018 ? -9.835 -2.732 -26.724 1.00 92.12 1018 GLY A O 1
ATOM 8357 N N . GLY A 1 1019 ? -9.760 -1.299 -25.002 1.00 95.06 1019 GLY A N 1
ATOM 8358 C CA . GLY A 1 1019 ? -8.451 -1.707 -24.516 1.00 95.06 1019 GLY A CA 1
ATOM 8359 C C . GLY A 1 1019 ? -8.441 -3.080 -23.847 1.00 95.06 1019 GLY A C 1
ATOM 8360 O O . GLY A 1 1019 ? -9.480 -3.668 -23.537 1.00 95.06 1019 GLY A O 1
ATOM 8361 N N . ASN A 1 1020 ? -7.238 -3.584 -23.605 1.00 97.69 1020 ASN A N 1
ATOM 8362 C CA . ASN A 1 1020 ? -6.959 -4.448 -22.459 1.00 97.69 1020 ASN A CA 1
ATOM 8363 C C . ASN A 1 1020 ? -6.398 -3.606 -21.300 1.00 97.69 1020 ASN A C 1
ATOM 8365 O O . ASN A 1 1020 ? -6.011 -2.453 -21.496 1.00 97.69 1020 ASN A O 1
ATOM 8369 N N . MET A 1 1021 ? -6.330 -4.192 -20.107 1.00 97.00 1021 MET A N 1
ATOM 8370 C CA . MET A 1 1021 ? -5.673 -3.628 -18.931 1.00 97.00 1021 MET A CA 1
ATOM 8371 C C . MET A 1 1021 ? -4.598 -4.582 -18.413 1.00 97.00 1021 MET A C 1
ATOM 8373 O O . MET A 1 1021 ? -4.889 -5.743 -18.118 1.00 97.00 1021 MET A O 1
ATOM 8377 N N . MET A 1 1022 ? -3.373 -4.088 -18.238 1.00 97.81 1022 MET A N 1
ATOM 8378 C CA . MET A 1 1022 ? -2.268 -4.873 -17.698 1.00 97.81 1022 MET A CA 1
ATOM 8379 C C . MET A 1 1022 ? -1.636 -4.203 -16.469 1.00 97.81 1022 MET A C 1
ATOM 8381 O O . MET A 1 1022 ? -1.055 -3.116 -16.547 1.00 97.81 1022 MET A O 1
ATOM 8385 N N . PHE A 1 1023 ? -1.730 -4.882 -15.321 1.00 97.69 1023 PHE A N 1
ATOM 8386 C CA . PHE A 1 1023 ? -1.208 -4.398 -14.041 1.00 97.69 1023 PHE A CA 1
ATOM 8387 C C . PHE A 1 1023 ? 0.227 -4.864 -13.800 1.00 97.69 1023 PHE A C 1
ATOM 8389 O O . PHE A 1 1023 ? 0.490 -6.065 -13.760 1.00 97.69 1023 PHE A O 1
ATOM 8396 N N . ASN A 1 1024 ? 1.153 -3.931 -13.575 1.00 98.25 1024 ASN A N 1
ATOM 8397 C CA . ASN A 1 1024 ? 2.534 -4.256 -13.231 1.00 98.25 1024 ASN A CA 1
ATOM 8398 C C . ASN A 1 1024 ? 2.776 -4.370 -11.721 1.00 98.25 1024 ASN A C 1
ATOM 8400 O O . ASN A 1 1024 ? 2.353 -3.506 -10.948 1.00 98.25 1024 ASN A O 1
ATOM 8404 N N . ILE A 1 1025 ? 3.580 -5.366 -11.336 1.00 97.81 1025 ILE A N 1
ATOM 8405 C CA . ILE A 1 1025 ? 4.242 -5.441 -10.029 1.00 97.81 1025 ILE A CA 1
ATOM 8406 C C . ILE A 1 1025 ? 5.765 -5.569 -10.183 1.00 97.81 1025 ILE A C 1
ATOM 8408 O O . ILE A 1 1025 ? 6.259 -6.151 -11.148 1.00 97.81 1025 ILE A O 1
ATOM 8412 N N . GLY A 1 1026 ? 6.507 -5.059 -9.195 1.00 96.94 1026 GLY A N 1
ATOM 8413 C CA . GLY A 1 1026 ? 7.964 -5.192 -9.099 1.00 96.94 1026 GLY A CA 1
ATOM 8414 C C . GLY A 1 1026 ? 8.371 -6.180 -7.994 1.00 96.94 1026 GLY A C 1
ATOM 8415 O O . GLY A 1 1026 ? 8.248 -5.829 -6.818 1.00 96.94 1026 GLY A O 1
ATOM 8416 N N . PRO A 1 1027 ? 8.841 -7.402 -8.307 1.00 97.50 1027 PRO A N 1
ATOM 8417 C CA . PRO A 1 1027 ? 9.257 -8.386 -7.304 1.00 97.50 1027 PRO A CA 1
ATOM 8418 C C . PRO A 1 1027 ? 10.614 -8.064 -6.651 1.00 97.50 1027 PRO A C 1
ATOM 8420 O O . PRO A 1 1027 ? 11.479 -7.399 -7.233 1.00 97.50 1027 PRO A O 1
ATOM 8423 N N . THR A 1 1028 ? 10.824 -8.571 -5.434 1.00 97.00 1028 THR A N 1
ATOM 8424 C CA . THR A 1 1028 ? 12.060 -8.368 -4.649 1.00 97.00 1028 THR A CA 1
ATOM 8425 C C . THR A 1 1028 ? 13.267 -9.097 -5.255 1.00 97.00 1028 THR A C 1
ATOM 8427 O O . THR A 1 1028 ? 13.103 -10.068 -5.993 1.00 97.00 1028 THR A O 1
ATOM 8430 N N . LYS A 1 1029 ? 14.507 -8.705 -4.921 1.00 96.00 1029 LYS A N 1
ATOM 8431 C CA . LYS A 1 1029 ? 15.722 -9.450 -5.337 1.00 96.00 1029 LYS A CA 1
ATOM 8432 C C . LYS A 1 1029 ? 15.748 -10.904 -4.842 1.00 96.00 1029 LYS A C 1
ATOM 8434 O O . LYS A 1 1029 ? 16.392 -11.753 -5.452 1.00 96.00 1029 LYS A O 1
ATOM 8439 N N . GLU A 1 1030 ? 15.046 -11.187 -3.747 1.00 94.38 1030 GLU A N 1
ATOM 8440 C CA . GLU A 1 1030 ? 14.844 -12.526 -3.206 1.00 94.38 1030 GLU A CA 1
ATOM 8441 C C . GLU A 1 1030 ? 13.801 -13.349 -3.985 1.00 94.38 1030 GLU A C 1
ATOM 8443 O O . GLU A 1 1030 ? 13.699 -14.550 -3.759 1.00 94.38 1030 GLU A O 1
ATOM 8448 N N . GLY A 1 1031 ? 13.042 -12.754 -4.909 1.00 96.06 1031 GLY A N 1
ATOM 8449 C CA . GLY A 1 1031 ? 12.025 -13.456 -5.700 1.00 96.06 1031 GLY A CA 1
ATOM 8450 C C . GLY A 1 1031 ? 10.664 -13.597 -5.018 1.00 96.06 1031 GLY A C 1
ATOM 8451 O O . GLY A 1 1031 ? 9.895 -14.495 -5.360 1.00 96.06 1031 GLY A O 1
ATOM 8452 N N . THR A 1 1032 ? 10.336 -12.708 -4.079 1.00 95.19 1032 THR A N 1
ATOM 8453 C CA . THR A 1 1032 ? 8.995 -12.628 -3.484 1.00 95.19 1032 THR A CA 1
ATOM 8454 C C . THR A 1 1032 ? 8.126 -11.573 -4.169 1.00 95.19 1032 THR A C 1
ATOM 8456 O O . THR A 1 1032 ? 8.563 -10.449 -4.435 1.00 95.19 1032 THR A O 1
ATOM 8459 N N . ILE A 1 1033 ? 6.860 -11.926 -4.404 1.00 96.50 1033 ILE A N 1
ATOM 8460 C CA . ILE A 1 1033 ? 5.770 -10.949 -4.497 1.00 96.50 1033 ILE A CA 1
ATOM 8461 C C . ILE A 1 1033 ? 5.522 -10.469 -3.064 1.00 96.50 1033 ILE A C 1
ATOM 8463 O O . ILE A 1 1033 ? 5.345 -11.292 -2.166 1.00 96.50 1033 ILE A O 1
ATOM 8467 N N . ILE A 1 1034 ? 5.551 -9.158 -2.817 1.00 94.56 1034 ILE A N 1
ATOM 8468 C CA . ILE A 1 1034 ? 5.290 -8.638 -1.468 1.00 94.56 1034 ILE A CA 1
ATOM 8469 C C . ILE A 1 1034 ? 3.794 -8.763 -1.115 1.00 94.56 1034 ILE A C 1
ATOM 8471 O O . ILE A 1 1034 ? 2.956 -8.596 -2.003 1.00 94.56 1034 ILE A O 1
ATOM 8475 N N . PRO A 1 1035 ? 3.427 -8.986 0.164 1.00 93.31 1035 PRO A N 1
ATOM 8476 C CA . PRO A 1 1035 ? 2.044 -9.270 0.559 1.00 93.31 1035 PRO A CA 1
ATOM 8477 C C . PRO A 1 1035 ? 0.990 -8.259 0.085 1.00 93.31 1035 PRO A C 1
ATOM 8479 O O . PRO A 1 1035 ? -0.103 -8.669 -0.283 1.00 93.31 1035 PRO A O 1
ATOM 8482 N N . VAL A 1 1036 ? 1.315 -6.960 0.023 1.00 92.06 1036 VAL A N 1
ATOM 8483 C CA . VAL A 1 1036 ? 0.387 -5.928 -0.486 1.00 92.06 1036 VAL A CA 1
ATOM 8484 C C . VAL A 1 1036 ? 0.113 -6.071 -1.992 1.00 92.06 1036 VAL A C 1
ATOM 8486 O O . VAL A 1 1036 ? -1.011 -5.859 -2.428 1.00 92.06 1036 VAL A O 1
ATOM 8489 N N . PHE A 1 1037 ? 1.091 -6.499 -2.802 1.00 95.50 1037 PHE A N 1
ATOM 8490 C CA . PHE A 1 1037 ? 0.839 -6.809 -4.215 1.00 95.50 1037 PHE A CA 1
ATOM 8491 C C . PHE A 1 1037 ? -0.006 -8.072 -4.356 1.00 95.50 1037 PHE A C 1
ATOM 8493 O O . PHE A 1 1037 ? -0.947 -8.079 -5.141 1.00 95.50 1037 PHE A O 1
ATOM 8500 N N . GLU A 1 1038 ? 0.289 -9.119 -3.579 1.00 94.62 1038 GLU A N 1
ATOM 8501 C CA . GLU A 1 1038 ? -0.534 -10.333 -3.564 1.00 94.62 1038 GLU A CA 1
ATOM 8502 C C . GLU A 1 1038 ? -1.987 -10.021 -3.162 1.00 94.62 1038 GLU A C 1
ATOM 8504 O O . GLU A 1 1038 ? -2.913 -10.539 -3.777 1.00 94.62 1038 GLU A O 1
ATOM 8509 N N . GLU A 1 1039 ? -2.198 -9.121 -2.203 1.00 89.00 1039 GLU A N 1
ATOM 8510 C CA . GLU A 1 1039 ? -3.525 -8.679 -1.773 1.00 89.00 1039 GLU A CA 1
ATOM 8511 C C . GLU A 1 1039 ? -4.274 -7.898 -2.851 1.00 89.00 1039 GLU A C 1
ATOM 8513 O O . GLU A 1 1039 ? -5.381 -8.282 -3.221 1.00 89.00 1039 GLU A O 1
ATOM 8518 N N . ARG A 1 1040 ? -3.678 -6.818 -3.379 1.00 87.50 1040 ARG A N 1
ATOM 8519 C CA . ARG A 1 1040 ? -4.322 -5.991 -4.412 1.00 87.50 1040 ARG A CA 1
ATOM 8520 C C . ARG A 1 1040 ? -4.647 -6.821 -5.662 1.00 87.50 1040 ARG A C 1
ATOM 8522 O O . ARG A 1 1040 ? -5.697 -6.628 -6.269 1.00 87.50 1040 ARG A O 1
ATOM 8529 N N . LEU A 1 1041 ? -3.791 -7.789 -6.006 1.00 92.12 1041 LEU A N 1
ATOM 8530 C CA . LEU A 1 1041 ? -4.039 -8.730 -7.096 1.00 92.12 1041 LEU A CA 1
ATOM 8531 C C . LEU A 1 1041 ? -5.148 -9.743 -6.773 1.00 92.12 1041 LEU A C 1
ATOM 8533 O O . LEU A 1 1041 ? -6.059 -9.881 -7.585 1.00 92.12 1041 LEU A O 1
ATOM 8537 N N . ARG A 1 1042 ? -5.128 -10.430 -5.621 1.00 88.00 1042 ARG A N 1
ATOM 8538 C CA . ARG A 1 1042 ? -6.201 -11.381 -5.261 1.00 88.00 1042 ARG A CA 1
ATOM 8539 C C . ARG A 1 1042 ? -7.563 -10.682 -5.158 1.00 88.00 1042 ARG A C 1
ATOM 8541 O O . ARG A 1 1042 ? -8.518 -11.182 -5.741 1.00 88.00 1042 ARG A O 1
ATOM 8548 N N . GLY A 1 1043 ? -7.623 -9.485 -4.571 1.00 76.81 1043 GLY A N 1
ATOM 8549 C CA . GLY A 1 1043 ? -8.853 -8.694 -4.455 1.00 76.81 1043 GLY A CA 1
ATOM 8550 C C . GLY A 1 1043 ? -9.464 -8.263 -5.795 1.00 76.81 1043 GLY A C 1
ATOM 8551 O O . GLY A 1 1043 ? -10.682 -8.322 -5.965 1.00 76.81 1043 GLY A O 1
ATOM 8552 N N . LEU A 1 1044 ? -8.637 -7.914 -6.790 1.00 82.94 1044 LEU A N 1
ATOM 8553 C CA . LEU A 1 1044 ? -9.103 -7.704 -8.169 1.00 82.94 1044 LEU A CA 1
ATOM 8554 C C . LEU A 1 1044 ? -9.760 -8.974 -8.737 1.00 82.94 1044 LEU A C 1
ATOM 8556 O O . LEU A 1 1044 ? -10.778 -8.905 -9.424 1.00 82.94 1044 LEU A O 1
ATOM 8560 N N . GLY A 1 1045 ? -9.191 -10.138 -8.430 1.00 81.31 1045 GLY A N 1
ATOM 8561 C CA . GLY A 1 1045 ? -9.701 -11.434 -8.862 1.00 81.31 1045 GLY A CA 1
ATOM 8562 C C . GLY A 1 1045 ? -10.912 -11.952 -8.090 1.00 81.31 1045 GLY A C 1
ATOM 8563 O O . GLY A 1 1045 ? -11.684 -12.737 -8.640 1.00 81.31 1045 GLY A O 1
ATOM 8564 N N . ASP A 1 1046 ? -11.116 -11.508 -6.849 1.00 73.19 1046 ASP A N 1
ATOM 8565 C CA . ASP A 1 1046 ? -12.366 -11.691 -6.108 1.00 73.19 1046 ASP A CA 1
ATOM 8566 C C . ASP A 1 1046 ? -13.491 -10.880 -6.772 1.00 73.19 1046 ASP A C 1
ATOM 8568 O O . ASP A 1 1046 ? -14.537 -11.442 -7.100 1.00 73.19 1046 ASP A O 1
ATOM 8572 N N . TRP A 1 1047 ? -13.241 -9.609 -7.117 1.00 77.38 1047 TRP A N 1
ATOM 8573 C CA . TRP A 1 1047 ? -14.194 -8.783 -7.872 1.00 77.38 1047 TRP A CA 1
ATOM 8574 C C . TRP A 1 1047 ? -14.506 -9.361 -9.266 1.00 77.38 1047 TRP A C 1
ATOM 8576 O O . TRP A 1 1047 ? -15.674 -9.491 -9.646 1.00 77.38 1047 TRP A O 1
ATOM 8586 N N . LEU A 1 1048 ? -13.477 -9.788 -10.011 1.00 80.38 1048 LEU A N 1
ATOM 8587 C CA . LEU A 1 1048 ? -13.615 -10.427 -11.329 1.00 80.38 1048 LEU A CA 1
ATOM 8588 C C . LEU A 1 1048 ? -14.289 -11.811 -11.275 1.00 80.38 1048 LEU A C 1
ATOM 8590 O O . LEU A 1 1048 ? -14.758 -12.288 -12.307 1.00 80.38 1048 LEU A O 1
ATOM 8594 N N . ARG A 1 1049 ? -14.381 -12.458 -10.105 1.00 80.44 1049 ARG A N 1
ATOM 8595 C CA . ARG A 1 1049 ? -15.128 -13.718 -9.934 1.00 80.44 1049 ARG A CA 1
ATOM 8596 C C . ARG A 1 1049 ? -16.637 -13.512 -10.026 1.00 80.44 1049 ARG A C 1
ATOM 8598 O O . ARG A 1 1049 ? -17.329 -14.404 -10.505 1.00 80.44 1049 ARG A O 1
ATOM 8605 N N . VAL A 1 1050 ? -17.116 -12.345 -9.594 1.00 73.38 1050 VAL A N 1
ATOM 8606 C CA . VAL A 1 1050 ? -18.529 -11.940 -9.656 1.00 73.38 1050 VAL A CA 1
ATOM 8607 C C . VAL A 1 1050 ? -18.813 -11.176 -10.950 1.00 73.38 1050 VAL A C 1
ATOM 8609 O O . VAL A 1 1050 ? -19.698 -11.542 -11.718 1.00 73.38 1050 VAL A O 1
ATOM 8612 N N . ASN A 1 1051 ? -18.021 -10.140 -11.237 1.00 80.38 1051 ASN A N 1
ATOM 8613 C CA . ASN A 1 1051 ? -18.282 -9.202 -12.333 1.00 80.38 1051 ASN A CA 1
ATOM 8614 C C . ASN A 1 1051 ? -17.667 -9.624 -13.685 1.00 80.38 1051 ASN A C 1
ATOM 8616 O O . ASN A 1 1051 ? -17.896 -8.974 -14.704 1.00 80.38 1051 ASN A O 1
ATOM 8620 N N . GLY A 1 1052 ? -16.907 -10.725 -13.731 1.00 83.56 1052 GLY A N 1
ATOM 8621 C CA . GLY A 1 1052 ? -16.135 -11.148 -14.905 1.00 83.56 1052 GLY A CA 1
ATOM 8622 C C . GLY A 1 1052 ? -16.944 -11.439 -16.176 1.00 83.56 1052 GLY A C 1
ATOM 8623 O O . GLY A 1 1052 ? -16.377 -11.379 -17.267 1.00 83.56 1052 GLY A O 1
ATOM 8624 N N . GLU A 1 1053 ? -18.252 -11.707 -16.073 1.00 86.75 1053 GLU A N 1
ATOM 8625 C CA . GLU A 1 1053 ? -19.135 -11.892 -17.240 1.00 86.75 1053 GLU A CA 1
ATOM 8626 C C . GLU A 1 1053 ? -19.191 -10.634 -18.126 1.00 86.75 1053 GLU A C 1
ATOM 8628 O O . GLU A 1 1053 ? -19.182 -10.742 -19.351 1.00 86.75 1053 GLU A O 1
ATOM 8633 N N . ALA A 1 1054 ? -19.171 -9.452 -17.502 1.00 84.69 1054 ALA A N 1
ATOM 8634 C CA . ALA A 1 1054 ? -19.150 -8.155 -18.175 1.00 84.69 1054 ALA A CA 1
ATOM 8635 C C . ALA A 1 1054 ? -17.773 -7.778 -18.747 1.00 84.69 1054 ALA A C 1
ATOM 8637 O O . ALA A 1 1054 ? -17.649 -6.791 -19.472 1.00 84.69 1054 ALA A O 1
ATOM 8638 N N . ILE A 1 1055 ? -16.734 -8.540 -18.401 1.00 93.12 1055 ILE A N 1
ATOM 8639 C CA . ILE A 1 1055 ? -15.338 -8.248 -18.721 1.00 93.12 1055 ILE A CA 1
ATOM 8640 C C . ILE A 1 1055 ? -14.851 -9.160 -19.849 1.00 93.12 1055 ILE A C 1
ATOM 8642 O O . ILE A 1 1055 ? -14.633 -8.688 -20.965 1.00 93.12 1055 ILE A O 1
ATOM 8646 N N . TYR A 1 1056 ? -14.692 -10.461 -19.600 1.00 95.56 1056 TYR A N 1
ATOM 8647 C CA . TYR A 1 1056 ? -14.023 -11.369 -20.540 1.00 95.56 1056 TYR A CA 1
ATOM 8648 C C . TYR A 1 1056 ? -14.861 -11.609 -21.801 1.00 95.56 1056 TYR A C 1
ATOM 8650 O O . TYR A 1 1056 ? -16.060 -11.876 -21.707 1.00 95.56 1056 TYR A O 1
ATOM 8658 N N . SER A 1 1057 ? -14.236 -11.536 -22.977 1.00 95.56 1057 SER A N 1
ATOM 8659 C CA . SER A 1 1057 ? -14.912 -11.550 -24.292 1.00 95.56 1057 SER A CA 1
ATOM 8660 C C . SER A 1 1057 ? -16.074 -10.541 -24.419 1.00 95.56 1057 SER A C 1
ATOM 8662 O O . SER A 1 1057 ? -17.045 -10.809 -25.121 1.00 95.56 1057 SER A O 1
ATOM 8664 N N . SER A 1 1058 ? -16.018 -9.406 -23.711 1.00 92.69 1058 SER A N 1
ATOM 8665 C CA . SER A 1 1058 ? -16.911 -8.263 -23.954 1.00 92.69 1058 SER A CA 1
ATOM 8666 C C . SER A 1 1058 ? -16.337 -7.322 -25.018 1.00 92.69 1058 SER A C 1
ATOM 8668 O O . SER A 1 1058 ? -15.144 -7.369 -25.327 1.00 92.69 1058 SER A O 1
ATOM 8670 N N . HIS A 1 1059 ? -17.160 -6.427 -25.555 1.00 92.38 1059 HIS A N 1
ATOM 8671 C CA . HIS A 1 1059 ? -16.733 -5.369 -26.470 1.00 92.38 1059 HIS A CA 1
ATOM 8672 C C . HIS A 1 1059 ? -17.290 -3.998 -26.035 1.00 92.38 1059 HIS A C 1
ATOM 8674 O O . HIS A 1 1059 ? -18.275 -3.940 -25.287 1.00 92.38 1059 HIS A O 1
ATOM 8680 N N . PRO A 1 1060 ? -16.686 -2.886 -26.495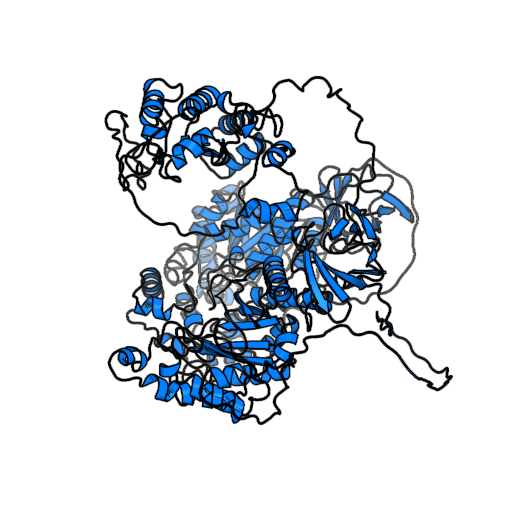 1.00 91.69 1060 PRO A N 1
ATOM 8681 C CA . PRO A 1 1060 ? -17.211 -1.537 -26.295 1.00 91.69 1060 PRO A CA 1
ATOM 8682 C C . PRO A 1 1060 ? -18.652 -1.403 -26.768 1.00 91.69 1060 PRO A C 1
ATOM 8684 O O . PRO A 1 1060 ? -18.970 -1.733 -27.910 1.00 91.69 1060 PRO A O 1
ATOM 8687 N N . TRP A 1 1061 ? -19.529 -0.889 -25.910 1.00 89.38 1061 TRP A N 1
ATOM 8688 C CA . TRP A 1 1061 ? -20.897 -0.594 -26.323 1.00 89.38 1061 TRP A CA 1
ATOM 8689 C C . TRP A 1 1061 ? -20.977 0.720 -27.123 1.00 89.38 1061 TRP A C 1
ATOM 8691 O O . TRP A 1 1061 ? -20.003 1.469 -27.230 1.00 89.38 1061 TRP A O 1
ATOM 8701 N N . THR A 1 1062 ? -22.150 1.025 -27.690 1.00 85.19 1062 THR A N 1
ATOM 8702 C CA . THR A 1 1062 ? -22.388 2.253 -28.479 1.00 85.19 1062 THR A CA 1
ATOM 8703 C C . THR A 1 1062 ? -22.256 3.541 -27.660 1.00 85.19 1062 THR A C 1
ATOM 8705 O O . THR A 1 1062 ? -22.165 4.623 -28.236 1.00 85.19 1062 THR A O 1
ATOM 8708 N N . HIS A 1 1063 ? -22.223 3.423 -26.332 1.00 83.88 1063 HIS A N 1
ATOM 8709 C CA . HIS A 1 1063 ? -21.826 4.464 -25.391 1.00 83.88 1063 HIS A CA 1
ATOM 8710 C C . HIS A 1 1063 ? -20.767 3.872 -24.453 1.00 83.88 1063 HIS A C 1
ATOM 8712 O O . HIS A 1 1063 ? -20.986 2.794 -23.914 1.00 83.88 1063 HIS A O 1
ATOM 8718 N N . GLN A 1 1064 ? -19.638 4.554 -24.248 1.00 86.62 1064 GLN A N 1
ATOM 8719 C CA . GLN A 1 1064 ? -18.560 4.101 -23.344 1.00 86.62 1064 GLN A CA 1
ATOM 8720 C C . GLN A 1 1064 ? -18.938 4.301 -21.870 1.00 86.62 1064 GLN A C 1
ATOM 8722 O O . GLN A 1 1064 ? -18.661 3.454 -21.026 1.00 86.62 1064 GLN A O 1
ATOM 8727 N N . ASN A 1 1065 ? -19.573 5.434 -21.574 1.00 83.44 1065 ASN A N 1
ATOM 8728 C CA . ASN A 1 1065 ? -20.037 5.840 -20.254 1.00 83.44 1065 ASN A CA 1
ATOM 8729 C C . ASN A 1 1065 ? -21.412 6.495 -20.347 1.00 83.44 1065 ASN A C 1
ATOM 8731 O O . ASN A 1 1065 ? -21.831 6.922 -21.427 1.00 83.44 1065 ASN A O 1
ATOM 8735 N N . ASP A 1 1066 ? -22.108 6.548 -19.215 1.00 83.31 1066 ASP A N 1
ATOM 8736 C CA . ASP A 1 1066 ? -23.466 7.070 -19.175 1.00 83.31 1066 ASP A CA 1
ATOM 8737 C C . ASP A 1 1066 ? -23.550 8.587 -19.334 1.00 83.31 1066 ASP A C 1
ATOM 8739 O O . ASP A 1 1066 ? -22.628 9.336 -19.004 1.00 83.31 1066 ASP A O 1
ATOM 8743 N N . THR A 1 1067 ? -24.683 9.042 -19.868 1.00 84.62 1067 THR A N 1
ATOM 8744 C CA . THR A 1 1067 ? -24.997 10.464 -19.950 1.00 84.62 1067 THR A CA 1
ATOM 8745 C C . THR A 1 1067 ? -25.407 11.039 -18.606 1.00 84.62 1067 THR A C 1
ATOM 8747 O O . THR A 1 1067 ? -24.996 12.152 -18.325 1.00 84.62 1067 THR A O 1
ATOM 8750 N N . THR A 1 1068 ? -26.174 10.325 -17.776 1.00 79.19 1068 THR A N 1
ATOM 8751 C CA . THR A 1 1068 ? -26.820 10.896 -16.583 1.00 79.19 1068 THR A CA 1
ATOM 8752 C C . THR A 1 1068 ? -26.073 10.577 -15.291 1.00 79.19 1068 THR A C 1
ATOM 8754 O O . THR A 1 1068 ? -25.804 11.497 -14.518 1.00 79.19 1068 THR A O 1
ATOM 8757 N N . THR A 1 1069 ? -25.666 9.324 -15.050 1.00 73.94 1069 THR A N 1
ATOM 8758 C CA . THR A 1 1069 ? -24.906 8.988 -13.829 1.00 73.94 1069 THR A CA 1
ATOM 8759 C C . THR A 1 1069 ? -23.397 8.934 -14.086 1.00 73.94 1069 THR A C 1
ATOM 8761 O O . THR A 1 1069 ? -22.893 8.084 -14.822 1.00 73.94 1069 THR A O 1
ATOM 8764 N N . LYS A 1 1070 ? -22.643 9.820 -13.421 1.00 75.31 1070 LYS A N 1
ATOM 8765 C CA . LYS A 1 1070 ? -21.169 9.797 -13.420 1.00 75.31 1070 LYS A CA 1
ATOM 8766 C C . LYS A 1 1070 ? -20.642 8.495 -12.815 1.00 75.31 1070 LYS A C 1
ATOM 8768 O O . LYS A 1 1070 ? -21.129 8.038 -11.789 1.00 75.31 1070 LYS A O 1
ATOM 8773 N N . GLY A 1 1071 ? -19.605 7.931 -13.430 1.00 68.94 1071 GLY A N 1
ATOM 8774 C CA . GLY A 1 1071 ? -19.006 6.675 -12.973 1.00 68.94 1071 GLY A CA 1
ATOM 8775 C C . GLY A 1 1071 ? -19.759 5.415 -13.407 1.00 68.94 1071 GLY A C 1
ATOM 8776 O O . GLY A 1 1071 ? -19.393 4.333 -12.964 1.00 68.94 1071 GLY A O 1
ATOM 8777 N N . VAL A 1 1072 ? -20.761 5.517 -14.286 1.00 80.81 1072 VAL A N 1
ATOM 8778 C CA . VAL A 1 1072 ? -21.327 4.351 -14.980 1.00 80.81 1072 VAL A CA 1
ATOM 8779 C C . VAL A 1 1072 ? -20.631 4.167 -16.325 1.00 80.81 1072 VAL A C 1
ATOM 8781 O O . VAL A 1 1072 ? -20.593 5.089 -17.143 1.00 80.81 1072 VAL A O 1
ATOM 8784 N N . TRP A 1 1073 ? -20.097 2.970 -16.551 1.00 83.75 1073 TRP A N 1
ATOM 8785 C CA . TRP A 1 1073 ? -19.401 2.566 -17.775 1.00 83.75 1073 TRP A CA 1
ATOM 8786 C C . TRP A 1 1073 ? -20.054 1.328 -18.386 1.00 83.75 1073 TRP A C 1
ATOM 8788 O O . TRP A 1 1073 ? -20.653 0.528 -17.664 1.00 83.75 1073 TRP A O 1
ATOM 8798 N N . TYR A 1 1074 ? -19.948 1.175 -19.708 1.00 86.31 1074 TYR A N 1
ATOM 8799 C CA . TYR A 1 1074 ? -20.641 0.115 -20.436 1.00 86.31 1074 TYR A CA 1
ATOM 8800 C C . TYR A 1 1074 ? -19.727 -0.780 -21.269 1.00 86.31 1074 TYR A C 1
ATOM 8802 O O . TYR A 1 1074 ? -18.916 -0.323 -22.079 1.00 86.31 1074 TYR A O 1
ATOM 8810 N N . THR A 1 1075 ? -20.002 -2.078 -21.182 1.00 88.88 1075 THR A N 1
ATOM 8811 C CA . THR A 1 1075 ? -19.569 -3.093 -22.146 1.00 88.88 1075 THR A CA 1
ATOM 8812 C C . THR A 1 1075 ? -20.796 -3.834 -22.684 1.00 88.88 1075 THR A C 1
ATOM 8814 O O . THR A 1 1075 ? -21.900 -3.735 -22.138 1.00 88.88 1075 THR A O 1
ATOM 8817 N N . HIS A 1 1076 ? -20.637 -4.597 -23.762 1.00 89.44 1076 HIS A N 1
ATOM 8818 C CA . HIS A 1 1076 ? -21.648 -5.564 -24.183 1.00 89.44 1076 HIS A CA 1
ATOM 8819 C C . HIS A 1 1076 ? -21.024 -6.919 -24.517 1.00 89.44 1076 HIS A C 1
ATOM 8821 O O . HIS A 1 1076 ? -19.854 -7.010 -24.887 1.00 89.44 1076 HIS A O 1
ATOM 8827 N N . LYS A 1 1077 ? -21.824 -7.976 -24.395 1.00 88.00 1077 LYS A N 1
ATOM 8828 C CA . LYS A 1 1077 ? -21.474 -9.341 -24.790 1.00 88.00 1077 LYS A CA 1
ATOM 8829 C C . LYS A 1 1077 ? -22.726 -10.031 -25.312 1.00 88.00 1077 LYS A C 1
ATOM 8831 O O . LYS A 1 1077 ? -23.782 -9.968 -24.683 1.00 88.00 1077 LYS A O 1
ATOM 8836 N N . ASP A 1 1078 ? -22.633 -10.635 -26.492 1.00 84.44 1078 ASP A N 1
ATOM 8837 C CA . ASP A 1 1078 ? -23.788 -11.145 -27.236 1.00 84.44 1078 ASP A CA 1
ATOM 8838 C C . ASP A 1 1078 ? -24.915 -10.089 -27.340 1.00 84.44 1078 ASP A C 1
ATOM 8840 O O . ASP A 1 1078 ? -24.746 -9.036 -27.956 1.00 84.44 1078 ASP A O 1
ATOM 8844 N N . LYS A 1 1079 ? -26.068 -10.362 -26.711 1.00 78.12 1079 LYS A N 1
ATOM 8845 C CA . LYS A 1 1079 ? -27.257 -9.490 -26.630 1.00 78.12 1079 LYS A CA 1
ATOM 8846 C C . LYS A 1 1079 ? -27.394 -8.761 -25.286 1.00 78.12 1079 LYS A C 1
ATOM 8848 O O . LYS A 1 1079 ? -28.388 -8.065 -25.075 1.00 78.12 1079 LYS A O 1
ATOM 8853 N N . ALA A 1 1080 ? -26.460 -8.976 -24.364 1.00 81.88 1080 ALA A N 1
ATOM 8854 C CA . ALA A 1 1080 ? -26.453 -8.367 -23.045 1.00 81.88 1080 ALA A CA 1
ATOM 8855 C C . ALA A 1 1080 ? -25.580 -7.110 -23.050 1.00 81.88 1080 ALA A C 1
ATOM 8857 O O . ALA A 1 1080 ? -24.458 -7.121 -23.555 1.00 81.88 1080 ALA A O 1
ATOM 8858 N N . VAL A 1 1081 ? -26.101 -6.034 -22.468 1.00 87.44 1081 VAL A N 1
ATOM 8859 C CA . VAL A 1 1081 ? -25.328 -4.830 -22.150 1.00 87.44 1081 VAL A CA 1
ATOM 8860 C C . VAL A 1 1081 ? -25.142 -4.799 -20.640 1.00 87.44 1081 VAL A C 1
ATOM 8862 O O . VAL A 1 1081 ? -26.078 -5.104 -19.891 1.00 87.44 1081 VAL A O 1
ATOM 8865 N N . TYR A 1 1082 ? -23.933 -4.452 -20.219 1.00 88.00 1082 TYR A N 1
ATOM 8866 C CA . TYR A 1 1082 ? -23.514 -4.403 -18.829 1.00 88.00 1082 TYR A CA 1
ATOM 8867 C C . TYR A 1 1082 ? -23.222 -2.953 -18.462 1.00 88.00 1082 TYR A C 1
ATOM 8869 O O . TYR A 1 1082 ? -22.454 -2.291 -19.152 1.00 88.00 1082 TYR A O 1
ATOM 8877 N N . ALA A 1 1083 ? -23.852 -2.466 -17.400 1.00 85.19 1083 ALA A N 1
ATOM 8878 C CA . ALA A 1 1083 ? -23.632 -1.158 -16.807 1.00 85.19 1083 ALA A CA 1
ATOM 8879 C C . ALA A 1 1083 ? -22.865 -1.363 -15.498 1.00 85.19 1083 ALA A C 1
ATOM 8881 O O . ALA A 1 1083 ? -23.454 -1.796 -14.506 1.00 85.19 1083 ALA A O 1
ATOM 8882 N N . THR A 1 1084 ? -21.559 -1.102 -15.490 1.00 82.56 1084 THR A N 1
ATOM 8883 C CA . THR A 1 1084 ? -20.761 -1.165 -14.261 1.00 82.56 1084 THR A CA 1
ATOM 8884 C C . THR A 1 1084 ? -20.762 0.202 -13.593 1.00 82.56 1084 THR A C 1
ATOM 8886 O O . THR A 1 1084 ? -20.282 1.187 -14.154 1.00 82.56 1084 THR A O 1
ATOM 8889 N N . VAL A 1 1085 ? -21.340 0.253 -12.395 1.00 77.44 1085 VAL A N 1
ATOM 8890 C CA . VAL A 1 1085 ? -21.548 1.453 -11.584 1.00 77.44 1085 VAL A CA 1
ATOM 8891 C C . VAL A 1 1085 ? -20.417 1.533 -10.557 1.00 77.44 1085 VAL A C 1
ATOM 8893 O O . VAL A 1 1085 ? -20.357 0.709 -9.649 1.00 77.44 1085 VAL A O 1
ATOM 8896 N N . LEU A 1 1086 ? -19.496 2.491 -10.712 1.00 66.75 1086 LEU A N 1
ATOM 8897 C CA . LEU A 1 1086 ? -18.269 2.597 -9.901 1.00 66.75 1086 LEU A CA 1
ATOM 8898 C C . LEU A 1 1086 ? -18.479 3.048 -8.443 1.00 66.75 1086 LEU A C 1
ATOM 8900 O O . LEU A 1 1086 ? -17.552 2.926 -7.649 1.00 66.75 1086 LEU A O 1
ATOM 8904 N N . PHE A 1 1087 ? -19.656 3.580 -8.103 1.00 64.88 1087 PHE A N 1
ATOM 8905 C CA . PHE A 1 1087 ? -19.982 4.132 -6.784 1.00 64.88 1087 PHE A CA 1
ATOM 8906 C C . PHE A 1 1087 ? -21.398 3.707 -6.391 1.00 64.88 1087 PHE A C 1
ATOM 8908 O O . PHE A 1 1087 ? -22.308 3.791 -7.220 1.00 64.88 1087 PHE A O 1
ATOM 8915 N N . TRP A 1 1088 ? -21.616 3.267 -5.151 1.00 63.19 1088 TRP A N 1
ATOM 8916 C CA . TRP A 1 1088 ? -22.964 2.893 -4.709 1.00 63.19 1088 TRP A CA 1
ATOM 8917 C C . TRP A 1 1088 ? -23.852 4.147 -4.576 1.00 63.19 1088 TRP A C 1
ATOM 8919 O O . TRP A 1 1088 ? -23.431 5.115 -3.943 1.00 63.19 1088 TRP A O 1
ATOM 8929 N N . PRO A 1 1089 ? -25.071 4.179 -5.147 1.00 59.72 1089 PRO A N 1
ATOM 8930 C CA . PRO A 1 1089 ? -25.921 5.364 -5.074 1.00 59.72 1089 PRO A CA 1
ATOM 8931 C C . PRO A 1 1089 ? -26.530 5.554 -3.675 1.00 59.72 1089 PRO A C 1
ATOM 8933 O O . PRO A 1 1089 ? -27.184 4.658 -3.147 1.00 59.72 1089 PRO A O 1
ATOM 8936 N N . ASN A 1 1090 ? -26.392 6.758 -3.106 1.00 53.38 1090 ASN A N 1
ATOM 8937 C CA . ASN A 1 1090 ? -26.813 7.102 -1.733 1.00 53.38 1090 ASN A CA 1
ATOM 8938 C C . ASN A 1 1090 ? -28.300 6.832 -1.411 1.00 53.38 1090 ASN A C 1
ATOM 8940 O O . ASN A 1 1090 ? -28.664 6.685 -0.249 1.00 53.38 1090 ASN A O 1
ATOM 8944 N N . ASN A 1 1091 ? -29.174 6.799 -2.420 1.00 65.69 1091 ASN A N 1
ATOM 8945 C CA . ASN A 1 1091 ? -30.606 6.497 -2.294 1.00 65.69 1091 ASN A CA 1
ATOM 8946 C C . ASN A 1 1091 ? -30.978 5.085 -2.793 1.00 65.69 1091 ASN A C 1
ATOM 8948 O O . ASN A 1 1091 ? -32.160 4.756 -2.861 1.00 65.69 1091 ASN A O 1
ATOM 8952 N N . ASN A 1 1092 ? -29.988 4.262 -3.149 1.00 68.88 1092 ASN A N 1
ATOM 8953 C CA . ASN A 1 1092 ? -30.129 2.968 -3.819 1.00 68.88 1092 ASN A CA 1
ATOM 8954 C C . ASN A 1 1092 ? -30.784 3.034 -5.220 1.00 68.88 1092 ASN A C 1
ATOM 8956 O O . ASN A 1 1092 ? -31.218 2.002 -5.722 1.00 68.88 1092 ASN A O 1
ATOM 8960 N N . GLU A 1 1093 ? -30.836 4.192 -5.894 1.00 79.25 1093 GLU A N 1
ATOM 8961 C CA . GLU A 1 1093 ? -31.272 4.293 -7.300 1.00 79.25 1093 GLU A CA 1
ATOM 8962 C C . GLU A 1 1093 ? -30.173 4.844 -8.221 1.00 79.25 1093 GLU A C 1
ATOM 8964 O O . GLU A 1 1093 ? -29.523 5.837 -7.906 1.00 79.25 1093 GLU A O 1
ATOM 8969 N N . VAL A 1 1094 ? -30.013 4.247 -9.406 1.00 77.62 1094 VAL A N 1
ATOM 8970 C CA . VAL A 1 1094 ? -29.151 4.756 -10.488 1.00 77.62 1094 VAL A CA 1
ATOM 8971 C C . VAL A 1 1094 ? -29.989 5.129 -11.711 1.00 77.62 1094 VAL A C 1
ATOM 8973 O O . VAL A 1 1094 ? -30.868 4.365 -12.112 1.00 77.62 1094 VAL A O 1
ATOM 8976 N N . GLU A 1 1095 ? -29.716 6.284 -12.329 1.00 87.81 1095 GLU A N 1
ATOM 8977 C CA . GLU A 1 1095 ? -30.327 6.679 -13.606 1.00 87.81 1095 GLU A CA 1
ATOM 8978 C C . GLU A 1 1095 ? -29.368 6.387 -14.767 1.00 87.81 1095 GLU A C 1
ATOM 8980 O O . GLU A 1 1095 ? -28.281 6.958 -14.858 1.00 87.81 1095 GLU A O 1
ATOM 8985 N N . LEU A 1 1096 ? -29.785 5.485 -15.654 1.00 85.38 1096 LEU A N 1
ATOM 8986 C CA . LEU A 1 1096 ? -29.067 5.056 -16.849 1.00 85.38 1096 LEU A CA 1
ATOM 8987 C C . LEU A 1 1096 ? -29.628 5.816 -18.058 1.00 85.38 1096 LEU A C 1
ATOM 8989 O O . LEU A 1 1096 ? -30.543 5.343 -18.741 1.00 85.38 1096 LEU A O 1
ATOM 8993 N N . GLY A 1 1097 ? -29.101 7.016 -18.310 1.00 85.25 1097 GLY A N 1
ATOM 8994 C CA . GLY A 1 1097 ? -29.580 7.899 -19.381 1.00 85.25 1097 GLY A CA 1
ATOM 8995 C C . GLY A 1 1097 ? -29.384 7.322 -20.786 1.00 85.25 1097 GLY A C 1
ATOM 8996 O O . GLY A 1 1097 ? -30.211 7.521 -21.673 1.00 85.25 1097 GLY A O 1
ATOM 8997 N N . SER A 1 1098 ? -28.345 6.505 -20.967 1.00 85.00 1098 SER A N 1
ATOM 8998 C CA . SER A 1 1098 ? -28.056 5.802 -22.227 1.00 85.00 1098 SER A CA 1
ATOM 8999 C C . SER A 1 1098 ? -28.992 4.613 -22.492 1.00 85.00 1098 SER A C 1
ATOM 9001 O O . SER A 1 1098 ? -28.979 4.055 -23.588 1.00 85.00 1098 SER A O 1
ATOM 9003 N N . VAL A 1 1099 ? -29.781 4.179 -21.500 1.00 82.25 1099 VAL A N 1
ATOM 9004 C CA . VAL A 1 1099 ? -30.596 2.956 -21.562 1.00 82.25 1099 VAL A CA 1
ATOM 9005 C C . VAL A 1 1099 ? -32.076 3.321 -21.613 1.00 82.25 1099 VAL A C 1
ATOM 9007 O O . VAL A 1 1099 ? -32.699 3.596 -20.590 1.00 82.25 1099 VAL A O 1
ATOM 9010 N N . ALA A 1 1100 ? -32.665 3.279 -22.810 1.00 83.50 1100 ALA A N 1
ATOM 9011 C CA . ALA A 1 1100 ? -34.088 3.558 -22.991 1.00 83.50 1100 ALA A CA 1
ATOM 9012 C C . ALA A 1 1100 ? -34.962 2.504 -22.281 1.00 83.50 1100 ALA A C 1
ATOM 9014 O O . ALA A 1 1100 ? -34.887 1.315 -22.615 1.00 83.50 1100 ALA A O 1
ATOM 9015 N N . HIS A 1 1101 ? -35.819 2.927 -21.349 1.00 83.50 1101 HIS A N 1
ATOM 9016 C CA . HIS A 1 1101 ? -36.666 2.058 -20.525 1.00 83.50 1101 HIS A CA 1
ATOM 9017 C C . HIS A 1 1101 ? -37.623 1.220 -21.376 1.00 83.50 1101 HIS A C 1
ATOM 9019 O O . HIS A 1 1101 ? -37.792 0.023 -21.130 1.00 83.50 1101 HIS A O 1
ATOM 9025 N N . ASN A 1 1102 ? -38.158 1.793 -22.462 1.00 82.12 1102 ASN A N 1
ATOM 9026 C CA . ASN A 1 1102 ? -38.953 1.040 -23.433 1.00 82.12 1102 ASN A CA 1
ATOM 9027 C C . ASN A 1 1102 ? -38.232 -0.215 -23.977 1.00 82.12 1102 ASN A C 1
ATOM 9029 O O . ASN A 1 1102 ? -38.895 -1.206 -24.299 1.00 82.12 1102 ASN A O 1
ATOM 9033 N N . SER A 1 1103 ? -36.895 -0.206 -24.033 1.00 77.44 1103 SER A N 1
ATOM 9034 C CA . SER A 1 1103 ? -36.086 -1.249 -24.668 1.00 77.44 1103 SER A CA 1
ATOM 9035 C C . SER A 1 1103 ? -35.711 -2.393 -23.722 1.00 77.44 1103 SER A C 1
ATOM 9037 O O . SER A 1 1103 ? -35.455 -3.501 -24.193 1.00 77.44 1103 SER A O 1
ATOM 9039 N N . VAL A 1 1104 ? -35.752 -2.154 -22.407 1.00 75.44 1104 VAL A N 1
ATOM 9040 C CA . VAL A 1 1104 ? -35.408 -3.116 -21.351 1.00 75.44 1104 VAL A CA 1
ATOM 9041 C C . VAL A 1 1104 ? -36.499 -4.180 -21.195 1.00 75.44 1104 VAL A C 1
ATOM 9043 O O . VAL A 1 1104 ? -37.684 -3.858 -21.137 1.00 75.44 1104 VAL A O 1
ATOM 9046 N N . ASN A 1 1105 ? -36.120 -5.456 -21.111 1.00 74.81 1105 ASN A N 1
ATOM 9047 C CA . ASN A 1 1105 ? -37.007 -6.549 -20.679 1.00 74.81 1105 ASN A CA 1
ATOM 9048 C C . ASN A 1 1105 ? -36.851 -6.903 -19.200 1.00 74.81 1105 ASN A C 1
ATOM 9050 O O . ASN A 1 1105 ? -37.827 -7.209 -18.524 1.00 74.81 1105 ASN A O 1
ATOM 9054 N N . ASN A 1 1106 ? -35.603 -6.952 -18.746 1.00 80.50 1106 ASN A N 1
ATOM 9055 C CA . ASN A 1 1106 ? -35.217 -7.371 -17.413 1.00 80.50 1106 ASN A CA 1
ATOM 9056 C C . ASN A 1 1106 ? -33.897 -6.697 -17.047 1.00 80.50 1106 ASN A C 1
ATOM 9058 O O . ASN A 1 1106 ? -33.106 -6.382 -17.943 1.00 80.50 1106 ASN A O 1
ATOM 9062 N N . ILE A 1 1107 ? -33.668 -6.533 -15.749 1.00 80.50 1107 ILE A N 1
ATOM 9063 C CA . ILE A 1 1107 ? -32.439 -5.997 -15.177 1.00 80.50 1107 ILE A CA 1
ATOM 9064 C C . ILE A 1 1107 ? -32.012 -6.915 -14.039 1.00 80.50 1107 ILE A C 1
ATOM 9066 O O . ILE A 1 1107 ? -32.834 -7.269 -13.199 1.00 80.50 1107 ILE A O 1
ATOM 9070 N N . GLN A 1 1108 ? -30.743 -7.306 -14.008 1.00 79.56 1108 GLN A N 1
ATOM 9071 C CA . GLN A 1 1108 ? -30.171 -8.162 -12.966 1.00 79.56 1108 GLN A CA 1
ATOM 9072 C C . GLN A 1 1108 ? -28.832 -7.588 -12.516 1.00 79.56 1108 GLN A C 1
ATOM 9074 O O . GLN A 1 1108 ? -28.136 -6.971 -13.318 1.00 79.56 1108 GLN A O 1
ATOM 9079 N N . MET A 1 1109 ? -28.456 -7.804 -11.262 1.00 74.56 1109 MET A N 1
ATOM 9080 C CA . MET A 1 1109 ? -27.126 -7.472 -10.755 1.00 74.56 1109 MET A CA 1
ATOM 9081 C C . MET A 1 1109 ? -26.274 -8.745 -10.725 1.00 74.56 1109 MET A C 1
ATOM 9083 O O . MET A 1 1109 ? -26.768 -9.806 -10.348 1.00 74.56 1109 MET A O 1
ATOM 9087 N N . LEU A 1 1110 ? -25.017 -8.665 -11.169 1.00 68.88 1110 LEU A N 1
ATOM 9088 C CA . LEU A 1 1110 ? -24.109 -9.813 -11.109 1.00 68.88 1110 LEU A CA 1
ATOM 9089 C C . LEU A 1 1110 ? -23.789 -10.133 -9.642 1.00 68.88 1110 LEU A C 1
ATOM 9091 O O . LEU A 1 1110 ? -23.479 -9.229 -8.871 1.00 68.88 1110 LEU A O 1
ATOM 9095 N N . GLY A 1 1111 ? -23.898 -11.409 -9.259 1.00 63.66 1111 GLY A N 1
ATOM 9096 C CA . GLY A 1 1111 ? -23.821 -11.820 -7.852 1.00 63.66 1111 GLY A CA 1
ATOM 9097 C C . GLY A 1 1111 ? -25.026 -11.392 -7.010 1.00 63.66 1111 GLY A C 1
ATOM 9098 O O . GLY A 1 1111 ? -24.852 -11.089 -5.837 1.00 63.66 1111 GLY A O 1
ATOM 9099 N N . VAL A 1 1112 ? -26.226 -11.298 -7.600 1.00 62.78 1112 VAL A N 1
ATOM 9100 C CA . VAL A 1 1112 ? -27.488 -11.207 -6.848 1.00 62.78 1112 VAL A CA 1
ATOM 9101 C C . VAL A 1 1112 ? -28.568 -12.074 -7.497 1.00 62.78 1112 VAL A C 1
ATOM 9103 O O . VAL A 1 1112 ? -28.907 -11.897 -8.668 1.00 62.78 1112 VAL A O 1
ATOM 9106 N N . ASP A 1 1113 ? -29.168 -12.968 -6.710 1.00 62.56 1113 ASP A N 1
ATOM 9107 C CA . ASP A 1 1113 ? -30.336 -13.757 -7.113 1.00 62.56 1113 ASP A CA 1
ATOM 9108 C C . ASP A 1 1113 ? -31.558 -12.861 -7.413 1.00 62.56 1113 ASP A C 1
ATOM 9110 O O . ASP A 1 1113 ? -32.063 -12.140 -6.549 1.00 62.56 1113 ASP A O 1
ATOM 9114 N N . GLY A 1 1114 ? -32.093 -12.965 -8.635 1.00 68.25 1114 GLY A N 1
ATOM 9115 C CA . GLY A 1 1114 ? -33.360 -12.347 -9.040 1.00 68.25 1114 GLY A CA 1
ATOM 9116 C C . GLY A 1 1114 ? -33.234 -11.209 -10.058 1.00 68.25 1114 GLY A C 1
ATOM 9117 O O . GLY A 1 1114 ? -32.344 -11.201 -10.910 1.00 68.25 1114 GLY A O 1
ATOM 9118 N N . ASN A 1 1115 ? -34.195 -10.281 -10.000 1.00 75.88 1115 ASN A N 1
ATOM 9119 C CA . ASN A 1 1115 ? -34.361 -9.163 -10.932 1.00 75.88 1115 ASN A CA 1
ATOM 9120 C C . ASN A 1 1115 ? -34.484 -7.850 -10.149 1.00 75.88 1115 ASN A C 1
ATOM 9122 O O . ASN A 1 1115 ? -35.185 -7.803 -9.137 1.00 75.88 1115 ASN A O 1
ATOM 9126 N N . LEU A 1 1116 ? -33.865 -6.776 -10.640 1.00 76.19 1116 LEU A N 1
ATOM 9127 C CA . LEU A 1 1116 ? -33.957 -5.452 -10.032 1.00 76.19 1116 LEU A CA 1
ATOM 9128 C C . LEU A 1 1116 ? -35.235 -4.717 -10.445 1.00 76.19 1116 LEU A C 1
ATOM 9130 O O . LEU A 1 1116 ? -35.651 -4.728 -11.612 1.00 76.19 1116 LEU A O 1
ATOM 9134 N N . ASN A 1 1117 ? -35.819 -4.010 -9.477 1.00 82.00 1117 ASN A N 1
ATOM 9135 C CA . ASN A 1 1117 ? -36.897 -3.064 -9.732 1.00 82.00 1117 ASN A CA 1
ATOM 9136 C C . ASN A 1 1117 ? -36.376 -1.931 -10.622 1.00 82.00 1117 ASN A C 1
ATOM 9138 O O . ASN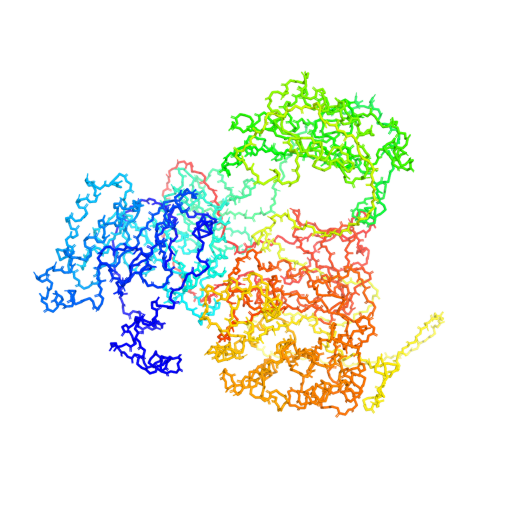 A 1 1117 ? -35.290 -1.399 -10.399 1.00 82.00 1117 ASN A O 1
ATOM 9142 N N . HIS A 1 1118 ? -37.148 -1.564 -11.641 1.00 85.06 1118 HIS A N 1
ATOM 9143 C CA . HIS A 1 1118 ? -36.773 -0.503 -12.564 1.00 85.06 1118 HIS A CA 1
ATOM 9144 C C . HIS A 1 1118 ? -38.000 0.197 -13.142 1.00 85.06 1118 HIS A C 1
ATOM 9146 O O . HIS A 1 1118 ? -39.075 -0.388 -13.279 1.00 85.06 1118 HIS A O 1
ATOM 9152 N N . ARG A 1 1119 ? -37.833 1.478 -13.464 1.00 89.94 1119 ARG A N 1
ATOM 9153 C CA . ARG A 1 1119 ? -38.909 2.403 -13.837 1.00 89.94 1119 ARG A CA 1
ATOM 9154 C C . ARG A 1 1119 ? -38.427 3.406 -14.882 1.00 89.94 1119 ARG A C 1
ATOM 9156 O O . ARG A 1 1119 ? -37.226 3.621 -15.033 1.00 89.94 1119 ARG A O 1
ATOM 9163 N N . ALA A 1 1120 ? -39.364 4.041 -15.578 1.00 85.88 1120 ALA A N 1
ATOM 9164 C CA . ALA A 1 1120 ? -39.043 5.159 -16.457 1.00 85.88 1120 ALA A CA 1
ATOM 9165 C C . ALA A 1 1120 ? -38.547 6.370 -15.642 1.00 85.88 1120 ALA A C 1
ATOM 9167 O O . ALA A 1 1120 ? -39.144 6.742 -14.625 1.00 85.88 1120 ALA A O 1
ATOM 9168 N N . GLY A 1 1121 ? -37.462 6.981 -16.111 1.00 78.75 1121 GLY A N 1
ATOM 9169 C CA . GLY A 1 1121 ? -37.006 8.313 -15.728 1.00 78.75 1121 GLY A CA 1
ATOM 9170 C C . GLY A 1 1121 ? -37.569 9.399 -16.647 1.00 78.75 1121 GLY A C 1
ATOM 9171 O O . GLY A 1 1121 ? -38.455 9.163 -17.475 1.00 78.75 1121 GLY A O 1
ATOM 9172 N N . GLY A 1 1122 ? -37.044 10.618 -16.518 1.00 74.81 1122 GLY A N 1
ATOM 9173 C CA . GLY A 1 1122 ? -37.341 11.683 -17.477 1.00 74.81 1122 GLY A CA 1
ATOM 9174 C C . GLY A 1 1122 ? -36.750 11.347 -18.848 1.00 74.81 1122 GLY A C 1
ATOM 9175 O O . GLY A 1 1122 ? -35.626 10.880 -18.925 1.00 74.81 1122 GLY A O 1
ATOM 9176 N N . GLY A 1 1123 ? -37.490 11.574 -19.937 1.00 69.25 1123 GLY A N 1
ATOM 9177 C CA . GLY A 1 1123 ? -36.964 11.346 -21.292 1.00 69.25 1123 GLY A CA 1
ATOM 9178 C C . GLY A 1 1123 ? -36.844 9.877 -21.724 1.00 69.25 1123 GLY A C 1
ATOM 9179 O O . GLY A 1 1123 ? -36.111 9.605 -22.665 1.00 69.25 1123 GLY A O 1
ATOM 9180 N N . ASP A 1 1124 ? -37.570 8.953 -21.075 1.00 73.12 1124 ASP A N 1
ATOM 9181 C CA . ASP A 1 1124 ? -37.518 7.495 -21.325 1.00 73.12 1124 ASP A CA 1
ATOM 9182 C C . ASP A 1 1124 ? -36.176 6.837 -20.939 1.00 73.12 1124 ASP A C 1
ATOM 9184 O O . ASP A 1 1124 ? -35.893 5.713 -21.341 1.00 73.12 1124 ASP A O 1
ATOM 9188 N N . HIS A 1 1125 ? -35.362 7.488 -20.100 1.00 86.31 1125 HIS A N 1
ATOM 9189 C CA . HIS A 1 1125 ? -34.228 6.847 -19.420 1.00 86.31 1125 HIS A CA 1
ATOM 9190 C C . HIS A 1 1125 ? -34.698 5.718 -18.485 1.00 86.31 1125 HIS A C 1
ATOM 9192 O O . HIS A 1 1125 ? -35.841 5.716 -18.018 1.00 86.31 1125 HIS A O 1
ATOM 9198 N N . THR A 1 1126 ? -33.805 4.790 -18.137 1.00 84.25 1126 THR A N 1
ATOM 9199 C CA . THR A 1 1126 ? -34.082 3.741 -17.143 1.00 84.25 1126 THR A CA 1
ATOM 9200 C C . THR A 1 1126 ? -33.543 4.142 -15.778 1.00 84.25 1126 THR A C 1
ATOM 9202 O O . THR A 1 1126 ? -32.342 4.336 -15.631 1.00 84.25 1126 THR A O 1
ATOM 9205 N N . ILE A 1 1127 ? -34.401 4.188 -14.758 1.00 86.50 1127 ILE A N 1
ATOM 9206 C CA . ILE A 1 1127 ? -33.965 4.242 -13.357 1.00 86.50 1127 ILE A CA 1
ATOM 9207 C C . ILE A 1 1127 ? -34.054 2.833 -12.771 1.00 86.50 1127 ILE A C 1
ATOM 9209 O O . ILE A 1 1127 ? -35.077 2.163 -12.931 1.00 86.50 1127 ILE A O 1
ATOM 9213 N N . VAL A 1 1128 ? -32.984 2.386 -12.113 1.00 80.75 1128 VAL A N 1
ATOM 9214 C CA . VAL A 1 1128 ? -32.863 1.059 -11.495 1.00 80.75 1128 VAL A CA 1
ATOM 9215 C C . VAL A 1 1128 ? -32.699 1.213 -9.991 1.00 80.75 1128 VAL A C 1
ATOM 9217 O O . VAL A 1 1128 ? -31.830 1.961 -9.549 1.00 80.75 1128 VAL A O 1
ATOM 9220 N N . THR A 1 1129 ? -33.491 0.482 -9.212 1.00 80.56 1129 THR A N 1
ATOM 9221 C CA . THR A 1 1129 ? -33.341 0.390 -7.758 1.00 80.56 1129 THR A CA 1
ATOM 9222 C C . THR A 1 1129 ? -32.461 -0.813 -7.414 1.00 80.56 1129 THR A C 1
ATOM 9224 O O . THR A 1 1129 ? -32.823 -1.959 -7.698 1.00 80.56 1129 THR A O 1
ATOM 9227 N N . PHE A 1 1130 ? -31.305 -0.556 -6.807 1.00 64.19 1130 PHE A N 1
ATOM 9228 C CA . PHE A 1 1130 ? -30.433 -1.574 -6.227 1.00 64.19 1130 PHE A CA 1
ATOM 9229 C C . PHE A 1 1130 ? -31.102 -2.248 -5.013 1.00 64.19 1130 PHE A C 1
ATOM 9231 O O . PHE A 1 1130 ? -31.908 -1.623 -4.318 1.00 64.19 1130 PHE A O 1
ATOM 9238 N N . PRO A 1 1131 ? -30.770 -3.518 -4.719 1.00 59.81 1131 PRO A N 1
ATOM 9239 C CA . PRO A 1 1131 ? -31.164 -4.158 -3.473 1.00 59.81 1131 PRO A CA 1
ATOM 9240 C C . PRO A 1 1131 ? -30.285 -3.624 -2.335 1.00 59.81 1131 PRO A C 1
ATOM 9242 O O . PRO A 1 1131 ? -29.118 -3.317 -2.555 1.00 59.81 1131 PRO A O 1
ATOM 9245 N N . HIS A 1 1132 ? -30.803 -3.558 -1.106 1.00 55.84 1132 HIS A N 1
ATOM 9246 C CA . HIS A 1 1132 ? -29.982 -3.198 0.055 1.00 55.84 1132 HIS A CA 1
ATOM 9247 C C . HIS A 1 1132 ? -28.965 -4.309 0.357 1.00 55.84 1132 HIS A C 1
ATOM 9249 O O . HIS A 1 1132 ? -29.278 -5.265 1.070 1.00 55.84 1132 HIS A O 1
ATOM 9255 N N . ILE A 1 1133 ? -27.756 -4.173 -0.186 1.00 46.75 1133 ILE A N 1
ATOM 9256 C CA . ILE A 1 1133 ? -26.586 -4.951 0.217 1.00 46.75 1133 ILE A CA 1
ATOM 9257 C C . ILE A 1 1133 ? -25.912 -4.185 1.347 1.00 46.75 1133 ILE A C 1
ATOM 9259 O O . ILE A 1 1133 ? -25.641 -2.991 1.228 1.00 46.75 1133 ILE A O 1
ATOM 9263 N N . ALA A 1 1134 ? -25.679 -4.876 2.454 1.00 37.94 1134 ALA A N 1
ATOM 9264 C CA . ALA A 1 1134 ? -24.952 -4.351 3.591 1.00 37.94 1134 ALA A CA 1
ATOM 9265 C C . ALA A 1 1134 ? -23.689 -5.185 3.791 1.00 37.94 1134 ALA A C 1
ATOM 9267 O O . ALA A 1 1134 ? -23.707 -6.407 3.646 1.00 37.94 1134 ALA A O 1
ATOM 9268 N N . TYR A 1 1135 ? -22.600 -4.483 4.070 1.00 37.66 1135 TYR A N 1
ATOM 9269 C CA . TYR A 1 1135 ? -21.242 -4.985 3.911 1.00 37.66 1135 TYR A CA 1
ATOM 9270 C C . TYR A 1 1135 ? -20.746 -5.683 5.176 1.00 37.66 1135 TYR A C 1
ATOM 9272 O O . TYR A 1 1135 ? -21.042 -5.228 6.287 1.00 37.66 1135 TYR A O 1
ATOM 9280 N N . ASP A 1 1136 ? -19.948 -6.741 5.020 1.00 33.38 1136 ASP A N 1
ATOM 9281 C CA . ASP A 1 1136 ? -19.391 -7.549 6.118 1.00 33.38 1136 ASP A CA 1
ATOM 9282 C C . ASP A 1 1136 ? -18.166 -6.868 6.756 1.00 33.38 1136 ASP A C 1
ATOM 9284 O O . ASP A 1 1136 ? -17.068 -7.415 6.887 1.00 33.38 1136 ASP A O 1
ATOM 9288 N N . MET A 1 1137 ? -18.376 -5.622 7.177 1.00 33.50 1137 MET A N 1
ATOM 9289 C CA . MET A 1 1137 ? -17.538 -4.945 8.156 1.00 33.50 1137 MET A CA 1
ATOM 9290 C C . MET A 1 1137 ? -17.972 -5.330 9.573 1.00 33.50 1137 MET A C 1
ATOM 9292 O O . MET A 1 1137 ? -19.098 -5.764 9.810 1.00 33.50 1137 MET A O 1
ATOM 9296 N N . VAL A 1 1138 ? -17.092 -5.095 10.546 1.00 32.62 1138 VAL A N 1
ATOM 9297 C CA . VAL A 1 1138 ? -17.505 -5.093 11.950 1.00 32.62 1138 VAL A CA 1
ATOM 9298 C C . VAL A 1 1138 ? -18.309 -3.815 12.203 1.00 32.62 1138 VAL A C 1
ATOM 9300 O O . VAL A 1 1138 ? -17.763 -2.722 12.079 1.00 32.62 1138 VAL A O 1
ATOM 9303 N N . HIS A 1 1139 ? -19.586 -3.923 12.556 1.00 43.44 1139 HIS A N 1
ATOM 9304 C CA . HIS A 1 1139 ? -20.460 -2.771 12.834 1.00 43.44 1139 HIS A CA 1
ATOM 9305 C C . HIS A 1 1139 ? -20.659 -2.581 14.336 1.00 43.44 1139 HIS A C 1
ATOM 9307 O O . HIS A 1 1139 ? -20.465 -3.521 15.108 1.00 43.44 1139 HIS A O 1
ATOM 9313 N N . VAL A 1 1140 ? -21.067 -1.387 14.775 1.00 39.06 1140 VAL A N 1
ATOM 9314 C CA . VAL A 1 1140 ? -21.344 -1.133 16.196 1.00 39.06 1140 VAL A CA 1
ATOM 9315 C C . VAL A 1 1140 ? -22.682 -0.437 16.406 1.00 39.06 1140 VAL A C 1
ATOM 9317 O O . VAL A 1 1140 ? -22.901 0.671 15.923 1.00 39.06 1140 VAL A O 1
ATOM 9320 N N . LEU A 1 1141 ? -23.559 -1.079 17.180 1.00 37.59 1141 LEU A N 1
ATOM 9321 C CA . LEU A 1 1141 ? -24.873 -0.544 17.543 1.00 37.59 1141 LEU A CA 1
ATOM 9322 C C . LEU A 1 1141 ? -24.879 0.034 18.961 1.00 37.59 1141 LEU A C 1
ATOM 9324 O O . LEU A 1 1141 ? -24.458 -0.650 19.894 1.00 37.59 1141 LEU A O 1
ATOM 9328 N N . SER A 1 1142 ? -25.393 1.251 19.120 1.00 27.97 1142 SER A N 1
ATOM 9329 C CA . SER A 1 1142 ? -25.588 1.978 20.385 1.00 27.97 1142 SER A CA 1
ATOM 9330 C C . SER A 1 1142 ? -26.976 1.672 20.978 1.00 27.97 1142 SER A C 1
ATOM 9332 O O . SER A 1 1142 ? -27.950 1.565 20.234 1.00 27.97 1142 SER A O 1
ATOM 9334 N N . ALA A 1 1143 ? -27.082 1.512 22.307 1.00 31.97 1143 ALA A N 1
ATOM 9335 C CA . ALA A 1 1143 ? -28.357 1.346 23.023 1.00 31.97 1143 ALA A CA 1
ATOM 9336 C C . ALA A 1 1143 ? -28.318 1.890 24.481 1.00 31.97 1143 ALA A C 1
ATOM 9338 O O . ALA A 1 1143 ? -27.695 1.269 25.358 1.00 31.97 1143 ALA A O 1
ATOM 9339 N N . PRO A 1 1144 ? -28.993 3.016 24.801 1.00 34.56 1144 PRO A N 1
ATOM 9340 C CA . PRO A 1 1144 ? -29.096 3.550 26.165 1.00 34.56 1144 PRO A CA 1
ATOM 9341 C C . PRO A 1 1144 ? -30.138 2.808 27.028 1.00 34.56 1144 PRO A C 1
ATOM 9343 O O . PRO A 1 1144 ? -31.204 2.417 26.549 1.00 34.56 1144 PRO A O 1
ATOM 9346 N N . ASN A 1 1145 ? -29.846 2.636 28.329 1.00 36.44 1145 ASN A N 1
ATOM 9347 C CA . ASN A 1 1145 ? -30.667 1.825 29.248 1.00 36.44 1145 ASN A CA 1
ATOM 9348 C C . ASN A 1 1145 ? -31.645 2.607 30.154 1.00 36.44 1145 ASN A C 1
ATOM 9350 O O . ASN A 1 1145 ? -31.235 3.486 30.916 1.00 36.44 1145 ASN A O 1
ATOM 9354 N N . ALA A 1 1146 ? -32.902 2.147 30.198 1.00 29.05 1146 ALA A N 1
ATOM 9355 C CA . ALA A 1 1146 ? -33.904 2.430 31.238 1.00 29.05 1146 ALA A CA 1
ATOM 9356 C C . ALA A 1 1146 ? -34.086 1.231 32.212 1.00 29.05 1146 ALA A C 1
ATOM 9358 O O . ALA A 1 1146 ? -33.565 0.140 31.983 1.00 29.05 1146 ALA A O 1
ATOM 9359 N N . THR A 1 1147 ? -34.756 1.412 33.362 1.00 29.53 1147 THR A N 1
ATOM 9360 C CA . THR A 1 1147 ? -34.477 0.588 34.565 1.00 29.53 1147 THR A CA 1
ATOM 9361 C C . THR A 1 1147 ? -35.549 -0.419 35.049 1.00 29.53 1147 THR A C 1
ATOM 9363 O O . THR A 1 1147 ? -36.471 -0.026 35.757 1.00 29.53 1147 THR A O 1
ATOM 9366 N N . LYS A 1 1148 ? -35.203 -1.723 34.950 1.00 27.39 1148 LYS A N 1
ATOM 9367 C CA . LYS A 1 1148 ? -35.335 -2.785 36.005 1.00 27.39 1148 LYS A CA 1
ATOM 9368 C C . LYS A 1 1148 ? -36.744 -3.429 36.300 1.00 27.39 1148 LYS A C 1
ATOM 9370 O O . LYS A 1 1148 ? -37.744 -2.892 35.852 1.00 27.39 1148 LYS A O 1
ATOM 9375 N N . PRO A 1 1149 ? -36.850 -4.630 36.953 1.00 33.31 1149 PRO A N 1
ATOM 9376 C CA . PRO A 1 1149 ? -36.929 -5.936 36.237 1.00 33.31 1149 PRO A CA 1
ATOM 9377 C C . PRO A 1 1149 ? -37.953 -6.997 36.780 1.00 33.31 1149 PRO A C 1
ATOM 9379 O O . PRO A 1 1149 ? -38.520 -6.817 37.855 1.00 33.31 1149 PRO A O 1
ATOM 9382 N N . GLY A 1 1150 ? -38.068 -8.191 36.148 1.00 23.34 1150 GLY A N 1
ATOM 9383 C CA . GLY A 1 1150 ? -38.746 -9.375 36.747 1.00 23.34 1150 GLY A CA 1
ATOM 9384 C C . GLY A 1 1150 ? -38.596 -10.754 36.034 1.00 23.34 1150 GLY A C 1
ATOM 9385 O O . GLY A 1 1150 ? -38.761 -10.828 34.829 1.00 23.34 1150 GLY A O 1
ATOM 9386 N N . ALA A 1 1151 ? -38.286 -11.816 36.812 1.00 23.69 1151 ALA A N 1
ATOM 9387 C CA . ALA A 1 1151 ? -38.414 -13.299 36.618 1.00 23.69 1151 ALA A CA 1
ATOM 9388 C C . ALA A 1 1151 ? -38.538 -13.936 35.190 1.00 23.69 1151 ALA A C 1
ATOM 9390 O O . ALA A 1 1151 ? -39.500 -13.667 34.488 1.00 23.69 1151 ALA A O 1
ATOM 9391 N N . ARG A 1 1152 ? -37.610 -14.794 34.694 1.00 22.72 1152 ARG A N 1
ATOM 9392 C CA . ARG A 1 1152 ? -37.239 -16.220 35.027 1.00 22.72 1152 ARG A CA 1
ATOM 9393 C C . ARG A 1 1152 ? -38.082 -17.348 34.355 1.00 22.72 1152 ARG A C 1
ATOM 9395 O O . ARG A 1 1152 ? -39.137 -17.665 34.890 1.00 22.72 1152 ARG A O 1
ATOM 9402 N N . TYR A 1 1153 ? -37.524 -18.076 33.363 1.00 21.53 1153 TYR A N 1
ATOM 9403 C CA . TYR A 1 1153 ? -37.186 -19.535 33.397 1.00 21.53 1153 TYR A CA 1
ATOM 9404 C C . TYR A 1 1153 ? -36.385 -19.981 32.131 1.00 21.53 1153 TYR A C 1
ATOM 9406 O O . TYR A 1 1153 ? -36.120 -19.142 31.277 1.00 21.53 1153 TYR A O 1
ATOM 9414 N N . ASP A 1 1154 ? -35.948 -21.251 32.058 1.00 23.23 1154 ASP A N 1
ATOM 9415 C CA . ASP A 1 1154 ? -34.917 -21.857 31.159 1.00 23.23 1154 ASP A CA 1
ATOM 9416 C C . ASP A 1 1154 ? -35.072 -23.419 31.172 1.00 23.23 1154 ASP A C 1
ATOM 9418 O O . ASP A 1 1154 ? -35.855 -23.870 32.018 1.00 23.23 1154 ASP A O 1
ATOM 9422 N N . PRO A 1 1155 ? -34.366 -24.319 30.424 1.00 41.72 1155 PRO A N 1
ATOM 9423 C CA . PRO A 1 1155 ? -33.648 -24.303 29.120 1.00 41.72 1155 PRO A CA 1
ATOM 9424 C C . PRO A 1 1155 ? -34.237 -25.318 28.081 1.00 41.72 1155 PRO A C 1
ATOM 9426 O O . PRO A 1 1155 ? -35.262 -25.940 28.348 1.00 41.72 1155 PRO A O 1
ATOM 9429 N N . THR A 1 1156 ? -33.573 -25.580 26.927 1.00 23.27 1156 THR A N 1
ATOM 9430 C CA . THR A 1 1156 ? -32.907 -26.893 26.593 1.00 23.27 1156 THR A CA 1
ATOM 9431 C C . THR A 1 1156 ? -32.514 -27.137 25.100 1.00 23.27 1156 THR A C 1
ATOM 9433 O O . THR A 1 1156 ? -33.385 -27.287 24.261 1.00 23.27 1156 THR A O 1
ATOM 9436 N N . TRP A 1 1157 ? -31.193 -27.282 24.838 1.00 24.61 1157 TRP A N 1
ATOM 9437 C CA . TRP A 1 1157 ? -30.436 -28.117 23.842 1.00 24.61 1157 TRP A CA 1
ATOM 9438 C C . TRP A 1 1157 ? -30.888 -28.299 22.352 1.00 24.61 1157 TRP A C 1
ATOM 9440 O O . TRP A 1 1157 ? -32.066 -28.414 22.065 1.00 24.61 1157 TRP A O 1
ATOM 9450 N N . ALA A 1 1158 ? -30.020 -28.521 21.336 1.00 23.00 1158 ALA A N 1
ATOM 9451 C CA . ALA A 1 1158 ? -28.566 -28.312 21.124 1.00 23.00 1158 ALA A CA 1
ATOM 9452 C C . ALA A 1 1158 ? -28.116 -28.711 19.678 1.00 23.00 1158 ALA A C 1
ATOM 9454 O O . ALA A 1 1158 ? -28.877 -29.328 18.938 1.00 23.00 1158 ALA A O 1
ATOM 9455 N N . SER A 1 1159 ? -26.817 -28.505 19.369 1.00 23.97 1159 SER A N 1
ATOM 9456 C CA . SER A 1 1159 ? -26.007 -29.117 18.275 1.00 23.97 1159 SER A CA 1
ATOM 9457 C C . SER A 1 1159 ? -26.141 -28.539 16.844 1.00 23.97 1159 SER A C 1
ATOM 9459 O O . SER A 1 1159 ? -27.195 -28.027 16.496 1.00 23.97 1159 SER A O 1
ATOM 9461 N N . ILE A 1 1160 ? -25.134 -28.586 15.948 1.00 23.06 1160 ILE A N 1
ATOM 9462 C CA . ILE A 1 1160 ? -23.655 -28.616 16.095 1.00 23.06 1160 ILE A CA 1
ATOM 9463 C C . ILE A 1 1160 ? -23.003 -27.974 14.844 1.00 23.06 1160 ILE A C 1
ATOM 9465 O O . ILE A 1 1160 ? -23.595 -27.934 13.769 1.00 23.06 1160 ILE A O 1
ATOM 9469 N N . ASP A 1 1161 ? -21.786 -27.461 15.020 1.00 24.47 1161 ASP A N 1
ATOM 9470 C CA . ASP A 1 1161 ? -21.014 -26.603 14.105 1.00 24.47 1161 ASP A CA 1
ATOM 9471 C C . ASP A 1 1161 ? -20.412 -27.293 12.849 1.00 24.47 1161 ASP A C 1
ATOM 9473 O O . ASP A 1 1161 ? -20.244 -28.516 12.824 1.00 24.47 1161 ASP A O 1
ATOM 9477 N N . LYS A 1 1162 ? -20.050 -26.478 11.836 1.00 23.12 1162 LYS A N 1
ATOM 9478 C CA . LYS A 1 1162 ? -19.028 -26.694 10.781 1.00 23.12 1162 LYS A CA 1
ATOM 9479 C C . LYS A 1 1162 ? -18.926 -25.460 9.849 1.00 23.12 1162 LYS A C 1
ATOM 9481 O O . LYS A 1 1162 ? -19.660 -25.378 8.862 1.00 23.12 1162 LYS A O 1
ATOM 9486 N N . ARG A 1 1163 ? -17.982 -24.535 10.091 1.00 23.95 1163 ARG A N 1
ATOM 9487 C CA . ARG A 1 1163 ? -17.584 -23.466 9.137 1.00 23.95 1163 ARG A CA 1
ATOM 9488 C C . ARG A 1 1163 ? -16.046 -23.335 8.996 1.00 23.95 1163 ARG A C 1
ATOM 9490 O O . ARG A 1 1163 ? -15.345 -23.555 9.981 1.00 23.95 1163 ARG A O 1
ATOM 9497 N N . PRO A 1 1164 ? -15.512 -23.028 7.792 1.00 23.03 1164 PRO A N 1
ATOM 9498 C CA . PRO A 1 1164 ? -14.085 -22.767 7.552 1.00 23.03 1164 PRO A CA 1
ATOM 9499 C C . PRO A 1 1164 ? -13.695 -21.287 7.779 1.00 23.03 1164 PRO A C 1
ATOM 9501 O O . PRO A 1 1164 ? -14.498 -20.486 8.245 1.00 23.03 1164 PRO A O 1
ATOM 9504 N N . ILE A 1 1165 ? -12.435 -20.950 7.482 1.00 25.09 1165 ILE A N 1
ATOM 9505 C CA . ILE A 1 1165 ? -11.730 -19.720 7.894 1.00 25.09 1165 ILE A CA 1
ATOM 9506 C C . ILE A 1 1165 ? -12.099 -18.502 7.011 1.00 25.09 1165 ILE A C 1
ATOM 9508 O O . ILE A 1 1165 ? -11.915 -18.600 5.797 1.00 25.09 1165 ILE A O 1
ATOM 9512 N N . PRO A 1 1166 ? -12.519 -17.352 7.584 1.00 28.08 1166 PRO A N 1
ATOM 9513 C CA . PRO A 1 1166 ? -12.851 -16.140 6.830 1.00 28.08 1166 PRO A CA 1
ATOM 9514 C C . PRO A 1 1166 ? -11.695 -15.126 6.720 1.00 28.08 1166 PRO A C 1
ATOM 9516 O O . PRO A 1 1166 ? -10.805 -15.031 7.576 1.00 28.08 1166 PRO A O 1
ATOM 9519 N N . GLY A 1 1167 ? -11.754 -14.327 5.654 1.00 28.33 1167 GLY A N 1
ATOM 9520 C CA . GLY A 1 1167 ? -10.816 -13.257 5.298 1.00 28.33 1167 GLY A CA 1
ATOM 9521 C C . GLY A 1 1167 ? -10.854 -13.018 3.787 1.00 28.33 1167 GLY A C 1
ATOM 9522 O O . GLY A 1 1167 ? -10.563 -13.946 3.044 1.00 28.33 1167 GLY A O 1
ATOM 9523 N N . TRP A 1 1168 ? -11.266 -11.818 3.352 1.00 34.09 1168 TRP A N 1
ATOM 9524 C CA . TRP A 1 1168 ? -11.766 -11.528 1.985 1.00 34.09 1168 TRP A CA 1
ATOM 9525 C C . TRP A 1 1168 ? -13.044 -12.301 1.574 1.00 34.09 1168 TRP A C 1
ATOM 9527 O O . TRP A 1 1168 ? -13.545 -12.128 0.470 1.00 34.09 1168 TRP A O 1
ATOM 9537 N N . TYR A 1 1169 ? -13.621 -13.105 2.472 1.00 27.81 1169 TYR A N 1
ATOM 9538 C CA . TYR A 1 1169 ? -14.853 -13.866 2.249 1.00 27.81 1169 TYR A CA 1
ATOM 9539 C C . TYR A 1 1169 ? -15.810 -13.715 3.433 1.00 27.81 1169 TYR A C 1
ATOM 9541 O O . TYR A 1 1169 ? -15.574 -14.334 4.466 1.00 27.81 1169 TYR A O 1
ATOM 9549 N N . ASP A 1 1170 ? -16.896 -12.971 3.212 1.00 28.42 1170 ASP A N 1
ATOM 9550 C CA . ASP A 1 1170 ? -18.255 -13.348 3.639 1.00 28.42 1170 ASP A CA 1
ATOM 9551 C C . ASP A 1 1170 ? -19.302 -12.866 2.599 1.00 28.42 1170 ASP A C 1
ATOM 9553 O O . ASP A 1 1170 ? -20.209 -13.630 2.259 1.00 28.42 1170 ASP A O 1
ATOM 9557 N N . GLU A 1 1171 ? -19.077 -11.712 1.947 1.00 29.44 1171 GLU A N 1
ATOM 9558 C CA . GLU A 1 1171 ? -19.980 -11.126 0.928 1.00 29.44 1171 GLU A CA 1
ATOM 9559 C C . GLU A 1 1171 ? -20.185 -11.963 -0.350 1.00 29.44 1171 GLU A C 1
ATOM 9561 O O . GLU A 1 1171 ? -21.225 -11.854 -0.997 1.00 29.44 1171 GLU A O 1
ATOM 9566 N N . ALA A 1 1172 ? -19.259 -12.860 -0.709 1.00 22.69 1172 ALA A N 1
ATOM 9567 C CA . ALA A 1 1172 ? -19.387 -13.759 -1.868 1.00 22.69 1172 ALA A CA 1
ATOM 9568 C C . ALA A 1 1172 ? -20.348 -14.946 -1.603 1.00 22.69 1172 ALA A C 1
ATOM 9570 O O . ALA A 1 1172 ? -20.021 -16.123 -1.816 1.00 22.69 1172 ALA A O 1
ATOM 9571 N N . LYS A 1 1173 ? -21.538 -14.620 -1.085 1.00 25.34 1173 LYS A N 1
ATOM 9572 C CA . LYS A 1 1173 ? -22.666 -15.513 -0.792 1.00 25.34 1173 LYS A CA 1
ATOM 9573 C C . LYS A 1 1173 ? -24.028 -14.866 -1.110 1.00 25.34 1173 LYS A C 1
ATOM 9575 O O . LYS A 1 1173 ? -25.026 -15.231 -0.478 1.00 25.34 1173 LYS A O 1
ATOM 9580 N N . ILE A 1 1174 ? -24.050 -14.012 -2.134 1.00 25.75 1174 ILE A N 1
ATOM 9581 C CA . ILE A 1 1174 ? -25.180 -13.791 -3.054 1.00 25.75 1174 ILE A CA 1
ATOM 9582 C C . ILE A 1 1174 ? -24.688 -14.076 -4.493 1.00 25.75 1174 ILE A C 1
ATOM 9584 O O . ILE A 1 1174 ? -23.449 -14.227 -4.646 1.00 25.75 1174 ILE A O 1
#

Radius of gyration: 35.11 Å; chains: 1; bounding box: 78×95×94 Å

Foldseek 3Di:
DKKFWFAEAAADDDDDDDDPPQPPFDDPDVCCCPVVNPPVNVVVCVVPHDPPDDPLVCQQVLALQLADLLVVLVLRVLLVTQEMEDAQDDQQGEGQAPAPLCPCRYCCNTHHVDNSQQRNLCNNVVSVHFYHYEYEQHHPPDPQRVVCLVVVLPDQPCLVRPRLSVVLCCCQPSVGLEYEYAALPRFALVSNVVVVSVVCCLPPTPNNVRHWYEQNNYNPSAPPDTQEHARDAQDQPLAAHHHAYERHYEQFQRDLADDPQDFLVRGDFLLSVLLSLLSQQLNRYMYMYGFHADSNNDRFQVNSVSSSSNSVVCVQCVVQGHHWHHDPDQAAPPQRQWGWIDDPFKIKIWHQFQDVPQKDKGRPDFPVWFPFKDFGPDDDTFDWDADPDRIIITRRDLDDPDDDDPPPDDPPPPPPDQDQDPLQDDDDDPVVCVVCVLADPPRDHPLVVQLEQADPPDDLQVVLVVCVVVVAQEDEEAQADQQLEGQAPFPLSSQSYCCNRNRVDNSLLRNLVNNVVSNHFYHYEYELHNPSDVQSVVCLVVVVPDQPVPCRLVRVLVVCQRRVGLEYEYQAQPSQAWLVSSVVLVSVVCCQPPTPNNVRYFYAQRNHHPSHCQDTQHNGPVSVPDPPDRDPDDSVRRDTDHDDDDDDDDDDDDDDDDDCVLVLVWAWWKKKFFFDPDDDDDDDDDDDDDDDDDDDDDDDDDDDDDDDDDDDDDDPPPDDPPDDQQDFAALDQVRLQSDAADPQVLLQQEEAEEEEDLCLQLQADFPCLLVCVVVVPVVSVVSCVSPHDPPDHSLNSQQVLALQNADLLVVLVLRVLLSGQEYEYEQDDQQRAGLAPFPLQPCRYCCNTHHVDSSLQNNLCNNVVSVHAYHYEYELHHPPDPCLVCCVPDPQCSLVRSLVRVLVCCQPSVHLEYEYAAAPSAALVSNSVSVSSSCCLNPTPNNNRHFYEQRSHHPRAPPGTQEHENDAQDQPLAADPGEYAHEEEQFPYLAGHRRDHNVRGHHLLNQVLSSLSQQLNRYRYYYGDHAHSNNDDDNVNSVSSSLSSLSCVQCVVQRRQWHHDPDQAASHDPQWGWIDDDRMIMTTRSGQDSNQKDWRRVDQQNTTDFMDIGLDPDTWDWDADPPRIIMTGHDDDDRSRRIMMITRTDDDDDDDDDDDDDDDDDDDDDDSDDSSPD

Sequence (1174 aa):
MAYVAVDSHLTVQKYTPDWESLDKRPLPTWKYWKDVKRKDIVDFMAKNYRPGFTYADFAAQFTAEFYDPKQWADIFKASGAKYVVLTTKHHEGFTLWPSKVSYNWNAMDVGPNRDLVGDLAIAVKGAGLHFGVYHSLFEWFNPYFLKDQANNFTTNDFTKTKTRPELEELVKTYKPDVIWSDGDAGAPPEYWQTQQFLAWLYNDSPVKDTIVVNDRWGKGTNGKHGDFFNYADRYNPGVLLKHKWENAMTIDKYTWGYRRNAQLSDYLTTHQLLTTMAQTISCGGNILINVGPTHDGVIKPIFEDRLRDLGHWLSVNGEAIYESKPWKHQNDTTTKDIWYTLKDKTVYSIVLYWPKGNELTLGSLNHSTVGAVELLGEKGELKFTAGSGTSTVITLIYGFSGEEAPKYTPDWKSLDSRPLPAWYRWKVAKEYQDYFGKYEKPGITYQDFANRFTTEFFDPNKWAEILKASGAKYFVLTTKHHEGFTLWPSNYSWGWNAMDLGSHRDLVGELSTAVRKQGLRFGTYHSLAEWFHPLYLKDKGNKWLTNEFNKISPEMVELVNLYKPDIIWSDGTFDGAPDTYWNSTEFLAWLYNDSPVKDEVIVNDRWGGWTECKHGGFYNCKDRFLPDVVQPHKWENALSVDHGGWSYTKMFGFKDYMTTYELISQMAQTIRYTKKDKTVYSIVLFWPKNYELELGSVDFKTVQSIQLLGATVVHVLSAPNATKPGARYDPTWASIDKRPIPDWYDEAKVGIFLHWGLFSVPSFGDEWFCVGKLKKRKDFEDFMSKNYPANFKYEDFAPLFTAEFFEPNHWADVFKASGAKYVVMTTKHHEGYTMYPSKYSPKWNAMEVGPKRDLLGDLQKAVKGAGLKFGTYHSLMEWFNPLFIKDADSGHKTQLFVDPELRELVNNYKPDIIWSDGNGGGDPKYWKSEEFLAWLYTDSPVKDTVVVNDRWGEGSDGHHGDFYNFNDRFNPGVLVPHKWEHIRSLTGSWGYVRNLHIDAYLKPLEMITEMIMAISCGGNMMFNIGPTKEGTIIPVFEERLRGLGDWLRVNGEAIYSSHPWTHQNDTTTKGVWYTHKDKAVYATVLFWPNNNEVELGSVAHNSVNNIQMLGVDGNLNHRAGGGDHTIVTFPHIAYDMVHVLSAPNATKPGARYDPTWASIDKRPIPGWYDEAKI